Protein 6FDF (pdb70)

Nearest PDB structures (foldseek):
  6fdf-assembly4_D  TM=1.003E+00  e=3.371E-70  Schizosaccharomyces pombe
  6fdf-assembly3_C  TM=9.832E-01  e=2.381E-63  Schizosaccharomyces pombe
  6fdf-assembly1_A  TM=9.757E-01  e=3.206E-63  Schizosaccharomyces pombe
  6fdf-assembly2_B  TM=9.761E-01  e=5.814E-63  Schizosaccharomyces pombe
  3qv2-assembly1_A  TM=8.758E-01  e=1.274E-29  Entamoeba histolytica

CATH classification: 3.40.50.150

Foldseek 3Di:
DFEEEAEQQFLNLVVLLCVVLVPPYDDQAYEHQDVVSQQLNCVQPNNRYDHDQLLPDALVNVQVSVGQEYEDAAQCPPLDDDDDCPPPDDCHNSSLVSCLVHQVVHPDRRQKYKYKYAPPPCVGPSVVSVVVSLVVQAKDKAKDWDFCLVLLQAEGGIMIMIIIGHNDDDDDYPVCLNVVRPDDDPPVPRDFLLVLADPDDDQVVFFQDPVCCVPPVVQADEDERRHRHKYQAALCPPPDHHRHIHWYFPDPDPDQVVVCVVPVVNSRIGHGFLSSLCVSLPHDPSSDPPPDPQDSNNSSNSSNSDHRSNSVSSVVSVNCVVVPD/DEFEEEAEQQFLNLVVQLCVVLVGRYDDQAHEHQDVVSQQLNCVQPNNHYDHDLLLPDALVNVLVSVGQEYEYEAQAPPLDDCSRRSSLVSCLVRQVVHPDHRQKYKYKYAPVPCPGPSNVSVVVSLVVQQKDKEKDWDACLVQLQAEGGTMIMIIIGHNDDDDDYPVCLNVVRDQDPPGPDRDFLLVLADPDDDQVVFFQDPVCCVVPVVQAAEDERRHRHKYQAALCPPHDHHRHIHKYFPDPDPCQVVCSVVPVVNSRIGHGFLSSLCVSLPHDPSSDDPPDPQDSNNSSNSSNSHHSSNSVSSVVSVNCVVVPD/DFEEEAEQQFLNLVVLLCVVLVHPYDDQAYEHQDPLRQQLNCVQPNNHYDYDQLLPDALVNVQVSVGQEYEYEQQCDPVRRRSVVSVLVRQVPHPDHRQKYKYKYAAVVCPDPVVVSVVVSLVVQQKDKEKDWDACLVQLQAEGGIIIMIIIGHNDDDDDYPVCLVVLGCSNPPDDDRQFLLVLADPDDDQVVFFDDPVCCVPPVVQADEDERRHNHKYQAALCPVPDHHPHIHKYFPADDPDLVVVSVVPNVNSRIGHGFLSSLCVSLPHDPSSDDPVDPQDSNNSSNSSNSDHRSNSVSSVVCVSCVVVPD/DFEEEAEQCFLNLVVQLCVVLVPPYDDLAHEAQDVLRQQLNCVQPNNRYDHDQLLPDALVNVQVSVGQEYEYELEPHDQCVSSCNSVVSCLVHQVVHPDRRQKYKYKYAPVPCVDPSVVSVVVSCVVQAKDKEKDWDFCLVLLQAEGGIIIMIIIGHNDDDDDYPVCLVVLRVPPDDRDFLLVQADPDDDQVVFFDDPVCLVVPVVQADEDERRHRHKYQAALQPVHDGHRHIHWYFPDPDPDQVVCSVVPVVNSRIGHGFLSSLCVSLPHDPSRDDPVDPQDSNNSSNSSNSDHSSNSVSSVVCVNCVVVVD

Radius of gyration: 38.89 Å; Cα contacts (8 Å, |Δi|>4): 2534; chains: 4; bounding box: 89×113×99 Å

Organism: Schizosaccharomyces pombe (strain 972 / ATCC 24843) (NCBI:txid284812)

Structure (mmCIF, N/CA/C/O backbone):
data_6FDF
#
_entry.id   6FDF
#
_cell.length_a   153.817
_cell.length_b   114.781
_cell.length_c   113.759
_cell.angle_alpha   90.000
_cell.angle_beta   131.050
_cell.angle_gamma   90.000
#
_symmetry.space_group_name_H-M   'C 1 2 1'
#
loop_
_entity.id
_entity.type
_entity.pdbx_description
1 polymer 'tRNA (cytosine(38)-C(5))-methyltransferase'
2 non-polymer S-ADENOSYL-L-HOMOCYSTEINE
3 non-polymer GLYCEROL
4 water water
#
loop_
_atom_site.group_PDB
_atom_site.id
_atom_site.type_symbol
_atom_site.label_atom_id
_atom_site.label_alt_id
_atom_site.label_comp_id
_atom_site.label_asym_id
_atom_site.label_entity_id
_atom_site.label_seq_id
_atom_site.pdbx_PDB_ins_code
_atom_site.Cartn_x
_atom_site.Cartn_y
_atom_site.Cartn_z
_atom_site.occupancy
_atom_site.B_iso_or_equiv
_atom_site.auth_seq_id
_atom_site.auth_comp_id
_atom_site.auth_asym_id
_atom_site.auth_atom_id
_atom_site.pdbx_PDB_model_num
ATOM 1 N N . ARG A 1 10 ? -28.682 4.277 118.007 1.00 53.95 6 ARG A N 1
ATOM 2 C CA . ARG A 1 10 ? -29.640 4.671 116.983 1.00 49.19 6 ARG A CA 1
ATOM 3 C C . ARG A 1 10 ? -29.210 5.984 116.340 1.00 44.46 6 ARG A C 1
ATOM 4 O O . ARG A 1 10 ? -28.457 6.759 116.930 1.00 48.87 6 ARG A O 1
ATOM 12 N N . LEU A 1 11 ? -29.705 6.233 115.132 1.00 46.43 7 LEU A N 1
ATOM 13 C CA . LEU A 1 11 ? -29.280 7.378 114.337 1.00 39.79 7 LEU A CA 1
ATOM 14 C C . LEU A 1 11 ? -30.142 8.590 114.671 1.00 38.47 7 LEU A C 1
ATOM 15 O O . LEU A 1 11 ? -31.368 8.550 114.507 1.00 39.02 7 LEU A O 1
ATOM 20 N N . ARG A 1 12 ? -29.503 9.671 115.119 1.00 38.12 8 ARG A N 1
ATOM 21 C CA . ARG A 1 12 ? -30.211 10.922 115.370 1.00 33.29 8 ARG A CA 1
ATOM 22 C C . ARG A 1 12 ? -30.312 11.699 114.062 1.00 31.06 8 ARG A C 1
ATOM 23 O O . ARG A 1 12 ? -29.292 11.976 113.421 1.00 31.48 8 ARG A O 1
ATOM 31 N N . VAL A 1 13 ? -31.537 12.057 113.675 1.00 31.22 9 VAL A N 1
ATOM 32 C CA . VAL A 1 13 ? -31.820 12.693 112.391 1.00 31.43 9 VAL A CA 1
ATOM 33 C C . VAL A 1 13 ? -32.438 14.064 112.620 1.00 28.69 9 VAL A C 1
ATOM 34 O O . VAL A 1 13 ? -33.339 14.219 113.452 1.00 31.55 9 VAL A O 1
ATOM 38 N N . LEU A 1 14 ? -31.965 15.055 111.866 1.00 28.11 10 LEU A N 1
ATOM 39 C CA . LEU A 1 14 ? -32.567 16.385 111.837 1.00 30.07 10 LEU A CA 1
ATOM 40 C C . LEU A 1 14 ? -33.274 16.550 110.497 1.00 28.63 10 LEU A C 1
ATOM 41 O O . LEU A 1 14 ? -32.644 16.425 109.444 1.00 29.16 10 LEU A O 1
ATOM 46 N N . GLU A 1 15 ? -34.569 16.839 110.537 1.00 28.52 11 GLU A N 1
ATOM 47 C CA . GLU A 1 15 ? -35.412 16.847 109.339 1.00 26.72 11 GLU A CA 1
ATOM 48 C C . GLU A 1 15 ? -35.808 18.297 109.049 1.00 28.66 11 GLU A C 1
ATOM 49 O O . GLU A 1 15 ? -36.797 18.802 109.578 1.00 30.57 11 GLU A O 1
ATOM 55 N N . LEU A 1 16 ? -35.014 18.965 108.213 1.00 29.05 12 LEU A N 1
ATOM 56 C CA . LEU A 1 16 ? -35.218 20.377 107.903 1.00 28.56 12 LEU A CA 1
ATOM 57 C C . LEU A 1 16 ? -36.171 20.536 106.725 1.00 27.18 12 LEU A C 1
ATOM 58 O O . LEU A 1 16 ? -36.115 19.759 105.765 1.00 27.60 12 LEU A O 1
ATOM 63 N N . TYR A 1 17 ? -37.011 21.576 106.780 1.00 27.18 13 TYR A N 1
ATOM 64 C CA . TYR A 1 17 ? -38.076 21.781 105.791 1.00 25.94 13 TYR A CA 1
ATOM 65 C C . TYR A 1 17 ? -38.975 20.542 105.741 1.00 28.59 13 TYR A C 1
ATOM 66 O O . TYR A 1 17 ? -39.185 19.931 104.690 1.00 28.44 13 TYR A O 1
ATOM 75 N N . SER A 1 18 ? -39.498 20.176 106.915 1.00 27.79 14 SER A N 1
ATOM 76 C CA . SER A 1 18 ? -40.059 18.841 107.106 1.00 27.92 14 SER A CA 1
ATOM 77 C C . SER A 1 18 ? -41.407 18.643 106.419 1.00 30.20 14 SER A C 1
ATOM 78 O O . SER A 1 18 ? -41.755 17.505 106.084 1.00 31.50 14 SER A O 1
ATOM 81 N N . GLY A 1 19 ? -42.178 19.707 106.213 1.00 29.99 15 GLY A N 1
ATOM 82 C CA . GLY A 1 19 ? -43.468 19.539 105.551 1.00 30.05 15 GLY A CA 1
ATOM 83 C C . GLY A 1 19 ? -44.348 18.567 106.319 1.00 27.55 15 GLY A C 1
ATOM 84 O O . GLY A 1 19 ? -44.453 18.632 107.548 1.00 30.67 15 GLY A O 1
ATOM 85 N N . ILE A 1 20 ? -44.970 17.627 105.604 1.00 30.98 16 ILE A N 1
ATOM 86 C CA . ILE A 1 20 ? -45.809 16.642 106.280 1.00 29.97 16 ILE A CA 1
ATOM 87 C C . ILE A 1 20 ? -45.006 15.383 106.591 1.00 35.07 16 ILE A C 1
ATOM 88 O O . ILE A 1 20 ? -45.573 14.352 106.967 1.00 37.83 16 ILE A O 1
ATOM 93 N N . GLY A 1 21 ? -43.683 15.464 106.487 1.00 31.38 17 GLY A N 1
ATOM 94 C CA . GLY A 1 21 ? -42.846 14.372 106.946 1.00 28.34 17 GLY A CA 1
ATOM 95 C C . GLY A 1 21 ? -42.537 13.295 105.932 1.00 30.16 17 GLY A C 1
ATOM 96 O O . GLY A 1 21 ? -42.333 12.136 106.323 1.00 31.66 17 GLY A O 1
ATOM 97 N N . GLY A 1 22 ? -42.496 13.637 104.642 1.00 30.33 18 GLY A N 1
ATOM 98 C CA . GLY A 1 22 ? -42.084 12.662 103.644 1.00 28.22 18 GLY A CA 1
ATOM 99 C C . GLY A 1 22 ? -40.776 11.978 103.993 1.00 29.49 18 GLY A C 1
ATOM 100 O O . GLY A 1 22 ? -40.645 10.763 103.833 1.00 29.45 18 GLY A O 1
ATOM 101 N N . MET A 1 23 ? -39.788 12.747 104.479 1.00 32.02 19 MET A N 1
ATOM 102 C CA . MET A 1 23 ? -38.492 12.158 104.825 1.00 29.23 19 MET A CA 1
ATOM 103 C C . MET A 1 23 ? -38.626 11.141 105.950 1.00 32.52 19 MET A C 1
ATOM 104 O O . MET A 1 23 ? -37.981 10.085 105.925 1.00 29.92 19 MET A O 1
ATOM 109 N N . HIS A 1 24 ? -39.457 11.443 106.951 1.00 28.95 20 HIS A N 1
ATOM 110 C CA . HIS A 1 24 ? -39.687 10.498 108.035 1.00 31.85 20 HIS A CA 1
ATOM 111 C C . HIS A 1 24 ? -40.340 9.224 107.508 1.00 32.41 20 HIS A C 1
ATOM 112 O O . HIS A 1 24 ? -39.957 8.113 107.893 1.00 31.43 20 HIS A O 1
ATOM 119 N N . TYR A 1 25 ? -41.311 9.363 106.602 1.00 32.53 21 TYR A N 1
ATOM 120 C CA . TYR A 1 25 ? -41.940 8.180 106.027 1.00 31.21 21 TYR A CA 1
ATOM 121 C C . TYR A 1 25 ? -40.934 7.358 105.234 1.00 30.00 21 TYR A C 1
ATOM 122 O O . TYR A 1 25 ? -40.973 6.122 105.261 1.00 30.77 21 TYR A O 1
ATOM 131 N N . ALA A 1 26 ? -40.020 8.030 104.526 1.00 31.79 22 ALA A N 1
ATOM 132 C CA . ALA A 1 26 ? -39.008 7.316 103.753 1.00 34.18 22 ALA A CA 1
ATOM 133 C C . ALA A 1 26 ? -38.015 6.610 104.665 1.00 32.67 22 ALA A C 1
ATOM 134 O O . ALA A 1 26 ? -37.570 5.496 104.362 1.00 31.15 22 ALA A O 1
ATOM 136 N N . LEU A 1 27 ? -37.667 7.238 105.795 1.00 31.87 23 LEU A N 1
ATOM 137 C CA . LEU A 1 27 ? -36.819 6.576 106.781 1.00 30.12 23 LEU A CA 1
ATOM 138 C C . LEU A 1 27 ? -37.496 5.329 107.333 1.00 31.52 23 LEU A C 1
ATOM 139 O O . LEU A 1 27 ? -36.841 4.305 107.563 1.00 34.31 23 LEU A O 1
ATOM 144 N N . ASN A 1 28 ? -38.813 5.397 107.552 1.00 33.50 24 ASN A N 1
ATOM 145 C CA . ASN A 1 28 ? -39.553 4.232 108.029 1.00 32.24 24 ASN A CA 1
ATOM 146 C C . ASN A 1 28 ? -39.471 3.093 107.021 1.00 33.16 24 ASN A C 1
ATOM 147 O O . ASN A 1 28 ? -39.250 1.936 107.391 1.00 37.15 24 ASN A O 1
ATOM 152 N N . LEU A 1 29 ? -39.674 3.410 105.737 1.00 33.60 25 LEU A N 1
ATOM 153 C CA . LEU A 1 29 ? -39.615 2.398 104.686 1.00 39.52 25 LEU A CA 1
ATOM 154 C C . LEU A 1 29 ? -38.233 1.772 104.589 1.00 43.04 25 LEU A C 1
ATOM 155 O O . LEU A 1 29 ? -38.104 0.570 104.324 1.00 44.78 25 LEU A O 1
ATOM 160 N N . ALA A 1 30 ? -37.186 2.570 104.783 1.00 40.42 26 ALA A N 1
ATOM 161 C CA . ALA A 1 30 ? -35.827 2.060 104.678 1.00 40.87 26 ALA A CA 1
ATOM 162 C C . ALA A 1 30 ? -35.414 1.252 105.895 1.00 42.20 26 ALA A C 1
ATOM 163 O O . ALA A 1 30 ? -34.285 0.747 105.932 1.00 43.76 26 ALA A O 1
ATOM 165 N N . ASN A 1 31 ? -36.303 1.112 106.880 1.00 42.38 27 ASN A N 1
ATOM 166 C CA . ASN A 1 31 ? -36.018 0.380 108.112 1.00 39.99 27 ASN A CA 1
ATOM 167 C C . ASN A 1 31 ? -34.780 0.928 108.808 1.00 50.21 27 ASN A C 1
ATOM 168 O O . ASN A 1 31 ? -33.965 0.180 109.351 1.00 50.54 27 ASN A O 1
ATOM 173 N N . ILE A 1 32 ? -34.650 2.252 108.796 1.00 44.61 28 ILE A N 1
ATOM 174 C CA . ILE A 1 32 ? -33.570 2.934 109.500 1.00 46.06 28 ILE A CA 1
ATOM 175 C C . ILE A 1 32 ? -33.986 3.066 110.959 1.00 50.29 28 ILE A C 1
ATOM 176 O O . ILE A 1 32 ? -35.050 3.635 111.247 1.00 51.44 28 ILE A O 1
ATOM 181 N N . PRO A 1 33 ? -33.203 2.552 111.903 1.00 50.19 29 PRO A N 1
ATOM 182 C CA . PRO A 1 33 ? -33.479 2.838 113.316 1.00 55.33 29 PRO A CA 1
ATOM 183 C C . PRO A 1 33 ? -33.174 4.291 113.628 1.00 48.30 29 PRO A C 1
ATOM 184 O O . PRO A 1 33 ? -32.097 4.614 114.136 1.00 56.43 29 PRO A O 1
ATOM 188 N N . ALA A 1 34 ? -34.120 5.175 113.328 1.00 45.38 30 ALA A N 1
ATOM 189 C CA . ALA A 1 34 ? -33.870 6.607 113.298 1.00 51.42 30 ALA A CA 1
ATOM 190 C C . ALA A 1 34 ? -34.732 7.294 114.342 1.00 51.33 30 ALA A C 1
ATOM 191 O O . ALA A 1 34 ? -35.926 7.004 114.463 1.00 55.11 30 ALA A O 1
ATOM 193 N N . ASP A 1 35 ? -34.122 8.195 115.093 1.00 43.81 31 ASP A N 1
ATOM 194 C CA . ASP A 1 35 ? -34.834 9.078 116.004 1.00 44.95 31 ASP A CA 1
ATOM 195 C C . ASP A 1 35 ? -34.797 10.472 115.392 1.00 40.80 31 ASP A C 1
ATOM 196 O O . ASP A 1 35 ? -33.747 11.121 115.388 1.00 45.74 31 ASP A O 1
ATOM 201 N N . ILE A 1 36 ? -35.930 10.916 114.845 1.00 43.62 32 ILE A N 1
ATOM 202 C CA . ILE A 1 36 ? -36.046 12.299 114.394 1.00 38.25 32 ILE A CA 1
ATOM 203 C C . ILE A 1 36 ? -35.986 13.177 115.634 1.00 37.94 32 ILE A C 1
ATOM 204 O O . ILE A 1 36 ? -36.956 13.265 116.398 1.00 44.13 32 ILE A O 1
ATOM 209 N N . VAL A 1 37 ? -34.831 13.799 115.862 1.00 34.10 33 VAL A N 1
ATOM 210 C CA . VAL A 1 37 ? -34.668 14.654 117.032 1.00 38.12 33 VAL A CA 1
ATOM 211 C C . VAL A 1 37 ? -35.568 15.876 116.921 1.00 37.95 33 VAL A C 1
ATOM 212 O O . VAL A 1 37 ? -36.185 16.311 117.906 1.00 37.74 33 VAL A O 1
ATOM 216 N N . CYS A 1 38 ? -35.659 16.446 115.724 1.00 35.31 34 CYS A N 1
ATOM 217 C CA . CYS A 1 38 ? -36.480 17.621 115.489 1.00 36.70 34 CYS A CA 1
ATOM 218 C C . CYS A 1 38 ? -36.833 17.657 114.013 1.00 32.25 34 CYS A C 1
ATOM 219 O O . CYS A 1 38 ? -36.020 17.281 113.164 1.00 32.54 34 CYS A O 1
ATOM 222 N N . ALA A 1 39 ? -38.046 18.107 113.725 1.00 31.87 35 ALA A N 1
ATOM 223 C CA . ALA A 1 39 ? -38.490 18.419 112.374 1.00 30.25 35 ALA A CA 1
ATOM 224 C C . ALA A 1 39 ? -38.821 19.902 112.358 1.00 32.83 35 ALA A C 1
ATOM 225 O O . ALA A 1 39 ? -39.538 20.381 113.239 1.00 36.63 35 ALA A O 1
ATOM 227 N N . ILE A 1 40 ? -38.265 20.641 111.404 1.00 29.20 36 ILE A N 1
ATOM 228 C CA . ILE A 1 40 ? -38.389 22.097 111.405 1.00 28.67 36 ILE A CA 1
ATOM 229 C C . ILE A 1 40 ? -39.124 22.543 110.153 1.00 31.83 36 ILE A C 1
ATOM 230 O O . ILE A 1 40 ? -38.704 22.228 109.032 1.00 29.08 36 ILE A O 1
ATOM 235 N N . ASP A 1 41 ? -40.207 23.294 110.345 1.00 31.71 37 ASP A N 1
ATOM 236 C CA . ASP A 1 41 ? -40.940 23.890 109.238 1.00 30.09 37 ASP A CA 1
ATOM 237 C C . ASP A 1 41 ? -41.631 25.141 109.755 1.00 33.21 37 ASP A C 1
ATOM 238 O O . ASP A 1 41 ? -42.078 25.193 110.904 1.00 32.95 37 ASP A O 1
ATOM 243 N N . ILE A 1 42 ? -41.722 26.148 108.886 1.00 33.24 38 ILE A N 1
ATOM 244 C CA . ILE A 1 42 ? -42.351 27.415 109.246 1.00 36.03 38 ILE A CA 1
ATOM 245 C C . ILE A 1 42 ? -43.861 27.384 109.052 1.00 40.35 38 ILE A C 1
ATOM 246 O O . ILE A 1 42 ? -44.564 28.267 109.568 1.00 45.03 38 ILE A O 1
ATOM 251 N N . ASN A 1 43 ? -44.383 26.382 108.347 1.00 38.46 39 ASN A N 1
ATOM 252 C CA . ASN A 1 43 ? -45.798 26.310 108.007 1.00 38.56 39 ASN A CA 1
ATOM 253 C C . ASN A 1 43 ? -46.528 25.569 109.121 1.00 41.36 39 ASN A C 1
ATOM 254 O O . ASN A 1 43 ? -46.353 24.349 109.256 1.00 40.35 39 ASN A O 1
ATOM 259 N N . PRO A 1 44 ? -47.342 26.243 109.939 1.00 49.93 40 PRO A N 1
ATOM 260 C CA . PRO A 1 44 ? -48.035 25.522 111.023 1.00 45.06 40 PRO A CA 1
ATOM 261 C C . PRO A 1 44 ? -49.019 24.468 110.532 1.00 38.88 40 PRO A C 1
ATOM 262 O O . PRO A 1 44 ? -49.285 23.506 111.263 1.00 44.10 40 PRO A O 1
ATOM 266 N N . GLN A 1 45 ? -49.567 24.604 109.322 1.00 41.61 41 GLN A N 1
ATOM 267 C CA . GLN A 1 45 ? -50.440 23.552 108.807 1.00 42.18 41 GLN A CA 1
ATOM 268 C C . GLN A 1 45 ? -49.655 22.272 108.541 1.00 40.32 41 GLN A C 1
ATOM 269 O O . GLN A 1 45 ? -50.134 21.171 108.834 1.00 39.18 41 GLN A O 1
ATOM 275 N N . ALA A 1 46 ? -48.450 22.398 107.977 1.00 35.73 42 ALA A N 1
ATOM 276 C CA . ALA A 1 46 ? -47.592 21.230 107.792 1.00 35.89 42 ALA A CA 1
ATOM 277 C C . ALA A 1 46 ? -47.258 20.596 109.134 1.00 35.14 42 ALA A C 1
ATOM 278 O O . ALA A 1 46 ? -47.313 19.369 109.292 1.00 34.39 42 ALA A O 1
ATOM 280 N N . ASN A 1 47 ? -46.888 21.427 110.111 1.00 30.67 43 ASN A N 1
ATOM 281 C CA . ASN A 1 47 ? -46.507 20.920 111.426 1.00 31.84 43 ASN A CA 1
ATOM 282 C C . ASN A 1 47 ? -47.667 20.204 112.103 1.00 37.83 43 ASN A C 1
ATOM 283 O O . ASN A 1 47 ? -47.466 19.215 112.819 1.00 37.41 43 ASN A O 1
ATOM 288 N N . GLU A 1 48 ? -48.887 20.713 111.915 1.00 36.41 44 GLU A N 1
ATOM 289 C CA . GLU A 1 48 ? -50.065 20.054 112.470 1.00 41.94 44 GLU A CA 1
ATOM 290 C C . GLU A 1 48 ? -50.219 18.642 111.912 1.00 40.05 44 GLU A C 1
ATOM 291 O O . GLU A 1 48 ? -50.436 17.687 112.670 1.00 41.25 44 GLU A O 1
ATOM 297 N N . ILE A 1 49 ? -50.110 18.491 110.586 1.00 35.94 45 ILE A N 1
ATOM 298 C CA . ILE A 1 49 ? -50.154 17.161 109.980 1.00 35.69 45 ILE A CA 1
ATOM 299 C C . ILE A 1 49 ? -48.960 16.327 110.425 1.00 35.70 45 ILE A C 1
ATOM 300 O O . ILE A 1 49 ? -49.104 15.141 110.748 1.00 38.34 45 ILE A O 1
ATOM 305 N N . TYR A 1 50 ? -47.771 16.932 110.484 1.00 34.79 46 TYR A N 1
ATOM 306 C CA . TYR A 1 50 ? -46.587 16.172 110.883 1.00 35.22 46 TYR A CA 1
ATOM 307 C C . TYR A 1 50 ? -46.788 15.561 112.265 1.00 37.54 46 TYR A C 1
ATOM 308 O O . TYR A 1 50 ? -46.585 14.358 112.472 1.00 36.82 46 TYR A O 1
ATOM 317 N N . ASN A 1 51 ? -47.190 16.388 113.230 1.00 35.78 47 ASN A N 1
ATOM 318 C CA . ASN A 1 51 ? -47.259 15.935 114.614 1.00 37.00 47 ASN A CA 1
ATOM 319 C C . ASN A 1 51 ? -48.397 14.947 114.827 1.00 36.37 47 ASN A C 1
ATOM 320 O O . ASN A 1 51 ? -48.287 14.052 115.674 1.00 40.52 47 ASN A O 1
ATOM 325 N N . LEU A 1 52 ? -49.497 15.104 114.086 1.00 37.82 48 LEU A N 1
ATOM 326 C CA . LEU A 1 52 ? -50.611 14.173 114.202 1.00 44.71 48 LEU A CA 1
ATOM 327 C C . LEU A 1 52 ? -50.219 12.770 113.759 1.00 43.02 48 LEU A C 1
ATOM 328 O O . LEU A 1 52 ? -50.706 11.781 114.323 1.00 45.99 48 LEU A O 1
ATOM 333 N N . ASN A 1 53 ? -49.321 12.661 112.783 1.00 41.57 49 ASN A N 1
ATOM 334 C CA . ASN A 1 53 ? -48.971 11.375 112.195 1.00 40.96 49 ASN A CA 1
ATOM 335 C C . ASN A 1 53 ? -47.691 10.775 112.765 1.00 41.65 49 ASN A C 1
ATOM 336 O O . ASN A 1 53 ? -47.603 9.554 112.912 1.00 45.66 49 ASN A O 1
ATOM 341 N N . HIS A 1 54 ? -46.695 11.599 113.093 1.00 38.90 50 HIS A N 1
ATOM 342 C CA . HIS A 1 54 ? -45.396 11.107 113.537 1.00 38.43 50 HIS A CA 1
ATOM 343 C C . HIS A 1 54 ? -45.153 11.275 115.027 1.00 41.51 50 HIS A C 1
ATOM 344 O O . HIS A 1 54 ? -44.173 10.726 115.542 1.00 42.64 50 HIS A O 1
ATOM 351 N N . GLY A 1 55 ? -46.001 12.013 115.729 1.00 42.42 51 GLY A N 1
ATOM 352 C CA . GLY A 1 55 ? -45.689 12.424 117.079 1.00 43.66 51 GLY A CA 1
ATOM 353 C C . GLY A 1 55 ? -45.170 13.851 117.119 1.00 42.53 51 GLY A C 1
ATOM 354 O O . GLY A 1 55 ? -44.774 14.433 116.106 1.00 41.21 51 GLY A O 1
ATOM 355 N N . LYS A 1 56 ? -45.176 14.430 118.322 1.00 43.21 52 LYS A N 1
ATOM 356 C CA . LYS A 1 56 ? -44.885 15.856 118.483 1.00 43.27 52 LYS A CA 1
ATOM 357 C C . LYS A 1 56 ? -43.381 16.075 118.350 1.00 39.97 52 LYS A C 1
ATOM 358 O O . LYS A 1 56 ? -42.637 16.174 119.330 1.00 45.53 52 LYS A O 1
ATOM 364 N N . LEU A 1 57 ? -42.936 16.148 117.096 1.00 38.05 53 LEU A N 1
ATOM 365 C CA . LEU A 1 57 ? -41.541 16.383 116.755 1.00 33.39 53 LEU A CA 1
ATOM 366 C C . LEU A 1 57 ? -41.308 17.648 115.941 1.00 37.22 53 LEU A C 1
ATOM 367 O O . LEU A 1 57 ? -40.165 18.119 115.884 1.00 37.26 53 LEU A O 1
ATOM 372 N N . ALA A 1 58 ? -42.344 18.207 115.316 1.00 36.10 54 ALA A N 1
ATOM 373 C CA . ALA A 1 58 ? -42.187 19.335 114.405 1.00 32.01 54 ALA A CA 1
ATOM 374 C C . ALA A 1 58 ? -42.271 20.636 115.189 1.00 37.61 54 ALA A C 1
ATOM 375 O O . ALA A 1 58 ? -43.188 20.822 115.998 1.00 41.13 54 ALA A O 1
ATOM 377 N N . LYS A 1 59 ? -41.315 21.530 114.947 1.00 37.53 55 LYS A N 1
ATOM 378 C CA . LYS A 1 59 ? -41.264 22.827 115.605 1.00 43.04 55 LYS A CA 1
ATOM 379 C C . LYS A 1 59 ? -41.294 23.965 114.595 1.00 39.11 55 LYS A C 1
ATOM 380 O O . LYS A 1 59 ? -40.699 23.874 113.514 1.00 34.79 55 LYS A O 1
ATOM 386 N N . HIS A 1 60 ? -42.015 25.024 114.953 1.00 41.75 56 HIS A N 1
ATOM 387 C CA . HIS A 1 60 ? -42.123 26.221 114.129 1.00 43.78 56 HIS A CA 1
ATOM 388 C C . HIS A 1 60 ? -40.855 27.048 114.302 1.00 42.09 56 HIS A C 1
ATOM 389 O O . HIS A 1 60 ? -40.618 27.614 115.375 1.00 41.31 56 HIS A O 1
ATOM 396 N N . MET A 1 61 ? -40.051 27.145 113.249 1.00 38.13 57 MET A N 1
ATOM 397 C CA . MET A 1 61 ? -38.813 27.904 113.334 1.00 40.51 57 MET A CA 1
ATOM 398 C C . MET A 1 61 ? -38.357 28.278 111.931 1.00 43.85 57 MET A C 1
ATOM 399 O O . MET A 1 61 ? -38.457 27.470 111.007 1.00 40.46 57 MET A O 1
ATOM 404 N N . ASP A 1 62 ? -37.868 29.509 111.788 1.00 42.63 58 ASP A N 1
ATOM 405 C CA . ASP A 1 62 ? -37.304 29.989 110.530 1.00 40.82 58 ASP A CA 1
ATOM 406 C C . ASP A 1 62 ? -35.883 29.450 110.412 1.00 33.13 58 ASP A C 1
ATOM 407 O O . ASP A 1 62 ? -35.000 29.835 111.186 1.00 33.94 58 ASP A O 1
ATOM 412 N N . ILE A 1 63 ? -35.654 28.570 109.433 1.00 31.74 59 ILE A N 1
ATOM 413 C CA . ILE A 1 63 ? -34.348 27.938 109.270 1.00 33.04 59 ILE A CA 1
ATOM 414 C C . ILE A 1 63 ? -33.247 28.961 109.026 1.00 33.37 59 ILE A C 1
ATOM 415 O O . ILE A 1 63 ? -32.080 28.707 109.344 1.00 35.02 59 ILE A O 1
ATOM 420 N N . SER A 1 64 ? -33.594 30.144 108.522 1.00 34.39 60 SER A N 1
ATOM 421 C CA . SER A 1 64 ? -32.587 31.179 108.337 1.00 34.80 60 SER A CA 1
ATOM 422 C C . SER A 1 64 ? -32.070 31.753 109.651 1.00 37.85 60 SER A C 1
ATOM 423 O O . SER A 1 64 ? -31.052 32.455 109.638 1.00 39.96 60 SER A O 1
ATOM 426 N N . THR A 1 65 ? -32.723 31.467 110.780 1.00 36.34 61 THR A N 1
ATOM 427 C CA . THR A 1 65 ? -32.273 31.952 112.077 1.00 36.92 61 THR A CA 1
ATOM 428 C C . THR A 1 65 ? -31.517 30.902 112.874 1.00 37.50 61 THR A C 1
ATOM 429 O O . THR A 1 65 ? -31.051 31.204 113.978 1.00 39.20 61 THR A O 1
ATOM 433 N N . LEU A 1 66 ? -31.379 29.685 112.346 1.00 36.91 62 LEU A N 1
ATOM 434 C CA . LEU A 1 66 ? -30.641 28.652 113.055 1.00 34.22 62 LEU A CA 1
ATOM 435 C C . LEU A 1 66 ? -29.175 29.043 113.191 1.00 35.71 62 LEU A C 1
ATOM 436 O O . LEU A 1 66 ? -28.568 29.584 112.265 1.00 39.66 62 LEU A O 1
ATOM 441 N N . THR A 1 67 ? -28.608 28.763 114.358 1.00 32.67 63 THR A N 1
ATOM 442 C CA . THR A 1 67 ? -27.208 29.024 114.655 1.00 31.92 63 THR A CA 1
ATOM 443 C C . THR A 1 67 ? -26.457 27.717 114.847 1.00 29.84 63 THR A C 1
ATOM 444 O O . THR A 1 67 ? -27.045 26.639 114.957 1.00 35.52 63 THR A O 1
ATOM 448 N N . ALA A 1 68 ? -25.130 27.829 114.925 1.00 33.96 64 ALA A N 1
ATOM 449 C CA . ALA A 1 68 ? -24.318 26.641 115.156 1.00 32.57 64 ALA A CA 1
ATOM 450 C C . ALA A 1 68 ? -24.641 26.014 116.504 1.00 36.18 64 ALA A C 1
ATOM 451 O O . ALA A 1 68 ? -24.628 24.785 116.638 1.00 34.82 64 ALA A O 1
ATOM 453 N N . LYS A 1 69 ? -24.958 26.842 117.504 1.00 34.54 65 LYS A N 1
ATOM 454 C CA . LYS A 1 69 ? -25.361 26.322 118.808 1.00 37.96 65 LYS A CA 1
ATOM 455 C C . LYS A 1 69 ? -26.660 25.527 118.716 1.00 38.75 65 LYS A C 1
ATOM 456 O O . LYS A 1 69 ? -26.843 24.543 119.445 1.00 39.78 65 LYS A O 1
ATOM 462 N N . ASP A 1 70 ? -27.585 25.950 117.847 1.00 34.92 66 ASP A N 1
ATOM 463 C CA . ASP A 1 70 ? -28.798 25.166 117.616 1.00 37.26 66 ASP A CA 1
ATOM 464 C C . ASP A 1 70 ? -28.462 23.793 117.048 1.00 34.27 66 ASP A C 1
ATOM 465 O O . ASP A 1 70 ? -28.943 22.765 117.543 1.00 35.53 66 ASP A O 1
ATOM 470 N N . PHE A 1 71 ? -27.649 23.757 115.989 1.00 31.71 67 PHE A N 1
ATOM 471 C CA . PHE A 1 71 ? -27.257 22.477 115.408 1.00 29.46 67 PHE A CA 1
ATOM 472 C C . PHE A 1 71 ? -26.487 21.621 116.407 1.00 34.30 67 PHE A C 1
ATOM 473 O O . PHE A 1 71 ? -26.628 20.391 116.419 1.00 34.01 67 PHE A O 1
ATOM 481 N N . ASP A 1 72 ? -25.673 22.257 117.262 1.00 33.13 68 ASP A N 1
ATOM 482 C CA . ASP A 1 72 ? -24.941 21.519 118.287 1.00 36.10 68 ASP A CA 1
ATOM 483 C C . ASP A 1 72 ? -25.894 20.845 119.264 1.00 38.91 68 ASP A C 1
ATOM 484 O O . ASP A 1 72 ? -25.691 19.686 119.647 1.00 39.05 68 ASP A O 1
ATOM 489 N N . ALA A 1 73 ? -26.936 21.564 119.686 1.00 36.96 69 ALA A N 1
ATOM 490 C CA . ALA A 1 73 ? -27.923 20.983 120.589 1.00 36.02 69 ALA A CA 1
ATOM 491 C C . ALA A 1 73 ? -28.688 19.839 119.930 1.00 35.59 69 ALA A C 1
ATOM 492 O O . ALA A 1 73 ? -28.984 18.831 120.583 1.00 35.32 69 ALA A O 1
ATOM 494 N N . PHE A 1 74 ? -29.035 19.981 118.646 1.00 33.34 70 PHE A N 1
ATOM 495 C CA . PHE A 1 74 ? -29.685 18.882 117.934 1.00 33.34 70 PHE A CA 1
ATOM 496 C C . PHE A 1 74 ? -28.804 17.638 117.917 1.00 36.01 70 PHE A C 1
ATOM 497 O O . PHE A 1 74 ? -29.302 16.515 118.066 1.00 37.01 70 PHE A O 1
ATOM 505 N N . ASP A 1 75 ? -27.505 17.817 117.676 1.00 31.77 71 ASP A N 1
ATOM 506 C CA . ASP A 1 75 ? -26.517 16.738 117.719 1.00 33.31 71 ASP A CA 1
ATOM 507 C C . ASP A 1 75 ? -26.936 15.558 116.836 1.00 34.66 71 ASP A C 1
ATOM 508 O O . ASP A 1 75 ? -27.060 14.417 117.286 1.00 35.81 71 ASP A O 1
ATOM 513 N N . CYS A 1 76 ? -27.158 15.849 115.558 1.00 31.49 72 CYS A N 1
ATOM 514 C CA . CYS A 1 76 ? -27.683 14.868 114.618 1.00 33.20 72 CYS A CA 1
ATOM 515 C C . CYS A 1 76 ? -26.618 14.443 113.616 1.00 35.06 72 CYS A C 1
ATOM 516 O O . CYS A 1 76 ? -25.832 15.266 113.133 1.00 33.64 72 CYS A O 1
ATOM 519 N N . LYS A 1 77 ? -26.602 13.150 113.310 1.00 31.51 73 LYS A N 1
ATOM 520 C CA . LYS A 1 77 ? -25.613 12.582 112.411 1.00 31.94 73 LYS A CA 1
ATOM 521 C C . LYS A 1 77 ? -26.095 12.529 110.968 1.00 31.42 73 LYS A C 1
ATOM 522 O O . LYS A 1 77 ? -25.269 12.446 110.050 1.00 31.34 73 LYS A O 1
ATOM 528 N N . LEU A 1 78 ? -27.406 12.570 110.748 1.00 29.57 74 LEU A N 1
ATOM 529 C CA . LEU A 1 78 ? -27.986 12.723 109.419 1.00 27.54 74 LEU A CA 1
ATOM 530 C C . LEU A 1 78 ? -28.829 13.989 109.409 1.00 28.67 74 LEU A C 1
ATOM 531 O O . LEU A 1 78 ? -29.664 14.183 110.298 1.00 28.51 74 LEU A O 1
ATOM 536 N N . TRP A 1 79 ? -28.588 14.862 108.437 1.00 27.40 75 TRP A N 1
ATOM 537 C CA . TRP A 1 79 ? -29.477 15.986 108.165 1.00 26.46 75 TRP A CA 1
ATOM 538 C C . TRP A 1 79 ? -30.157 15.743 106.827 1.00 27.22 75 TRP A C 1
ATOM 539 O O . TRP A 1 79 ? -29.479 15.439 105.841 1.00 28.10 75 TRP A O 1
ATOM 550 N N . THR A 1 80 ? -31.482 15.862 106.792 1.00 28.53 76 THR A N 1
ATOM 551 C CA . THR A 1 80 ? -32.218 15.844 105.532 1.00 27.21 76 THR A CA 1
ATOM 552 C C . THR A 1 80 ? -32.778 17.238 105.275 1.00 26.13 76 THR A C 1
ATOM 553 O O . THR A 1 80 ? -33.097 17.978 106.213 1.00 27.01 76 THR A O 1
ATOM 557 N N . MET A 1 81 ? -32.912 17.602 104.002 1.00 27.81 77 MET A N 1
ATOM 558 C CA . MET A 1 81 ? -33.463 18.917 103.707 1.00 27.12 77 MET A CA 1
ATOM 559 C C . MET A 1 81 ? -34.052 18.934 102.307 1.00 32.67 77 MET A C 1
ATOM 560 O O . MET A 1 81 ? -33.505 18.321 101.386 1.00 29.07 77 MET A O 1
ATOM 565 N N . SER A 1 82 ? -35.171 19.646 102.169 1.00 31.51 78 SER A N 1
ATOM 566 C CA . SER A 1 82 ? -35.790 19.931 100.875 1.00 32.51 78 SER A CA 1
ATOM 567 C C . SER A 1 82 ? -35.936 21.446 100.816 1.00 29.16 78 SER A C 1
ATOM 568 O O . SER A 1 82 ? -37.027 21.995 101.032 1.00 30.83 78 SER A O 1
ATOM 571 N N . PRO A 1 83 ? -34.844 22.161 100.554 1.00 29.71 79 PRO A N 1
ATOM 572 C CA . PRO A 1 83 ? -34.852 23.613 100.752 1.00 26.54 79 PRO A CA 1
ATOM 573 C C . PRO A 1 83 ? -35.647 24.341 99.680 1.00 30.40 79 PRO A C 1
ATOM 574 O O . PRO A 1 83 ? -35.980 23.799 98.624 1.00 35.50 79 PRO A O 1
ATOM 578 N N . SER A 1 84 ? -35.960 25.593 99.982 1.00 30.54 80 SER A N 1
ATOM 579 C CA . SER A 1 84 ? -36.679 26.482 99.076 1.00 46.10 80 SER A CA 1
ATOM 580 C C . SER A 1 84 ? -35.624 27.367 98.428 1.00 52.89 80 SER A C 1
ATOM 581 O O . SER A 1 84 ? -35.104 28.293 99.056 1.00 54.29 80 SER A O 1
ATOM 584 N N . CYS A 1 85 ? -35.295 27.075 97.170 1.00 45.38 81 CYS A N 1
ATOM 585 C CA . CYS A 1 85 ? -34.218 27.781 96.502 1.00 39.05 81 CYS A CA 1
ATOM 586 C C . CYS A 1 85 ? -34.660 28.610 95.302 1.00 44.17 81 CYS A C 1
ATOM 587 O O . CYS A 1 85 ? -33.835 29.349 94.754 1.00 45.56 81 CYS A O 1
ATOM 590 N N . GLN A 1 86 ? -35.928 28.520 94.883 1.00 45.76 82 GLN A N 1
ATOM 591 C CA . GLN A 1 86 ? -36.382 29.351 93.774 1.00 44.20 82 GLN A CA 1
ATOM 592 C C . GLN A 1 86 ? -36.746 30.749 94.278 1.00 44.56 82 GLN A C 1
ATOM 593 O O . GLN A 1 86 ? -37.271 30.891 95.386 1.00 40.96 82 GLN A O 1
ATOM 599 N N . PRO A 1 87 ? -36.478 31.804 93.491 1.00 45.26 83 PRO A N 1
ATOM 600 C CA . PRO A 1 87 ? -35.886 31.747 92.151 1.00 44.47 83 PRO A CA 1
ATOM 601 C C . PRO A 1 87 ? -34.383 31.515 92.207 1.00 46.49 83 PRO A C 1
ATOM 602 O O . PRO A 1 87 ? -33.707 32.043 93.094 1.00 43.86 83 PRO A O 1
ATOM 606 N N . PHE A 1 88 ? -33.872 30.720 91.268 1.00 45.76 84 PHE A N 1
ATOM 607 C CA . PHE A 1 88 ? -32.442 30.431 91.244 1.00 46.86 84 PHE A CA 1
ATOM 608 C C . PHE A 1 88 ? -31.623 31.691 90.991 1.00 49.24 84 PHE A C 1
ATOM 609 O O . PHE A 1 88 ? -30.526 31.845 91.542 1.00 54.84 84 PHE A O 1
ATOM 617 N N . THR A 1 89 ? -32.135 32.604 90.167 1.00 52.56 85 THR A N 1
ATOM 618 C CA . THR A 1 89 ? -31.522 33.913 89.954 1.00 59.18 85 THR A CA 1
ATOM 619 C C . THR A 1 89 ? -32.498 34.986 90.421 1.00 57.41 85 THR A C 1
ATOM 620 O O . THR A 1 89 ? -33.501 35.252 89.750 1.00 58.73 85 THR A O 1
ATOM 624 N N . ARG A 1 90 ? -32.215 35.591 91.570 1.00 55.08 86 ARG A N 1
ATOM 625 C CA . ARG A 1 90 ? -33.073 36.635 92.107 1.00 62.28 86 ARG A CA 1
ATOM 626 C C . ARG A 1 90 ? -32.791 37.975 91.432 1.00 60.87 86 ARG A C 1
ATOM 627 O O . ARG A 1 90 ? -31.661 38.266 91.026 1.00 63.39 86 ARG A O 1
ATOM 635 N N . ILE A 1 91 ? -33.837 38.794 91.316 1.00 51.58 87 ILE A N 1
ATOM 636 C CA . ILE A 1 91 ? -33.732 40.132 90.749 1.00 56.37 87 ILE A CA 1
ATOM 637 C C . ILE A 1 91 ? -34.054 41.142 91.846 1.00 66.14 87 ILE A C 1
ATOM 638 O O . ILE A 1 91 ? -34.731 40.834 92.831 1.00 68.02 87 ILE A O 1
ATOM 643 N N . GLY A 1 92 ? -33.560 42.364 91.664 1.00 73.87 88 GLY A N 1
ATOM 644 C CA . GLY A 1 92 ? -33.898 43.453 92.561 1.00 80.74 88 GLY A CA 1
ATOM 645 C C . GLY A 1 92 ? -32.727 43.996 93.353 1.00 81.89 88 GLY A C 1
ATOM 646 O O . GLY A 1 92 ? -31.865 43.238 93.808 1.00 80.22 88 GLY A O 1
ATOM 647 N N . ASN A 1 93 ? -32.692 45.318 93.528 1.00 85.85 89 ASN A N 1
ATOM 648 C CA . ASN A 1 93 ? -31.608 45.974 94.247 1.00 94.42 89 ASN A CA 1
ATOM 649 C C . ASN A 1 93 ? -31.883 46.141 95.734 1.00 97.62 89 ASN A C 1
ATOM 650 O O . ASN A 1 93 ? -30.944 46.397 96.498 1.00 97.10 89 ASN A O 1
ATOM 655 N N . ARG A 1 94 ? -33.138 46.004 96.163 1.00 97.84 90 ARG A N 1
ATOM 656 C CA . ARG A 1 94 ? -33.503 46.195 97.568 1.00 97.25 90 ARG A CA 1
ATOM 657 C C . ARG A 1 94 ? -33.208 44.951 98.407 1.00 96.92 90 ARG A C 1
ATOM 658 O O . ARG A 1 94 ? -34.097 44.235 98.873 1.00 97.40 90 ARG A O 1
ATOM 666 N N . LYS A 1 95 ? -31.912 44.704 98.596 1.00 97.53 91 LYS A N 1
ATOM 667 C CA . LYS A 1 95 ? -31.474 43.647 99.499 1.00 95.99 91 LYS A CA 1
ATOM 668 C C . LYS A 1 95 ? -31.654 44.044 100.956 1.00 98.30 91 LYS A C 1
ATOM 669 O O . LYS A 1 95 ? -31.264 43.290 101.855 1.00 97.71 91 LYS A O 1
ATOM 675 N N . ASP A 1 96 ? -32.207 45.233 101.193 1.00 99.57 92 ASP A N 1
ATOM 676 C CA . ASP A 1 96 ? -32.469 45.707 102.545 1.00 97.93 92 ASP A CA 1
ATOM 677 C C . ASP A 1 96 ? -33.657 44.967 103.159 1.00 96.42 92 ASP A C 1
ATOM 678 O O . ASP A 1 96 ? -33.530 44.295 104.188 1.00 95.24 92 ASP A O 1
ATOM 683 N N . ILE A 1 97 ? -34.826 45.082 102.518 1.00 96.03 93 ILE A N 1
ATOM 684 C CA . ILE A 1 97 ? -36.112 44.586 103.015 1.00 94.10 93 ILE A CA 1
ATOM 685 C C . ILE A 1 97 ? -36.319 43.087 102.808 1.00 93.63 93 ILE A C 1
ATOM 686 O O . ILE A 1 97 ? -37.362 42.552 103.211 1.00 93.62 93 ILE A O 1
ATOM 691 N N . LEU A 1 98 ? -35.338 42.366 102.273 1.00 93.37 94 LEU A N 1
ATOM 692 C CA . LEU A 1 98 ? -35.552 40.953 101.969 1.00 92.98 94 LEU A CA 1
ATOM 693 C C . LEU A 1 98 ? -35.901 40.075 103.169 1.00 91.66 94 LEU A C 1
ATOM 694 O O . LEU A 1 98 ? -35.257 40.129 104.220 1.00 93.87 94 LEU A O 1
ATOM 699 N N . ASP A 1 99 ? -36.995 39.326 103.014 1.00 87.21 95 ASP A N 1
ATOM 700 C CA . ASP A 1 99 ? -37.361 38.283 103.954 1.00 89.02 95 ASP A CA 1
ATOM 701 C C . ASP A 1 99 ? -36.389 37.125 103.727 1.00 89.23 95 ASP A C 1
ATOM 702 O O . ASP A 1 99 ? -35.936 36.916 102.600 1.00 89.63 95 ASP A O 1
ATOM 707 N N . PRO A 1 100 ? -36.030 36.368 104.754 1.00 86.64 96 PRO A N 1
ATOM 708 C CA . PRO A 1 100 ? -35.128 35.242 104.475 1.00 81.90 96 PRO A CA 1
ATOM 709 C C . PRO A 1 100 ? -35.901 34.096 103.839 1.00 84.21 96 PRO A C 1
ATOM 710 O O . PRO A 1 100 ? -36.641 33.370 104.510 1.00 85.24 96 PRO A O 1
ATOM 714 N N . ARG A 1 101 ? -35.705 33.919 102.532 1.00 82.73 97 ARG A N 1
ATOM 715 C CA . ARG A 1 101 ? -36.378 32.898 101.737 1.00 86.79 97 ARG A CA 1
ATOM 716 C C . ARG A 1 101 ? -35.448 31.728 101.478 1.00 87.08 97 ARG A C 1
ATOM 717 O O . ARG A 1 101 ? -35.475 30.702 102.166 1.00 86.37 97 ARG A O 1
ATOM 725 N N . SER A 1 102 ? -34.608 31.922 100.458 1.00 85.53 98 SER A N 1
ATOM 726 C CA . SER A 1 102 ? -33.536 31.027 100.055 1.00 80.64 98 SER A CA 1
ATOM 727 C C . SER A 1 102 ? -32.279 31.409 100.804 1.00 76.73 98 SER A C 1
ATOM 728 O O . SER A 1 102 ? -31.219 30.802 100.615 1.00 74.05 98 SER A O 1
ATOM 731 N N . GLN A 1 103 ? -32.422 32.428 101.650 1.00 65.73 99 GLN A N 1
ATOM 732 C CA . GLN A 1 103 ? -31.428 32.823 102.629 1.00 54.71 99 GLN A CA 1
ATOM 733 C C . GLN A 1 103 ? -31.277 31.713 103.649 1.00 46.67 99 GLN A C 1
ATOM 734 O O . GLN A 1 103 ? -30.189 31.507 104.197 1.00 43.22 99 GLN A O 1
ATOM 740 N N . ALA A 1 104 ? -32.385 31.024 103.943 1.00 42.11 100 ALA A N 1
ATOM 741 C CA . ALA A 1 104 ? -32.348 29.890 104.857 1.00 40.06 100 ALA A CA 1
ATOM 742 C C . ALA A 1 104 ? -31.388 28.808 104.374 1.00 32.29 100 ALA A C 1
ATOM 743 O O . ALA A 1 104 ? -30.628 28.255 105.176 1.00 31.03 100 ALA A O 1
ATOM 745 N N . PHE A 1 105 ? -31.397 28.480 103.076 1.00 32.15 101 PHE A N 1
ATOM 746 C CA . PHE A 1 105 ? -30.456 27.456 102.623 1.00 32.03 101 PHE A CA 1
ATOM 747 C C . PHE A 1 105 ? -29.024 27.963 102.715 1.00 30.28 101 PHE A C 1
ATOM 748 O O . PHE A 1 105 ? -28.126 27.228 103.141 1.00 31.96 101 PHE A O 1
ATOM 756 N N . LEU A 1 106 ? -28.801 29.235 102.375 1.00 30.93 102 LEU A N 1
ATOM 757 C CA . LEU A 1 106 ? -27.457 29.786 102.475 1.00 32.72 102 LEU A CA 1
ATOM 758 C C . LEU A 1 106 ? -27.033 29.903 103.932 1.00 35.67 102 LEU A C 1
ATOM 759 O O . LEU A 1 106 ? -25.842 29.776 104.245 1.00 35.08 102 LEU A O 1
ATOM 764 N N . ASN A 1 107 ? -27.995 30.112 104.835 1.00 35.11 103 ASN A N 1
ATOM 765 C CA . ASN A 1 107 ? -27.669 30.115 106.256 1.00 33.24 103 ASN A CA 1
ATOM 766 C C . ASN A 1 107 ? -27.168 28.748 106.699 1.00 27.77 103 ASN A C 1
ATOM 767 O O . ASN A 1 107 ? -26.192 28.657 107.454 1.00 32.55 103 ASN A O 1
ATOM 772 N N . ILE A 1 108 ? -27.810 27.671 106.232 1.00 29.45 104 ILE A N 1
ATOM 773 C CA . ILE A 1 108 ? -27.320 26.333 106.558 1.00 32.38 104 ILE A CA 1
ATOM 774 C C . ILE A 1 108 ? -25.875 26.189 106.100 1.00 32.32 104 ILE A C 1
ATOM 775 O O . ILE A 1 108 ? -25.015 25.702 106.842 1.00 30.11 104 ILE A O 1
ATOM 780 N N . LEU A 1 109 ? -25.591 26.604 104.861 1.00 31.91 105 LEU A N 1
ATOM 781 C CA . LEU A 1 109 ? -24.245 26.450 104.316 1.00 31.52 105 LEU A CA 1
ATOM 782 C C . LEU A 1 109 ? -23.231 27.311 105.058 1.00 31.21 105 LEU A C 1
ATOM 783 O O . LEU A 1 109 ? -22.063 26.922 105.185 1.00 32.95 105 LEU A O 1
ATOM 788 N N . ASN A 1 110 ? -23.652 28.490 105.529 1.00 31.19 106 ASN A N 1
ATOM 789 C CA . ASN A 1 110 ? -22.765 29.375 106.276 1.00 37.12 106 ASN A CA 1
ATOM 790 C C . ASN A 1 110 ? -22.519 28.883 107.697 1.00 34.00 106 ASN A C 1
ATOM 791 O O . ASN A 1 110 ? -21.461 29.163 108.273 1.00 35.16 106 ASN A O 1
ATOM 796 N N . VAL A 1 111 ? -23.478 28.174 108.282 1.00 30.29 107 VAL A N 1
ATOM 797 C CA . VAL A 1 111 ? -23.335 27.738 109.666 1.00 31.08 107 VAL A CA 1
ATOM 798 C C . VAL A 1 111 ? -22.682 26.360 109.775 1.00 33.71 107 VAL A C 1
ATOM 799 O O . VAL A 1 111 ? -21.970 26.091 110.750 1.00 33.79 107 VAL A O 1
ATOM 803 N N . LEU A 1 112 ? -22.876 25.500 108.772 1.00 30.32 108 LEU A N 1
ATOM 804 C CA . LEU A 1 112 ? -22.337 24.140 108.795 1.00 27.86 108 LEU A CA 1
ATOM 805 C C . LEU A 1 112 ? -20.865 24.056 109.190 1.00 28.76 108 LEU A C 1
ATOM 806 O O . LEU A 1 112 ? -20.529 23.204 110.028 1.00 31.94 108 LEU A O 1
ATOM 811 N N . PRO A 1 113 ? -19.951 24.881 108.657 1.00 29.41 109 PRO A N 1
ATOM 812 C CA . PRO A 1 113 ? -18.528 24.734 109.020 1.00 29.81 109 PRO A CA 1
ATOM 813 C C . PRO A 1 113 ? -18.219 25.103 110.461 1.00 31.92 109 PRO A C 1
ATOM 814 O O . PRO A 1 113 ? -17.080 24.890 110.907 1.00 34.31 109 PRO A O 1
ATOM 818 N N . HIS A 1 114 ? -19.180 25.650 111.193 1.00 30.65 110 HIS A N 1
ATOM 819 C CA . HIS A 1 114 ? -18.961 26.111 112.556 1.00 31.29 110 HIS A CA 1
ATOM 820 C C . HIS A 1 114 ? -19.456 25.128 113.609 1.00 32.71 110 HIS A C 1
ATOM 821 O O . HIS A 1 114 ? -19.318 25.411 114.803 1.00 34.66 110 HIS A O 1
ATOM 828 N N . VAL A 1 115 ? -20.054 24.001 113.211 1.00 32.02 111 VAL A N 1
ATOM 829 C CA . VAL A 1 115 ? -20.668 23.109 114.192 1.00 34.44 111 VAL A CA 1
ATOM 830 C C . VAL A 1 115 ? -19.596 22.268 114.879 1.00 34.45 111 VAL A C 1
ATOM 831 O O . VAL A 1 115 ? -18.500 22.051 114.357 1.00 35.22 111 VAL A O 1
ATOM 835 N N . ASN A 1 116 ? -19.923 21.798 116.087 1.00 34.51 112 ASN A N 1
ATOM 836 C CA . ASN A 1 116 ? -18.981 20.981 116.848 1.00 36.32 112 ASN A CA 1
ATOM 837 C C . ASN A 1 116 ? -18.703 19.657 116.149 1.00 35.24 112 ASN A C 1
ATOM 838 O O . ASN A 1 116 ? -17.553 19.201 116.096 1.00 36.80 112 ASN A O 1
ATOM 843 N N . ASN A 1 117 ? -19.743 19.019 115.615 1.00 31.16 113 ASN A N 1
ATOM 844 C CA . ASN A 1 117 ? -19.638 17.689 115.019 1.00 33.34 113 ASN A CA 1
ATOM 845 C C . ASN A 1 117 ? -20.384 17.695 113.689 1.00 30.95 113 ASN A C 1
ATOM 846 O O . ASN A 1 117 ? -21.618 17.631 113.668 1.00 32.36 113 ASN A O 1
ATOM 851 N N . LEU A 1 118 ? -19.639 17.811 112.598 1.00 30.71 114 LEU A N 1
ATOM 852 C CA . LEU A 1 118 ? -20.246 17.791 111.275 1.00 29.52 114 LEU A CA 1
ATOM 853 C C . LEU A 1 118 ? -21.116 16.544 111.127 1.00 33.49 114 LEU A C 1
ATOM 854 O O . LEU A 1 118 ? -20.707 15.453 111.550 1.00 32.69 114 LEU A O 1
ATOM 859 N N . PRO A 1 119 ? -22.315 16.660 110.557 1.00 29.02 115 PRO A N 1
ATOM 860 C CA . PRO A 1 119 ? -23.113 15.455 110.313 1.00 27.22 115 PRO A CA 1
ATOM 861 C C . PRO A 1 119 ? -22.375 14.539 109.352 1.00 29.60 115 PRO A C 1
ATOM 862 O O . PRO A 1 119 ? -21.714 14.989 108.415 1.00 31.89 115 PRO A O 1
ATOM 866 N N . GLU A 1 120 ? -22.468 13.239 109.604 1.00 28.72 116 GLU A N 1
ATOM 867 C CA . GLU A 1 120 ? -21.776 12.296 108.743 1.00 29.85 116 GLU A CA 1
ATOM 868 C C . GLU A 1 120 ? -22.515 12.065 107.435 1.00 29.72 116 GLU A C 1
ATOM 869 O O . GLU A 1 120 ? -21.906 11.595 106.469 1.00 33.32 116 GLU A O 1
ATOM 875 N N . TYR A 1 121 ? -23.812 12.369 107.387 1.00 28.74 117 TYR A N 1
ATOM 876 C CA . TYR A 1 121 ? -24.612 12.149 106.190 1.00 28.50 117 TYR A CA 1
ATOM 877 C C . TYR A 1 121 ? -25.554 13.323 105.982 1.00 28.55 117 TYR A C 1
ATOM 878 O O . TYR A 1 121 ? -26.160 13.817 106.935 1.00 27.67 117 TYR A O 1
ATOM 887 N N . ILE A 1 122 ? -25.696 13.745 104.728 1.00 28.92 118 ILE A N 1
ATOM 888 C CA . ILE A 1 122 ? -26.618 14.814 104.354 1.00 26.72 118 ILE A CA 1
ATOM 889 C C . ILE A 1 122 ? -27.363 14.379 103.101 1.00 27.48 118 ILE A C 1
ATOM 890 O O . ILE A 1 122 ? -26.752 13.866 102.160 1.00 29.13 118 ILE A O 1
ATOM 895 N N . LEU A 1 123 ? -28.682 14.575 103.095 1.00 27.15 119 LEU A N 1
ATOM 896 C CA . LEU A 1 123 ? -29.529 14.303 101.939 1.00 28.53 119 LEU A CA 1
ATOM 897 C C . LEU A 1 123 ? -30.240 15.594 101.567 1.00 29.70 119 LEU A C 1
ATOM 898 O O . LEU A 1 123 ? -30.920 16.189 102.406 1.00 27.80 119 LEU A O 1
ATOM 903 N N . ILE A 1 124 ? -30.077 16.026 100.317 1.00 28.18 120 ILE A N 1
ATOM 904 C CA . ILE A 1 124 ? -30.684 17.248 99.804 1.00 26.72 120 ILE A CA 1
ATOM 905 C C . ILE A 1 124 ? -31.586 16.875 98.637 1.00 27.32 120 ILE A C 1
ATOM 906 O O . ILE A 1 124 ? -31.174 16.115 97.756 1.00 30.60 120 ILE A O 1
ATOM 911 N N . GLU A 1 125 ? -32.803 17.411 98.625 1.00 28.26 121 GLU A N 1
ATOM 912 C CA . GLU A 1 125 ? -33.736 17.207 97.522 1.00 27.94 121 GLU A CA 1
ATOM 913 C C . GLU A 1 125 ? -34.178 18.564 96.988 1.00 30.85 121 GLU A C 1
ATOM 914 O O . GLU A 1 125 ? -34.377 19.506 97.758 1.00 30.61 121 GLU A O 1
ATOM 920 N N . ASN A 1 126 ? -34.319 18.680 95.672 1.00 28.94 122 ASN A N 1
ATOM 921 C CA . ASN A 1 126 ? -34.762 19.947 95.104 1.00 29.43 122 ASN A CA 1
ATOM 922 C C . ASN A 1 126 ? -35.364 19.696 93.726 1.00 32.21 122 ASN A C 1
ATOM 923 O O . ASN A 1 126 ? -35.366 18.571 93.224 1.00 32.78 122 ASN A O 1
ATOM 928 N N . VAL A 1 127 ? -35.882 20.762 93.120 1.00 30.91 123 VAL A N 1
ATOM 929 C CA . VAL A 1 127 ? -36.472 20.661 91.787 1.00 36.09 123 VAL A CA 1
ATOM 930 C C . VAL A 1 127 ? -35.378 20.548 90.736 1.00 37.87 123 VAL A C 1
ATOM 931 O O . VAL A 1 127 ? -34.237 20.990 90.928 1.00 35.25 123 VAL A O 1
ATOM 935 N N . GLN A 1 128 ? -35.728 19.927 89.611 1.00 33.43 124 GLN A N 1
ATOM 936 C CA . GLN A 1 128 ? -34.827 19.883 88.471 1.00 38.60 124 GLN A CA 1
ATOM 937 C C . GLN A 1 128 ? -34.435 21.298 88.063 1.00 39.56 124 GLN A C 1
ATOM 938 O O . GLN A 1 128 ? -35.271 22.205 88.010 1.00 44.07 124 GLN A O 1
ATOM 944 N N . GLY A 1 129 ? -33.161 21.482 87.758 1.00 42.71 125 GLY A N 1
ATOM 945 C CA . GLY A 1 129 ? -32.624 22.791 87.482 1.00 45.75 125 GLY A CA 1
ATOM 946 C C . GLY A 1 129 ? -31.897 23.412 88.653 1.00 38.23 125 GLY A C 1
ATOM 947 O O . GLY A 1 129 ? -31.147 24.373 88.461 1.00 39.57 125 GLY A O 1
ATOM 948 N N . PHE A 1 130 ? -32.099 22.883 89.862 1.00 40.17 126 PHE A N 1
ATOM 949 C CA . PHE A 1 130 ? -31.244 23.272 90.977 1.00 38.09 126 PHE A CA 1
ATOM 950 C C . PHE A 1 130 ? -29.781 23.046 90.630 1.00 36.72 126 PHE A C 1
ATOM 951 O O . PHE A 1 130 ? -28.913 23.830 91.029 1.00 37.87 126 PHE A O 1
ATOM 959 N N . GLU A 1 131 ? -29.490 21.986 89.867 1.00 34.65 127 GLU A N 1
ATOM 960 C CA . GLU A 1 131 ? -28.102 21.607 89.623 1.00 36.22 127 GLU A CA 1
ATOM 961 C C . GLU A 1 131 ? -27.323 22.685 88.886 1.00 37.81 127 GLU A C 1
ATOM 962 O O . GLU A 1 131 ? -26.091 22.708 88.973 1.00 40.95 127 GLU A O 1
ATOM 968 N N . GLU A 1 132 ? -28.006 23.578 88.170 1.00 40.21 128 GLU A N 1
ATOM 969 C CA . GLU A 1 132 ? -27.349 24.650 87.437 1.00 40.67 128 GLU A CA 1
ATOM 970 C C . GLU A 1 132 ? -27.324 25.966 88.200 1.00 40.51 128 GLU A C 1
ATOM 971 O O . GLU A 1 132 ? -26.856 26.969 87.652 1.00 42.59 128 GLU A O 1
ATOM 977 N N . SER A 1 133 ? -27.802 25.990 89.441 1.00 39.02 129 SER A N 1
ATOM 978 C CA . SER A 1 133 ? -27.996 27.249 90.144 1.00 40.76 129 SER A CA 1
ATOM 979 C C . SER A 1 133 ? -26.735 27.679 90.887 1.00 42.88 129 SER A C 1
ATOM 980 O O . SER A 1 133 ? -25.856 26.871 91.194 1.00 37.14 129 SER A O 1
ATOM 983 N N . LYS A 1 134 ? -26.694 28.970 91.231 1.00 35.72 130 LYS A N 1
ATOM 984 C CA . LYS A 1 134 ? -25.627 29.485 92.084 1.00 38.98 130 LYS A CA 1
ATOM 985 C C . LYS A 1 134 ? -25.674 28.860 93.472 1.00 36.27 130 LYS A C 1
ATOM 986 O O . LYS A 1 134 ? -24.625 28.619 94.082 1.00 36.31 130 LYS A O 1
ATOM 992 N N . ALA A 1 135 ? -26.874 28.568 93.976 1.00 34.91 131 ALA A N 1
ATOM 993 C CA . ALA A 1 135 ? -26.992 27.910 95.274 1.00 36.03 131 ALA A CA 1
ATOM 994 C C . ALA A 1 135 ? -26.355 26.524 95.253 1.00 35.35 131 ALA A C 1
ATOM 995 O O . ALA A 1 135 ? -25.704 26.121 96.225 1.00 33.64 131 ALA A O 1
ATOM 997 N N . ALA A 1 136 ? -26.536 25.772 94.159 1.00 34.03 132 ALA A N 1
ATOM 998 C CA . ALA A 1 136 ? -25.885 24.468 94.066 1.00 34.50 132 ALA A CA 1
ATOM 999 C C . ALA A 1 136 ? -24.371 24.619 93.990 1.00 32.65 132 ALA A C 1
ATOM 1000 O O . ALA A 1 136 ? -23.630 23.807 94.557 1.00 33.30 132 ALA A O 1
ATOM 1002 N N . GLU A 1 137 ? -23.893 25.652 93.297 1.00 34.09 133 GLU A N 1
ATOM 1003 C CA . GLU A 1 137 ? -22.455 25.874 93.221 1.00 35.96 133 GLU A CA 1
ATOM 1004 C C . GLU A 1 137 ? -21.888 26.158 94.606 1.00 40.23 133 GLU A C 1
ATOM 1005 O O . GLU A 1 137 ? -20.839 25.620 94.982 1.00 35.46 133 GLU A O 1
ATOM 1011 N N . GLU A 1 138 ? -22.596 26.971 95.392 1.00 34.12 134 GLU A N 1
ATOM 1012 C CA . GLU A 1 138 ? -22.159 27.264 96.755 1.00 36.20 134 GLU A CA 1
ATOM 1013 C C . GLU A 1 138 ? -22.228 26.023 97.633 1.00 34.10 134 GLU A C 1
ATOM 1014 O O . GLU A 1 138 ? -21.356 25.804 98.482 1.00 34.10 134 GLU A O 1
ATOM 1020 N N . CYS A 1 139 ? -23.252 25.195 97.432 1.00 32.19 135 CYS A N 1
ATOM 1021 C CA . CYS A 1 139 ? -23.394 23.967 98.209 1.00 31.32 135 CYS A CA 1
ATOM 1022 C C . CYS A 1 139 ? -22.249 22.994 97.929 1.00 33.10 135 CYS A C 1
ATOM 1023 O O . CYS A 1 139 ? -21.638 22.460 98.861 1.00 32.73 135 CYS A O 1
ATOM 1026 N N . ARG A 1 140 ? -21.954 22.730 96.650 1.00 32.33 136 ARG A N 1
ATOM 1027 C CA . ARG A 1 140 ? -20.842 21.832 96.333 1.00 31.65 136 ARG A CA 1
ATOM 1028 C C . ARG A 1 140 ? -19.536 22.340 96.930 1.00 37.37 136 ARG A C 1
ATOM 1029 O O . ARG A 1 140 ? -18.719 21.553 97.426 1.00 34.13 136 ARG A O 1
ATOM 1037 N N . LYS A 1 141 ? -19.333 23.657 96.905 1.00 33.27 137 LYS A N 1
ATOM 1038 C CA . LYS A 1 141 ? -18.085 24.242 97.379 1.00 35.04 137 LYS A CA 1
ATOM 1039 C C . LYS A 1 141 ? -17.898 24.034 98.881 1.00 33.94 137 LYS A C 1
ATOM 1040 O O . LYS A 1 141 ? -16.833 23.589 99.328 1.00 34.18 137 LYS A O 1
ATOM 1046 N N A VAL A 1 142 ? -18.921 24.342 99.681 0.54 32.77 138 VAL A N 1
ATOM 1047 N N B VAL A 1 142 ? -18.911 24.387 99.676 0.46 32.80 138 VAL A N 1
ATOM 1048 C CA A VAL A 1 142 ? -18.754 24.222 101.128 0.54 32.25 138 VAL A CA 1
ATOM 1049 C CA B VAL A 1 142 ? -18.811 24.221 101.125 0.46 32.24 138 VAL A CA 1
ATOM 1050 C C A VAL A 1 142 ? -18.695 22.755 101.543 0.54 32.29 138 VAL A C 1
ATOM 1051 C C B VAL A 1 142 ? -18.638 22.751 101.477 0.46 32.24 138 VAL A C 1
ATOM 1052 O O A VAL A 1 142 ? -17.966 22.392 102.474 0.54 31.80 138 VAL A O 1
ATOM 1053 O O B VAL A 1 142 ? -17.783 22.384 102.292 0.46 32.00 138 VAL A O 1
ATOM 1060 N N . LEU A 1 143 ? -19.452 21.886 100.865 1.00 31.00 139 LEU A N 1
ATOM 1061 C CA . LEU A 1 143 ? -19.403 20.463 101.190 1.00 30.59 139 LEU A CA 1
ATOM 1062 C C . LEU A 1 143 ? -18.034 19.876 100.866 1.00 31.91 139 LEU A C 1
ATOM 1063 O O . LEU A 1 143 ? -17.458 19.138 101.674 1.00 33.77 139 LEU A O 1
ATOM 1068 N N . ARG A 1 144 ? -17.505 20.177 99.675 1.00 32.56 140 ARG A N 1
ATOM 1069 C CA . ARG A 1 144 ? -16.153 19.743 99.328 1.00 34.95 140 ARG A CA 1
ATOM 1070 C C . ARG A 1 144 ? -15.126 20.259 100.333 1.00 38.87 140 ARG A C 1
ATOM 1071 O O . ARG A 1 144 ? -14.251 19.509 100.784 1.00 35.66 140 ARG A O 1
ATOM 1079 N N . ASN A 1 145 ? -15.234 21.530 100.719 1.00 33.76 141 ASN A N 1
ATOM 1080 C CA . ASN A 1 145 ? -14.277 22.095 101.665 1.00 34.75 141 ASN A CA 1
ATOM 1081 C C . ASN A 1 145 ?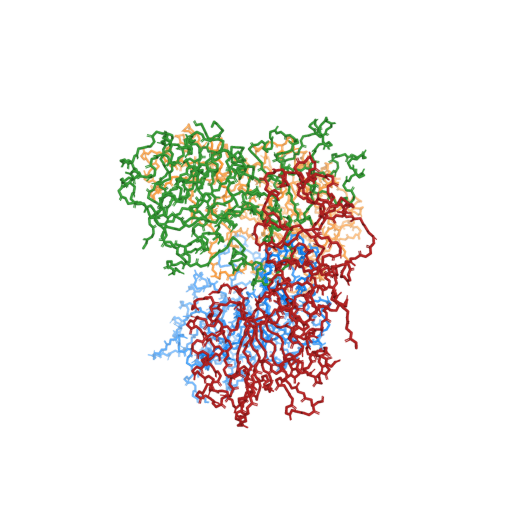 -14.413 21.494 103.059 1.00 33.93 141 ASN A C 1
ATOM 1082 O O . ASN A 1 145 ? -13.425 21.442 103.802 1.00 34.15 141 ASN A O 1
ATOM 1087 N N . CYS A 1 146 ? -15.607 21.045 103.439 1.00 31.35 142 CYS A N 1
ATOM 1088 C CA . CYS A 1 146 ? -15.804 20.394 104.726 1.00 31.06 142 CYS A CA 1
ATOM 1089 C C . CYS A 1 146 ? -15.619 18.881 104.658 1.00 32.08 142 CYS A C 1
ATOM 1090 O O . CYS A 1 146 ? -16.018 18.178 105.592 1.00 33.89 142 CYS A O 1
ATOM 1093 N N . GLY A 1 147 ? -15.018 18.370 103.588 1.00 33.85 143 GLY A N 1
ATOM 1094 C CA . GLY A 1 147 ? -14.617 16.978 103.548 1.00 38.18 143 GLY A CA 1
ATOM 1095 C C . GLY A 1 147 ? -15.686 15.997 103.122 1.00 37.78 143 GLY A C 1
ATOM 1096 O O . GLY A 1 147 ? -15.496 14.788 103.302 1.00 35.73 143 GLY A O 1
ATOM 1097 N N . TYR A 1 148 ? -16.797 16.469 102.560 1.00 32.60 144 TYR A N 1
ATOM 1098 C CA . TYR A 1 148 ? -17.852 15.569 102.113 1.00 32.53 144 TYR A CA 1
ATOM 1099 C C . TYR A 1 148 ? -17.580 15.030 100.716 1.00 36.47 144 TYR A C 1
ATOM 1100 O O . TYR A 1 148 ? -17.034 15.719 99.849 1.00 33.60 144 TYR A O 1
ATOM 1109 N N . ASN A 1 149 ? -17.991 13.778 100.510 1.00 33.83 145 ASN A N 1
ATOM 1110 C CA . ASN A 1 149 ? -18.072 13.146 99.198 1.00 34.77 145 ASN A CA 1
ATOM 1111 C C . ASN A 1 149 ? -19.521 13.276 98.738 1.00 35.13 145 ASN A C 1
ATOM 1112 O O . ASN A 1 149 ? -20.418 12.677 99.339 1.00 32.52 145 ASN A O 1
ATOM 1117 N N . LEU A 1 150 ? -19.754 14.097 97.716 1.00 33.58 146 LEU A N 1
ATOM 1118 C CA . LEU A 1 150 ? -21.097 14.398 97.229 1.00 33.27 146 LEU A CA 1
ATOM 1119 C C . LEU A 1 150 ? -21.344 13.718 95.888 1.00 35.04 146 LEU A C 1
ATOM 1120 O O . LEU A 1 150 ? -20.543 13.861 94.957 1.00 38.31 146 LEU A O 1
ATOM 1125 N N . ILE A 1 151 ? -22.452 12.982 95.790 1.00 32.74 147 ILE A N 1
ATOM 1126 C CA . ILE A 1 151 ? -22.953 12.513 94.501 1.00 32.49 147 ILE A CA 1
ATOM 1127 C C . ILE A 1 151 ? -24.332 13.120 94.281 1.00 33.77 147 ILE A C 1
ATOM 1128 O O . ILE A 1 151 ? -25.040 13.452 95.236 1.00 31.36 147 ILE A O 1
ATOM 1133 N N . GLU A 1 152 ? -24.695 13.305 93.013 1.00 34.83 148 GLU A N 1
ATOM 1134 C CA . GLU A 1 152 ? -25.965 13.945 92.699 1.00 34.49 148 GLU A CA 1
ATOM 1135 C C . GLU A 1 152 ? -26.531 13.372 91.409 1.00 31.21 148 GLU A C 1
ATOM 1136 O O . GLU A 1 152 ? -25.809 12.796 90.590 1.00 34.17 148 GLU A O 1
ATOM 1142 N N . GLY A 1 153 ? -27.838 13.545 91.234 1.00 33.60 149 GLY A N 1
ATOM 1143 C CA . GLY A 1 153 ? -28.490 13.095 90.015 1.00 36.22 149 GLY A CA 1
ATOM 1144 C C . GLY A 1 153 ? -29.941 13.520 89.992 1.00 33.93 149 GLY A C 1
ATOM 1145 O O . GLY A 1 153 ? -30.489 14.005 90.986 1.00 30.34 149 GLY A O 1
ATOM 1146 N N . ILE A 1 154 ? -30.555 13.338 88.822 1.00 37.27 150 ILE A N 1
ATOM 1147 C CA . ILE A 1 154 ? -31.975 13.600 88.614 1.00 36.24 150 ILE A CA 1
ATOM 1148 C C . ILE A 1 154 ? -32.693 12.264 88.498 1.00 33.66 150 ILE A C 1
ATOM 1149 O O . ILE A 1 154 ? -32.288 11.400 87.708 1.00 35.99 150 ILE A O 1
ATOM 1154 N N . LEU A 1 155 ? -33.764 12.102 89.271 1.00 35.90 151 LEU A N 1
ATOM 1155 C CA . LEU A 1 155 ? -34.526 10.864 89.302 1.00 37.58 151 LEU A CA 1
ATOM 1156 C C . LEU A 1 155 ? -36.011 11.195 89.303 1.00 34.62 151 LEU A C 1
ATOM 1157 O O . LEU A 1 155 ? -36.438 12.198 89.879 1.00 34.79 151 LEU A O 1
ATOM 1162 N N . SER A 1 156 ? -36.794 10.337 88.657 1.00 36.11 152 SER A N 1
ATOM 1163 C CA . SER A 1 156 ? -38.238 10.491 88.652 1.00 34.91 152 SER A CA 1
ATOM 1164 C C . SER A 1 156 ? -38.878 9.172 89.055 1.00 33.13 152 SER A C 1
ATOM 1165 O O . SER A 1 156 ? -38.307 8.105 88.809 1.00 36.99 152 SER A O 1
ATOM 1168 N N . PRO A 1 157 ? -40.065 9.210 89.671 1.00 33.36 153 PRO A N 1
ATOM 1169 C CA . PRO A 1 157 ? -40.702 7.949 90.088 1.00 39.90 153 PRO A CA 1
ATOM 1170 C C . PRO A 1 157 ? -40.976 7.003 88.930 1.00 37.39 153 PRO A C 1
ATOM 1171 O O . PRO A 1 157 ? -40.990 5.780 89.125 1.00 37.80 153 PRO A O 1
ATOM 1175 N N . ASN A 1 158 ? -41.194 7.522 87.722 1.00 34.55 154 ASN A N 1
ATOM 1176 C CA . ASN A 1 158 ? -41.482 6.605 86.625 1.00 36.56 154 ASN A CA 1
ATOM 1177 C C . ASN A 1 158 ? -40.246 5.849 86.148 1.00 36.52 154 ASN A C 1
ATOM 1178 O O . ASN A 1 158 ? -40.349 5.071 85.193 1.00 41.48 154 ASN A O 1
ATOM 1183 N N . GLN A 1 159 ? -39.096 6.038 86.797 1.00 39.61 155 GLN A N 1
ATOM 1184 C CA . GLN A 1 159 ? -37.947 5.159 86.620 1.00 40.93 155 GLN A CA 1
ATOM 1185 C C . GLN A 1 159 ? -37.974 3.983 87.582 1.00 46.34 155 GLN A C 1
ATOM 1186 O O . GLN A 1 159 ? -37.100 3.112 87.507 1.00 45.40 155 GLN A O 1
ATOM 1192 N N . PHE A 1 160 ? -38.947 3.956 88.491 1.00 44.91 156 PHE A N 1
ATOM 1193 C CA . PHE A 1 160 ? -39.045 2.948 89.535 1.00 41.37 156 PHE A CA 1
ATOM 1194 C C . PHE A 1 160 ? -40.418 2.286 89.490 1.00 40.28 156 PHE A C 1
ATOM 1195 O O . PHE A 1 160 ? -40.923 1.821 90.514 1.00 46.86 156 PHE A O 1
ATOM 1203 N N . ASN A 1 161 ? -41.027 2.229 88.300 1.00 38.03 157 ASN A N 1
ATOM 1204 C CA . ASN A 1 161 ? -42.323 1.573 88.098 1.00 45.26 157 ASN A CA 1
ATOM 1205 C C . ASN A 1 161 ? -43.409 2.229 88.934 1.00 44.46 157 ASN A C 1
ATOM 1206 O O . ASN A 1 161 ? -44.232 1.557 89.559 1.00 43.22 157 ASN A O 1
ATOM 1211 N N . ILE A 1 162 ? -43.401 3.552 88.961 1.00 37.16 158 ILE A N 1
ATOM 1212 C CA . ILE A 1 162 ? -44.434 4.327 89.626 1.00 35.59 158 ILE A CA 1
ATOM 1213 C C . ILE A 1 162 ? -45.020 5.232 88.549 1.00 39.95 158 ILE A C 1
ATOM 1214 O O . ILE A 1 162 ? -44.279 5.971 87.896 1.00 38.81 158 ILE A O 1
ATOM 1219 N N . PRO A 1 163 ? -46.327 5.193 88.308 1.00 38.30 159 PRO A N 1
ATOM 1220 C CA . PRO A 1 163 ? -46.910 5.905 87.157 1.00 35.84 159 PRO A CA 1
ATOM 1221 C C . PRO A 1 163 ? -47.146 7.386 87.437 1.00 38.96 159 PRO A C 1
ATOM 1222 O O . PRO A 1 163 ? -48.264 7.898 87.347 1.00 41.36 159 PRO A O 1
ATOM 1226 N N . ASN A 1 164 ? -46.076 8.090 87.789 1.00 34.14 160 ASN A N 1
ATOM 1227 C CA . ASN A 1 164 ? -46.172 9.528 87.986 1.00 34.19 160 ASN A CA 1
ATOM 1228 C C . ASN A 1 164 ? -44.834 10.160 87.637 1.00 36.88 160 ASN A C 1
ATOM 1229 O O . ASN A 1 164 ? -43.777 9.634 87.993 1.00 38.31 160 ASN A O 1
ATOM 1234 N N A SER A 1 165 ? -44.889 11.289 86.940 0.44 34.99 161 SER A N 1
ATOM 1235 N N B SER A 1 165 ? -44.896 11.290 86.943 0.56 34.65 161 SER A N 1
ATOM 1236 C CA A SER A 1 165 ? -43.699 12.069 86.633 0.44 36.41 161 SER A CA 1
ATOM 1237 C CA B SER A 1 165 ? -43.717 12.088 86.652 0.56 36.46 161 SER A CA 1
ATOM 1238 C C A SER A 1 165 ? -43.451 13.074 87.752 0.44 35.27 161 SER A C 1
ATOM 1239 C C B SER A 1 165 ? -43.471 13.050 87.803 0.56 34.70 161 SER A C 1
ATOM 1240 O O A SER A 1 165 ? -44.340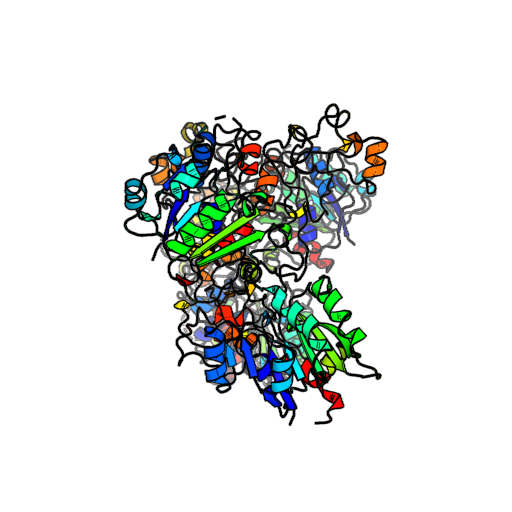 13.857 88.095 0.44 37.47 161 SER A O 1
ATOM 1241 O O B SER A 1 165 ? -44.378 13.779 88.214 0.56 37.24 161 SER A O 1
ATOM 1246 N N . ARG A 1 166 ? -42.249 13.040 88.326 1.00 34.49 162 ARG A N 1
ATOM 1247 C CA . ARG A 1 166 ? -41.860 14.021 89.331 1.00 31.19 162 ARG A CA 1
ATOM 1248 C C . ARG A 1 166 ? -40.340 14.088 89.385 1.00 32.17 162 ARG A C 1
ATOM 1249 O O . ARG A 1 166 ? -39.721 13.627 90.350 1.00 32.93 162 ARG A O 1
ATOM 1257 N N . SER A 1 167 ? -39.731 14.629 88.333 1.00 35.08 163 SER A N 1
ATOM 1258 C CA . SER A 1 167 ? -38.277 14.678 88.255 1.00 31.45 163 SER A CA 1
ATOM 1259 C C . SER A 1 167 ? -37.744 15.628 89.313 1.00 32.73 163 SER A C 1
ATOM 1260 O O . SER A 1 167 ? -38.213 16.765 89.440 1.00 32.92 163 SER A O 1
ATOM 1263 N N . ARG A 1 168 ? -36.775 15.153 90.087 1.00 31.19 164 ARG A N 1
ATOM 1264 C CA . ARG A 1 168 ? -36.185 15.938 91.159 1.00 29.87 164 ARG A CA 1
ATOM 1265 C C . ARG A 1 168 ? -34.684 15.713 91.181 1.00 33.01 164 ARG A C 1
ATOM 1266 O O . ARG A 1 168 ? -34.199 14.641 90.814 1.00 30.87 164 ARG A O 1
ATOM 1274 N N . TRP A 1 169 ? -33.960 16.740 91.620 1.00 31.51 165 TRP A N 1
ATOM 1275 C CA . TRP A 1 169 ? -32.534 16.642 91.889 1.00 31.48 165 TRP A CA 1
ATOM 1276 C C . TRP A 1 169 ? -32.318 16.131 93.304 1.00 29.80 165 TRP A C 1
ATOM 1277 O O . TRP A 1 169 ? -33.059 16.493 94.222 1.00 28.65 165 TRP A O 1
ATOM 1288 N N . TYR A 1 170 ? -31.300 15.286 93.472 1.00 29.63 166 TYR A N 1
ATOM 1289 C CA . TYR A 1 170 ? -30.914 14.772 94.779 1.00 31.84 166 TYR A CA 1
ATOM 1290 C C . TYR A 1 170 ? -29.413 14.897 94.964 1.00 30.25 166 TYR A C 1
ATOM 1291 O O . TYR A 1 170 ? -28.639 14.574 94.055 1.00 29.24 166 TYR A O 1
ATOM 1300 N N . GLY A 1 171 ? -29.010 15.367 96.142 1.00 32.77 167 GLY A N 1
ATOM 1301 C CA . GLY A 1 171 ? -27.620 15.343 96.553 1.00 31.10 167 GLY A CA 1
ATOM 1302 C C . GLY A 1 171 ? -27.444 14.463 97.772 1.00 29.29 167 GLY A C 1
ATOM 1303 O O . GLY A 1 171 ? -28.152 14.635 98.769 1.00 29.72 167 GLY A O 1
ATOM 1304 N N . LEU A 1 172 ? -26.545 13.489 97.683 1.00 29.37 168 LEU A N 1
ATOM 1305 C CA . LEU A 1 172 ? -26.220 12.589 98.786 1.00 28.92 168 LEU A CA 1
ATOM 1306 C C . LEU A 1 172 ? -24.769 12.831 99.162 1.00 26.14 168 LEU A C 1
ATOM 1307 O O . LEU A 1 172 ? -23.885 12.726 98.305 1.00 30.41 168 LEU A O 1
ATOM 1312 N N . ALA A 1 173 ? -24.517 13.142 100.436 1.00 27.14 169 ALA A N 1
ATOM 1313 C CA . ALA A 1 173 ? -23.176 13.501 100.889 1.00 30.33 169 ALA A CA 1
ATOM 1314 C C . ALA A 1 173 ? -22.778 12.639 102.077 1.00 28.92 169 ALA A C 1
ATOM 1315 O O . ALA A 1 173 ? -23.551 12.504 103.029 1.00 29.91 169 ALA A O 1
ATOM 1317 N N . ARG A 1 174 ? -21.581 12.053 102.013 1.00 30.29 170 ARG A N 1
ATOM 1318 C CA . ARG A 1 174 ? -20.981 11.330 103.129 1.00 30.73 170 ARG A CA 1
ATOM 1319 C C . ARG A 1 174 ? -19.706 12.039 103.558 1.00 27.31 170 ARG A C 1
ATOM 1320 O O . ARG A 1 174 ? -18.828 12.295 102.726 1.00 32.69 170 ARG A O 1
ATOM 1328 N N . LEU A 1 175 ? -19.597 12.332 104.853 1.00 29.96 171 LEU A N 1
ATOM 1329 C CA . LEU A 1 175 ? -18.383 12.933 105.395 1.00 31.78 171 LEU A CA 1
ATOM 1330 C C . LEU A 1 175 ? -17.212 11.954 105.333 1.00 34.31 171 LEU A C 1
ATOM 1331 O O . LEU A 1 175 ? -17.348 10.782 105.704 1.00 35.36 171 LEU A O 1
ATOM 1336 N N . ASN A 1 176 ? -16.059 12.447 104.870 1.00 30.65 172 ASN A N 1
ATOM 1337 C CA . ASN A 1 176 ? -14.792 11.703 104.876 1.00 35.69 172 ASN A CA 1
ATOM 1338 C C . ASN A 1 176 ? -14.936 10.283 104.319 1.00 42.42 172 ASN A C 1
ATOM 1339 O O . ASN A 1 176 ? -14.492 9.303 104.921 1.00 43.19 172 ASN A O 1
ATOM 1344 N N . PHE A 1 177 ? -15.550 10.171 103.143 1.00 40.01 173 PHE A N 1
ATOM 1345 C CA . PHE A 1 177 ? -15.717 8.885 102.472 1.00 40.91 173 PHE A CA 1
ATOM 1346 C C . PHE A 1 177 ? -14.871 8.867 101.205 1.00 41.00 173 PHE A C 1
ATOM 1347 O O . PHE A 1 177 ? -15.033 9.731 100.337 1.00 40.56 173 PHE A O 1
ATOM 1355 N N . LYS A 1 178 ? -13.988 7.874 101.092 1.00 40.37 174 LYS A N 1
ATOM 1356 C CA . LYS A 1 178 ? -13.015 7.804 100.009 1.00 47.12 174 LYS A CA 1
ATOM 1357 C C . LYS A 1 178 ? -13.242 6.613 99.086 1.00 50.35 174 LYS A C 1
ATOM 1358 O O . LYS A 1 178 ? -12.388 6.324 98.240 1.00 51.34 174 LYS A O 1
ATOM 1364 N N . GLY A 1 179 ? -14.363 5.916 99.227 1.00 43.45 175 GLY A N 1
ATOM 1365 C CA . GLY A 1 179 ? -14.671 4.768 98.401 1.00 49.40 175 GLY A CA 1
ATOM 1366 C C . GLY A 1 179 ? -15.351 5.153 97.105 1.00 51.46 175 GLY A C 1
ATOM 1367 O O . GLY A 1 179 ? -15.271 6.291 96.636 1.00 46.93 175 GLY A O 1
ATOM 1368 N N . GLU A 1 180 ? -16.045 4.180 96.522 1.00 46.63 176 GLU A N 1
ATOM 1369 C CA . GLU A 1 180 ? -16.695 4.346 95.231 1.00 49.27 176 GLU A CA 1
ATOM 1370 C C . GLU A 1 180 ? -18.195 4.165 95.398 1.00 50.88 176 GLU A C 1
ATOM 1371 O O . GLU A 1 180 ? -18.643 3.194 96.016 1.00 51.99 176 GLU A O 1
ATOM 1377 N N . TRP A 1 181 ? -18.965 5.109 94.866 1.00 45.77 177 TRP A N 1
ATOM 1378 C CA . TRP A 1 181 ? -20.415 4.987 94.844 1.00 46.06 177 TRP A CA 1
ATOM 1379 C C . TRP A 1 181 ? -20.953 5.855 93.720 1.00 44.98 177 TRP A C 1
ATOM 1380 O O . TRP A 1 181 ? -20.252 6.713 93.178 1.00 48.25 177 TRP A O 1
ATOM 1391 N N . SER A 1 182 ? -22.209 5.603 93.369 1.00 44.58 178 SER A N 1
ATOM 1392 C CA . SER A 1 182 ? -22.855 6.293 92.267 1.00 44.71 178 SER A CA 1
ATOM 1393 C C . SER A 1 182 ? -24.343 6.362 92.558 1.00 43.08 178 SER A C 1
ATOM 1394 O O . SER A 1 182 ? -24.913 5.429 93.130 1.00 48.37 178 SER A O 1
ATOM 1397 N N . ILE A 1 183 ? -24.965 7.466 92.146 1.00 43.23 179 ILE A N 1
ATOM 1398 C CA . ILE A 1 183 ? -26.407 7.617 92.310 1.00 49.00 179 ILE A CA 1
ATOM 1399 C C . ILE A 1 183 ? -27.151 6.482 91.616 1.00 47.42 179 ILE A C 1
ATOM 1400 O O . ILE A 1 183 ? -28.237 6.082 92.052 1.00 45.28 179 ILE A O 1
ATOM 1405 N N . ASP A 1 184 ? -26.570 5.921 90.554 1.00 45.46 180 ASP A N 1
ATOM 1406 C CA . ASP A 1 184 ? -27.247 4.877 89.798 1.00 50.00 180 ASP A CA 1
ATOM 1407 C C . ASP A 1 184 ? -27.336 3.562 90.560 1.00 47.72 180 ASP A C 1
ATOM 1408 O O . ASP A 1 184 ? -28.085 2.674 90.136 1.00 45.09 180 ASP A O 1
ATOM 1413 N N . ASP A 1 185 ? -26.590 3.410 91.660 1.00 45.25 181 ASP A N 1
ATOM 1414 C CA . ASP A 1 185 ? -26.703 2.202 92.468 1.00 47.80 181 ASP A CA 1
ATOM 1415 C C . ASP A 1 185 ? -28.096 2.057 93.060 1.00 41.02 181 ASP A C 1
ATOM 1416 O O . ASP A 1 185 ? -28.492 0.949 93.438 1.00 44.93 181 ASP A O 1
ATOM 1421 N N . VAL A 1 186 ? -28.852 3.155 93.116 1.00 43.61 182 VAL A N 1
ATOM 1422 C CA . VAL A 1 186 ? -30.180 3.153 93.704 1.00 47.65 182 VAL A CA 1
ATOM 1423 C C . VAL A 1 186 ? -31.123 2.219 92.961 1.00 48.56 182 VAL A C 1
ATOM 1424 O O . VAL A 1 186 ? -32.119 1.767 93.532 1.00 49.38 182 VAL A O 1
ATOM 1428 N N . PHE A 1 187 ? -30.836 1.913 91.692 1.00 47.81 183 PHE A N 1
ATOM 1429 C CA . PHE A 1 187 ? -31.727 1.044 90.934 1.00 46.01 183 PHE A CA 1
ATOM 1430 C C . PHE A 1 187 ? -31.601 -0.415 91.345 1.00 49.93 183 PHE A C 1
ATOM 1431 O O . PHE A 1 187 ? -32.518 -1.198 91.082 1.00 55.28 183 PHE A O 1
ATOM 1439 N N . GLN A 1 188 ? -30.503 -0.793 92.004 1.00 49.23 184 GLN A N 1
ATOM 1440 C CA . GLN A 1 188 ? -30.377 -2.131 92.565 1.00 53.69 184 GLN A CA 1
ATOM 1441 C C . GLN A 1 188 ? -31.365 -2.370 93.698 1.00 65.96 184 GLN A C 1
ATOM 1442 O O . GLN A 1 188 ? -31.542 -3.521 94.114 1.00 70.68 184 GLN A O 1
ATOM 1448 N N . PHE A 1 189 ? -32.030 -1.317 94.177 1.00 67.13 185 PHE A N 1
ATOM 1449 C CA . PHE A 1 189 ? -33.044 -1.419 95.216 1.00 71.34 185 PHE A CA 1
ATOM 1450 C C . PHE A 1 189 ? -34.451 -1.500 94.666 1.00 81.28 185 PHE A C 1
ATOM 1451 O O . PHE A 1 189 ? -35.344 -1.981 95.370 1.00 86.02 185 PHE A O 1
ATOM 1459 N N . SER A 1 190 ? -34.680 -1.056 93.440 1.00 79.55 186 SER A N 1
ATOM 1460 C CA . SER A 1 190 ? -36.036 -1.074 92.926 1.00 76.13 186 SER A CA 1
ATOM 1461 C C . SER A 1 190 ? -36.300 -2.490 92.442 1.00 78.48 186 SER A C 1
ATOM 1462 O O . SER A 1 190 ? -35.769 -2.917 91.411 1.00 81.46 186 SER A O 1
ATOM 1465 N N . GLU A 1 191 ? -37.133 -3.210 93.199 1.00 84.38 187 GLU A N 1
ATOM 1466 C CA . GLU A 1 191 ? -37.409 -4.618 92.944 1.00 91.03 187 GLU A CA 1
ATOM 1467 C C . GLU A 1 191 ? -38.012 -4.794 91.568 1.00 89.79 187 GLU A C 1
ATOM 1468 O O . GLU A 1 191 ? -37.957 -5.883 90.984 1.00 90.24 187 GLU A O 1
ATOM 1474 N N . VAL A 1 192 ? -38.487 -3.684 91.019 1.00 89.24 188 VAL A N 1
ATOM 1475 C CA . VAL A 1 192 ? -39.212 -3.650 89.767 1.00 88.26 188 VAL A CA 1
ATOM 1476 C C . VAL A 1 192 ? -38.453 -4.230 88.586 1.00 92.22 188 VAL A C 1
ATOM 1477 O O . VAL A 1 192 ? -37.235 -4.065 88.434 1.00 97.55 188 VAL A O 1
ATOM 1481 N N . ALA A 1 193 ? -39.207 -4.940 87.754 1.00 91.60 189 ALA A N 1
ATOM 1482 C CA . ALA A 1 193 ? -38.765 -5.606 86.550 1.00 90.10 189 ALA A CA 1
ATOM 1483 C C . ALA A 1 193 ? -39.931 -5.454 85.583 1.00 94.07 189 ALA A C 1
ATOM 1484 O O . ALA A 1 1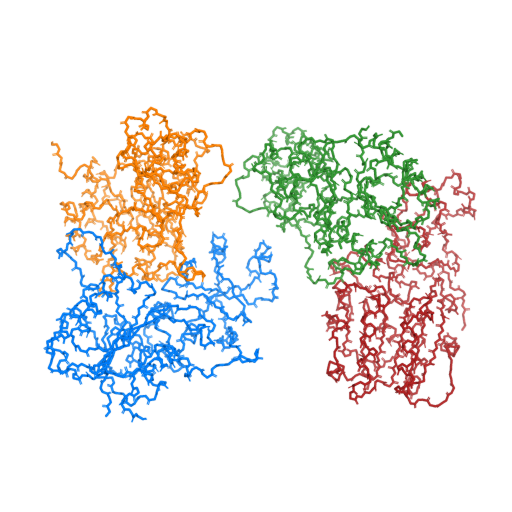93 ? -40.931 -4.797 85.899 1.00 95.45 189 ALA A O 1
ATOM 1486 N N . GLN A 1 194 ? -39.832 -6.044 84.399 1.00 93.08 190 GLN A N 1
ATOM 1487 C CA . GLN A 1 194 ? -40.922 -5.938 83.438 1.00 93.48 190 GLN A CA 1
ATOM 1488 C C . GLN A 1 194 ? -41.438 -7.293 82.979 1.00 97.05 190 GLN A C 1
ATOM 1489 O O . GLN A 1 194 ? -40.686 -8.099 82.420 1.00 101.19 190 GLN A O 1
ATOM 1495 N N . LYS A 1 195 ? -42.726 -7.531 83.232 1.00 97.09 191 LYS A N 1
ATOM 1496 C CA . LYS A 1 195 ? -43.447 -8.724 82.813 1.00 98.92 191 LYS A CA 1
ATOM 1497 C C . LYS A 1 195 ? -44.735 -8.327 82.105 1.00 100.10 191 LYS A C 1
ATOM 1498 O O . LYS A 1 195 ? -45.343 -9.165 81.426 1.00 103.65 191 LYS A O 1
ATOM 1504 N N . GLU A 1 196 ? -45.092 -7.042 82.151 1.00 99.58 192 GLU A N 1
ATOM 1505 C CA . GLU A 1 196 ? -46.275 -6.372 81.613 1.00 101.39 192 GLU A CA 1
ATOM 1506 C C . GLU A 1 196 ? -47.505 -6.618 82.477 1.00 102.04 192 GLU A C 1
ATOM 1507 O O . GLU A 1 196 ? -48.567 -6.052 82.187 1.00 104.70 192 GLU A O 1
ATOM 1513 N N . GLY A 1 197 ? -47.403 -7.427 83.527 1.00 95.39 193 GLY A N 1
ATOM 1514 C CA . GLY A 1 197 ? -48.524 -7.649 84.414 1.00 86.75 193 GLY A CA 1
ATOM 1515 C C . GLY A 1 197 ? -48.157 -7.075 85.765 1.00 84.73 193 GLY A C 1
ATOM 1516 O O . GLY A 1 197 ? -48.991 -6.966 86.668 1.00 89.34 193 GLY A O 1
ATOM 1517 N N . GLU A 1 198 ? -46.888 -6.693 85.897 1.00 75.39 194 GLU A N 1
ATOM 1518 C CA . GLU A 1 198 ? -46.364 -6.113 87.122 1.00 69.58 194 GLU A CA 1
ATOM 1519 C C . GLU A 1 198 ? -46.071 -4.635 86.937 1.00 64.92 194 GLU A C 1
ATOM 1520 O O . GLU A 1 198 ? -45.553 -3.995 87.857 1.00 60.89 194 GLU A O 1
ATOM 1526 N N . VAL A 1 199 ? -46.382 -4.085 85.766 1.00 65.59 195 VAL A N 1
ATOM 1527 C CA . VAL A 1 199 ? -46.159 -2.671 85.499 1.00 64.68 195 VAL A CA 1
ATOM 1528 C C . VAL A 1 199 ? -47.301 -1.922 86.162 1.00 67.21 195 VAL A C 1
ATOM 1529 O O . VAL A 1 199 ? -48.471 -2.123 85.816 1.00 66.96 195 VAL A O 1
ATOM 1533 N N . LYS A 1 200 ? -46.971 -1.058 87.112 1.00 60.28 196 LYS A N 1
ATOM 1534 C CA . LYS A 1 200 ? -48.014 -0.348 87.829 1.00 61.04 196 LYS A CA 1
ATOM 1535 C C . LYS A 1 200 ? -48.668 0.694 86.936 1.00 58.75 196 LYS A C 1
ATOM 1536 O O . LYS A 1 200 ? -48.007 1.379 86.150 1.00 49.55 196 LYS A O 1
ATOM 1542 N N . ARG A 1 201 ? -49.982 0.813 87.075 1.00 49.11 197 ARG A N 1
ATOM 1543 C CA . ARG A 1 201 ? -50.772 1.747 86.300 1.00 44.20 197 ARG A CA 1
ATOM 1544 C C . ARG A 1 201 ? -51.636 2.543 87.265 1.00 41.73 197 ARG A C 1
ATOM 1545 O O . ARG A 1 201 ? -51.678 2.265 88.467 1.00 43.38 197 ARG A O 1
ATOM 1553 N N . ILE A 1 202 ? -52.307 3.562 86.724 1.00 39.66 198 ILE A N 1
ATOM 1554 C CA . ILE A 1 202 ? -53.106 4.466 87.550 1.00 35.26 198 ILE A CA 1
ATOM 1555 C C . ILE A 1 202 ? -54.114 3.699 88.397 1.00 37.88 198 ILE A C 1
ATOM 1556 O O . ILE A 1 202 ? -54.314 4.008 89.580 1.00 37.44 198 ILE A O 1
ATOM 1561 N N . ARG A 1 203 ? -54.750 2.676 87.812 1.00 40.69 199 ARG A N 1
ATOM 1562 C CA . ARG A 1 203 ? -55.773 1.914 88.528 1.00 46.05 199 ARG A CA 1
ATOM 1563 C C . ARG A 1 203 ? -55.253 1.339 89.841 1.00 45.66 199 ARG A C 1
ATOM 1564 O O . ARG A 1 203 ? -56.033 1.124 90.775 1.00 44.10 199 ARG A O 1
ATOM 1572 N N . ASP A 1 204 ? -53.947 1.092 89.938 1.00 42.18 200 ASP A N 1
ATOM 1573 C CA . ASP A 1 204 ? -53.388 0.498 91.147 1.00 43.02 200 ASP A CA 1
ATOM 1574 C C . ASP A 1 204 ? -53.356 1.467 92.320 1.00 42.48 200 ASP A C 1
ATOM 1575 O O . ASP A 1 204 ? -53.104 1.040 93.449 1.00 44.17 200 ASP A O 1
ATOM 1580 N N . TYR A 1 205 ? -53.600 2.752 92.078 1.00 39.83 201 TYR A N 1
ATOM 1581 C CA . TYR A 1 205 ? -53.575 3.770 93.112 1.00 37.27 201 TYR A CA 1
ATOM 1582 C C . TYR A 1 205 ? -54.943 4.374 93.391 1.00 37.51 201 TYR A C 1
ATOM 1583 O O . TYR A 1 205 ? -55.086 5.117 94.369 1.00 36.47 201 TYR A O 1
ATOM 1592 N N . LEU A 1 206 ? -55.943 4.088 92.559 1.00 36.85 202 LEU A N 1
ATOM 1593 C CA . LEU A 1 206 ? -57.227 4.761 92.682 1.00 39.47 202 LEU A CA 1
ATOM 1594 C C . LEU A 1 206 ? -58.005 4.266 93.894 1.00 42.11 202 LEU A C 1
ATOM 1595 O O . LEU A 1 206 ? -57.938 3.091 94.275 1.00 41.37 202 LEU A O 1
ATOM 1600 N N . GLU A 1 207 ? -58.772 5.179 94.482 1.00 39.33 203 GLU A N 1
ATOM 1601 C CA . GLU A 1 207 ? -59.830 4.779 95.390 1.00 41.44 203 GLU A CA 1
ATOM 1602 C C . GLU A 1 207 ? -60.979 4.210 94.571 1.00 45.00 203 GLU A C 1
ATOM 1603 O O . GLU A 1 207 ? -61.130 4.504 93.382 1.00 48.37 203 GLU A O 1
ATOM 1609 N N . ILE A 1 208 ? -61.828 3.428 95.214 1.00 47.43 204 ILE A N 1
ATOM 1610 C CA . ILE A 1 208 ? -62.933 2.860 94.462 1.00 55.27 204 ILE A CA 1
ATOM 1611 C C . ILE A 1 208 ? -64.272 3.139 95.101 1.00 61.98 204 ILE A C 1
ATOM 1612 O O . ILE A 1 208 ? -64.407 3.289 96.321 1.00 66.04 204 ILE A O 1
ATOM 1617 N N . GLU A 1 209 ? -65.264 3.243 94.223 1.00 59.74 205 GLU A N 1
ATOM 1618 C CA . GLU A 1 209 ? -66.660 3.418 94.579 1.00 64.12 205 GLU A CA 1
ATOM 1619 C C . GLU A 1 209 ? -66.833 4.456 95.676 1.00 67.21 205 GLU A C 1
ATOM 1620 O O . GLU A 1 209 ? -67.481 4.219 96.693 1.00 72.65 205 GLU A O 1
ATOM 1626 N N . ARG A 1 210 ? -66.215 5.613 95.464 1.00 64.65 206 ARG A N 1
ATOM 1627 C CA . ARG A 1 210 ? -66.503 6.800 96.251 1.00 56.95 206 ARG A CA 1
ATOM 1628 C C . ARG A 1 210 ? -67.547 7.647 95.533 1.00 57.99 206 ARG A C 1
ATOM 1629 O O . ARG A 1 210 ? -67.841 7.447 94.352 1.00 58.65 206 ARG A O 1
ATOM 1637 N N . ASP A 1 211 ? -68.118 8.601 96.262 1.00 57.57 207 ASP A N 1
ATOM 1638 C CA . ASP A 1 211 ? -68.957 9.623 95.647 1.00 62.14 207 ASP A CA 1
ATOM 1639 C C . ASP A 1 211 ? -68.041 10.681 95.045 1.00 54.31 207 ASP A C 1
ATOM 1640 O O . ASP A 1 211 ? -67.374 11.421 95.775 1.00 47.07 207 ASP A O 1
ATOM 1645 N N . TRP A 1 212 ? -68.001 10.752 93.716 1.00 54.67 208 TRP A N 1
ATOM 1646 C CA . TRP A 1 212 ? -67.037 11.589 93.013 1.00 50.83 208 TRP A CA 1
ATOM 1647 C C . TRP A 1 212 ? -67.515 13.019 92.794 1.00 50.39 208 TRP A C 1
ATOM 1648 O O . TRP A 1 212 ? -66.798 13.797 92.155 1.00 43.95 208 TRP A O 1
ATOM 1659 N N . SER A 1 213 ? -68.695 13.380 93.309 1.00 48.19 209 SER A N 1
ATOM 1660 C CA . SER A 1 213 ? -69.316 14.662 92.976 1.00 51.32 209 SER A CA 1
ATOM 1661 C C . SER A 1 213 ? -68.362 15.831 93.199 1.00 46.13 209 SER A C 1
ATOM 1662 O O . SER A 1 213 ? -68.206 16.694 92.328 1.00 43.29 209 SER A O 1
ATOM 1665 N N . SER A 1 214 ? -67.714 15.877 94.364 1.00 43.56 210 SER A N 1
ATOM 1666 C CA . SER A 1 214 ? -66.864 17.018 94.684 1.00 43.51 210 SER A CA 1
ATOM 1667 C C . SER A 1 214 ? -65.584 17.055 93.861 1.00 41.22 210 SER A C 1
ATOM 1668 O O . SER A 1 214 ? -64.907 18.089 93.856 1.00 40.82 210 SER A O 1
ATOM 1671 N N . TYR A 1 215 ? -65.233 15.965 93.178 1.00 38.75 211 TYR A N 1
ATOM 1672 C CA . TYR A 1 215 ? -63.996 15.897 92.413 1.00 37.18 211 TYR A CA 1
ATOM 1673 C C . TYR A 1 215 ? -64.190 16.115 90.919 1.00 34.11 211 TYR A C 1
ATOM 1674 O O . TYR A 1 215 ? -63.195 16.189 90.194 1.00 35.33 211 TYR A O 1
ATOM 1683 N N . MET A 1 216 ? -65.433 16.216 90.447 1.00 34.52 212 MET A N 1
ATOM 1684 C CA . MET A 1 216 ? -65.694 16.358 89.019 1.00 34.21 212 MET A CA 1
ATOM 1685 C C . MET A 1 216 ? -65.200 17.712 88.530 1.00 38.46 212 MET A C 1
ATOM 1686 O O . MET A 1 216 ? -65.430 18.737 89.179 1.00 36.94 212 MET A O 1
ATOM 1691 N N . VAL A 1 217 ? -64.492 17.714 87.398 1.00 36.25 213 VAL A N 1
ATOM 1692 C CA . VAL A 1 217 ? -64.001 18.967 86.841 1.00 35.80 213 VAL A CA 1
ATOM 1693 C C . VAL A 1 217 ? -65.185 19.793 86.358 1.00 33.79 213 VAL A C 1
ATOM 1694 O O . VAL A 1 217 ? -66.121 19.269 85.739 1.00 37.30 213 VAL A O 1
ATOM 1698 N N . LEU A 1 218 ? -65.156 21.093 86.650 1.00 35.84 214 LEU A N 1
ATOM 1699 C CA . LEU A 1 218 ? -66.276 21.964 86.318 1.00 37.03 214 LEU A CA 1
ATOM 1700 C C . LEU A 1 218 ? -66.384 22.165 84.811 1.00 39.08 214 LEU A C 1
ATOM 1701 O O . LEU A 1 218 ? -65.375 22.300 84.114 1.00 42.09 214 LEU A O 1
ATOM 1706 N N . GLU A 1 219 ? -67.624 22.200 84.318 1.00 38.90 215 GLU A N 1
ATOM 1707 C CA . GLU A 1 219 ? -67.858 22.472 82.902 1.00 38.34 215 GLU A CA 1
ATOM 1708 C C . GLU A 1 219 ? -67.303 23.835 82.507 1.00 39.62 215 GLU A C 1
ATOM 1709 O O . GLU A 1 219 ? -66.776 24.004 81.401 1.00 43.34 215 GLU A O 1
ATOM 1715 N N . SER A 1 220 ? -67.417 24.823 83.398 1.00 41.10 216 SER A N 1
ATOM 1716 C CA . SER A 1 220 ? -66.903 26.157 83.102 1.00 40.75 216 SER A CA 1
ATOM 1717 C C . SER A 1 220 ? -65.404 26.129 82.818 1.00 40.61 216 SER A C 1
ATOM 1718 O O . SER A 1 220 ? -64.931 26.773 81.873 1.00 46.64 216 SER A O 1
ATOM 1721 N N . VAL A 1 221 ? -64.644 25.379 83.619 1.00 36.00 217 VAL A N 1
ATOM 1722 C CA . VAL A 1 221 ? -63.206 25.256 83.394 1.00 35.26 217 VAL A CA 1
ATOM 1723 C C . VAL A 1 221 ? -62.924 24.430 82.143 1.00 36.79 217 VAL A C 1
ATOM 1724 O O . VAL A 1 221 ? -62.017 24.751 81.366 1.00 37.80 217 VAL A O 1
ATOM 1728 N N . LEU A 1 222 ? -63.682 23.349 81.935 1.00 35.48 218 LEU A N 1
ATOM 1729 C CA . LEU A 1 222 ? -63.472 22.521 80.747 1.00 35.78 218 LEU A CA 1
ATOM 1730 C C . LEU A 1 222 ? -63.795 23.281 79.465 1.00 42.13 218 LEU A C 1
ATOM 1731 O O . LEU A 1 222 ? -63.153 23.057 78.428 1.00 39.65 218 LEU A O 1
ATOM 1736 N N . ASN A 1 223 ? -64.781 24.179 79.507 1.00 38.76 219 ASN A N 1
ATOM 1737 C CA . ASN A 1 223 ? -65.129 24.942 78.314 1.00 40.26 219 ASN A CA 1
ATOM 1738 C C . ASN A 1 223 ? -64.102 26.028 78.016 1.00 45.49 219 ASN A C 1
ATOM 1739 O O . ASN A 1 223 ? -63.868 26.355 76.847 1.00 43.86 219 ASN A O 1
ATOM 1744 N N . LYS A 1 224 ? -63.493 26.608 79.051 1.00 44.67 220 LYS A N 1
ATOM 1745 C CA . LYS A 1 224 ? -62.565 27.714 78.851 1.00 43.90 220 LYS A CA 1
ATOM 1746 C C . LYS A 1 224 ? -61.145 27.246 78.547 1.00 37.39 220 LYS A C 1
ATOM 1747 O O . LYS A 1 224 ? -60.482 27.815 77.672 1.00 44.73 220 LYS A O 1
ATOM 1753 N N . TRP A 1 225 ? -60.658 26.231 79.260 1.00 37.10 221 TRP A N 1
ATOM 1754 C CA . TRP A 1 225 ? -59.260 25.825 79.182 1.00 36.49 221 TRP A CA 1
ATOM 1755 C C . TRP A 1 225 ? -59.100 24.324 78.966 1.00 35.69 221 TRP A C 1
ATOM 1756 O O . TRP A 1 225 ? -57.982 23.813 79.106 1.00 37.68 221 TRP A O 1
ATOM 1767 N N . GLY A 1 226 ? -60.188 23.606 78.672 1.00 37.36 222 GLY A N 1
ATOM 1768 C CA . GLY A 1 226 ? -60.164 22.152 78.751 1.00 42.70 222 GLY A CA 1
ATOM 1769 C C . GLY A 1 226 ? -59.152 21.483 77.841 1.00 39.53 222 GLY A C 1
ATOM 1770 O O . GLY A 1 226 ? -58.636 20.411 78.169 1.00 38.47 222 GLY A O 1
ATOM 1771 N N . HIS A 1 227 ? -58.835 22.103 76.701 1.00 41.16 223 HIS A N 1
ATOM 1772 C CA . HIS A 1 227 ? -57.845 21.509 75.804 1.00 43.63 223 HIS A CA 1
ATOM 1773 C C . HIS A 1 227 ? -56.451 21.460 76.422 1.00 43.99 223 HIS A C 1
ATOM 1774 O O . HIS A 1 227 ? -55.590 20.733 75.918 1.00 45.75 223 HIS A O 1
ATOM 1781 N N . GLN A 1 228 ? -56.206 22.210 77.500 1.00 37.10 224 GLN A N 1
ATOM 1782 C CA . GLN A 1 228 ? -54.900 22.201 78.147 1.00 38.80 224 GLN A CA 1
ATOM 1783 C C . GLN A 1 228 ? -54.723 21.063 79.150 1.00 38.21 224 GLN A C 1
ATOM 1784 O O . GLN A 1 228 ? -53.595 20.831 79.604 1.00 39.87 224 GLN A O 1
ATOM 1790 N N . PHE A 1 229 ? -55.795 20.375 79.538 1.00 34.56 225 PHE A N 1
ATOM 1791 C CA . PHE A 1 229 ? -55.660 19.256 80.463 1.00 36.73 225 PHE A CA 1
ATOM 1792 C C . PHE A 1 229 ? -54.923 18.095 79.807 1.00 38.94 225 PHE A C 1
ATOM 1793 O O . PHE A 1 229 ? -55.109 17.812 78.621 1.00 42.19 225 PHE A O 1
ATOM 1801 N N . ASP A 1 230 ? -54.107 17.406 80.600 1.00 37.58 226 ASP A N 1
ATOM 1802 C CA . ASP A 1 230 ? -53.629 16.072 80.255 1.00 35.66 226 ASP A CA 1
ATOM 1803 C C . ASP A 1 230 ? -54.581 15.059 80.878 1.00 34.23 226 ASP A C 1
ATOM 1804 O O . ASP A 1 230 ? -54.724 15.012 82.105 1.00 35.38 226 ASP A O 1
ATOM 1809 N N . ILE A 1 231 ? -55.240 14.262 80.036 1.00 35.53 227 ILE A N 1
ATOM 1810 C CA . ILE A 1 231 ? -56.247 13.310 80.488 1.00 37.69 227 ILE A CA 1
ATOM 1811 C C . ILE A 1 231 ? -55.633 11.918 80.492 1.00 35.99 227 ILE A C 1
ATOM 1812 O O . ILE A 1 231 ? -55.073 11.477 79.480 1.00 38.16 227 ILE A O 1
ATOM 1817 N N . VAL A 1 232 ? -55.773 11.211 81.614 1.00 32.38 228 VAL A N 1
ATOM 1818 C CA . VAL A 1 232 ? -55.307 9.835 81.722 1.00 36.21 228 VAL A CA 1
ATOM 1819 C C . VAL A 1 232 ? -56.491 8.947 82.087 1.00 40.02 228 VAL A C 1
ATOM 1820 O O . VAL A 1 232 ? -57.538 9.413 82.543 1.00 36.43 228 VAL A O 1
ATOM 1824 N N . LYS A 1 233 ? -56.319 7.651 81.854 1.00 38.03 229 LYS A N 1
ATOM 1825 C CA . LYS A 1 233 ? -57.316 6.640 82.157 1.00 39.21 229 LYS A CA 1
ATOM 1826 C C . LYS A 1 233 ? -56.751 5.661 83.179 1.00 36.70 229 LYS A C 1
ATOM 1827 O O . LYS A 1 233 ? -55.543 5.666 83.448 1.00 40.01 229 LYS A O 1
ATOM 1833 N N . PRO A 1 234 ? -57.603 4.857 83.827 1.00 41.17 230 PRO A N 1
ATOM 1834 C CA . PRO A 1 234 ? -57.085 3.888 84.809 1.00 39.37 230 PRO A CA 1
ATOM 1835 C C . PRO A 1 234 ? -55.978 2.995 84.275 1.00 37.85 230 PRO A C 1
ATOM 1836 O O . PRO A 1 234 ? -55.096 2.598 85.045 1.00 42.84 230 PRO A O 1
ATOM 1840 N N . ASP A 1 235 ? -55.985 2.669 82.985 1.00 42.17 231 ASP A N 1
ATOM 1841 C CA . ASP A 1 235 ? -54.942 1.812 82.436 1.00 47.40 231 ASP A CA 1
ATOM 1842 C C . ASP A 1 235 ? -53.684 2.573 82.036 1.00 48.00 231 ASP A C 1
ATOM 1843 O O . ASP A 1 235 ? -52.750 1.948 81.523 1.00 46.27 231 ASP A O 1
ATOM 1848 N N . SER A 1 236 ? -53.627 3.889 82.257 1.00 42.10 232 SER A N 1
ATOM 1849 C CA . SER A 1 236 ? -52.434 4.649 81.907 1.00 42.60 232 SER A CA 1
ATOM 1850 C C . SER A 1 236 ? -51.255 4.248 82.786 1.00 39.67 232 SER A C 1
ATOM 1851 O O . SER A 1 236 ? -51.408 3.926 83.967 1.00 44.59 232 SER A O 1
ATOM 1854 N N . SER A 1 237 ? -50.059 4.310 82.205 1.00 43.64 233 SER A N 1
ATOM 1855 C CA . SER A 1 237 ? -48.833 3.986 82.919 1.00 41.93 233 SER A CA 1
ATOM 1856 C C . SER A 1 237 ? -48.091 5.220 83.418 1.00 38.95 233 SER A C 1
ATOM 1857 O O . SER A 1 237 ? -46.985 5.088 83.951 1.00 40.92 233 SER A O 1
ATOM 1860 N N . SER A 1 238 ? -48.662 6.411 83.263 1.00 37.08 234 SER A N 1
ATOM 1861 C CA . SER A 1 238 ? -48.064 7.592 83.875 1.00 38.36 234 SER A CA 1
ATOM 1862 C C . SER A 1 238 ? -49.115 8.685 83.997 1.00 37.09 234 SER A C 1
ATOM 1863 O O . SER A 1 238 ? -50.218 8.589 83.450 1.00 40.11 234 SER A O 1
ATOM 1866 N N . CYS A 1 239 ? -48.741 9.737 84.718 1.00 36.72 235 CYS A N 1
ATOM 1867 C CA . CYS A 1 239 ? -49.518 10.964 84.791 1.00 33.24 235 CYS A CA 1
ATOM 1868 C C . CYS A 1 239 ? -48.550 12.092 85.115 1.00 34.66 235 CYS A C 1
ATOM 1869 O O . CYS A 1 239 ? -47.394 11.861 85.480 1.00 34.50 235 CYS A O 1
ATOM 1872 N N . CYS A 1 240 ? -49.035 13.320 84.975 1.00 33.65 236 CYS A N 1
ATOM 1873 C CA . CYS A 1 240 ? -48.145 14.468 85.018 1.00 34.32 236 CYS A CA 1
ATOM 1874 C C . CYS A 1 240 ? -47.835 14.883 86.453 1.00 36.28 236 CYS A C 1
ATOM 1875 O O . CYS A 1 240 ? -48.434 14.417 87.427 1.00 33.08 236 CYS A O 1
ATOM 1878 N N . CYS A 1 241 ? -46.864 15.779 86.571 1.00 35.74 237 CYS A N 1
ATOM 1879 C CA . CYS A 1 241 ? -46.402 16.215 87.878 1.00 32.60 237 CYS A CA 1
ATOM 1880 C C . CYS A 1 241 ? -47.482 17.025 88.589 1.00 32.21 237 CYS A C 1
ATOM 1881 O O . CYS A 1 241 ? -48.075 17.935 88.002 1.00 35.71 237 CYS A O 1
ATOM 1884 N N . PHE A 1 242 ? -47.735 16.688 89.854 1.00 34.03 238 PHE A N 1
ATOM 1885 C CA . PHE A 1 242 ? -48.670 17.444 90.681 1.00 34.79 238 PHE A CA 1
ATOM 1886 C C . PHE A 1 242 ? -47.979 18.653 91.297 1.00 37.23 238 PHE A C 1
ATOM 1887 O O . PHE A 1 242 ? -46.849 18.552 91.788 1.00 36.27 238 PHE A O 1
ATOM 1895 N N . THR A 1 243 ? -48.674 19.791 91.303 1.00 32.98 239 THR A N 1
ATOM 1896 C CA . THR A 1 243 ? -48.152 21.010 91.921 1.00 33.50 239 THR A CA 1
ATOM 1897 C C . THR A 1 243 ? -49.191 21.618 92.853 1.00 32.34 239 THR A C 1
ATOM 1898 O O . THR A 1 243 ? -50.339 21.170 92.933 1.00 31.71 239 THR A O 1
ATOM 1902 N N . ARG A 1 244 ? -48.768 22.696 93.523 1.00 31.67 240 ARG A N 1
ATOM 1903 C CA . ARG A 1 244 ? -49.646 23.489 94.375 1.00 34.66 240 ARG A CA 1
ATOM 1904 C C . ARG A 1 244 ? -50.843 24.063 93.627 1.00 32.53 240 ARG A C 1
ATOM 1905 O O . ARG A 1 244 ? -51.857 24.388 94.256 1.00 35.30 240 ARG A O 1
ATOM 1913 N N . GLY A 1 245 ? -50.761 24.186 92.308 1.00 32.10 241 GLY A N 1
ATOM 1914 C CA . GLY A 1 245 ? -51.858 24.701 91.517 1.00 32.07 241 GLY A CA 1
ATOM 1915 C C . GLY A 1 245 ? -52.955 23.709 91.198 1.00 29.32 241 GLY A C 1
ATOM 1916 O O . GLY A 1 245 ? -53.965 24.088 90.600 1.00 31.75 241 GLY A O 1
ATOM 1917 N N . TYR A 1 246 ? -52.786 22.447 91.586 1.00 31.68 242 TYR A N 1
ATOM 1918 C CA . TYR A 1 246 ? -53.709 21.397 91.175 1.00 34.10 242 TYR A CA 1
ATOM 1919 C C . TYR A 1 246 ? -55.103 21.660 91.735 1.00 31.82 242 TYR A C 1
ATOM 1920 O O . TYR A 1 246 ? -55.260 21.981 92.917 1.00 32.03 242 TYR A O 1
ATOM 1929 N N . THR A 1 247 ? -56.110 21.517 90.869 1.00 29.62 243 THR A N 1
ATOM 1930 C CA . THR A 1 247 ? -57.547 21.814 91.020 1.00 30.54 243 THR A CA 1
ATOM 1931 C C . THR A 1 247 ? -57.832 23.309 90.886 1.00 35.08 243 THR A C 1
ATOM 1932 O O . THR A 1 247 ? -59.007 23.704 90.960 1.00 34.87 243 THR A O 1
ATOM 1936 N N . HIS A 1 248 ? -56.823 24.144 90.631 1.00 32.18 244 HIS A N 1
ATOM 1937 C CA . HIS A 1 248 ? -57.025 25.583 90.481 1.00 33.18 244 HIS A CA 1
ATOM 1938 C C . HIS A 1 248 ? -56.505 26.081 89.141 1.00 33.28 244 HIS A C 1
ATOM 1939 O O . HIS A 1 248 ? -57.272 26.648 88.357 1.00 36.54 244 HIS A O 1
ATOM 1946 N N . LEU A 1 249 ? -55.223 25.878 88.860 1.00 32.65 245 LEU A N 1
ATOM 1947 C CA . LEU A 1 249 ? -54.650 26.154 87.554 1.00 35.54 245 LEU A CA 1
ATOM 1948 C C . LEU A 1 249 ? -54.700 24.877 86.730 1.00 38.50 245 LEU A C 1
ATOM 1949 O O . LEU A 1 249 ? -54.526 23.779 87.266 1.00 43.06 245 LEU A O 1
ATOM 1954 N N . VAL A 1 250 ? -54.945 25.024 85.430 1.00 32.91 246 VAL A N 1
ATOM 1955 C CA . VAL A 1 250 ? -55.114 23.866 84.554 1.00 34.19 246 VAL A CA 1
ATOM 1956 C C . VAL A 1 250 ? -53.758 23.369 84.066 1.00 41.28 246 VAL A C 1
ATOM 1957 O O . VAL A 1 250 ? -53.350 22.244 84.371 1.00 40.01 246 VAL A O 1
ATOM 1961 N N . GLN A 1 251 ? -53.038 24.206 83.326 1.00 39.69 247 GLN A N 1
ATOM 1962 C CA . GLN A 1 251 ? -51.867 23.729 82.603 1.00 39.62 247 GLN A CA 1
ATOM 1963 C C . GLN A 1 251 ? -50.693 23.531 83.551 1.00 39.29 247 GLN A C 1
ATOM 1964 O O . GLN A 1 251 ? -50.388 24.396 84.379 1.00 40.93 247 GLN A O 1
ATOM 1970 N N . GLY A 1 252 ? -50.044 22.375 83.442 1.00 38.98 248 GLY A N 1
ATOM 1971 C CA . GLY A 1 252 ? -48.837 22.127 84.205 1.00 36.37 248 GLY A CA 1
ATOM 1972 C C . GLY A 1 252 ? -49.033 21.894 85.685 1.00 38.47 248 GLY A C 1
ATOM 1973 O O . GLY A 1 252 ? -48.078 22.025 86.455 1.00 40.51 248 GLY A O 1
ATOM 1974 N N . ALA A 1 253 ? -50.245 21.548 86.119 1.00 35.31 249 ALA A N 1
ATOM 1975 C CA . ALA A 1 253 ? -50.514 21.364 87.538 1.00 37.87 249 ALA A CA 1
ATOM 1976 C C . ALA A 1 253 ? -50.862 19.929 87.906 1.00 31.38 249 ALA A C 1
ATOM 1977 O O . ALA A 1 253 ? -50.937 19.616 89.101 1.00 30.82 249 ALA A O 1
ATOM 1979 N N . GLY A 1 254 ? -51.070 19.059 86.926 1.00 31.93 250 GLY A N 1
ATOM 1980 C CA . GLY A 1 254 ? -51.389 17.666 87.186 1.00 31.99 250 GLY A CA 1
ATOM 1981 C C . GLY A 1 254 ? -52.400 17.187 86.165 1.00 31.79 250 GLY A C 1
ATOM 1982 O O . GLY A 1 254 ? -53.158 17.968 85.584 1.00 30.93 250 GLY A O 1
ATOM 1983 N N . SER A 1 255 ? -52.398 15.875 85.918 1.00 30.87 251 SER A N 1
ATOM 1984 C CA . SER A 1 255 ? -53.366 15.275 85.012 1.00 31.12 251 SER A CA 1
ATOM 1985 C C . SER A 1 255 ? -54.716 15.107 85.702 1.00 30.51 251 SER A C 1
ATOM 1986 O O . SER A 1 255 ? -54.828 15.177 86.927 1.00 31.12 251 SER A O 1
ATOM 1989 N N . ILE A 1 256 ? -55.748 14.879 84.893 1.00 33.47 252 ILE A N 1
ATOM 1990 C CA . ILE A 1 256 ? -57.072 14.544 85.396 1.00 30.45 252 ILE A CA 1
ATOM 1991 C C . ILE A 1 256 ? -57.461 13.183 84.832 1.00 30.74 252 ILE A C 1
ATOM 1992 O O . ILE A 1 256 ? -56.861 12.686 83.876 1.00 37.86 252 ILE A O 1
ATOM 1997 N N . LEU A 1 257 ? -58.491 12.592 85.430 1.00 32.00 253 LEU A N 1
ATOM 1998 C CA . LEU A 1 257 ? -58.863 11.196 85.207 1.00 29.91 253 LEU A CA 1
ATOM 1999 C C . LEU A 1 257 ? -60.174 11.106 84.438 1.00 33.26 253 LEU A C 1
ATOM 2000 O O . LEU A 1 257 ? -61.199 11.631 84.890 1.00 33.40 253 LEU A O 1
ATOM 2005 N N . GLN A 1 258 ? -60.144 10.418 83.297 1.00 35.66 254 GLN A N 1
ATOM 2006 C CA . GLN A 1 258 ? -61.356 10.065 82.566 1.00 36.35 254 GLN A CA 1
ATOM 2007 C C . GLN A 1 258 ? -61.953 8.800 83.170 1.00 38.32 254 GLN A C 1
ATOM 2008 O O . GLN A 1 258 ? -61.309 7.745 83.167 1.00 40.48 254 GLN A O 1
ATOM 2014 N N . MET A 1 259 ? -63.179 8.901 83.684 1.00 35.58 255 MET A N 1
ATOM 2015 C CA . MET A 1 259 ? -63.873 7.736 84.222 1.00 41.77 255 MET A CA 1
ATOM 2016 C C . MET A 1 259 ? -64.761 7.033 83.203 1.00 43.71 255 MET A C 1
ATOM 2017 O O . MET A 1 259 ? -65.157 5.884 83.439 1.00 42.16 255 MET A O 1
ATOM 2022 N N . SER A 1 260 ? -65.097 7.684 82.092 1.00 42.14 256 SER A N 1
ATOM 2023 C CA . SER A 1 260 ? -65.892 7.021 81.070 1.00 41.68 256 SER A CA 1
ATOM 2024 C C . SER A 1 260 ? -65.031 6.031 80.281 1.00 40.85 256 SER A C 1
ATOM 2025 O O . SER A 1 260 ? -63.803 6.012 80.380 1.00 44.27 256 SER A O 1
ATOM 2028 N N A ASP A 1 261 ? -65.698 5.205 79.477 0.59 46.78 257 ASP A N 1
ATOM 2029 N N B ASP A 1 261 ? -65.692 5.190 79.485 0.41 46.38 257 ASP A N 1
ATOM 2030 C CA A ASP A 1 261 ? -65.035 4.135 78.745 0.59 47.84 257 ASP A CA 1
ATOM 2031 C CA B ASP A 1 261 ? -65.005 4.140 78.745 0.41 48.16 257 ASP A CA 1
ATOM 2032 C C A ASP A 1 261 ? -64.648 4.523 77.323 0.59 49.88 257 ASP A C 1
ATOM 2033 C C B ASP A 1 261 ? -64.780 4.497 77.278 0.41 49.95 257 ASP A C 1
ATOM 2034 O O A ASP A 1 261 ? -64.167 3.661 76.579 0.59 50.15 257 ASP A O 1
ATOM 2035 O O B ASP A 1 261 ? -64.540 3.601 76.461 0.41 51.73 257 ASP A O 1
ATOM 2044 N N . HIS A 1 262 ? -64.858 5.778 76.924 1.00 46.85 258 HIS A N 1
ATOM 2045 C CA . HIS A 1 262 ? -64.548 6.196 75.559 1.00 50.66 258 HIS A CA 1
ATOM 2046 C C . HIS A 1 262 ? -63.094 5.888 75.220 1.00 50.28 258 HIS A C 1
ATOM 2047 O O . HIS A 1 262 ? -62.179 6.276 75.949 1.00 49.14 258 HIS A O 1
ATOM 2054 N N A GLU A 1 263 ? -62.885 5.174 74.111 0.59 48.96 259 GLU A N 1
ATOM 2055 N N B GLU A 1 263 ? -62.883 5.199 74.096 0.41 50.02 259 GLU A N 1
ATOM 2056 C CA A GLU A 1 263 ? -61.524 4.869 73.685 0.59 56.28 259 GLU A CA 1
ATOM 2057 C CA B GLU A 1 263 ? -61.531 4.852 73.674 0.41 56.48 259 GLU A CA 1
ATOM 2058 C C A GLU A 1 263 ? -60.845 6.080 73.055 0.59 57.87 259 GLU A C 1
ATOM 2059 C C B GLU A 1 263 ? -60.839 5.970 72.905 0.41 58.33 259 GLU A C 1
ATOM 2060 O O A GLU A 1 263 ? -59.647 6.302 73.268 0.59 59.45 259 GLU A O 1
ATOM 2061 O O B GLU A 1 263 ? -59.604 5.999 72.863 0.41 62.03 259 GLU A O 1
ATOM 2072 N N . ASN A 1 264 ? -61.593 6.883 72.298 1.00 52.61 260 ASN A N 1
ATOM 2073 C CA . ASN A 1 264 ? -61.033 8.015 71.558 1.00 53.38 260 ASN A CA 1
ATOM 2074 C C . ASN A 1 264 ? -61.364 9.278 72.353 1.00 51.86 260 ASN A C 1
ATOM 2075 O O . ASN A 1 264 ? -62.412 9.898 72.162 1.00 49.25 260 ASN A O 1
ATOM 2080 N N . THR A 1 265 ? -60.445 9.653 73.245 1.00 49.28 261 THR A N 1
ATOM 2081 C CA . THR A 1 265 ? -60.711 10.737 74.189 1.00 48.58 261 THR A CA 1
ATOM 2082 C C . THR A 1 265 ? -60.832 12.076 73.472 1.00 48.34 261 THR A C 1
ATOM 2083 O O . THR A 1 265 ? -61.762 12.847 73.743 1.00 43.56 261 THR A O 1
ATOM 2087 N N . HIS A 1 266 ? -59.917 12.361 72.539 1.00 49.17 262 HIS A N 1
ATOM 2088 C CA . HIS A 1 266 ? -59.955 13.641 71.837 1.00 51.86 262 HIS A CA 1
ATOM 2089 C C . HIS A 1 266 ? -61.229 13.786 71.017 1.00 51.76 262 HIS A C 1
ATOM 2090 O O . HIS A 1 266 ? -61.844 14.858 70.997 1.00 48.86 262 HIS A O 1
ATOM 2097 N N . GLU A 1 267 ? -61.629 12.721 70.313 1.00 48.09 263 GLU A N 1
ATOM 2098 C CA . GLU A 1 267 ? -62.853 12.777 69.528 1.00 49.10 263 GLU A CA 1
ATOM 2099 C C . GLU A 1 267 ? -64.062 13.036 70.415 1.00 47.73 263 GLU A C 1
ATOM 2100 O O . GLU A 1 267 ? -64.916 13.869 70.086 1.00 44.98 263 GLU A O 1
ATOM 2106 N N . GLN A 1 268 ? -64.154 12.337 71.548 1.00 42.43 264 GLN A N 1
ATOM 2107 C CA . GLN A 1 268 ? -65.288 12.552 72.437 1.00 46.67 264 GLN A CA 1
ATOM 2108 C C . GLN A 1 268 ? -65.236 13.935 73.077 1.00 42.19 264 GLN A C 1
ATOM 2109 O O . GLN A 1 268 ? -66.285 14.524 73.361 1.00 45.52 264 GLN A O 1
ATOM 2115 N N . PHE A 1 269 ? -64.033 14.470 73.291 1.00 39.96 265 PHE A N 1
ATOM 2116 C CA . PHE A 1 269 ? -63.915 15.780 73.925 1.00 38.50 265 PHE A CA 1
ATOM 2117 C C . PHE A 1 269 ? -64.643 16.848 73.116 1.00 40.88 265 PHE A C 1
ATOM 2118 O O . PHE A 1 269 ? -65.339 17.699 73.682 1.00 42.21 265 PHE A O 1
ATOM 2126 N N . GLU A 1 270 ? -64.503 16.813 71.785 1.00 42.16 266 GLU A N 1
ATOM 2127 C CA . GLU A 1 270 ? -65.213 17.776 70.949 1.00 42.05 266 GLU A CA 1
ATOM 2128 C C . GLU A 1 270 ? -66.705 17.481 70.901 1.00 49.26 266 GLU A C 1
ATOM 2129 O O . GLU A 1 270 ? -67.516 18.406 70.769 1.00 50.73 266 GLU A O 1
ATOM 2135 N N . ARG A 1 271 ? -67.083 16.205 71.005 1.00 45.85 267 ARG A N 1
ATOM 2136 C CA . ARG A 1 271 ? -68.493 15.834 70.940 1.00 47.05 267 ARG A CA 1
ATOM 2137 C C . ARG A 1 271 ? -69.243 16.320 72.173 1.00 47.39 267 ARG A C 1
ATOM 2138 O O . ARG A 1 271 ? -70.258 17.018 72.060 1.00 48.52 267 ARG A O 1
ATOM 2146 N N . ASN A 1 272 ? -68.759 15.943 73.361 1.00 45.84 268 ASN A N 1
ATOM 2147 C CA . ASN A 1 272 ? -69.357 16.366 74.627 1.00 48.37 268 ASN A CA 1
ATOM 2148 C C . ASN A 1 272 ? -68.319 16.067 75.709 1.00 42.07 268 ASN A C 1
ATOM 2149 O O . ASN A 1 272 ? -68.239 14.932 76.188 1.00 44.78 268 ASN A O 1
ATOM 2154 N N . ARG A 1 273 ? -67.534 17.084 76.077 1.00 41.27 269 ARG A N 1
ATOM 2155 C CA . ARG A 1 273 ? -66.448 16.878 77.027 1.00 37.59 269 ARG A CA 1
ATOM 2156 C C . ARG A 1 273 ? -66.950 16.505 78.415 1.00 36.15 269 ARG A C 1
ATOM 2157 O O . ARG A 1 273 ? -66.191 15.927 79.200 1.00 39.82 269 ARG A O 1
ATOM 2165 N N . MET A 1 274 ? -68.208 16.807 78.741 1.00 41.70 270 MET A N 1
ATOM 2166 C CA . MET A 1 274 ? -68.725 16.406 80.045 1.00 44.45 270 MET A CA 1
ATOM 2167 C C . MET A 1 274 ? -69.023 14.914 80.113 1.00 42.55 270 MET A C 1
ATOM 2168 O O . MET A 1 274 ? -69.077 14.355 81.213 1.00 42.74 270 MET A O 1
ATOM 2173 N N . ALA A 1 275 ? -69.212 14.256 78.969 1.00 38.77 271 ALA A N 1
ATOM 2174 C CA . ALA A 1 275 ? -69.492 12.826 78.957 1.00 43.21 271 ALA A CA 1
ATOM 2175 C C . ALA A 1 275 ? -68.255 11.983 79.233 1.00 41.07 271 ALA A C 1
ATOM 2176 O O . ALA A 1 275 ? -68.378 10.767 79.420 1.00 43.57 271 ALA A O 1
ATOM 2178 N N . LEU A 1 276 ? -67.073 12.597 79.262 1.00 37.73 272 LEU A N 1
ATOM 2179 C CA . LEU A 1 276 ? -65.856 11.897 79.643 1.00 37.42 272 LEU A CA 1
ATOM 2180 C C . LEU A 1 276 ? -65.777 11.629 81.137 1.00 39.36 272 LEU A C 1
ATOM 2181 O O . LEU A 1 276 ? -64.903 10.862 81.558 1.00 38.78 272 LEU A O 1
ATOM 2186 N N . GLN A 1 277 ? -66.654 12.241 81.937 1.00 36.04 273 GLN A N 1
ATOM 2187 C CA . GLN A 1 277 ? -66.679 12.033 83.385 1.00 37.56 273 GLN A CA 1
ATOM 2188 C C . GLN A 1 277 ? -65.298 12.282 83.983 1.00 36.21 273 GLN A C 1
ATOM 2189 O O . GLN A 1 277 ? -64.724 11.436 84.673 1.00 36.28 273 GLN A O 1
ATOM 2195 N N . LEU A 1 278 ? -64.762 13.469 83.704 1.00 33.63 274 LEU A N 1
ATOM 2196 C CA . LEU A 1 278 ? -63.426 13.832 84.152 1.00 32.61 274 LEU A CA 1
ATOM 2197 C C . LEU A 1 278 ? -63.473 14.300 85.598 1.00 34.27 274 LEU A C 1
ATOM 2198 O O . LEU A 1 278 ? -64.313 15.131 85.961 1.00 32.67 274 LEU A O 1
ATOM 2203 N N . ARG A 1 279 ? -62.558 13.786 86.416 1.00 31.53 275 ARG A N 1
ATOM 2204 C CA . ARG A 1 279 ? -62.435 14.211 87.801 1.00 30.67 275 ARG A CA 1
ATOM 2205 C C . ARG A 1 279 ? -60.970 14.437 88.144 1.00 30.31 275 ARG A C 1
ATOM 2206 O O . ARG A 1 279 ? -60.072 13.882 87.507 1.00 32.67 275 ARG A O 1
ATOM 2214 N N . TYR A 1 280 ? -60.736 15.264 89.165 1.00 30.03 276 TYR A N 1
ATOM 2215 C CA . TYR A 1 280 ? -59.410 15.356 89.756 1.00 28.30 276 TYR A CA 1
ATOM 2216 C C . TYR A 1 280 ? -59.100 14.077 90.525 1.00 29.76 276 TYR A C 1
ATOM 2217 O O . TYR A 1 280 ? -60.001 13.390 91.011 1.00 34.22 276 TYR A O 1
ATOM 2226 N N . PHE A 1 281 ? -57.814 13.749 90.624 1.00 30.05 277 PHE A N 1
ATOM 2227 C CA . PHE A 1 281 ? -57.400 12.770 91.619 1.00 31.86 277 PHE A CA 1
ATOM 2228 C C . PHE A 1 281 ? -57.731 13.299 93.005 1.00 31.12 277 PHE A C 1
ATOM 2229 O O . PHE A 1 281 ? -57.615 14.498 93.268 1.00 33.18 277 PHE A O 1
ATOM 2237 N N . THR A 1 282 ? -58.163 12.404 93.890 1.00 30.48 278 THR A N 1
ATOM 2238 C CA . THR A 1 282 ? -58.363 12.797 95.276 1.00 30.67 278 THR A CA 1
ATOM 2239 C C . THR A 1 282 ? -57.012 13.016 95.948 1.00 30.06 278 THR A C 1
ATOM 2240 O O . THR A 1 282 ? -55.974 12.550 95.471 1.00 33.82 278 THR A O 1
ATOM 2244 N N . ALA A 1 283 ? -57.024 13.730 97.078 1.00 33.73 279 ALA A N 1
ATOM 2245 C CA . ALA A 1 283 ? -55.768 13.936 97.796 1.00 32.48 279 ALA A CA 1
ATOM 2246 C C . ALA A 1 283 ? -55.182 12.613 98.273 1.00 31.32 279 ALA A C 1
ATOM 2247 O O . ALA A 1 283 ? -53.955 12.455 98.295 1.00 31.36 279 ALA A O 1
ATOM 2249 N N . ARG A 1 284 ? -56.037 11.649 98.629 1.00 32.29 280 ARG A N 1
ATOM 2250 C CA . ARG A 1 284 ? -55.544 10.323 98.992 1.00 35.44 280 ARG A CA 1
ATOM 2251 C C . ARG A 1 284 ? -54.834 9.658 97.819 1.00 34.86 280 ARG A C 1
ATOM 2252 O O . ARG A 1 284 ? -53.791 9.017 97.994 1.00 31.98 280 ARG A O 1
ATOM 2260 N N . GLU A 1 285 ? -55.380 9.810 96.612 1.00 31.71 281 GLU A N 1
ATOM 2261 C CA . GLU A 1 285 ? -54.750 9.215 95.439 1.00 32.52 281 GLU A CA 1
ATOM 2262 C C . GLU A 1 285 ? -53.432 9.907 95.120 1.00 30.90 281 GLU A C 1
ATOM 2263 O O . GLU A 1 285 ? -52.456 9.247 94.745 1.00 31.89 281 GLU A O 1
ATOM 2269 N N . VAL A 1 286 ? -53.380 11.234 95.276 1.00 30.33 282 VAL A N 1
ATOM 2270 C CA . VAL A 1 286 ? -52.120 11.948 95.086 1.00 30.34 282 VAL A CA 1
ATOM 2271 C C . VAL A 1 286 ? -51.086 11.461 96.096 1.00 31.36 282 VAL A C 1
ATOM 2272 O O . VAL A 1 286 ? -49.933 11.178 95.746 1.00 30.36 282 VAL A O 1
ATOM 2276 N N . ALA A 1 287 ? -51.490 11.346 97.366 1.00 29.90 283 ALA A N 1
ATOM 2277 C CA . ALA A 1 287 ? -50.584 10.832 98.390 1.00 29.12 283 ALA A CA 1
ATOM 2278 C C . ALA A 1 287 ? -50.064 9.445 98.022 1.00 33.43 283 ALA A C 1
ATOM 2279 O O . ALA A 1 287 ? -48.868 9.161 98.163 1.00 32.31 283 ALA A O 1
ATOM 2281 N N . ARG A 1 288 ? -50.955 8.564 97.561 1.00 34.57 284 ARG A N 1
ATOM 2282 C CA . ARG A 1 288 ? -50.540 7.223 97.159 1.00 30.98 284 ARG A CA 1
ATOM 2283 C C . ARG A 1 288 ? -49.557 7.270 95.996 1.00 32.60 284 ARG A C 1
ATOM 2284 O O . ARG A 1 288 ? -48.542 6.565 96.002 1.00 32.14 284 ARG A O 1
ATOM 2292 N N . LEU A 1 289 ? -49.828 8.110 94.997 1.00 35.38 285 LEU A N 1
ATOM 2293 C CA . LEU A 1 289 ? -48.907 8.211 93.870 1.00 33.80 285 LEU A CA 1
ATOM 2294 C C . LEU A 1 289 ? -47.550 8.753 94.300 1.00 34.14 285 LEU A C 1
ATOM 2295 O O . LEU A 1 289 ? -46.542 8.487 93.639 1.00 34.75 285 LEU A O 1
ATOM 2300 N N . MET A 1 290 ? -47.501 9.512 95.392 1.00 29.73 286 MET A N 1
ATOM 2301 C CA . MET A 1 290 ? -46.240 10.023 95.909 1.00 32.41 286 MET A CA 1
ATOM 2302 C C . MET A 1 290 ? -45.608 9.098 96.945 1.00 31.26 286 MET A C 1
ATOM 2303 O O . MET A 1 290 ? -44.576 9.450 97.527 1.00 32.43 286 MET A O 1
ATOM 2308 N N . GLY A 1 291 ? -46.190 7.922 97.167 1.00 32.34 287 GLY A N 1
ATOM 2309 C CA . GLY A 1 291 ? -45.607 6.906 98.020 1.00 33.18 287 GLY A CA 1
ATOM 2310 C C . GLY A 1 291 ? -45.935 7.006 99.494 1.00 36.55 287 GLY A C 1
ATOM 2311 O O . GLY A 1 291 ? -45.343 6.268 100.290 1.00 33.15 287 GLY A O 1
ATOM 2312 N N . PHE A 1 292 ? -46.861 7.873 99.883 1.00 31.30 288 PHE A N 1
ATOM 2313 C CA . PHE A 1 292 ? -47.229 7.971 101.286 1.00 36.87 288 PHE A CA 1
ATOM 2314 C C . PHE A 1 292 ? -48.070 6.765 101.691 1.00 35.51 288 PHE A C 1
ATOM 2315 O O . PHE A 1 292 ? -48.887 6.284 100.898 1.00 35.44 288 PHE A O 1
ATOM 2323 N N . PRO A 1 293 ? -47.898 6.254 102.905 1.00 34.14 289 PRO A N 1
ATOM 2324 C CA . PRO A 1 293 ? -48.674 5.087 103.333 1.00 35.55 289 PRO A CA 1
ATOM 2325 C C . PRO A 1 293 ? -50.106 5.476 103.679 1.00 37.01 289 PRO A C 1
ATOM 2326 O O . PRO A 1 293 ? -50.447 6.648 103.838 1.00 37.09 289 PRO A O 1
ATOM 2330 N N . GLU A 1 294 ? -50.948 4.450 103.803 1.00 39.83 290 GLU A N 1
ATOM 2331 C CA . GLU A 1 294 ? -52.351 4.667 104.133 1.00 35.96 290 GLU A CA 1
ATOM 2332 C C . GLU A 1 294 ? -52.536 5.279 105.515 1.00 42.27 290 GLU A C 1
ATOM 2333 O O . GLU A 1 294 ? -53.573 5.905 105.770 1.00 42.30 290 GLU A O 1
ATOM 2339 N N . SER A 1 295 ? -51.559 5.111 106.410 1.00 40.31 291 SER A N 1
ATOM 2340 C CA . SER A 1 295 ? -51.649 5.696 107.743 1.00 39.17 291 SER A CA 1
ATOM 2341 C C . SER A 1 295 ? -51.632 7.224 107.734 1.00 39.72 291 SER A C 1
ATOM 2342 O O . SER A 1 295 ? -52.041 7.830 108.731 1.00 40.60 291 SER A O 1
ATOM 2345 N N . LEU A 1 296 ? -51.151 7.857 106.659 1.00 35.88 292 LEU A N 1
ATOM 2346 C CA . LEU A 1 296 ? -51.214 9.314 106.558 1.00 36.59 292 LEU A CA 1
ATOM 2347 C C . LEU A 1 296 ? -52.658 9.770 106.702 1.00 36.80 292 LEU A C 1
ATOM 2348 O O . LEU A 1 296 ? -53.528 9.358 105.930 1.00 39.64 292 LEU A O 1
ATOM 2353 N N A GLU A 1 297 ? -52.914 10.618 107.692 0.52 38.52 293 GLU A N 1
ATOM 2354 N N B GLU A 1 297 ? -52.913 10.634 107.681 0.48 38.27 293 GLU A N 1
ATOM 2355 C CA A GLU A 1 297 ? -54.267 11.053 107.991 0.52 40.99 293 GLU A CA 1
ATOM 2356 C CA B GLU A 1 297 ? -54.274 11.034 108.008 0.48 40.95 293 GLU A CA 1
ATOM 2357 C C A GLU A 1 297 ? -54.300 12.560 108.184 0.52 39.96 293 GLU A C 1
ATOM 2358 C C B GLU A 1 297 ? -54.330 12.536 108.246 0.48 40.07 293 GLU A C 1
ATOM 2359 O O A GLU A 1 297 ? -53.323 13.172 108.625 0.52 40.82 293 GLU A O 1
ATOM 2360 O O B GLU A 1 297 ? -53.395 13.120 108.802 0.48 40.18 293 GLU A O 1
ATOM 2371 N N . TRP A 1 298 ? -55.438 13.152 107.829 1.00 41.34 294 TRP A N 1
ATOM 2372 C CA . TRP A 1 298 ? -55.695 14.559 108.105 1.00 42.75 294 TRP A CA 1
ATOM 2373 C C . TRP A 1 298 ? -57.128 14.828 108.539 1.00 50.39 294 TRP A C 1
ATOM 2374 O O . TRP A 1 298 ? -57.427 15.963 108.923 1.00 46.80 294 TRP A O 1
ATOM 2385 N N . SER A 1 299 ? -58.020 13.832 108.489 1.00 54.00 295 SER A N 1
ATOM 2386 C CA . SER A 1 299 ? -59.426 14.051 108.823 1.00 58.99 295 SER A CA 1
ATOM 2387 C C . SER A 1 299 ? -59.600 14.584 110.242 1.00 59.73 295 SER A C 1
ATOM 2388 O O . SER A 1 299 ? -60.462 15.434 110.487 1.00 69.14 295 SER A O 1
ATOM 2391 N N . LYS A 1 300 ? -58.797 14.098 111.191 1.00 61.50 296 LYS A N 1
ATOM 2392 C CA . LYS A 1 300 ? -58.889 14.539 112.580 1.00 65.93 296 LYS A CA 1
ATOM 2393 C C . LYS A 1 300 ? -58.197 15.876 112.832 1.00 69.12 296 LYS A C 1
ATOM 2394 O O . LYS A 1 300 ? -57.898 16.194 113.989 1.00 73.27 296 LYS A O 1
ATOM 2400 N N . SER A 1 301 ? -57.933 16.661 111.796 1.00 58.21 297 SER A N 1
ATOM 2401 C CA . SER A 1 301 ? -57.222 17.924 111.924 1.00 52.40 297 SER A CA 1
ATOM 2402 C C . SER A 1 301 ? -58.093 19.057 111.393 1.00 50.99 297 SER A C 1
ATOM 2403 O O . SER A 1 301 ? -59.182 18.838 110.858 1.00 49.54 297 SER A O 1
ATOM 2406 N N . ASN A 1 302 ? -57.592 20.281 111.540 1.00 51.17 298 ASN A N 1
ATOM 2407 C CA . ASN A 1 302 ? -58.188 21.454 110.918 1.00 57.01 298 ASN A CA 1
ATOM 2408 C C . ASN A 1 302 ? -57.709 21.665 109.485 1.00 50.00 298 ASN A C 1
ATOM 2409 O O . ASN A 1 302 ? -58.032 22.693 108.879 1.00 47.31 298 ASN A O 1
ATOM 2414 N N . VAL A 1 303 ? -56.957 20.720 108.930 1.00 41.31 299 VAL A N 1
ATOM 2415 C CA . VAL A 1 303 ? -56.412 20.849 107.583 1.00 44.63 299 VAL A CA 1
ATOM 2416 C C . VAL A 1 303 ? -57.365 20.180 106.600 1.00 45.08 299 VAL A C 1
ATOM 2417 O O . VAL A 1 303 ? -57.603 18.970 106.678 1.00 47.06 299 VAL A O 1
ATOM 2421 N N . THR A 1 304 ? -57.910 20.967 105.674 1.00 37.71 300 THR A N 1
ATOM 2422 C CA . THR A 1 304 ? -58.872 20.473 104.701 1.00 39.62 300 THR A CA 1
ATOM 2423 C C . THR A 1 304 ? -58.167 19.754 103.552 1.00 37.78 300 THR A C 1
ATOM 2424 O O . THR A 1 304 ? -56.966 19.917 103.326 1.00 39.04 300 THR A O 1
ATOM 2428 N N . GLU A 1 305 ? -58.945 18.961 102.810 1.00 38.63 301 GLU A N 1
ATOM 2429 C CA . GLU A 1 305 ? -58.401 18.282 101.637 1.00 42.58 301 GLU A CA 1
ATOM 2430 C C . GLU A 1 305 ? -57.832 19.282 100.640 1.00 41.03 301 GLU A C 1
ATOM 2431 O O . GLU A 1 305 ? -56.824 19.008 99.978 1.00 37.58 301 GLU A O 1
ATOM 2437 N N . LYS A 1 306 ? -58.473 20.444 100.514 1.00 39.49 302 LYS A N 1
ATOM 2438 C CA . LYS A 1 306 ? -57.955 21.491 99.641 1.00 38.45 302 LYS A CA 1
ATOM 2439 C C . LYS A 1 306 ? -56.550 21.910 100.058 1.00 37.93 302 LYS A C 1
ATOM 2440 O O . LYS A 1 306 ? -55.674 22.111 99.207 1.00 37.21 302 LYS A O 1
ATOM 2446 N N A CYS A 1 307 ? -56.311 22.038 101.365 0.58 32.94 303 CYS A N 1
ATOM 2447 N N B CYS A 1 307 ? -56.319 22.056 101.368 0.42 33.10 303 CYS A N 1
ATOM 2448 C CA A CYS A 1 307 ? -54.973 22.376 101.832 0.58 35.18 303 CYS A CA 1
ATOM 2449 C CA B CYS A 1 307 ? -54.978 22.369 101.854 0.42 35.22 303 CYS A CA 1
ATOM 2450 C C A CYS A 1 307 ? -54.013 21.201 101.681 0.58 33.00 303 CYS A C 1
ATOM 2451 C C B CYS A 1 307 ? -54.025 21.202 101.627 0.42 33.16 303 CYS A C 1
ATOM 2452 O O A CYS A 1 307 ? -52.812 21.408 101.468 0.58 31.72 303 CYS A O 1
ATOM 2453 O O B CYS A 1 307 ? -52.846 21.409 101.316 0.42 29.69 303 CYS A O 1
ATOM 2458 N N . MET A 1 308 ? -54.520 19.969 101.770 1.00 33.92 304 MET A N 1
ATOM 2459 C CA . MET A 1 308 ? -53.658 18.802 101.586 1.00 31.97 304 MET A CA 1
ATOM 2460 C C . MET A 1 308 ? -53.078 18.752 100.176 1.00 28.75 304 MET A C 1
ATOM 2461 O O . MET A 1 308 ? -51.921 18.360 99.996 1.00 32.55 304 MET A O 1
ATOM 2466 N N . TYR A 1 309 ? -53.873 19.110 99.158 1.00 29.68 305 TYR A N 1
ATOM 2467 C CA . TYR A 1 309 ? -53.323 19.176 97.805 1.00 29.31 305 TYR A CA 1
ATOM 2468 C C . TYR A 1 309 ? -52.114 20.100 97.755 1.00 30.66 305 TYR A C 1
ATOM 2469 O O . TYR A 1 309 ? -51.130 19.814 97.065 1.00 30.04 305 TYR A O 1
ATOM 2478 N N . ARG A 1 310 ? -52.172 21.220 98.481 1.00 29.79 306 ARG A N 1
ATOM 2479 C CA . ARG A 1 310 ? -51.058 22.160 98.444 1.00 28.98 306 ARG A CA 1
ATOM 2480 C C . ARG A 1 310 ? -49.836 21.586 99.140 1.00 29.45 306 ARG A C 1
ATOM 2481 O O . ARG A 1 310 ? -48.706 21.760 98.666 1.00 35.26 306 ARG A O 1
ATOM 2489 N N . LEU A 1 311 ? -50.043 20.910 100.274 1.00 26.97 307 LEU A N 1
ATOM 2490 C CA . LEU A 1 311 ? -48.929 20.312 100.998 1.00 29.93 307 LEU A CA 1
ATOM 2491 C C . LEU A 1 311 ? -48.328 19.160 100.204 1.00 32.12 307 LEU A C 1
ATOM 2492 O O . LEU A 1 311 ? -47.104 18.999 100.156 1.00 34.27 307 LEU A O 1
ATOM 2497 N N . LEU A 1 312 ? -49.180 18.339 99.587 1.00 29.73 308 LEU A N 1
ATOM 2498 C CA . LEU A 1 312 ? -48.691 17.226 98.779 1.00 30.01 308 LEU A CA 1
ATOM 2499 C C . LEU A 1 312 ? -47.951 17.723 97.544 1.00 32.51 308 LEU A C 1
ATOM 2500 O O . LEU A 1 312 ? -46.948 17.129 97.129 1.00 31.81 308 LEU A O 1
ATOM 2505 N N . GLY A 1 313 ? -48.422 18.824 96.958 1.00 30.27 309 GLY A N 1
ATOM 2506 C CA . GLY A 1 313 ? -47.791 19.383 95.774 1.00 32.48 309 GLY A CA 1
ATOM 2507 C C . GLY A 1 313 ? -46.340 19.759 95.982 1.00 33.51 309 GLY A C 1
ATOM 2508 O O . GLY A 1 313 ? -45.580 19.820 95.009 1.00 36.59 309 GLY A O 1
ATOM 2509 N N . ASN A 1 314 ? -45.944 20.023 97.229 1.00 30.51 310 ASN A N 1
ATOM 2510 C CA . ASN A 1 314 ? -44.574 20.369 97.586 1.00 36.17 310 ASN A CA 1
ATOM 2511 C C . ASN A 1 314 ? -43.823 19.237 98.274 1.00 36.82 310 ASN A C 1
ATOM 2512 O O . ASN A 1 314 ? -42.747 19.473 98.830 1.00 41.11 310 ASN A O 1
ATOM 2517 N N A SER A 1 315 ? -44.358 18.019 98.252 0.62 30.89 311 SER A N 1
ATOM 2518 N N B SER A 1 315 ? -44.358 18.024 98.270 0.38 32.28 311 SER A N 1
ATOM 2519 C CA A SER A 1 315 ? -43.780 16.897 98.978 0.62 32.33 311 SER A CA 1
ATOM 2520 C CA B SER A 1 315 ? -43.707 16.963 99.011 0.38 32.41 311 SER A CA 1
ATOM 2521 C C A SER A 1 315 ? -42.881 16.058 98.074 0.62 32.38 311 SER A C 1
ATOM 2522 C C B SER A 1 315 ? -42.741 16.198 98.109 0.38 32.77 311 SER A C 1
ATOM 2523 O O A SER A 1 315 ? -42.947 16.130 96.845 0.62 35.23 311 SER A O 1
ATOM 2524 O O B SER A 1 315 ? -42.622 16.454 96.910 0.38 35.17 311 SER A O 1
ATOM 2529 N N . ILE A 1 316 ? -42.034 15.247 98.708 1.00 34.21 312 ILE A N 1
ATOM 2530 C CA . ILE A 1 316 ? -41.152 14.341 97.980 1.00 34.89 312 ILE A CA 1
ATOM 2531 C C . ILE A 1 316 ? -41.935 13.119 97.535 1.00 37.63 312 ILE A C 1
ATOM 2532 O O . ILE A 1 316 ? -43.072 12.904 97.970 1.00 36.25 312 ILE A O 1
ATOM 2537 N N . ASN A 1 317 ? -41.320 12.291 96.695 1.00 33.49 313 ASN A N 1
ATOM 2538 C CA . ASN A 1 317 ? -41.778 10.922 96.524 1.00 30.60 313 ASN A CA 1
ATOM 2539 C C . ASN A 1 317 ? -41.098 10.058 97.580 1.00 35.87 313 ASN A C 1
ATOM 2540 O O . ASN A 1 317 ? -39.868 9.918 97.584 1.00 31.59 313 ASN A O 1
ATOM 2545 N N . VAL A 1 318 ? -41.916 9.475 98.461 1.00 31.35 314 VAL A N 1
ATOM 2546 C CA . VAL A 1 318 ? -41.431 8.728 99.619 1.00 31.12 314 VAL A CA 1
ATOM 2547 C C . VAL A 1 318 ? -40.697 7.463 99.190 1.00 34.89 314 VAL A C 1
ATOM 2548 O O . VAL A 1 318 ? -39.701 7.064 99.811 1.00 33.68 314 VAL A O 1
ATOM 2552 N N A LYS A 1 319 ? -41.186 6.804 98.134 0.65 31.49 315 LYS A N 1
ATOM 2553 N N B LYS A 1 319 ? -41.163 6.821 98.117 0.35 31.98 315 LYS A N 1
ATOM 2554 C CA A LYS A 1 319 ? -40.550 5.582 97.644 0.65 33.65 315 LYS A CA 1
ATOM 2555 C CA B LYS A 1 319 ? -40.542 5.581 97.659 0.35 34.15 315 LYS A CA 1
ATOM 2556 C C A LYS A 1 319 ? -39.141 5.856 97.131 0.65 35.55 315 LYS A C 1
ATOM 2557 C C B LYS A 1 319 ? -39.143 5.831 97.105 0.35 34.76 315 LYS A C 1
ATOM 2558 O O A LYS A 1 319 ? -38.181 5.196 97.547 0.65 34.75 315 LYS A O 1
ATOM 2559 O O B LYS A 1 319 ? -38.190 5.131 97.468 0.35 34.74 315 LYS A O 1
ATOM 2570 N N . VAL A 1 320 ? -39.002 6.813 96.209 1.00 31.48 316 VAL A N 1
ATOM 2571 C CA . VAL A 1 320 ? -37.682 7.142 95.660 1.00 33.46 316 VAL A CA 1
ATOM 2572 C C . VAL A 1 320 ? -36.704 7.509 96.772 1.00 34.22 316 VAL A C 1
ATOM 2573 O O . VAL A 1 320 ? -35.565 7.027 96.805 1.00 32.67 316 VAL A O 1
ATOM 2577 N N . VAL A 1 321 ? -37.136 8.351 97.713 1.00 30.54 317 VAL A N 1
ATOM 2578 C CA . VAL A 1 321 ? -36.220 8.762 98.773 1.00 28.71 317 VAL A CA 1
ATOM 2579 C C . VAL A 1 321 ? -35.879 7.601 99.703 1.00 31.08 317 VAL A C 1
ATOM 2580 O O . VAL A 1 321 ? -34.764 7.544 100.243 1.00 30.24 317 VAL A O 1
ATOM 2584 N N . SER A 1 322 ? -36.807 6.656 99.911 1.00 30.67 318 SER A N 1
ATOM 2585 C CA . SER A 1 322 ? -36.477 5.489 100.730 1.00 29.39 318 SER A CA 1
ATOM 2586 C C . SER A 1 322 ? -35.300 4.718 100.136 1.00 32.87 318 SER A C 1
ATOM 2587 O O . SER A 1 322 ? -34.426 4.235 100.867 1.00 33.54 318 SER A O 1
ATOM 2590 N N . TYR A 1 323 ? -35.254 4.608 98.807 1.00 36.93 319 TYR A N 1
ATOM 2591 C CA . TYR A 1 323 ? -34.122 3.954 98.157 1.00 31.26 319 TYR A CA 1
ATOM 2592 C C . TYR A 1 323 ? -32.835 4.754 98.336 1.00 32.85 319 TYR A C 1
ATOM 2593 O O . TYR A 1 323 ? -31.773 4.177 98.600 1.00 33.20 319 TYR A O 1
ATOM 2602 N N . LEU A 1 324 ? -32.900 6.078 98.157 1.00 30.19 320 LEU A N 1
ATOM 2603 C CA . LEU A 1 324 ? -31.701 6.900 98.303 1.00 28.33 320 LEU A CA 1
ATOM 2604 C C . LEU A 1 324 ? -31.196 6.896 99.739 1.00 32.86 320 LEU A C 1
ATOM 2605 O O . LEU A 1 324 ? -29.982 6.903 99.974 1.00 30.82 320 LEU A O 1
ATOM 2610 N N . ILE A 1 325 ? -32.110 6.894 100.712 1.00 28.93 321 ILE A N 1
ATOM 2611 C CA . ILE A 1 325 ? -31.694 6.814 102.111 1.00 32.14 321 ILE A CA 1
ATOM 2612 C C . ILE A 1 325 ? -30.950 5.510 102.367 1.00 31.20 321 ILE A C 1
ATOM 2613 O O . ILE A 1 325 ? -29.912 5.493 103.038 1.00 34.99 321 ILE A O 1
ATOM 2618 N N . SER A 1 326 ? -31.480 4.397 101.851 1.00 33.19 322 SER A N 1
ATOM 2619 C CA . SER A 1 326 ? -30.816 3.104 101.994 1.00 33.51 322 SER A CA 1
ATOM 2620 C C . SER A 1 326 ? -29.401 3.145 101.430 1.00 39.29 322 SER A C 1
ATOM 2621 O O . SER A 1 326 ? -28.451 2.658 102.058 1.00 42.68 322 SER A O 1
ATOM 2624 N N . LEU A 1 327 ? -29.248 3.713 100.234 1.00 34.60 323 LEU A N 1
ATOM 2625 C CA . LEU A 1 327 ? -27.924 3.871 99.639 1.00 38.67 323 LEU A CA 1
ATOM 2626 C C . LEU A 1 327 ? -27.033 4.754 100.502 1.00 31.18 323 LEU A C 1
ATOM 2627 O O . LEU A 1 327 ? -25.889 4.400 100.804 1.00 36.16 323 LEU A O 1
ATOM 2632 N N . LEU A 1 328 ? -27.547 5.916 100.905 1.00 31.37 324 LEU A N 1
ATOM 2633 C CA . LEU A 1 328 ? -26.735 6.885 101.635 1.00 31.69 324 LEU A CA 1
ATOM 2634 C C . LEU A 1 328 ? -26.137 6.286 102.903 1.00 34.69 324 LEU A C 1
ATOM 2635 O O . LEU A 1 328 ? -24.953 6.495 103.199 1.00 31.31 324 LEU A O 1
ATOM 2640 N N . LEU A 1 329 ? -26.939 5.549 103.666 1.00 31.15 325 LEU A N 1
ATOM 2641 C CA . LEU A 1 329 ? -26.547 5.110 104.998 1.00 34.44 325 LEU A CA 1
ATOM 2642 C C . LEU A 1 329 ? -25.893 3.730 105.023 1.00 34.17 325 LEU A C 1
ATOM 2643 O O . LEU A 1 329 ? -25.723 3.171 106.111 1.00 39.86 325 LEU A O 1
ATOM 2648 N N . GLU A 1 330 ? -25.532 3.165 103.869 1.00 34.90 326 GLU A N 1
ATOM 2649 C CA . GLU A 1 330 ? -24.885 1.851 103.858 1.00 36.17 326 GLU A CA 1
ATOM 2650 C C . GLU A 1 330 ? -23.659 1.746 104.763 1.00 40.96 326 GLU A C 1
ATOM 2651 O O . GLU A 1 330 ? -23.517 0.705 105.428 1.00 42.76 326 GLU A O 1
ATOM 2657 N N . PRO A 1 331 ? -22.747 2.728 104.835 1.00 42.33 327 PRO A N 1
ATOM 2658 C CA . PRO A 1 331 ? -21.566 2.557 105.701 1.00 48.18 327 PRO A CA 1
ATOM 2659 C C . PRO A 1 331 ? -21.899 2.407 107.177 1.00 53.35 327 PRO A C 1
ATOM 2660 O O . PRO A 1 331 ? -20.994 2.089 107.961 1.00 54.58 327 PRO A O 1
ATOM 2664 N N . LEU A 1 332 ? -23.152 2.624 107.582 1.00 44.74 328 LEU A N 1
ATOM 2665 C CA . LEU A 1 332 ? -23.529 2.456 108.978 1.00 49.30 328 LEU A CA 1
ATOM 2666 C C . LEU A 1 332 ? -23.787 0.999 109.335 1.00 57.01 328 LEU A C 1
ATOM 2667 O O . LEU A 1 332 ? -23.876 0.678 110.525 1.00 58.25 328 LEU A O 1
ATOM 2672 N N . ASN A 1 333 ? -23.900 0.126 108.335 1.00 59.06 329 ASN A N 1
ATOM 2673 C CA . ASN A 1 333 ? -23.989 -1.323 108.519 1.00 69.80 329 ASN A CA 1
ATOM 2674 C C . ASN A 1 333 ? -25.128 -1.698 109.467 1.00 75.06 329 ASN A C 1
ATOM 2675 O O . ASN A 1 333 ? -24.931 -2.314 110.515 1.00 83.26 329 ASN A O 1
ATOM 2680 N N . PHE A 1 334 ? -26.338 -1.318 109.070 1.00 72.70 330 PHE A N 1
ATOM 2681 C CA . PHE A 1 334 ? -27.531 -1.665 109.830 1.00 70.82 330 PHE A CA 1
ATOM 2682 C C . PHE A 1 334 ? -28.041 -3.045 109.427 1.00 75.57 330 PHE A C 1
ATOM 2683 O O . PHE A 1 334 ? -29.248 -3.276 109.356 1.00 78.85 330 PHE A O 1
ATOM 2691 N N . LYS B 1 9 ? -68.477 31.970 97.111 1.00 68.75 5 LYS B N 1
ATOM 2692 C CA . LYS B 1 9 ? -69.423 32.495 96.133 1.00 69.09 5 LYS B CA 1
ATOM 2693 C C . LYS B 1 9 ? -68.678 33.107 94.943 1.00 66.44 5 LYS B C 1
ATOM 2694 O O . LYS B 1 9 ? -68.055 32.391 94.158 1.00 69.63 5 LYS B O 1
ATOM 2700 N N . ARG B 1 10 ? -68.744 34.431 94.811 1.00 55.24 6 ARG B N 1
ATOM 2701 C CA . ARG B 1 10 ? -68.092 35.132 93.715 1.00 55.77 6 ARG B CA 1
ATOM 2702 C C . ARG B 1 10 ? -67.403 36.378 94.249 1.00 50.06 6 ARG B C 1
ATOM 2703 O O . ARG B 1 10 ? -67.842 36.981 95.230 1.00 62.53 6 ARG B O 1
ATOM 2711 N N . LEU B 1 11 ? -66.319 36.756 93.588 1.00 38.68 7 LEU B N 1
ATOM 2712 C CA . LEU B 1 11 ? -65.400 37.761 94.101 1.00 38.32 7 LEU B CA 1
ATOM 2713 C C . LEU B 1 11 ? -65.626 39.074 93.361 1.00 37.29 7 LEU B C 1
ATOM 2714 O O . LEU B 1 11 ? -65.510 39.127 92.130 1.00 35.56 7 LEU B O 1
ATOM 2719 N N . ARG B 1 12 ? -65.923 40.134 94.106 1.00 35.22 8 ARG B N 1
ATOM 2720 C CA . ARG B 1 12 ? -66.091 41.456 93.516 1.00 30.67 8 ARG B CA 1
ATOM 2721 C C . ARG B 1 12 ? -64.720 42.118 93.403 1.00 28.67 8 ARG B C 1
ATOM 2722 O O . ARG B 1 12 ? -64.010 42.273 94.403 1.00 28.83 8 ARG B O 1
ATOM 2730 N N . VAL B 1 13 ? -64.352 42.505 92.181 1.00 28.48 9 VAL B N 1
ATOM 2731 C CA . VAL B 1 13 ? -63.014 42.987 91.860 1.00 26.81 9 VAL B CA 1
ATOM 2732 C C . VAL B 1 13 ? -63.108 44.404 91.310 1.00 27.22 9 VAL B C 1
ATOM 2733 O O . VAL B 1 13 ? -63.928 44.680 90.427 1.00 30.62 9 VAL B O 1
ATOM 2737 N N . LEU B 1 14 ? -62.273 45.295 91.842 1.00 28.15 10 LEU B N 1
ATOM 2738 C CA . LEU B 1 14 ? -62.061 46.631 91.293 1.00 26.56 10 LEU B CA 1
ATOM 2739 C C . LEU B 1 14 ? -60.712 46.652 90.576 1.00 30.15 10 LEU B C 1
ATOM 2740 O O . LEU B 1 14 ? -59.674 46.394 91.193 1.00 28.14 10 LEU B O 1
ATOM 2745 N N . GLU B 1 15 ? -60.727 46.979 89.284 1.00 26.76 11 GLU B N 1
ATOM 2746 C CA . GLU B 1 15 ? -59.552 46.857 88.414 1.00 26.29 11 GLU B CA 1
ATOM 2747 C C . GLU B 1 15 ? -59.083 48.266 88.060 1.00 27.41 11 GLU B C 1
ATOM 2748 O O . GLU B 1 15 ? -59.568 48.878 87.109 1.00 28.47 11 GLU B O 1
ATOM 2754 N N . LEU B 1 16 ? -58.147 48.785 88.856 1.00 27.08 12 LEU B N 1
ATOM 2755 C CA . LEU B 1 16 ? -57.647 50.148 88.702 1.00 28.16 12 LEU B CA 1
ATOM 2756 C C . LEU B 1 16 ? -56.486 50.189 87.719 1.00 24.45 12 LEU B C 1
ATOM 2757 O O . LEU B 1 16 ? -55.615 49.316 87.736 1.00 27.28 12 LEU B O 1
ATOM 2762 N N . TYR B 1 17 ? -56.450 51.243 86.896 1.00 27.78 13 TYR B N 1
ATOM 2763 C CA . TYR B 1 17 ? -55.470 51.349 85.816 1.00 29.26 13 TYR B CA 1
ATOM 2764 C C . TYR B 1 17 ? -55.597 50.142 84.887 1.00 25.88 13 TYR B C 1
ATOM 2765 O O . TYR B 1 17 ? -54.631 49.425 84.611 1.00 27.76 13 TYR B O 1
ATOM 2774 N N . SER B 1 18 ? -56.815 49.926 84.394 1.00 27.94 14 SER B N 1
ATOM 2775 C CA . SER B 1 18 ? -57.157 48.638 83.798 1.00 25.37 14 SER B CA 1
ATOM 2776 C C . SER B 1 18 ? -56.511 48.396 82.431 1.00 28.25 14 SER B C 1
ATOM 2777 O O . SER B 1 18 ? -56.265 47.240 82.076 1.00 28.59 14 SER B O 1
ATOM 2780 N N . GLY B 1 19 ? -56.231 49.441 81.653 1.00 28.19 15 GLY B N 1
ATOM 2781 C CA . GLY B 1 19 ? -55.589 49.218 80.357 1.00 26.54 15 GLY B CA 1
ATOM 2782 C C . GLY B 1 19 ? -56.450 48.342 79.462 1.00 25.79 15 GLY B C 1
ATOM 2783 O O . GLY B 1 19 ? -57.662 48.542 79.349 1.00 28.61 15 GLY B O 1
ATOM 2784 N N . ILE B 1 20 ? -55.829 47.338 78.831 1.00 25.72 16 ILE B N 1
ATOM 2785 C CA . ILE B 1 20 ? -56.564 46.421 77.962 1.00 22.68 16 ILE B CA 1
ATOM 2786 C C . ILE B 1 20 ? -57.031 45.205 78.750 1.00 25.76 16 ILE B C 1
ATOM 2787 O O . ILE B 1 20 ? -57.518 44.227 78.169 1.00 30.29 16 ILE B O 1
ATOM 2792 N N . GLY B 1 21 ? -56.903 45.262 80.071 1.00 25.37 17 GLY B N 1
ATOM 2793 C CA . GLY B 1 21 ? -57.485 44.247 80.922 1.00 28.64 17 GLY B CA 1
ATOM 2794 C C . GLY B 1 21 ? -56.598 43.063 81.210 1.00 24.86 17 GLY B C 1
ATOM 2795 O O . GLY B 1 21 ? -57.115 41.949 81.369 1.00 25.92 17 GLY B O 1
ATOM 2796 N N . GLY B 1 22 ? -55.278 43.267 81.253 1.00 25.42 18 GLY B N 1
ATOM 2797 C CA . GLY B 1 22 ? -54.374 42.193 81.629 1.00 25.24 18 GLY B CA 1
ATOM 2798 C C . GLY B 1 22 ? -54.767 41.518 82.931 1.00 24.60 18 GLY B C 1
ATOM 2799 O O . GLY B 1 22 ? -54.723 40.292 83.037 1.00 24.82 18 GLY B O 1
ATOM 2800 N N . MET B 1 23 ? -55.144 42.309 83.944 1.00 26.17 19 MET B N 1
ATOM 2801 C CA . MET B 1 23 ? -55.545 41.712 85.221 1.00 23.48 19 MET B CA 1
ATOM 2802 C C . MET B 1 23 ? -56.769 40.821 85.050 1.00 22.98 19 MET B C 1
ATOM 2803 O O . MET B 1 23 ? -56.850 39.741 85.647 1.00 27.55 19 MET B O 1
ATOM 2808 N N . HIS B 1 24 ? -57.751 41.277 84.270 1.00 25.52 20 HIS B N 1
ATOM 2809 C CA . HIS B 1 24 ? -58.939 40.467 84.030 1.00 28.06 20 HIS B CA 1
ATOM 2810 C C . HIS B 1 24 ? -58.557 39.156 83.348 1.00 28.10 20 HIS B C 1
ATOM 2811 O O . HIS B 1 24 ? -59.047 38.086 83.722 1.00 28.08 20 HIS B O 1
ATOM 2818 N N . TYR B 1 25 ? -57.647 39.216 82.372 1.00 25.41 21 TYR B N 1
ATOM 2819 C CA . TYR B 1 25 ? -57.201 37.996 81.703 1.00 24.54 21 TYR B CA 1
ATOM 2820 C C . TYR B 1 25 ? -56.470 37.074 82.677 1.00 26.01 21 TYR B C 1
ATOM 2821 O O . TYR B 1 25 ? -56.589 35.845 82.592 1.00 26.87 21 TYR B O 1
ATOM 2830 N N . ALA B 1 26 ? -55.707 37.651 83.611 1.00 27.37 22 ALA B N 1
ATOM 2831 C CA . ALA B 1 26 ? -54.997 36.826 84.585 1.00 24.31 22 ALA B CA 1
ATOM 2832 C C . ALA B 1 26 ? -55.970 36.167 85.555 1.00 29.15 22 ALA B C 1
ATOM 2833 O O . ALA B 1 26 ? -55.775 35.009 85.948 1.00 25.80 22 ALA B O 1
ATOM 2835 N N . LEU B 1 27 ? -57.034 36.887 85.933 1.00 26.91 23 LEU B N 1
ATOM 2836 C CA . LEU B 1 27 ? -58.090 36.298 86.754 1.00 29.02 23 LEU B CA 1
ATOM 2837 C C . LEU B 1 27 ? -58.775 35.147 86.025 1.00 30.21 23 LEU B C 1
ATOM 2838 O O . LEU B 1 27 ? -59.120 34.132 86.638 1.00 28.15 23 LEU B O 1
ATOM 2843 N N . ASN B 1 28 ? -58.982 35.288 84.710 1.00 27.32 24 ASN B N 1
ATOM 2844 C CA . ASN B 1 28 ? -59.577 34.209 83.924 1.00 27.74 24 ASN B CA 1
ATOM 2845 C C . ASN B 1 28 ? -58.671 32.986 83.909 1.00 27.30 24 ASN B C 1
ATOM 2846 O O . ASN B 1 28 ? -59.132 31.852 84.087 1.00 29.91 24 ASN B O 1
ATOM 2851 N N . LEU B 1 29 ? -57.371 33.205 83.687 1.00 28.21 25 LEU B N 1
ATOM 2852 C CA . LEU B 1 29 ? -56.397 32.117 83.674 1.00 27.74 25 LEU B CA 1
ATOM 2853 C C . LEU B 1 29 ? -56.318 31.403 85.015 1.00 27.64 25 LEU B C 1
ATOM 2854 O O . LEU B 1 29 ? -56.126 30.179 85.055 1.00 32.21 25 LEU B O 1
ATOM 2859 N N . ALA B 1 30 ? -56.483 32.140 86.116 1.00 28.34 26 ALA B N 1
ATOM 2860 C CA . ALA B 1 30 ? -56.457 31.559 87.450 1.00 30.93 26 ALA B CA 1
ATOM 2861 C C . ALA B 1 30 ? -57.781 30.909 87.832 1.00 35.41 26 ALA B C 1
ATOM 2862 O O . ALA B 1 30 ? -57.883 30.345 88.928 1.00 34.43 26 ALA B O 1
ATOM 2864 N N . ASN B 1 31 ? -58.786 30.971 86.952 1.00 31.47 27 ASN B N 1
ATOM 2865 C CA . ASN B 1 31 ? -60.098 30.367 87.184 1.00 29.15 27 ASN B CA 1
ATOM 2866 C C . ASN B 1 31 ? -60.760 30.915 88.442 1.00 30.52 27 ASN B C 1
ATOM 2867 O O . ASN B 1 31 ? -61.437 30.191 89.176 1.00 35.38 27 ASN B O 1
ATOM 2872 N N . ILE B 1 32 ? -60.590 32.209 88.672 1.00 32.10 28 ILE B N 1
ATOM 2873 C CA . ILE B 1 32 ? -61.232 32.861 89.814 1.00 31.63 28 ILE B CA 1
ATOM 2874 C C . ILE B 1 32 ? -62.668 33.211 89.430 1.00 33.94 28 ILE B C 1
ATOM 2875 O O . ILE B 1 32 ? -62.888 33.787 88.349 1.00 39.57 28 ILE B O 1
ATOM 2880 N N . PRO B 1 33 ? -63.659 32.909 90.280 1.00 37.31 29 PRO B N 1
ATOM 2881 C CA . PRO B 1 33 ? -65.040 33.319 89.984 1.00 45.56 29 PRO B CA 1
ATOM 2882 C C . PRO B 1 33 ? -65.219 34.814 90.173 1.00 43.79 29 PRO B C 1
ATOM 2883 O O . PRO B 1 33 ? -65.909 35.253 91.100 1.00 43.92 29 PRO B O 1
ATOM 2887 N N . ALA B 1 34 ? -64.594 35.601 89.306 1.00 38.39 30 ALA B N 1
ATOM 2888 C CA . ALA B 1 34 ? -64.466 37.034 89.510 1.00 41.97 30 ALA B CA 1
ATOM 2889 C C . ALA B 1 34 ? -65.556 37.793 88.769 1.00 44.67 30 ALA B C 1
ATOM 2890 O O . ALA B 1 34 ? -65.843 37.519 87.600 1.00 44.14 30 ALA B O 1
ATOM 2892 N N . ASP B 1 35 ? -66.139 38.767 89.454 1.00 38.60 31 ASP B N 1
ATOM 2893 C CA . ASP B 1 35 ? -67.022 39.754 88.847 1.00 38.81 31 ASP B CA 1
ATOM 2894 C C . ASP B 1 35 ? -66.285 41.085 88.920 1.00 37.16 31 ASP B C 1
ATOM 2895 O O . ASP B 1 35 ? -66.149 41.663 90.003 1.00 34.12 31 ASP B O 1
ATOM 2900 N N . ILE B 1 36 ? -65.791 41.565 87.784 1.00 35.82 32 ILE B N 1
ATOM 2901 C CA . ILE B 1 36 ? -65.148 42.875 87.766 1.00 33.76 32 ILE B CA 1
ATOM 2902 C C . ILE B 1 36 ? -66.265 43.913 87.846 1.00 32.40 32 ILE B C 1
ATOM 2903 O O . ILE B 1 36 ? -67.087 44.039 86.935 1.00 36.79 32 ILE B O 1
ATOM 2908 N N . VAL B 1 37 ? -66.326 44.621 88.973 1.00 30.85 33 VAL B N 1
ATOM 2909 C CA . VAL B 1 37 ? -67.392 45.591 89.193 1.00 31.86 33 VAL B CA 1
ATOM 2910 C C . VAL B 1 37 ? -67.157 46.836 88.351 1.00 34.63 33 VAL B C 1
ATOM 2911 O O . VAL B 1 37 ? -68.096 47.423 87.799 1.00 36.92 33 VAL B O 1
ATOM 2915 N N . CYS B 1 38 ? -65.900 47.246 88.228 1.00 31.70 34 CYS B N 1
ATOM 2916 C CA . CYS B 1 38 ? -65.530 48.400 87.425 1.00 33.56 34 CYS B CA 1
ATOM 2917 C C . CYS B 1 38 ? -64.057 48.290 87.071 1.00 33.30 34 CYS B C 1
ATOM 2918 O O . CYS B 1 38 ? -63.239 47.887 87.901 1.00 31.01 34 CYS B O 1
ATOM 2921 N N . ALA B 1 39 ? -63.737 48.636 85.831 1.00 32.94 35 ALA B N 1
ATOM 2922 C CA . ALA B 1 39 ? -62.371 48.792 85.367 1.00 30.26 35 ALA B CA 1
ATOM 2923 C C . ALA B 1 39 ? -62.172 50.265 85.048 1.00 32.76 35 ALA B C 1
ATOM 2924 O O . ALA B 1 39 ? -62.993 50.857 84.341 1.00 36.23 35 ALA B O 1
ATOM 2926 N N . ILE B 1 40 ? -61.127 50.873 85.607 1.00 28.14 36 ILE B N 1
ATOM 2927 C CA . ILE B 1 40 ? -60.968 52.324 85.547 1.00 27.44 36 ILE B CA 1
ATOM 2928 C C . ILE B 1 40 ? -59.674 52.666 84.821 1.00 29.09 36 ILE B C 1
ATOM 2929 O O . ILE B 1 40 ? -58.584 52.267 85.247 1.00 28.61 36 ILE B O 1
ATOM 2934 N N . ASP B 1 41 ? -59.799 53.408 83.722 1.00 32.13 37 ASP B N 1
ATOM 2935 C CA . ASP B 1 41 ? -58.645 53.874 82.968 1.00 33.09 37 ASP B CA 1
ATOM 2936 C C . ASP B 1 41 ? -59.020 55.195 82.316 1.00 33.43 37 ASP B C 1
ATOM 2937 O O . ASP B 1 41 ? -60.150 55.372 81.855 1.00 34.19 37 ASP B O 1
ATOM 2942 N N . ILE B 1 42 ? -58.066 56.123 82.290 1.00 32.69 38 ILE B N 1
ATOM 2943 C CA . ILE B 1 42 ? -58.319 57.422 81.672 1.00 35.75 38 ILE B CA 1
ATOM 2944 C C . ILE B 1 42 ? -58.148 57.398 80.161 1.00 35.35 38 ILE B C 1
ATOM 2945 O O . ILE B 1 42 ? -58.544 58.357 79.487 1.00 40.48 38 ILE B O 1
ATOM 2950 N N . ASN B 1 43 ? -57.584 56.330 79.599 1.00 32.83 39 ASN B N 1
ATOM 2951 C CA . ASN B 1 43 ? -57.262 56.318 78.175 1.00 33.56 39 ASN B CA 1
ATOM 2952 C C . ASN B 1 43 ? -58.417 55.726 77.377 1.00 35.61 39 ASN B C 1
ATOM 2953 O O . ASN B 1 43 ? -58.762 54.553 77.583 1.00 35.19 39 ASN B O 1
ATOM 2958 N N . PRO B 1 44 ? -59.000 56.470 76.432 1.00 41.67 40 PRO B N 1
ATOM 2959 C CA . PRO B 1 44 ? -60.171 55.953 75.706 1.00 41.97 40 PRO B CA 1
ATOM 2960 C C . PRO B 1 44 ? -59.855 54.785 74.789 1.00 39.21 40 PRO B C 1
ATOM 2961 O O . PRO B 1 44 ? -60.729 53.935 74.572 1.00 38.86 40 PRO B O 1
ATOM 2965 N N . GLN B 1 45 ? -58.637 54.705 74.247 1.00 34.40 41 GLN B N 1
ATOM 2966 C CA . GLN B 1 45 ? -58.301 53.570 73.390 1.00 37.47 41 GLN B CA 1
ATOM 2967 C C . GLN B 1 45 ? -58.143 52.295 74.208 1.00 37.14 41 GLN B C 1
ATOM 2968 O O . GLN B 1 45 ? -58.569 51.217 73.776 1.00 34.67 41 GLN B O 1
ATOM 2974 N N . ALA B 1 46 ? -57.555 52.395 75.401 1.00 31.60 42 ALA B N 1
ATOM 2975 C CA . ALA B 1 46 ? -57.509 51.233 76.285 1.00 32.49 42 ALA B CA 1
ATOM 2976 C C . ALA B 1 46 ? -58.919 50.760 76.629 1.00 31.20 42 ALA B C 1
ATOM 2977 O O . ALA B 1 46 ? -59.217 49.561 76.566 1.00 31.85 42 ALA B O 1
ATOM 2979 N N . ASN B 1 47 ? -59.808 51.698 76.976 1.00 30.26 43 ASN B N 1
ATOM 2980 C CA . ASN B 1 47 ? -61.176 51.332 77.344 1.00 29.10 43 ASN B CA 1
ATOM 2981 C C . ASN B 1 47 ? -61.927 50.704 76.176 1.00 35.49 43 ASN B C 1
ATOM 2982 O O . ASN B 1 47 ? -62.726 49.779 76.370 1.00 33.76 43 ASN B O 1
ATOM 2987 N N . GLU B 1 48 ? -61.692 51.200 74.958 1.00 35.25 44 GLU B N 1
ATOM 2988 C CA . GLU B 1 48 ? -62.309 50.595 73.780 1.00 34.78 44 GLU B CA 1
ATOM 2989 C C . GLU B 1 48 ? -61.910 49.130 73.644 1.00 34.21 44 GLU B C 1
ATOM 2990 O O . GLU B 1 48 ? -62.768 48.257 73.457 1.00 37.45 44 GLU B O 1
ATOM 2996 N N . ILE B 1 49 ? -60.612 48.837 73.759 1.00 31.44 45 ILE B N 1
ATOM 2997 C CA . ILE B 1 49 ? -60.159 47.452 73.665 1.00 30.81 45 ILE B CA 1
ATOM 2998 C C . ILE B 1 49 ? -60.692 46.639 74.840 1.00 30.85 45 ILE B C 1
ATOM 2999 O O . ILE B 1 49 ? -61.159 45.506 74.665 1.00 31.03 45 ILE B O 1
ATOM 3004 N N . TYR B 1 50 ? -60.638 47.206 76.052 1.00 28.68 46 TYR B N 1
ATOM 3005 C CA . TYR B 1 50 ? -61.176 46.508 77.219 1.00 28.20 46 TYR B CA 1
ATOM 3006 C C . TYR B 1 50 ? -62.623 46.099 76.990 1.00 28.73 46 TYR B C 1
ATOM 3007 O O . TYR B 1 50 ? -62.992 44.934 77.175 1.00 31.95 46 TYR B O 1
ATOM 3016 N N . ASN B 1 51 ? -63.464 47.056 76.600 1.00 30.81 47 ASN B N 1
ATOM 3017 C CA . ASN B 1 51 ? -64.892 46.784 76.511 1.00 35.70 47 ASN B CA 1
ATOM 3018 C C . ASN B 1 51 ? -65.212 45.832 75.365 1.00 35.72 47 ASN B C 1
ATOM 3019 O O . ASN B 1 51 ? -66.123 45.002 75.488 1.00 35.34 47 ASN B O 1
ATOM 3024 N N . LEU B 1 52 ? -64.468 45.923 74.260 1.00 32.51 48 LEU B N 1
ATOM 3025 C CA . LEU B 1 52 ? -64.660 44.990 73.155 1.00 37.55 48 LEU B CA 1
ATOM 3026 C C . LEU B 1 52 ? -64.414 43.552 73.594 1.00 37.47 48 LEU B C 1
ATOM 3027 O O . LEU B 1 52 ? -65.126 42.631 73.168 1.00 41.36 48 LEU B O 1
ATOM 3032 N N . ASN B 1 53 ? -63.418 43.339 74.448 1.00 33.08 49 ASN B N 1
ATOM 3033 C CA . ASN B 1 53 ? -62.959 41.994 74.763 1.00 32.29 49 ASN B CA 1
ATOM 3034 C C . ASN B 1 53 ? -63.591 41.419 76.020 1.00 34.89 49 ASN B C 1
ATOM 3035 O O . ASN B 1 53 ? -63.852 40.212 76.068 1.00 38.85 49 ASN B O 1
ATOM 3040 N N . HIS B 1 54 ? -63.869 42.252 77.022 1.00 31.86 50 HIS B N 1
ATOM 3041 C CA . HIS B 1 54 ? -64.370 41.780 78.307 1.00 33.51 50 HIS B CA 1
ATOM 3042 C C . HIS B 1 54 ? -65.836 42.107 78.562 1.00 36.25 50 HIS B C 1
ATOM 3043 O O . HIS B 1 54 ? -66.390 41.641 79.563 1.00 38.35 50 HIS B O 1
ATOM 3050 N N . GLY B 1 55 ? -66.474 42.891 77.705 1.00 38.40 51 GLY B N 1
ATOM 3051 C CA . GLY B 1 55 ? -67.773 43.458 78.000 1.00 40.82 51 GLY B CA 1
ATOM 3052 C C . GLY B 1 55 ? -67.649 44.868 78.553 1.00 38.50 51 GLY B C 1
ATOM 3053 O O . GLY B 1 55 ? -66.577 45.322 78.959 1.00 37.60 51 GLY B O 1
ATOM 3054 N N A LYS B 1 56 ? -68.774 45.585 78.508 0.40 42.40 52 LYS B N 1
ATOM 3055 N N B LYS B 1 56 ? -68.781 45.569 78.618 0.60 40.94 52 LYS B N 1
ATOM 3056 C CA A LYS B 1 56 ? -68.789 46.974 78.940 0.40 44.07 52 LYS B CA 1
ATOM 3057 C CA B LYS B 1 56 ? -68.773 47.011 78.897 0.60 44.07 52 LYS B CA 1
ATOM 3058 C C A LYS B 1 56 ? -68.602 47.043 80.444 0.40 41.55 52 LYS B C 1
ATOM 3059 C C B LYS B 1 56 ? -68.607 47.281 80.394 0.60 40.94 52 LYS B C 1
ATOM 3060 O O A LYS B 1 56 ? -69.566 46.955 81.212 0.40 42.00 52 LYS B O 1
ATOM 3061 O O B LYS B 1 56 ? -69.560 47.579 81.117 0.60 41.33 52 LYS B O 1
ATOM 3072 N N . LEU B 1 57 ? -67.356 47.189 80.864 1.00 35.74 53 LEU B N 1
ATOM 3073 C CA . LEU B 1 57 ? -67.031 47.363 82.270 1.00 38.12 53 LEU B CA 1
ATOM 3074 C C . LEU B 1 57 ? -66.039 48.483 82.525 1.00 35.66 53 LEU B C 1
ATOM 3075 O O . LEU B 1 57 ? -65.944 48.947 83.670 1.00 34.81 53 LEU B O 1
ATOM 3080 N N . ALA B 1 58 ? -65.314 48.935 81.505 1.00 35.25 54 ALA B N 1
ATOM 3081 C CA . ALA B 1 58 ? -64.305 49.970 81.674 1.00 35.77 54 ALA B CA 1
ATOM 3082 C C . ALA B 1 58 ? -64.933 51.347 81.544 1.00 39.55 54 ALA B C 1
ATOM 3083 O O . ALA B 1 58 ? -65.706 51.601 80.613 1.00 42.43 54 ALA B O 1
ATOM 3085 N N . LYS B 1 59 ? -64.586 52.242 82.460 1.00 37.59 55 LYS B N 1
ATOM 3086 C CA . LYS B 1 59 ? -65.111 53.595 82.405 1.00 44.06 55 LYS B CA 1
ATOM 3087 C C . LYS B 1 59 ? -63.989 54.606 82.593 1.00 38.72 55 LYS B C 1
ATOM 3088 O O . LYS B 1 59 ? -62.982 54.344 83.256 1.00 36.38 55 LYS B O 1
ATOM 3094 N N . HIS B 1 60 ? -64.177 55.760 81.967 1.00 40.31 56 HIS B N 1
ATOM 3095 C CA . HIS B 1 60 ? -63.193 56.830 81.965 1.00 42.61 56 HIS B CA 1
ATOM 3096 C C . HIS B 1 60 ? -63.299 57.635 83.252 1.00 46.04 56 HIS B C 1
ATOM 3097 O O . HIS B 1 60 ? -64.327 58.271 83.507 1.00 44.30 56 HIS B O 1
ATOM 3104 N N . MET B 1 61 ? -62.231 57.634 84.046 1.00 48.16 57 MET B N 1
ATOM 3105 C CA . MET B 1 61 ? -62.236 58.356 85.309 1.00 54.80 57 MET B CA 1
ATOM 3106 C C . MET B 1 61 ? -60.803 58.581 85.763 1.00 55.59 57 MET B C 1
ATOM 3107 O O . MET B 1 61 ? -59.954 57.700 85.614 1.00 46.55 57 MET B O 1
ATOM 3112 N N . ASP B 1 62 ? -60.543 59.768 86.307 1.00 54.04 58 ASP B N 1
ATOM 3113 C CA . ASP B 1 62 ? -59.235 60.101 86.857 1.00 48.38 58 ASP B CA 1
ATOM 3114 C C . ASP B 1 62 ? -59.141 59.507 88.258 1.00 41.30 58 ASP B C 1
ATOM 3115 O O . ASP B 1 62 ? -59.856 59.936 89.171 1.00 43.75 58 ASP B O 1
ATOM 3120 N N . ILE B 1 63 ? -58.258 58.519 88.428 1.00 38.48 59 ILE B N 1
ATOM 3121 C CA . ILE B 1 63 ? -58.139 57.815 89.703 1.00 35.98 59 ILE B CA 1
ATOM 3122 C C . ILE B 1 63 ? -57.750 58.769 90.829 1.00 41.80 59 ILE B C 1
ATOM 3123 O O . ILE B 1 63 ? -58.096 58.539 91.995 1.00 38.52 59 ILE B O 1
ATOM 3128 N N . SER B 1 64 ? -57.068 59.873 90.508 1.00 40.81 60 SER B N 1
ATOM 3129 C CA . SER B 1 64 ? -56.722 60.820 91.564 1.00 45.53 60 SER B CA 1
ATOM 3130 C C . SER B 1 64 ? -57.941 61.530 92.139 1.00 49.19 60 SER B C 1
ATOM 3131 O O . SER B 1 64 ? -57.827 62.158 93.199 1.00 50.31 60 SER B O 1
ATOM 3134 N N . THR B 1 65 ? -59.097 61.455 91.479 1.00 49.25 61 THR B N 1
ATOM 3135 C CA . THR B 1 65 ? -60.315 62.078 91.985 1.00 53.68 61 THR B CA 1
ATOM 3136 C C . THR B 1 65 ? -61.196 61.121 92.777 1.00 49.22 61 THR B C 1
ATOM 3137 O O . THR B 1 65 ? -62.241 61.545 93.282 1.00 47.60 61 THR B O 1
ATOM 3141 N N . LEU B 1 66 ? -60.803 59.854 92.905 1.00 45.00 62 LEU B N 1
ATOM 3142 C CA . LEU B 1 66 ? -61.609 58.885 93.638 1.00 45.41 62 LEU B CA 1
ATOM 3143 C C . LEU B 1 66 ? -61.632 59.215 95.127 1.00 43.19 62 LEU B C 1
ATOM 3144 O O . LEU B 1 66 ? -60.604 59.552 95.720 1.00 46.05 62 LEU B O 1
ATOM 3149 N N . THR B 1 67 ? -62.815 59.115 95.726 1.00 41.83 63 THR B N 1
ATOM 3150 C CA . THR B 1 67 ? -63.023 59.357 97.148 1.00 42.36 63 THR B CA 1
ATOM 3151 C C . THR B 1 67 ? -63.322 58.046 97.864 1.00 40.04 63 THR B C 1
ATOM 3152 O O . THR B 1 67 ? -63.585 57.014 97.240 1.00 39.35 63 THR B O 1
ATOM 3156 N N . ALA B 1 68 ? -63.279 58.098 99.198 1.00 39.57 64 ALA B N 1
ATOM 3157 C CA . ALA B 1 68 ? -63.670 56.934 99.990 1.00 42.89 64 ALA B CA 1
ATOM 3158 C C . ALA B 1 68 ? -65.099 56.511 99.679 1.00 43.11 64 ALA B C 1
ATOM 3159 O O . ALA B 1 68 ? -65.409 55.313 99.655 1.00 42.18 64 ALA B O 1
ATOM 3161 N N . LYS B 1 69 ? -65.976 57.482 99.408 1.00 39.14 65 LYS B N 1
ATOM 3162 C CA . LYS B 1 69 ? -67.354 57.158 99.060 1.00 42.40 65 LYS B CA 1
ATOM 3163 C C . LYS B 1 69 ? -67.425 56.361 97.764 1.00 41.40 65 LYS B C 1
ATOM 3164 O O . LYS B 1 69 ? -68.245 55.443 97.639 1.00 42.03 65 LYS B O 1
ATOM 3170 N N . ASP B 1 70 ? -66.584 56.708 96.783 1.00 39.46 66 ASP B N 1
ATOM 3171 C CA . ASP B 1 70 ? -66.540 55.954 95.532 1.00 37.04 66 ASP B CA 1
ATOM 3172 C C . ASP B 1 70 ? -66.138 54.507 95.779 1.00 38.38 66 ASP B C 1
ATOM 3173 O O . ASP B 1 70 ? -66.779 53.578 95.276 1.00 38.12 66 ASP B O 1
ATOM 3178 N N . PHE B 1 71 ? -65.065 54.301 96.549 1.00 36.76 67 PHE B N 1
ATOM 3179 C CA . PHE B 1 71 ? -64.619 52.947 96.860 1.00 34.18 67 PHE B CA 1
ATOM 3180 C C . PHE B 1 71 ? -65.679 52.175 97.631 1.00 38.13 67 PHE B C 1
ATOM 3181 O O . PHE B 1 71 ? -65.896 50.985 97.373 1.00 38.25 67 PHE B O 1
ATOM 3189 N N . ASP B 1 72 ? -66.332 52.830 98.600 1.00 36.05 68 ASP B N 1
ATOM 3190 C CA . ASP B 1 72 ? -67.417 52.190 99.339 1.00 41.09 68 ASP B CA 1
ATOM 3191 C C . ASP B 1 72 ? -68.494 51.677 98.389 1.00 40.72 68 ASP B C 1
ATOM 3192 O O . ASP B 1 72 ? -69.026 50.576 98.573 1.00 44.66 68 ASP B O 1
ATOM 3197 N N . ALA B 1 73 ? -68.822 52.465 97.363 1.00 40.54 69 ALA B N 1
ATOM 3198 C CA . ALA B 1 73 ? -69.891 52.088 96.445 1.00 40.62 69 ALA B CA 1
ATOM 3199 C C . ALA B 1 73 ? -69.473 50.920 95.563 1.00 38.81 69 ALA B C 1
ATOM 3200 O O . ALA B 1 73 ? -70.295 50.058 95.234 1.00 38.28 69 ALA B O 1
ATOM 3202 N N . PHE B 1 74 ? -68.201 50.884 95.158 1.00 38.31 70 PHE B N 1
ATOM 3203 C CA . PHE B 1 74 ? -67.699 49.733 94.414 1.00 36.30 70 PHE B CA 1
ATOM 3204 C C . PHE B 1 74 ? -67.813 48.459 95.235 1.00 38.77 70 PHE B C 1
ATOM 3205 O O . PHE B 1 74 ? -68.134 47.391 94.698 1.00 36.58 70 PHE B O 1
ATOM 3213 N N . ASP B 1 75 ? -67.517 48.547 96.532 1.00 36.79 71 ASP B N 1
ATOM 3214 C CA . ASP B 1 75 ? -67.701 47.453 97.482 1.00 36.29 71 ASP B CA 1
ATOM 3215 C C . ASP B 1 75 ? -67.000 46.187 96.989 1.00 36.96 71 ASP B C 1
ATOM 3216 O O . ASP B 1 75 ? -67.607 45.129 96.817 1.00 36.39 71 ASP B O 1
ATOM 3221 N N . CYS B 1 76 ? -65.697 46.318 96.763 1.00 32.02 72 CYS B N 1
ATOM 3222 C CA . CYS B 1 76 ? -64.899 45.264 96.158 1.00 33.64 72 CYS B CA 1
ATOM 3223 C C . CYS B 1 76 ? -63.945 44.663 97.183 1.00 33.66 72 CYS B C 1
ATOM 3224 O O . CYS B 1 76 ? -63.342 45.383 97.986 1.00 33.27 72 CYS B O 1
ATOM 3227 N N . LYS B 1 77 ? -63.808 43.337 97.141 1.00 27.97 73 LYS B N 1
ATOM 3228 C CA . LYS B 1 77 ? -62.971 42.611 98.091 1.00 30.07 73 LYS B CA 1
ATOM 3229 C C . LYS B 1 77 ? -61.545 42.434 97.593 1.00 31.16 73 LYS B C 1
ATOM 3230 O O . LYS B 1 77 ? -60.632 42.248 98.406 1.00 27.97 73 LYS B O 1
ATOM 3236 N N . LEU B 1 78 ? -61.331 42.500 96.282 1.00 29.15 74 LEU B N 1
ATOM 3237 C CA . LEU B 1 78 ? -60.002 42.536 95.691 1.00 26.24 74 LEU B CA 1
ATOM 3238 C C . LEU B 1 78 ? -59.877 43.821 94.891 1.00 24.31 74 LEU B C 1
ATOM 3239 O O . LEU B 1 78 ? -60.762 44.142 94.092 1.00 28.37 74 LEU B O 1
ATOM 3244 N N . TRP B 1 79 ? -58.814 44.576 95.142 1.00 26.32 75 TRP B N 1
ATOM 3245 C CA . TRP B 1 79 ? -58.414 45.671 94.267 1.00 27.13 75 TRP B CA 1
ATOM 3246 C C . TRP B 1 79 ? -57.129 45.265 93.569 1.00 27.75 75 TRP B C 1
ATOM 3247 O O . TRP B 1 79 ? -56.183 44.827 94.233 1.00 27.82 75 TRP B O 1
ATOM 3258 N N . THR B 1 80 ? -57.085 45.432 92.244 1.00 28.36 76 THR B N 1
ATOM 3259 C CA . THR B 1 80 ? -55.854 45.284 91.479 1.00 28.36 76 THR B CA 1
ATOM 3260 C C . THR B 1 80 ? -55.452 46.660 90.963 1.00 27.26 76 THR B C 1
ATOM 3261 O O . THR B 1 80 ? -56.309 47.506 90.690 1.00 29.15 76 THR B O 1
ATOM 3265 N N . MET B 1 81 ? -54.147 46.897 90.846 1.00 24.50 77 MET B N 1
ATOM 3266 C CA . MET B 1 81 ? -53.711 48.177 90.310 1.00 25.83 77 MET B CA 1
ATOM 3267 C C . MET B 1 81 ? -52.335 48.061 89.674 1.00 31.58 77 MET B C 1
ATOM 3268 O O . MET B 1 81 ? -51.459 47.353 90.181 1.00 27.44 77 MET B O 1
ATOM 3273 N N A SER B 1 82 ? -52.151 48.795 88.577 0.39 28.80 78 SER B N 1
ATOM 3274 N N B SER B 1 82 ? -52.158 48.777 88.559 0.61 28.16 78 SER B N 1
ATOM 3275 C CA A SER B 1 82 ? -50.861 48.942 87.903 0.39 28.51 78 SER B CA 1
ATOM 3276 C CA B SER B 1 82 ? -50.874 48.950 87.882 0.61 27.86 78 SER B CA 1
ATOM 3277 C C A SER B 1 82 ? -50.636 50.445 87.785 0.39 30.69 78 SER B C 1
ATOM 3278 C C B SER B 1 82 ? -50.661 50.457 87.787 0.61 30.88 78 SER B C 1
ATOM 3279 O O A SER B 1 82 ? -50.788 51.033 86.705 0.39 32.30 78 SER B O 1
ATOM 3280 O O B SER B 1 82 ? -50.845 51.060 86.717 0.61 31.43 78 SER B O 1
ATOM 3285 N N . PRO B 1 83 ? -50.281 51.096 88.893 1.00 29.63 79 PRO B N 1
ATOM 3286 C CA . PRO B 1 83 ? -50.105 52.560 88.899 1.00 29.94 79 PRO B CA 1
ATOM 3287 C C . PRO B 1 83 ? -49.042 53.119 87.963 1.00 33.98 79 PRO B C 1
ATOM 3288 O O . PRO B 1 83 ? -48.074 52.450 87.593 1.00 37.72 79 PRO B O 1
ATOM 3292 N N . SER B 1 84 ? -49.259 54.375 87.572 0.72 33.29 80 SER B N 1
ATOM 3293 C CA . SER B 1 84 ? -48.348 55.137 86.723 0.72 48.00 80 SER B CA 1
ATOM 3294 C C . SER B 1 84 ? -47.715 56.188 87.630 0.72 52.62 80 SER B C 1
ATOM 3295 O O . SER B 1 84 ? -48.319 57.230 87.911 0.72 58.83 80 SER B O 1
ATOM 3298 N N . CYS B 1 85 ? -46.528 55.870 88.147 0.69 45.05 81 CYS B N 1
ATOM 3299 C CA . CYS B 1 85 ? -45.819 56.724 89.092 0.69 49.68 81 CYS B CA 1
ATOM 3300 C C . CYS B 1 85 ? -44.635 57.488 88.508 0.69 44.76 81 CYS B C 1
ATOM 3301 O O . CYS B 1 85 ? -44.018 58.272 89.232 0.69 48.60 81 CYS B O 1
ATOM 3304 N N . GLN B 1 86 ? -44.265 57.253 87.255 0.69 43.77 82 GLN B N 1
ATOM 3305 C CA . GLN B 1 86 ? -43.153 57.971 86.640 0.69 48.02 82 GLN B CA 1
ATOM 3306 C C . GLN B 1 86 ? -43.565 59.397 86.267 0.69 50.14 82 GLN B C 1
ATOM 3307 O O . GLN B 1 86 ? -44.718 59.642 85.901 0.69 53.33 82 GLN B O 1
ATOM 3313 N N . PRO B 1 87 ? -42.634 60.365 86.336 0.83 51.74 83 PRO B N 1
ATOM 3314 C CA . PRO B 1 87 ? -41.307 60.282 86.959 0.83 55.76 83 PRO B CA 1
ATOM 3315 C C . PRO B 1 87 ? -41.385 60.235 88.478 0.83 61.37 83 PRO B C 1
ATOM 3316 O O . PRO B 1 87 ? -42.269 60.858 89.062 0.83 61.12 83 PRO B O 1
ATOM 3320 N N . PHE B 1 88 ? -40.461 59.503 89.098 0.88 63.90 84 PHE B N 1
ATOM 3321 C CA . PHE B 1 88 ? -40.424 59.389 90.557 0.88 69.57 84 PHE B CA 1
ATOM 3322 C C . PHE B 1 88 ? -40.128 60.714 91.256 0.88 72.42 84 PHE B C 1
ATOM 3323 O O . PHE B 1 88 ? -40.707 60.994 92.314 0.88 72.03 84 PHE B O 1
ATOM 3331 N N . THR B 1 89 ? -39.230 61.533 90.713 0.82 75.22 85 THR B N 1
ATOM 3332 C CA . THR B 1 89 ? -38.963 62.843 91.286 0.82 73.97 85 THR B CA 1
ATOM 3333 C C . THR B 1 89 ? -39.358 63.793 90.173 0.82 77.08 85 THR B C 1
ATOM 3334 O O . THR B 1 89 ? -38.813 63.711 89.067 0.82 76.47 85 THR B O 1
ATOM 3338 N N . ARG B 1 90 ? -40.304 64.689 90.462 0.75 80.92 86 ARG B N 1
ATOM 3339 C CA . ARG B 1 90 ? -40.781 65.651 89.479 0.75 76.18 86 ARG B CA 1
ATOM 3340 C C . ARG B 1 90 ? -39.975 66.936 89.291 0.75 76.26 86 ARG B C 1
ATOM 3341 O O . ARG B 1 90 ? -39.212 67.385 90.150 0.75 81.56 86 ARG B O 1
ATOM 3349 N N . ILE B 1 91 ? -40.200 67.514 88.103 1.00 77.57 87 ILE B N 1
ATOM 3350 C CA . ILE B 1 91 ? -39.652 68.762 87.544 1.00 75.84 87 ILE B CA 1
ATOM 3351 C C . ILE B 1 91 ? -38.185 68.985 87.874 1.00 75.52 87 ILE B C 1
ATOM 3352 O O . ILE B 1 91 ? -37.372 69.184 86.974 1.00 80.65 87 ILE B O 1
ATOM 3357 N N . PRO B 1 100 ? -52.758 64.188 88.266 1.00 88.03 96 PRO B N 1
ATOM 3358 C CA . PRO B 1 100 ? -53.046 62.747 88.237 1.00 86.05 96 PRO B CA 1
ATOM 3359 C C . PRO B 1 100 ? -51.764 61.990 87.894 1.00 86.58 96 PRO B C 1
ATOM 3360 O O . PRO B 1 100 ? -51.755 60.807 87.556 1.00 85.39 96 PRO B O 1
ATOM 3364 N N . ARG B 1 101 ? -50.680 62.754 88.014 1.00 86.59 97 ARG B N 1
ATOM 3365 C CA . ARG B 1 101 ? -49.332 62.334 87.638 1.00 85.09 97 ARG B CA 1
ATOM 3366 C C . ARG B 1 101 ? -48.785 61.125 88.409 1.00 86.34 97 ARG B C 1
ATOM 3367 O O . ARG B 1 101 ? -48.249 60.185 87.809 1.00 87.79 97 ARG B O 1
ATOM 3375 N N . SER B 1 102 ? -48.916 61.125 89.731 1.00 84.67 98 SER B N 1
ATOM 3376 C CA . SER B 1 102 ? -48.548 60.015 90.605 1.00 84.32 98 SER B CA 1
ATOM 3377 C C . SER B 1 102 ? -49.414 60.179 91.830 1.00 78.54 98 SER B C 1
ATOM 3378 O O . SER B 1 102 ? -49.547 59.281 92.670 1.00 71.64 98 SER B O 1
ATOM 3381 N N . GLN B 1 103 ? -49.981 61.380 91.924 1.00 72.88 99 GLN B N 1
ATOM 3382 C CA . GLN B 1 103 ? -50.922 61.686 92.980 1.00 62.99 99 GLN B CA 1
ATOM 3383 C C . GLN B 1 103 ? -52.083 60.718 92.910 1.00 44.68 99 GLN B C 1
ATOM 3384 O O . GLN B 1 103 ? -52.747 60.481 93.921 1.00 50.75 99 GLN B O 1
ATOM 3390 N N . ALA B 1 104 ? -52.348 60.155 91.723 1.00 51.55 100 ALA B N 1
ATOM 3391 C CA . ALA B 1 104 ? -53.403 59.158 91.623 1.00 48.35 100 ALA B CA 1
ATOM 3392 C C . ALA B 1 104 ? -53.088 57.999 92.558 1.00 37.91 100 ALA B C 1
ATOM 3393 O O . ALA B 1 104 ? -53.953 57.558 93.322 1.00 37.72 100 ALA B O 1
ATOM 3395 N N . PHE B 1 105 ? -51.850 57.494 92.516 1.00 37.17 101 PHE B N 1
ATOM 3396 C CA . PHE B 1 105 ? -51.490 56.392 93.401 1.00 33.68 101 PHE B CA 1
ATOM 3397 C C . PHE B 1 105 ? -51.504 56.874 94.844 1.00 36.45 101 PHE B C 1
ATOM 3398 O O . PHE B 1 105 ? -52.036 56.201 95.735 1.00 37.04 101 PHE B O 1
ATOM 3406 N N . LEU B 1 106 ? -50.907 58.045 95.087 1.00 35.64 102 LEU B N 1
ATOM 3407 C CA . LEU B 1 106 ? -50.915 58.616 96.429 1.00 37.88 102 LEU B CA 1
ATOM 3408 C C . LEU B 1 106 ? -52.334 58.901 96.893 1.00 39.81 102 LEU B C 1
ATOM 3409 O O . LEU B 1 106 ? -52.622 58.809 98.092 1.00 43.05 102 LEU B O 1
ATOM 3414 N N . ASN B 1 107 ? -53.236 59.235 95.963 1.00 39.66 103 ASN B N 1
ATOM 3415 C CA . ASN B 1 107 ? -54.632 59.416 96.345 1.00 38.79 103 ASN B CA 1
ATOM 3416 C C . ASN B 1 107 ? -55.222 58.112 96.858 1.00 39.70 103 ASN B C 1
ATOM 3417 O O . ASN B 1 107 ? -55.937 58.107 97.865 1.00 38.78 103 ASN B O 1
ATOM 3422 N N . ILE B 1 108 ? -54.924 56.995 96.187 1.00 37.09 104 ILE B N 1
ATOM 3423 C CA . ILE B 1 108 ? -55.400 55.699 96.663 1.00 35.25 104 ILE B CA 1
ATOM 3424 C C . ILE B 1 108 ? -54.922 55.461 98.088 1.00 39.04 104 ILE B C 1
ATOM 3425 O O . ILE B 1 108 ? -55.704 55.089 98.969 1.00 34.26 104 ILE B O 1
ATOM 3430 N N . LEU B 1 109 ? -53.623 55.666 98.330 1.00 38.22 105 LEU B N 1
ATOM 3431 C CA . LEU B 1 109 ? -53.067 55.397 99.651 1.00 36.88 105 LEU B CA 1
ATOM 3432 C C . LEU B 1 109 ? -53.646 56.329 100.706 1.00 38.73 105 LEU B C 1
ATOM 3433 O O . LEU B 1 109 ? -53.820 55.921 101.860 1.00 37.25 105 LEU B O 1
ATOM 3438 N N A ASN B 1 110 ? -53.957 57.572 100.339 0.59 36.65 106 ASN B N 1
ATOM 3439 N N B ASN B 1 110 ? -53.947 57.575 100.333 0.41 37.42 106 ASN B N 1
ATOM 3440 C CA A ASN B 1 110 ? -54.518 58.507 101.305 0.59 39.31 106 ASN B CA 1
ATOM 3441 C CA B ASN B 1 110 ? -54.482 58.529 101.298 0.41 39.42 106 ASN B CA 1
ATOM 3442 C C A ASN B 1 110 ? -56.004 58.281 101.540 0.59 36.95 106 ASN B C 1
ATOM 3443 C C B ASN B 1 110 ? -55.922 58.202 101.675 0.41 37.17 106 ASN B C 1
ATOM 3444 O O A ASN B 1 110 ? -56.516 58.679 102.589 0.59 37.98 106 ASN B O 1
ATOM 3445 O O B ASN B 1 110 ? -56.322 58.417 102.823 0.41 37.74 106 ASN B O 1
ATOM 3454 N N A VAL B 1 111 ? -56.701 57.648 100.600 0.59 36.00 107 VAL B N 1
ATOM 3455 N N B VAL B 1 111 ? -56.712 57.680 100.733 0.41 37.12 107 VAL B N 1
ATOM 3456 C CA A VAL B 1 111 ? -58.122 57.379 100.783 0.59 37.25 107 VAL B CA 1
ATOM 3457 C CA B VAL B 1 111 ? -58.125 57.426 101.002 0.41 37.17 107 VAL B CA 1
ATOM 3458 C C A VAL B 1 111 ? -58.370 56.040 101.478 0.59 34.77 107 VAL B C 1
ATOM 3459 C C B VAL B 1 111 ? -58.406 56.007 101.487 0.41 34.69 107 VAL B C 1
ATOM 3460 O O A VAL B 1 111 ? -59.344 55.904 102.227 0.59 34.98 107 VAL B O 1
ATOM 3461 O O B VAL B 1 111 ? -59.481 55.766 102.056 0.41 35.24 107 VAL B O 1
ATOM 3468 N N . LEU B 1 112 ? -57.491 55.061 101.264 1.00 33.58 108 LEU B N 1
ATOM 3469 C CA . LEU B 1 112 ? -57.687 53.704 101.779 1.00 32.45 108 LEU B CA 1
ATOM 3470 C C . LEU B 1 112 ? -58.047 53.640 103.258 1.00 33.66 108 LEU B C 1
ATOM 3471 O O . LEU B 1 112 ? -59.009 52.936 103.601 1.00 32.48 108 LEU B O 1
ATOM 3476 N N . PRO B 1 113 ? -57.359 54.331 104.174 1.00 34.27 109 PRO B N 1
ATOM 3477 C CA . PRO B 1 113 ? -57.716 54.205 105.597 1.00 32.79 109 PRO B CA 1
ATOM 3478 C C . PRO B 1 113 ? -59.108 54.725 105.927 1.00 34.90 109 PRO B C 1
ATOM 3479 O O . PRO B 1 113 ? -59.580 54.509 107.050 1.00 38.30 109 PRO B O 1
ATOM 3483 N N . HIS B 1 114 ? -59.767 55.408 104.992 1.00 33.92 110 HIS B N 1
ATOM 3484 C CA . HIS B 1 114 ? -61.056 56.034 105.234 1.00 37.09 110 HIS B CA 1
ATOM 3485 C C . HIS B 1 114 ? -62.233 55.234 104.697 1.00 38.04 110 HIS B C 1
ATOM 3486 O O . HIS B 1 114 ? -63.380 55.671 104.863 1.00 40.74 110 HIS B O 1
ATOM 3493 N N . VAL B 1 115 ? -61.992 54.080 104.070 1.00 36.21 111 VAL B N 1
ATOM 3494 C CA . VAL B 1 115 ? -63.094 53.319 103.494 1.00 37.09 111 VAL B CA 1
ATOM 3495 C C . VAL B 1 115 ? -63.792 52.547 104.604 1.00 37.14 111 VAL B C 1
ATOM 3496 O O . VAL B 1 115 ? -63.189 52.190 105.620 1.00 39.55 111 VAL B O 1
ATOM 3500 N N A ASN B 1 116 ? -65.095 52.326 104.412 0.57 37.96 112 ASN B N 1
ATOM 3501 N N B ASN B 1 116 ? -65.082 52.273 104.412 0.43 37.56 112 ASN B N 1
ATOM 3502 C CA A ASN B 1 116 ? -65.891 51.582 105.384 0.57 37.00 112 ASN B CA 1
ATOM 3503 C CA B ASN B 1 116 ? -65.825 51.587 105.464 0.43 37.15 112 ASN B CA 1
ATOM 3504 C C A ASN B 1 116 ? -65.367 50.161 105.548 0.57 36.81 112 ASN B C 1
ATOM 3505 C C B ASN B 1 116 ? -65.456 50.112 105.553 0.43 36.80 112 ASN B C 1
ATOM 3506 O O A ASN B 1 116 ? -65.206 49.668 106.671 0.57 39.91 112 ASN B O 1
ATOM 3507 O O B ASN B 1 116 ? -65.493 49.533 106.646 0.43 38.43 112 ASN B O 1
ATOM 3516 N N . ASN B 1 117 ? -65.101 49.486 104.431 1.00 35.58 113 ASN B N 1
ATOM 3517 C CA . ASN B 1 117 ? -64.720 48.074 104.412 1.00 40.71 113 ASN B CA 1
ATOM 3518 C C . ASN B 1 117 ? -63.445 47.909 103.592 1.00 34.53 113 ASN B C 1
ATOM 3519 O O . ASN B 1 117 ? -63.495 47.903 102.356 1.00 35.26 113 ASN B O 1
ATOM 3524 N N . LEU B 1 118 ? -62.311 47.764 104.273 1.00 31.82 114 LEU B N 1
ATOM 3525 C CA . LEU B 1 118 ? -61.053 47.606 103.560 1.00 31.48 114 LEU B CA 1
ATOM 3526 C C . LEU B 1 118 ? -61.128 46.370 102.668 1.00 31.40 114 LEU B C 1
ATOM 3527 O O . LEU B 1 118 ? -61.681 45.344 103.080 1.00 31.16 114 LEU B O 1
ATOM 3532 N N . PRO B 1 119 ? -60.591 46.426 101.450 1.00 30.04 115 PRO B N 1
ATOM 3533 C CA . PRO B 1 119 ? -60.514 45.208 100.635 1.00 27.24 115 PRO B CA 1
ATOM 3534 C C . PRO B 1 119 ? -59.671 44.153 101.336 1.00 26.61 115 PRO B C 1
ATOM 3535 O O . PRO B 1 119 ? -58.662 44.462 101.966 1.00 28.20 115 PRO B O 1
ATOM 3539 N N . GLU B 1 120 ? -60.105 42.896 101.237 1.00 28.45 116 GLU B N 1
ATOM 3540 C CA . GLU B 1 120 ? -59.367 41.816 101.877 1.00 29.39 116 GLU B CA 1
ATOM 3541 C C . GLU B 1 120 ? -58.091 41.456 101.125 1.00 28.78 116 GLU B C 1
ATOM 3542 O O . GLU B 1 120 ? -57.176 40.877 101.724 1.00 27.64 116 GLU B O 1
ATOM 3548 N N . TYR B 1 121 ? -58.007 41.791 99.836 1.00 28.18 117 TYR B N 1
ATOM 3549 C CA . TYR B 1 121 ? -56.858 41.458 99.007 1.00 27.49 117 TYR B CA 1
ATOM 3550 C C . TYR B 1 121 ? -56.514 42.654 98.128 1.00 25.68 117 TYR B C 1
ATOM 3551 O O . TYR B 1 121 ? -57.405 43.303 97.575 1.00 27.39 117 TYR B O 1
ATOM 3560 N N . ILE B 1 122 ? -55.219 42.911 97.970 1.00 25.87 118 ILE B N 1
ATOM 3561 C CA . ILE B 1 122 ? -54.710 43.942 97.069 1.00 25.60 118 ILE B CA 1
ATOM 3562 C C . ILE B 1 122 ? -53.550 43.357 96.277 1.00 25.56 118 ILE B C 1
ATOM 3563 O O . ILE B 1 122 ? -52.676 42.696 96.846 1.00 27.60 118 ILE B O 1
ATOM 3568 N N A LEU B 1 123 ? -53.536 43.624 94.967 0.52 25.09 119 LEU B N 1
ATOM 3569 N N B LEU B 1 123 ? -53.551 43.571 94.961 0.48 24.99 119 LEU B N 1
ATOM 3570 C CA A LEU B 1 123 ? -52.449 43.231 94.076 0.52 23.48 119 LEU B CA 1
ATOM 3571 C CA B LEU B 1 123 ? -52.404 43.231 94.131 0.48 23.73 119 LEU B CA 1
ATOM 3572 C C A LEU B 1 123 ? -51.949 44.471 93.347 0.52 24.28 119 LEU B C 1
ATOM 3573 C C B LEU B 1 123 ? -51.950 44.482 93.395 0.48 24.55 119 LEU B C 1
ATOM 3574 O O A LEU B 1 123 ? -52.740 45.175 92.710 0.52 26.13 119 LEU B O 1
ATOM 3575 O O B LEU B 1 123 ? -52.767 45.191 92.799 0.48 25.18 119 LEU B O 1
ATOM 3584 N N . ILE B 1 124 ? -50.649 44.748 93.451 1.00 26.26 120 ILE B N 1
ATOM 3585 C CA . ILE B 1 124 ? -50.034 45.924 92.838 1.00 27.68 120 ILE B CA 1
ATOM 3586 C C . ILE B 1 124 ? -48.917 45.444 91.926 1.00 29.37 120 ILE B C 1
ATOM 3587 O O . ILE B 1 124 ? -48.103 44.611 92.334 1.00 28.21 120 ILE B O 1
ATOM 3592 N N . GLU B 1 125 ? -48.853 45.992 90.706 1.00 27.33 121 GLU B N 1
ATOM 3593 C CA . GLU B 1 125 ? -47.735 45.731 89.810 1.00 29.72 121 GLU B CA 1
ATOM 3594 C C . GLU B 1 125 ? -47.147 47.058 89.351 1.00 29.65 121 GLU B C 1
ATOM 3595 O O . GLU B 1 125 ? -47.889 48.005 89.074 1.00 28.88 121 GLU B O 1
ATOM 3601 N N . ASN B 1 126 ? -45.816 47.130 89.270 1.00 27.51 122 ASN B N 1
ATOM 3602 C CA . ASN B 1 126 ? -45.163 48.353 88.808 1.00 32.45 122 ASN B CA 1
ATOM 3603 C C . ASN B 1 126 ? -43.826 48.021 88.155 1.00 35.78 122 ASN B C 1
ATOM 3604 O O . ASN B 1 126 ? -43.381 46.872 88.151 1.00 32.47 122 ASN B O 1
ATOM 3609 N N . VAL B 1 127 ? -43.188 49.054 87.582 1.00 36.25 123 VAL B N 1
ATOM 3610 C CA . VAL B 1 127 ? -41.866 48.871 86.981 1.00 38.58 123 VAL B CA 1
ATOM 3611 C C . VAL B 1 127 ? -40.833 48.567 88.063 1.00 35.26 123 VAL B C 1
ATOM 3612 O O . VAL B 1 127 ? -41.019 48.859 89.248 1.00 40.22 123 VAL B O 1
ATOM 3616 N N . GLN B 1 128 ? -39.722 47.958 87.635 1.00 39.27 124 GLN B N 1
ATOM 3617 C CA . GLN B 1 128 ? -38.712 47.466 88.573 1.00 47.27 124 GLN B CA 1
ATOM 3618 C C . GLN B 1 128 ? -38.208 48.560 89.516 1.00 60.57 124 GLN B C 1
ATOM 3619 O O . GLN B 1 128 ? -37.958 48.298 90.698 1.00 65.12 124 GLN B O 1
ATOM 3625 N N . GLY B 1 129 ? -38.057 49.790 89.021 1.00 48.97 125 GLY B N 1
ATOM 3626 C CA . GLY B 1 129 ? -37.561 50.874 89.869 1.00 42.99 125 GLY B CA 1
ATOM 3627 C C . GLY B 1 129 ? -38.469 51.266 91.024 1.00 41.02 125 GLY B C 1
ATOM 3628 O O . GLY B 1 129 ? -38.036 52.027 91.898 1.00 46.36 125 GLY B O 1
ATOM 3629 N N . PHE B 1 130 ? -39.707 50.774 91.048 1.00 41.68 126 PHE B N 1
ATOM 3630 C CA . PHE B 1 130 ? -40.658 51.195 92.074 1.00 38.29 126 PHE B CA 1
ATOM 3631 C C . PHE B 1 130 ? -40.194 50.832 93.480 1.00 38.53 126 PHE B C 1
ATOM 3632 O O . PHE B 1 130 ? -40.459 51.580 94.430 1.00 39.00 126 PHE B O 1
ATOM 3640 N N . GLU B 1 131 ? -39.470 49.719 93.632 1.00 39.86 127 GLU B N 1
ATOM 3641 C CA . GLU B 1 131 ? -39.147 49.202 94.961 1.00 44.00 127 GLU B CA 1
ATOM 3642 C C . GLU B 1 131 ? -38.309 50.174 95.786 1.00 47.68 127 GLU B C 1
ATOM 3643 O O . GLU B 1 131 ? -38.348 50.129 97.020 1.00 49.60 127 GLU B O 1
ATOM 3649 N N . GLU B 1 132 ? -37.552 51.056 95.137 1.00 44.94 128 GLU B N 1
ATOM 3650 C CA . GLU B 1 132 ? -36.704 52.003 95.843 1.00 50.74 128 GLU B CA 1
ATOM 3651 C C . GLU B 1 132 ? -37.320 53.396 95.946 1.00 51.30 128 GLU B C 1
ATOM 3652 O O . GLU B 1 132 ? -36.661 54.316 96.440 1.00 51.37 128 GLU B O 1
ATOM 3658 N N . SER B 1 133 ? -38.564 53.571 95.510 1.00 44.97 129 SER B N 1
ATOM 3659 C CA . SER B 1 133 ? -39.167 54.893 95.434 1.00 45.87 129 SER B CA 1
ATOM 3660 C C . SER B 1 133 ? -39.783 55.298 96.769 1.00 46.11 129 SER B C 1
ATOM 3661 O O . SER B 1 133 ? -40.052 54.466 97.641 1.00 45.12 129 SER B O 1
ATOM 3664 N N . LYS B 1 134 ? -40.026 56.604 96.907 1.00 45.05 130 LYS B N 1
ATOM 3665 C CA . LYS B 1 134 ? -40.762 57.102 98.066 1.00 46.82 130 LYS B CA 1
ATOM 3666 C C . LYS B 1 134 ? -42.196 56.591 98.063 1.00 45.85 130 LYS B C 1
ATOM 3667 O O . LYS B 1 134 ? -42.765 56.321 99.127 1.00 49.76 130 LYS B O 1
ATOM 3673 N N . ALA B 1 135 ? -42.801 56.476 96.878 1.00 45.27 131 ALA B N 1
ATOM 3674 C CA . ALA B 1 135 ? -44.164 55.966 96.781 1.00 47.10 131 ALA B CA 1
ATOM 3675 C C . ALA B 1 135 ? -44.264 54.556 97.350 1.00 50.05 131 ALA B C 1
ATOM 3676 O O . ALA B 1 135 ? -45.259 54.208 97.998 1.00 43.65 131 ALA B O 1
ATOM 3678 N N . ALA B 1 136 ? -43.245 53.724 97.107 1.00 45.26 132 ALA B N 1
ATOM 3679 C CA . ALA B 1 136 ? -43.251 52.371 97.655 1.00 46.30 132 ALA B CA 1
ATOM 3680 C C . ALA B 1 136 ? -43.157 52.387 99.176 1.00 41.59 132 ALA B C 1
ATOM 3681 O O . ALA B 1 136 ? -43.839 51.606 99.850 1.00 43.59 132 ALA B O 1
ATOM 3683 N N . GLU B 1 137 ? -42.310 53.257 99.738 1.00 39.26 133 GLU B N 1
ATOM 3684 C CA . GLU B 1 137 ? -42.198 53.317 101.190 1.00 43.99 133 GLU B CA 1
ATOM 3685 C C . GLU B 1 137 ? -43.514 53.753 101.819 1.00 43.52 133 GLU B C 1
ATOM 3686 O O . GLU B 1 137 ? -43.926 53.214 102.853 1.00 41.53 133 GLU B O 1
ATOM 3692 N N . GLU B 1 138 ? -44.193 54.723 101.202 1.00 45.91 134 GLU B N 1
ATOM 3693 C CA . GLU B 1 138 ? -45.501 55.138 101.696 1.00 51.43 134 GLU B CA 1
ATOM 3694 C C . GLU B 1 138 ? -46.507 54.005 101.581 1.00 44.64 134 GLU B C 1
ATOM 3695 O O . GLU B 1 138 ? -47.362 53.830 102.457 1.00 43.46 134 GLU B O 1
ATOM 3701 N N . CYS B 1 139 ? -46.416 53.222 100.505 1.00 33.79 135 CYS B N 1
ATOM 3702 C CA . CYS B 1 139 ? -47.320 52.092 100.330 1.00 33.42 135 CYS B CA 1
ATOM 3703 C C . CYS B 1 139 ? -47.128 51.059 101.437 1.00 36.08 135 CYS B C 1
ATOM 3704 O O . CYS B 1 139 ? -48.107 50.552 101.996 1.00 35.86 135 CYS B O 1
ATOM 3707 N N . ARG B 1 140 ? -45.873 50.739 101.768 1.00 34.95 136 ARG B N 1
ATOM 3708 C CA . ARG B 1 140 ? -45.603 49.753 102.810 1.00 33.44 136 ARG B CA 1
ATOM 3709 C C . ARG B 1 140 ? -46.146 50.208 104.158 1.00 38.25 136 ARG B C 1
ATOM 3710 O O . ARG B 1 140 ? -46.705 49.409 104.916 1.00 39.39 136 ARG B O 1
ATOM 3718 N N . LYS B 1 141 ? -45.981 51.492 104.474 1.00 34.67 137 LYS B N 1
ATOM 3719 C CA . LYS B 1 141 ? -46.393 51.987 105.782 1.00 37.85 137 LYS B CA 1
ATOM 3720 C C . LYS B 1 141 ? -47.908 51.960 105.931 1.00 35.96 137 LYS B C 1
ATOM 3721 O O . LYS B 1 141 ? -48.430 51.495 106.952 1.00 38.93 137 LYS B O 1
ATOM 3727 N N . VAL B 1 142 ? -48.635 52.449 104.922 1.00 36.25 138 VAL B N 1
ATOM 3728 C CA . VAL B 1 142 ? -50.088 52.520 105.047 1.00 38.03 138 VAL B CA 1
ATOM 3729 C C . VAL B 1 142 ? -50.702 51.127 105.047 1.00 33.52 138 VAL B C 1
ATOM 3730 O O . VAL B 1 142 ? -51.620 50.844 105.823 1.00 34.64 138 VAL B O 1
ATOM 3734 N N . LEU B 1 143 ? -50.223 50.235 104.175 1.00 31.94 139 LEU B N 1
ATOM 3735 C CA . LEU B 1 143 ? -50.757 48.875 104.178 1.00 30.66 139 LEU B CA 1
ATOM 3736 C C . LEU B 1 143 ? -50.499 48.185 105.512 1.00 31.65 139 LEU B C 1
ATOM 3737 O O . LEU B 1 143 ? -51.401 47.559 106.082 1.00 35.69 139 LEU B O 1
ATOM 3742 N N . ARG B 1 144 ? -49.273 48.295 106.038 1.00 31.09 140 ARG B N 1
ATOM 3743 C CA . ARG B 1 144 ? -48.985 47.684 107.331 1.00 30.48 140 ARG B CA 1
ATOM 3744 C C . ARG B 1 144 ? -49.852 48.287 108.430 1.00 34.92 140 ARG B C 1
ATOM 3745 O O . ARG B 1 144 ? -50.399 47.559 109.263 1.00 37.20 140 ARG B O 1
ATOM 3753 N N . ASN B 1 145 ? -50.020 49.613 108.421 1.00 35.31 141 ASN B N 1
ATOM 3754 C CA . ASN B 1 145 ? -50.822 50.260 109.454 1.00 34.44 141 ASN B CA 1
ATOM 3755 C C . ASN B 1 145 ? -52.302 49.908 109.346 1.00 33.77 141 ASN B C 1
ATOM 3756 O O . ASN B 1 145 ? -53.006 49.911 110.364 1.00 38.68 141 ASN B O 1
ATOM 3761 N N . CYS B 1 146 ? -52.797 49.621 108.141 1.00 34.61 142 CYS B N 1
ATOM 3762 C CA . CYS B 1 146 ? -54.180 49.196 107.963 1.00 32.92 142 CYS B CA 1
ATOM 3763 C C . CYS B 1 146 ? -54.349 47.689 108.113 1.00 34.68 142 CYS B C 1
ATOM 3764 O O . CYS B 1 146 ? -55.397 47.152 107.738 1.00 36.00 142 CYS B O 1
ATOM 3767 N N . GLY B 1 147 ? -53.355 47.003 108.670 1.00 33.01 143 GLY B N 1
ATOM 3768 C CA . GLY B 1 147 ? -53.506 45.609 109.022 1.00 32.95 143 GLY B CA 1
ATOM 3769 C C . GLY B 1 147 ? -53.213 44.624 107.912 1.00 33.12 143 GLY B C 1
ATOM 3770 O O . GLY B 1 147 ? -53.553 43.443 108.054 1.00 33.55 143 GLY B O 1
ATOM 3771 N N . TYR B 1 148 ? -52.588 45.058 106.822 1.00 29.83 144 TYR B N 1
ATOM 3772 C CA . TYR B 1 148 ? -52.265 44.152 105.724 1.00 28.00 144 TYR B CA 1
ATOM 3773 C C . TYR B 1 148 ? -50.948 43.438 105.982 1.00 29.87 144 TYR B C 1
ATOM 3774 O O . TYR B 1 148 ? -50.004 44.013 106.533 1.00 32.47 144 TYR B O 1
ATOM 3783 N N . ASN B 1 149 ? -50.900 42.178 105.563 1.00 30.87 145 ASN B N 1
ATOM 3784 C CA . ASN B 1 149 ? -49.668 41.414 105.456 1.00 29.70 145 ASN B CA 1
ATOM 3785 C C . ASN B 1 149 ? -49.216 41.546 104.006 1.00 29.85 145 ASN B C 1
ATOM 3786 O O . ASN B 1 149 ? -49.881 41.038 103.100 1.00 29.03 145 ASN B O 1
ATOM 3791 N N . LEU B 1 150 ? -48.109 42.252 103.785 1.00 32.65 146 LEU B N 1
ATOM 3792 C CA . LEU B 1 150 ? -47.641 42.570 102.440 1.00 30.49 146 LEU B CA 1
ATOM 3793 C C . LEU B 1 150 ? -46.370 41.789 102.146 1.00 29.26 146 LEU B C 1
ATOM 3794 O O . LEU B 1 150 ? -45.437 41.790 102.954 1.00 32.65 146 LEU B O 1
ATOM 3799 N N . ILE B 1 151 ? -46.338 41.125 100.992 1.00 29.81 147 ILE B N 1
ATOM 3800 C CA . ILE B 1 151 ? -45.109 40.542 100.473 1.00 29.61 147 ILE B CA 1
ATOM 3801 C C . ILE B 1 151 ? -44.832 41.179 99.120 1.00 26.92 147 ILE B C 1
ATOM 3802 O O . ILE B 1 151 ? -45.749 41.644 98.440 1.00 28.37 147 ILE B O 1
ATOM 3807 N N . GLU B 1 152 ? -43.554 41.236 98.746 1.00 29.60 148 GLU B N 1
ATOM 3808 C CA . GLU B 1 152 ? -43.181 41.938 97.526 1.00 30.98 148 GLU B CA 1
ATOM 3809 C C . GLU B 1 152 ? -41.916 41.336 96.937 1.00 28.29 148 GLU B C 1
ATOM 3810 O O . GLU B 1 152 ? -41.140 40.669 97.627 1.00 31.76 148 GLU B O 1
ATOM 3816 N N . GLY B 1 153 ? -41.720 41.584 95.648 1.00 29.66 149 GLY B N 1
ATOM 3817 C CA . GLY B 1 153 ? -40.486 41.176 94.998 1.00 29.70 149 GLY B CA 1
ATOM 3818 C C . GLY B 1 153 ? -40.520 41.528 93.528 1.00 27.57 149 GLY B C 1
ATOM 3819 O O . GLY B 1 153 ? -41.550 41.942 92.983 1.00 30.26 149 GLY B O 1
ATOM 3820 N N . ILE B 1 154 ? -39.359 41.374 92.897 1.00 29.79 150 ILE B N 1
ATOM 3821 C CA . ILE B 1 154 ? -39.198 41.580 91.461 1.00 28.96 150 ILE B CA 1
ATOM 3822 C C . ILE B 1 154 ? -39.242 40.221 90.781 1.00 26.89 150 ILE B C 1
ATOM 3823 O O . ILE B 1 154 ? -38.500 39.308 91.168 1.00 31.87 150 ILE B O 1
ATOM 3828 N N . LEU B 1 155 ? -40.078 40.090 89.751 1.00 28.65 151 LEU B N 1
ATOM 3829 C CA . LEU B 1 155 ? -40.194 38.848 88.997 1.00 28.51 151 LEU B CA 1
ATOM 3830 C C . LEU B 1 155 ? -40.183 39.131 87.500 1.00 26.63 151 LEU B C 1
ATOM 3831 O O . LEU B 1 155 ? -40.649 40.179 87.044 1.00 27.62 151 LEU B O 1
ATOM 3836 N N . SER B 1 156 ? -39.700 38.158 86.733 1.00 26.50 152 SER B N 1
ATOM 3837 C CA . SER B 1 156 ? -39.656 38.269 85.280 1.00 24.38 152 SER B CA 1
ATOM 3838 C C . SER B 1 156 ? -40.175 36.987 84.649 1.00 24.64 152 SER B C 1
ATOM 3839 O O . SER B 1 156 ? -39.990 35.902 85.208 1.00 28.07 152 SER B O 1
ATOM 3842 N N . PRO B 1 157 ? -40.802 37.074 83.471 1.00 27.04 153 PRO B N 1
ATOM 3843 C CA . PRO B 1 157 ? -41.306 35.850 82.827 1.00 27.90 153 PRO B CA 1
ATOM 3844 C C . PRO B 1 157 ? -40.220 34.828 82.549 1.00 28.87 153 PRO B C 1
ATOM 3845 O O . PRO B 1 157 ? -40.507 33.624 82.531 1.00 29.57 153 PRO B O 1
ATOM 3849 N N . ASN B 1 158 ? -38.969 35.258 82.363 1.00 28.68 154 ASN B N 1
ATOM 3850 C CA . ASN B 1 158 ? -37.943 34.268 82.069 1.00 30.60 154 ASN B CA 1
ATOM 3851 C C . ASN B 1 158 ? -37.549 33.455 83.294 1.00 33.72 154 ASN B C 1
ATOM 3852 O O . ASN B 1 158 ? -36.738 32.532 83.164 1.00 38.77 154 ASN B O 1
ATOM 3857 N N . GLN B 1 159 ? -38.113 33.767 84.463 1.00 29.04 155 GLN B N 1
ATOM 3858 C CA . GLN B 1 159 ? -38.006 32.897 85.627 1.00 30.33 155 GLN B CA 1
ATOM 3859 C C . GLN B 1 159 ? -39.068 31.807 85.628 1.00 34.01 155 GLN B C 1
ATOM 3860 O O . GLN B 1 159 ? -39.040 30.937 86.511 1.00 35.38 155 GLN B O 1
ATOM 3866 N N . PHE B 1 160 ? -39.995 31.839 84.667 1.00 31.80 156 PHE B N 1
ATOM 3867 C CA . PHE B 1 160 ? -41.111 30.903 84.579 1.00 32.33 156 PHE B CA 1
ATOM 3868 C C . PHE B 1 160 ? -41.123 30.185 83.234 1.00 33.91 156 PHE B C 1
ATOM 3869 O O . PHE B 1 160 ? -42.187 29.809 82.738 1.00 35.75 156 PHE B O 1
ATOM 3877 N N . ASN B 1 161 ? -39.946 29.994 82.631 1.00 33.90 157 ASN B N 1
ATOM 3878 C CA . ASN B 1 161 ? -39.824 29.310 81.340 1.00 35.26 157 ASN B CA 1
ATOM 3879 C C . ASN B 1 161 ? -40.679 29.994 80.273 1.00 34.59 157 ASN B C 1
ATOM 3880 O O . ASN B 1 161 ? -41.374 29.342 79.490 1.00 39.05 157 ASN B O 1
ATOM 3885 N N . ILE B 1 162 ? -40.635 31.322 80.258 1.00 30.05 158 ILE B N 1
ATOM 3886 C CA . ILE B 1 162 ? -41.233 32.140 79.210 1.00 32.83 158 ILE B CA 1
ATOM 3887 C C . ILE B 1 162 ? -40.105 32.933 78.565 1.00 34.56 158 ILE B C 1
ATOM 3888 O O . ILE B 1 162 ? -39.365 33.617 79.275 1.00 32.04 158 ILE B O 1
ATOM 3893 N N . PRO B 1 163 ? -39.936 32.890 77.239 1.00 35.13 159 PRO B N 1
ATOM 3894 C CA . PRO B 1 163 ? -38.737 33.495 76.628 1.00 32.84 159 PRO B CA 1
ATOM 3895 C C . PRO B 1 163 ? -38.873 34.998 76.399 1.00 32.55 159 PRO B C 1
ATOM 3896 O O . PRO B 1 163 ? -38.747 35.501 75.280 1.00 34.91 159 PRO B O 1
ATOM 3900 N N . ASN B 1 164 ? -39.097 35.737 77.482 1.00 30.75 160 ASN B N 1
ATOM 3901 C CA . ASN B 1 164 ? -39.143 37.192 77.409 1.00 30.70 160 ASN B CA 1
ATOM 3902 C C . ASN B 1 164 ? -38.692 37.761 78.743 1.00 32.44 160 ASN B C 1
ATOM 3903 O O . ASN B 1 164 ? -39.117 37.288 79.800 1.00 32.48 160 ASN B O 1
ATOM 3908 N N A SER B 1 165 ? -37.802 38.748 78.684 0.57 29.65 161 SER B N 1
ATOM 3909 N N B SER B 1 165 ? -37.857 38.795 78.690 0.43 29.84 161 SER B N 1
ATOM 3910 C CA A SER B 1 165 ? -37.426 39.504 79.867 0.57 30.10 161 SER B CA 1
ATOM 3911 C CA B SER B 1 165 ? -37.403 39.484 79.891 0.43 30.56 161 SER B CA 1
ATOM 3912 C C A SER B 1 165 ? -38.444 40.616 80.093 0.57 32.48 161 SER B C 1
ATOM 3913 C C B SER B 1 165 ? -38.298 40.690 80.155 0.43 32.42 161 SER B C 1
ATOM 3914 O O A SER B 1 165 ? -38.764 41.377 79.175 0.57 30.69 161 SER B O 1
ATOM 3915 O O B SER B 1 165 ? -38.383 41.600 79.325 0.43 32.40 161 SER B O 1
ATOM 3920 N N . ARG B 1 166 ? -38.965 40.699 81.313 1.00 27.33 162 ARG B N 1
ATOM 3921 C CA . ARG B 1 166 ? -39.856 41.788 81.680 1.00 26.89 162 ARG B CA 1
ATOM 3922 C C . ARG B 1 166 ? -39.895 41.874 83.202 1.00 27.33 162 ARG B C 1
ATOM 3923 O O . ARG B 1 166 ? -40.896 41.521 83.825 1.00 29.41 162 ARG B O 1
ATOM 3931 N N . SER B 1 167 ? -38.806 42.348 83.802 1.00 29.59 163 SER B N 1
ATOM 3932 C CA . SER B 1 167 ? -38.754 42.453 85.256 1.00 30.01 163 SER B CA 1
ATOM 3933 C C . SER B 1 167 ? -39.753 43.495 85.742 1.00 30.27 163 SER B C 1
ATOM 3934 O O . SER B 1 167 ? -39.775 44.630 85.253 1.00 30.24 163 SER B O 1
ATOM 3937 N N . ARG B 1 168 ? -40.580 43.108 86.712 1.00 27.82 164 ARG B N 1
ATOM 3938 C CA . ARG B 1 168 ? -41.561 44.013 87.293 1.00 26.66 164 ARG B CA 1
ATOM 3939 C C . ARG B 1 168 ? -41.624 43.792 88.795 1.00 29.45 164 ARG B C 1
ATOM 3940 O O . ARG B 1 168 ? -41.313 42.707 89.293 1.00 27.59 164 ARG B O 1
ATOM 3948 N N . TRP B 1 169 ? -42.036 44.837 89.508 1.00 28.49 165 TRP B N 1
ATOM 3949 C CA . TRP B 1 169 ? -42.266 44.758 90.942 1.00 27.46 165 TRP B CA 1
ATOM 3950 C C . TRP B 1 169 ? -43.706 44.341 91.203 1.00 27.59 165 TRP B C 1
ATOM 3951 O O . TRP B 1 169 ? -44.633 44.828 90.548 1.00 28.68 165 TRP B O 1
ATOM 3962 N N . TYR B 1 170 ? -43.892 43.470 92.196 1.00 27.46 166 TYR B N 1
ATOM 3963 C CA . TYR B 1 170 ? -45.218 43.038 92.618 1.00 26.61 166 TYR B CA 1
ATOM 3964 C C . TYR B 1 170 ? -45.359 43.179 94.123 1.00 26.30 166 TYR B C 1
ATOM 3965 O O . TYR B 1 170 ? -44.429 42.878 94.873 1.00 27.76 166 TYR B O 1
ATOM 3974 N N . GLY B 1 171 ? -46.517 43.673 94.551 1.00 28.41 167 GLY B N 1
ATOM 3975 C CA . GLY B 1 171 ? -46.874 43.639 95.952 1.00 25.37 167 GLY B CA 1
ATOM 3976 C C . GLY B 1 171 ? -48.178 42.892 96.118 1.00 25.55 167 GLY B C 1
ATOM 3977 O O . GLY B 1 171 ? -49.162 43.187 95.430 1.00 26.24 167 GLY B O 1
ATOM 3978 N N . LEU B 1 172 ? -48.193 41.904 97.009 1.00 25.03 168 LEU B N 1
ATOM 3979 C CA . LEU B 1 172 ? -49.382 41.119 97.302 1.00 25.20 168 LEU B CA 1
ATOM 3980 C C . LEU B 1 172 ? -49.734 41.361 98.759 1.00 24.75 168 LEU B C 1
ATOM 3981 O O . LEU B 1 172 ? -48.875 41.209 99.632 1.00 27.06 168 LEU B O 1
ATOM 3986 N N . ALA B 1 173 ? -50.991 41.712 99.028 1.00 25.38 169 ALA B N 1
ATOM 3987 C CA . ALA B 1 173 ? -51.391 42.082 100.382 1.00 24.37 169 ALA B CA 1
ATOM 3988 C C . ALA B 1 173 ? -52.683 41.386 100.770 1.00 26.05 169 ALA B C 1
ATOM 3989 O O . ALA B 1 173 ? -53.670 41.435 100.025 1.00 26.21 169 ALA B O 1
ATOM 3991 N N . ARG B 1 174 ? -52.672 40.762 101.949 1.00 27.60 170 ARG B N 1
ATOM 3992 C CA . ARG B 1 174 ? -53.840 40.136 102.554 1.00 26.49 170 ARG B CA 1
ATOM 3993 C C . ARG B 1 174 ? -54.190 40.859 103.847 1.00 26.83 170 ARG B C 1
ATOM 3994 O O . ARG B 1 174 ? -53.332 41.022 104.722 1.00 28.97 170 ARG B O 1
ATOM 4002 N N . LEU B 1 175 ? -55.447 41.276 103.972 1.00 26.45 171 LEU B N 1
ATOM 4003 C CA . LEU B 1 175 ? -55.906 41.917 105.199 1.00 28.41 171 LEU B CA 1
ATOM 4004 C C . LEU B 1 175 ? -55.949 40.918 106.353 1.00 30.80 171 LEU B C 1
ATOM 4005 O O . LEU B 1 175 ? -56.507 39.825 106.217 1.00 32.21 171 LEU B O 1
ATOM 4010 N N A ASN B 1 176 ? -55.343 41.293 107.479 0.84 33.49 172 ASN B N 1
ATOM 4011 N N B ASN B 1 176 ? -55.388 41.324 107.495 0.16 33.14 172 ASN B N 1
ATOM 4012 C CA A ASN B 1 176 ? -55.456 40.543 108.730 0.84 36.61 172 ASN B CA 1
ATOM 4013 C CA B ASN B 1 176 ? -55.396 40.566 108.755 0.16 37.30 172 ASN B CA 1
ATOM 4014 C C A ASN B 1 176 ? -55.093 39.070 108.538 0.84 40.40 172 ASN B C 1
ATOM 4015 C C B ASN B 1 176 ? -55.079 39.084 108.547 0.16 38.98 172 ASN B C 1
ATOM 4016 O O A ASN B 1 176 ? -55.805 38.165 108.979 0.84 41.95 172 ASN B O 1
ATOM 4017 O O B ASN B 1 176 ? -55.795 38.188 108.999 0.16 42.13 172 ASN B O 1
ATOM 4026 N N . PHE B 1 177 ? -53.962 38.831 107.876 1.00 32.98 173 PHE B N 1
ATOM 4027 C CA . PHE B 1 177 ? -53.438 37.486 107.676 1.00 35.89 173 PHE B CA 1
ATOM 4028 C C . PHE B 1 177 ? -52.185 37.335 108.524 1.00 36.62 173 PHE B C 1
ATOM 4029 O O . PHE B 1 177 ? -51.218 38.081 108.340 1.00 37.26 173 PHE B O 1
ATOM 4037 N N . LYS B 1 178 ? -52.215 36.395 109.466 1.00 37.19 174 LYS B N 1
ATOM 4038 C CA . LYS B 1 178 ? -51.121 36.211 110.410 1.00 41.46 174 LYS B CA 1
ATOM 4039 C C . LYS B 1 178 ? -50.359 34.913 110.181 1.00 44.48 174 LYS B C 1
ATOM 4040 O O . LYS B 1 178 ? -49.543 34.527 111.028 1.00 50.11 174 LYS B O 1
ATOM 4046 N N . GLY B 1 179 ? -50.634 34.212 109.084 1.00 41.28 175 GLY B N 1
ATOM 4047 C CA . GLY B 1 179 ? -49.918 33.003 108.735 1.00 43.27 175 GLY B CA 1
ATOM 4048 C C . GLY B 1 179 ? -48.582 33.294 108.082 1.00 45.23 175 GLY B C 1
ATOM 4049 O O . GLY B 1 179 ? -48.049 34.405 108.142 1.00 44.50 175 GLY B O 1
ATOM 4050 N N . GLU B 1 180 ? -48.061 32.283 107.394 1.00 42.49 176 GLU B N 1
ATOM 4051 C CA . GLU B 1 180 ? -46.754 32.359 106.761 1.00 41.80 176 GLU B CA 1
ATOM 4052 C C . GLU B 1 180 ? -46.932 32.308 105.251 1.00 41.59 176 GLU B C 1
ATOM 4053 O O . GLU B 1 180 ? -47.688 31.472 104.744 1.00 44.54 176 GLU B O 1
ATOM 4059 N N . TRP B 1 181 ? -46.235 33.193 104.540 1.00 38.78 177 TRP B N 1
ATOM 4060 C CA . TRP B 1 181 ? -46.187 33.133 103.083 1.00 36.61 177 TRP B CA 1
ATOM 4061 C C . TRP B 1 181 ? -45.022 33.979 102.587 1.00 36.25 177 TRP B C 1
ATOM 4062 O O . TRP B 1 181 ? -44.409 34.736 103.342 1.00 38.31 177 TRP B O 1
ATOM 4073 N N . SER B 1 182 ? -44.728 33.839 101.293 1.00 34.35 178 SER B N 1
ATOM 4074 C CA . SER B 1 182 ? -43.550 34.438 100.685 1.00 35.83 178 SER B CA 1
ATOM 4075 C C . SER B 1 182 ? -43.801 34.640 99.199 1.00 33.53 178 SER B C 1
ATOM 4076 O O . SER B 1 182 ? -44.510 33.851 98.572 1.00 33.03 178 SER B O 1
ATOM 4079 N N . ILE B 1 183 ? -43.211 35.701 98.633 1.00 29.90 179 ILE B N 1
ATOM 4080 C CA . ILE B 1 183 ? -43.378 35.926 97.199 1.00 29.90 179 ILE B CA 1
ATOM 4081 C C . ILE B 1 183 ? -42.781 34.768 96.410 1.00 34.45 179 ILE B C 1
ATOM 4082 O O . ILE B 1 183 ? -43.244 34.453 95.310 1.00 34.24 179 ILE B O 1
ATOM 4087 N N . ASP B 1 184 ? -41.753 34.118 96.955 1.00 34.66 180 ASP B N 1
ATOM 4088 C CA . ASP B 1 184 ? -41.129 32.985 96.279 1.00 34.98 180 ASP B CA 1
ATOM 4089 C C . ASP B 1 184 ? -42.038 31.764 96.205 1.00 34.91 180 ASP B C 1
ATOM 4090 O O . ASP B 1 184 ? -41.757 30.852 95.415 1.00 34.75 180 ASP B O 1
ATOM 4095 N N . ASP B 1 185 ? -43.121 31.729 96.990 1.00 33.22 181 ASP B N 1
ATOM 4096 C CA . ASP B 1 185 ? -44.095 30.650 96.855 1.00 34.53 181 ASP B CA 1
ATOM 4097 C C . ASP B 1 185 ? -44.685 30.599 95.453 1.00 32.27 181 ASP B C 1
ATOM 4098 O O . ASP B 1 185 ? -45.227 29.559 95.064 1.00 34.94 181 ASP B O 1
ATOM 4103 N N . VAL B 1 186 ? -44.621 31.705 94.703 1.00 29.14 182 VAL B N 1
ATOM 4104 C CA . VAL B 1 186 ? -45.211 31.738 93.363 1.00 29.24 182 VAL B CA 1
ATOM 4105 C C . VAL B 1 186 ? -44.603 30.664 92.469 1.00 32.04 182 VAL B C 1
ATOM 4106 O O . VAL B 1 186 ? -45.258 30.174 91.542 1.00 32.54 182 VAL B O 1
ATOM 4110 N N . PHE B 1 187 ? -43.355 30.266 92.727 1.00 31.35 183 PHE B N 1
ATOM 4111 C CA . PHE B 1 187 ? -42.720 29.297 91.843 1.00 30.20 183 PHE B CA 1
ATOM 4112 C C . PHE B 1 187 ? -43.267 27.888 92.022 1.00 35.43 183 PHE B C 1
ATOM 4113 O O . PHE B 1 187 ? -43.000 27.029 91.172 1.00 39.58 183 PHE B O 1
ATOM 4121 N N . GLN B 1 188 ? -44.040 27.638 93.079 1.00 31.77 184 GLN B N 1
ATOM 4122 C CA . GLN B 1 188 ? -44.694 26.345 93.252 1.00 36.73 184 GLN B CA 1
ATOM 4123 C C . GLN B 1 188 ? -45.924 26.189 92.368 1.00 38.53 184 GLN B C 1
ATOM 4124 O O . GLN B 1 188 ? -46.457 25.075 92.267 1.00 45.93 184 GLN B O 1
ATOM 4130 N N . PHE B 1 189 ? -46.365 27.269 91.723 1.00 38.23 185 PHE B N 1
ATOM 4131 C CA . PHE B 1 189 ? -47.492 27.265 90.800 1.00 42.49 185 PHE B CA 1
ATOM 4132 C C . PHE B 1 189 ? -47.050 27.190 89.348 1.00 51.74 185 PHE B C 1
ATOM 4133 O O . PHE B 1 189 ? -47.900 26.995 88.469 1.00 48.80 185 PHE B O 1
ATOM 4141 N N . SER B 1 190 ? -45.759 27.391 89.077 1.00 46.60 186 SER B N 1
ATOM 4142 C CA . SER B 1 190 ? -45.263 27.419 87.708 1.00 52.07 186 SER B CA 1
ATOM 4143 C C . SER B 1 190 ? -45.637 26.140 86.969 1.00 51.25 186 SER B C 1
ATOM 4144 O O . SER B 1 190 ? -45.590 25.042 87.529 1.00 44.29 186 SER B O 1
ATOM 4147 N N . GLU B 1 191 ? -46.007 26.293 85.700 1.00 52.75 187 GLU B N 1
ATOM 4148 C CA . GLU B 1 191 ? -46.345 25.142 84.874 1.00 52.73 187 GLU B CA 1
ATOM 4149 C C . GLU B 1 191 ? -45.133 24.236 84.695 1.00 47.36 187 GLU B C 1
ATOM 4150 O O . GLU B 1 191 ? -44.045 24.697 84.337 1.00 53.48 187 GLU B O 1
ATOM 4156 N N . VAL B 1 192 ? -45.321 22.947 84.963 1.00 47.68 188 VAL B N 1
ATOM 4157 C CA . VAL B 1 192 ? -44.380 21.904 84.570 1.00 53.35 188 VAL B CA 1
ATOM 4158 C C . VAL B 1 192 ? -45.105 21.034 83.550 1.00 65.79 188 VAL B C 1
ATOM 4159 O O . VAL B 1 192 ? -46.062 20.323 83.883 1.00 73.15 188 VAL B O 1
ATOM 4163 N N . ALA B 1 193 ? -44.691 21.141 82.291 1.00 68.50 189 ALA B N 1
ATOM 4164 C CA . ALA B 1 193 ? -45.409 20.521 81.190 1.00 77.97 189 ALA B CA 1
ATOM 4165 C C . ALA B 1 193 ? -45.156 19.014 81.168 1.00 84.77 189 ALA B C 1
ATOM 4166 O O . ALA B 1 193 ? -44.445 18.459 82.011 1.00 86.91 189 ALA B O 1
ATOM 4168 N N . GLN B 1 194 ? -45.774 18.342 80.193 1.00 84.23 190 GLN B N 1
ATOM 4169 C CA . GLN B 1 194 ? -45.625 16.896 80.067 1.00 84.75 190 GLN B CA 1
ATOM 4170 C C . GLN B 1 194 ? -44.158 16.512 79.910 1.00 84.47 190 GLN B C 1
ATOM 4171 O O . GLN B 1 194 ? -43.657 15.622 80.607 1.00 84.92 190 GLN B O 1
ATOM 4177 N N . LYS B 1 195 ? -43.455 17.173 78.994 1.00 82.11 191 LYS B N 1
ATOM 4178 C CA . LYS B 1 195 ? -42.024 16.958 78.797 1.00 83.57 191 LYS B CA 1
ATOM 4179 C C . LYS B 1 195 ? -41.278 17.739 79.872 1.00 84.65 191 LYS B C 1
ATOM 4180 O O . LYS B 1 195 ? -41.123 18.959 79.773 1.00 81.05 191 LYS B O 1
ATOM 4186 N N . GLU B 1 196 ? -40.817 17.039 80.908 1.00 88.33 192 GLU B N 1
ATOM 4187 C CA . GLU B 1 196 ? -40.090 17.694 81.990 1.00 88.39 192 GLU B CA 1
ATOM 4188 C C . GLU B 1 196 ? -38.796 18.303 81.463 1.00 87.08 192 GLU B C 1
ATOM 4189 O O . GLU B 1 196 ? -38.030 17.650 80.748 1.00 89.34 192 GLU B O 1
ATOM 4195 N N . GLY B 1 197 ? -38.560 19.552 81.820 1.00 81.51 193 GLY B N 1
ATOM 4196 C CA . GLY B 1 197 ? -37.551 20.370 81.153 1.00 82.94 193 GLY B CA 1
ATOM 4197 C C . GLY B 1 197 ? -38.177 21.171 80.017 1.00 83.41 193 GLY B C 1
ATOM 4198 O O . GLY B 1 197 ? -39.119 21.929 80.249 1.00 85.15 193 GLY B O 1
ATOM 4199 N N . GLU B 1 198 ? -37.651 21.001 78.802 1.00 82.42 194 GLU B N 1
ATOM 4200 C CA . GLU B 1 198 ? -38.301 21.467 77.574 1.00 78.96 194 GLU B CA 1
ATOM 4201 C C . GLU B 1 198 ? -38.475 22.991 77.580 1.00 76.51 194 GLU B C 1
ATOM 4202 O O . GLU B 1 198 ? -39.578 23.529 77.716 1.00 78.66 194 GLU B O 1
ATOM 4208 N N . VAL B 1 199 ? -37.332 23.671 77.450 1.00 68.01 195 VAL B N 1
ATOM 4209 C CA . VAL B 1 199 ? -37.303 25.131 77.476 1.00 64.14 195 VAL B CA 1
ATOM 4210 C C . VAL B 1 199 ? -38.205 25.692 76.385 1.00 56.76 195 VAL B C 1
ATOM 4211 O O . VAL B 1 199 ? -38.134 25.276 75.222 1.00 56.75 195 VAL B O 1
ATOM 4215 N N . LYS B 1 200 ? -39.061 26.643 76.755 1.00 50.44 196 LYS B N 1
ATOM 4216 C CA . LYS B 1 200 ? -39.845 27.361 75.758 1.00 53.55 196 LYS B CA 1
ATOM 4217 C C . LYS B 1 200 ? -38.950 28.322 74.984 1.00 48.18 196 LYS B C 1
ATOM 4218 O O . LYS B 1 200 ? -38.116 29.023 75.563 1.00 43.07 196 LYS B O 1
ATOM 4224 N N . ARG B 1 201 ? -39.133 28.358 73.668 1.00 46.08 197 ARG B N 1
ATOM 4225 C CA . ARG B 1 201 ? -38.353 29.211 72.785 1.00 44.07 197 ARG B CA 1
ATOM 4226 C C . ARG B 1 201 ? -39.267 30.116 71.968 1.00 39.20 197 ARG B C 1
ATOM 4227 O O . ARG B 1 201 ? -40.484 29.926 71.908 1.00 39.44 197 ARG B O 1
ATOM 4235 N N . ILE B 1 202 ? -38.647 31.127 71.351 1.00 36.47 198 ILE B N 1
ATOM 4236 C CA . ILE B 1 202 ? -39.380 32.138 70.591 1.00 33.83 198 ILE B CA 1
ATOM 4237 C C . ILE B 1 202 ? -40.308 31.493 69.569 1.00 34.53 198 ILE B C 1
ATOM 4238 O O . ILE B 1 202 ? -41.450 31.935 69.380 1.00 38.47 198 ILE B O 1
ATOM 4243 N N . ARG B 1 203 ? -39.831 30.440 68.887 1.00 37.58 199 ARG B N 1
ATOM 4244 C CA . ARG B 1 203 ? -40.616 29.820 67.822 1.00 38.99 199 ARG B CA 1
ATOM 4245 C C . ARG B 1 203 ? -41.990 29.367 68.302 1.00 43.07 199 ARG B C 1
ATOM 4246 O O . ARG B 1 203 ? -42.929 29.290 67.499 1.00 46.27 199 ARG B O 1
ATOM 4254 N N . ASP B 1 204 ? -42.133 29.070 69.596 1.00 40.57 200 ASP B N 1
ATOM 4255 C CA . ASP B 1 204 ? -43.412 28.621 70.133 1.00 42.11 200 ASP B CA 1
ATOM 4256 C C . ASP B 1 204 ? -44.463 29.723 70.155 1.00 45.09 200 ASP B C 1
ATOM 4257 O O . ASP B 1 204 ? -45.646 29.424 70.352 1.00 46.67 200 ASP B O 1
ATOM 4262 N N . TYR B 1 205 ? -44.066 30.978 69.944 1.00 34.18 201 TYR B N 1
ATOM 4263 C CA . TYR B 1 205 ? -44.979 32.108 69.993 1.00 31.18 201 TYR B CA 1
ATOM 4264 C C . TYR B 1 205 ? -45.193 32.767 68.636 1.00 32.82 201 TYR B C 1
ATOM 4265 O O . TYR B 1 205 ? -46.069 33.631 68.518 1.00 34.55 201 TYR B O 1
ATOM 4274 N N . LEU B 1 206 ? -44.419 32.394 67.621 1.00 35.08 202 LEU B N 1
ATOM 4275 C CA . LEU B 1 206 ? -44.434 33.113 66.357 1.00 36.82 202 LEU B CA 1
ATOM 4276 C C . LEU B 1 206 ? -45.693 32.794 65.560 1.00 40.65 202 LEU B C 1
ATOM 4277 O O . LEU B 1 206 ? -46.232 31.686 65.624 1.00 43.03 202 LEU B O 1
ATOM 4282 N N . GLU B 1 207 ? -46.183 33.792 64.828 1.00 40.67 203 GLU B N 1
ATOM 4283 C CA . GLU B 1 207 ? -47.185 33.515 63.814 1.00 42.35 203 GLU B CA 1
ATOM 4284 C C . GLU B 1 207 ? -46.534 32.816 62.625 1.00 45.73 203 GLU B C 1
ATOM 4285 O O . GLU B 1 207 ? -45.319 32.883 62.416 1.00 42.92 203 GLU B O 1
ATOM 4291 N N . ILE B 1 208 ? -47.362 32.131 61.845 1.00 46.59 204 ILE B N 1
ATOM 4292 C CA . ILE B 1 208 ? -46.911 31.339 60.706 1.00 55.09 204 ILE B CA 1
ATOM 4293 C C . ILE B 1 208 ? -47.498 31.918 59.421 1.00 61.82 204 ILE B C 1
ATOM 4294 O O . ILE B 1 208 ? -48.588 32.496 59.431 1.00 65.78 204 ILE B O 1
ATOM 4299 N N . GLU B 1 209 ? -46.796 31.701 58.300 1.00 65.88 205 GLU B N 1
ATOM 4300 C CA . GLU B 1 209 ? -47.362 31.921 56.954 1.00 75.77 205 GLU B CA 1
ATOM 4301 C C . GLU B 1 209 ? -47.987 33.297 56.702 1.00 75.45 205 GLU B C 1
ATOM 4302 O O . GLU B 1 209 ? -48.986 33.400 55.984 1.00 82.38 205 GLU B O 1
ATOM 4308 N N . ARG B 1 210 ? -47.438 34.364 57.274 1.00 66.43 206 ARG B N 1
ATOM 4309 C CA . ARG B 1 210 ? -48.013 35.675 56.995 1.00 60.49 206 ARG B CA 1
ATOM 4310 C C . ARG B 1 210 ? -47.130 36.412 55.994 1.00 61.15 206 ARG B C 1
ATOM 4311 O O . ARG B 1 210 ? -45.999 36.009 55.712 1.00 58.31 206 ARG B O 1
ATOM 4319 N N . ASP B 1 211 ? -47.664 37.499 55.443 1.00 65.76 207 ASP B N 1
ATOM 4320 C CA . ASP B 1 211 ? -46.867 38.384 54.602 1.00 68.76 207 ASP B CA 1
ATOM 4321 C C . ASP B 1 211 ? -46.122 39.347 55.511 1.00 67.20 207 ASP B C 1
ATOM 4322 O O . ASP B 1 211 ? -46.731 40.223 56.136 1.00 62.85 207 ASP B O 1
ATOM 4327 N N . TRP B 1 212 ? -44.806 39.178 55.594 1.00 65.73 208 TRP B N 1
ATOM 4328 C CA . TRP B 1 212 ? -43.992 39.907 56.55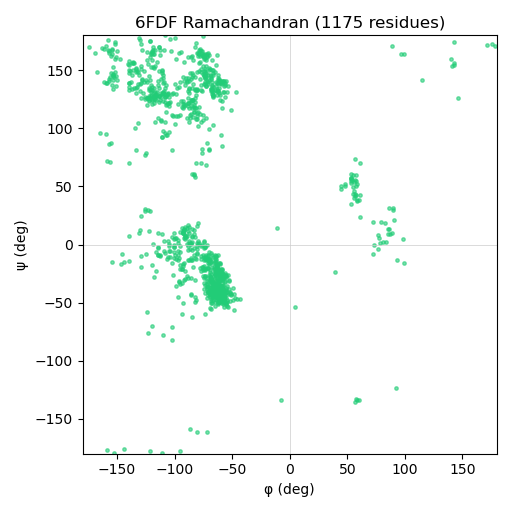6 1.00 60.70 208 TRP B CA 1
ATOM 4329 C C . TRP B 1 212 ? -43.618 41.308 56.092 1.00 61.36 208 TRP B C 1
ATOM 4330 O O . TRP B 1 212 ? -42.838 41.973 56.780 1.00 55.06 208 TRP B O 1
ATOM 4341 N N . SER B 1 213 ? -44.163 41.774 54.964 1.00 59.51 209 SER B N 1
ATOM 4342 C CA . SER B 1 213 ? -43.648 42.989 54.338 1.00 59.52 209 SER B CA 1
ATOM 4343 C C . SER B 1 213 ? -43.781 44.200 55.254 1.00 55.25 209 SER B C 1
ATOM 4344 O O . SER B 1 213 ? -42.846 45.003 55.371 1.00 52.45 209 SER B O 1
ATOM 4347 N N . SER B 1 214 ? -44.920 44.339 55.935 1.00 51.62 210 SER B N 1
ATOM 4348 C CA . SER B 1 214 ? -45.109 45.516 56.774 1.00 57.16 210 SER B CA 1
ATOM 4349 C C . SER B 1 214 ? -44.273 45.468 58.045 1.00 49.20 210 SER B C 1
ATOM 4350 O O . SER B 1 214 ? -44.186 46.484 58.744 1.00 48.09 210 SER B O 1
ATOM 4353 N N . TYR B 1 215 ? -43.664 44.325 58.357 1.00 45.22 211 TYR B N 1
ATOM 4354 C CA . TYR B 1 215 ? -42.912 44.155 59.593 1.00 38.73 211 TYR B CA 1
ATOM 4355 C C . TYR B 1 215 ? -41.400 44.191 59.394 1.00 38.71 211 TYR B C 1
ATOM 4356 O O . TYR B 1 215 ? -40.666 44.237 60.386 1.00 38.94 211 TYR B O 1
ATOM 4365 N N . MET B 1 216 ? -40.912 44.155 58.154 1.00 38.20 212 MET B N 1
ATOM 4366 C CA . MET B 1 216 ? -39.470 44.194 57.934 1.00 37.57 212 MET B CA 1
ATOM 4367 C C . MET B 1 216 ? -38.888 45.498 58.470 1.00 41.87 212 MET B C 1
ATOM 4368 O O . MET B 1 216 ? -39.456 46.577 58.275 1.00 42.58 212 MET B O 1
ATOM 4373 N N . VAL B 1 217 ? -37.769 45.389 59.188 1.00 38.58 213 VAL B N 1
ATOM 4374 C CA . VAL B 1 217 ? -37.054 46.575 59.633 1.00 39.44 213 VAL B CA 1
ATOM 4375 C C . VAL B 1 217 ? -36.483 47.296 58.416 1.00 37.72 213 VAL B C 1
ATOM 4376 O O . VAL B 1 217 ? -35.929 46.670 57.500 1.00 40.21 213 VAL B O 1
ATOM 4380 N N . LEU B 1 218 ? -36.626 48.620 58.392 1.00 39.80 214 LEU B N 1
ATOM 4381 C CA . LEU B 1 218 ? -36.199 49.394 57.233 1.00 44.27 214 LEU B CA 1
ATOM 4382 C C . LEU B 1 218 ? -34.680 49.493 57.160 1.00 49.35 214 LEU B C 1
ATOM 4383 O O . LEU B 1 218 ? -33.981 49.487 58.176 1.00 45.91 214 LEU B O 1
ATOM 4388 N N . GLU B 1 219 ? -34.166 49.575 55.932 1.00 49.04 215 GLU B N 1
ATOM 4389 C CA . GLU B 1 219 ? -32.724 49.709 55.760 1.00 47.81 215 GLU B CA 1
ATOM 4390 C C . GLU B 1 219 ? -32.215 51.025 56.335 1.00 49.39 215 GLU B C 1
ATOM 4391 O O . GLU B 1 219 ? -31.100 51.078 56.866 1.00 52.30 215 GLU B O 1
ATOM 4397 N N . SER B 1 220 ? -33.018 52.092 56.253 1.00 48.98 216 SER B N 1
ATOM 4398 C CA . SER B 1 220 ? -32.593 53.374 56.805 1.00 54.35 216 SER B CA 1
ATOM 4399 C C . SER B 1 220 ? -32.330 53.274 58.303 1.00 48.66 216 SER B C 1
ATOM 4400 O O . SER B 1 220 ? -31.345 53.827 58.805 1.00 50.86 216 SER B O 1
ATOM 4403 N N A VAL B 1 221 ? -33.209 52.572 59.022 0.64 47.35 217 VAL B N 1
ATOM 4404 N N B VAL B 1 221 ? -33.188 52.568 59.040 0.36 47.21 217 VAL B N 1
ATOM 4405 C CA A VAL B 1 221 ? -33.070 52.407 60.465 0.64 44.87 217 VAL B CA 1
ATOM 4406 C CA B VAL B 1 221 ? -32.975 52.483 60.482 0.36 45.83 217 VAL B CA 1
ATOM 4407 C C A VAL B 1 221 ? -31.900 51.485 60.779 0.64 46.26 217 VAL B C 1
ATOM 4408 C C B VAL B 1 221 ? -31.879 51.472 60.807 0.36 46.09 217 VAL B C 1
ATOM 4409 O O A VAL B 1 221 ? -31.096 51.758 61.681 0.64 43.58 217 VAL B O 1
ATOM 4410 O O B VAL B 1 221 ? -31.098 51.671 61.745 0.36 44.69 217 VAL B O 1
ATOM 4417 N N . LEU B 1 222 ? -31.791 50.380 60.039 1.00 47.06 218 LEU B N 1
ATOM 4418 C CA . LEU B 1 222 ? -30.706 49.423 60.245 1.00 49.93 218 LEU B CA 1
ATOM 4419 C C . LEU B 1 222 ? -29.342 50.049 59.974 1.00 51.57 218 LEU B C 1
ATOM 4420 O O . LEU B 1 222 ? -28.359 49.729 60.653 1.00 49.84 218 LEU B O 1
ATOM 4425 N N . ASN B 1 223 ? -29.253 50.925 58.971 1.00 44.52 219 ASN B N 1
ATOM 4426 C CA . ASN B 1 223 ? -27.980 51.581 58.689 1.00 53.01 219 ASN B CA 1
ATOM 4427 C C . ASN B 1 223 ? -27.638 52.617 59.752 1.00 55.40 219 ASN B C 1
ATOM 4428 O O . ASN B 1 223 ? -26.463 52.802 60.092 1.00 58.13 219 ASN B O 1
ATOM 4433 N N . LYS B 1 224 ? -28.645 53.315 60.276 1.00 50.29 220 LYS B N 1
ATOM 4434 C CA . LYS B 1 224 ? -28.386 54.428 61.181 1.00 58.01 220 LYS B CA 1
ATOM 4435 C C . LYS B 1 224 ? -28.146 53.955 62.612 1.00 57.23 220 LYS B C 1
ATOM 4436 O O . LYS B 1 224 ? -27.204 54.412 63.271 1.00 55.98 220 LYS B O 1
ATOM 4442 N N . TRP B 1 225 ? -28.980 53.035 63.108 1.00 48.49 221 TRP B N 1
ATOM 4443 C CA . TRP B 1 225 ? -28.901 52.586 64.496 1.00 48.73 221 TRP B CA 1
ATOM 4444 C C . TRP B 1 225 ? -28.875 51.066 64.628 1.00 46.27 221 TRP B C 1
ATOM 4445 O O . TRP B 1 225 ? -29.037 50.558 65.741 1.00 48.77 221 TRP B O 1
ATOM 4456 N N . GLY B 1 226 ? -28.668 50.330 63.531 1.00 52.59 222 GLY B N 1
ATOM 4457 C CA . GLY B 1 226 ? -28.878 48.888 63.558 1.00 53.77 222 GLY B CA 1
ATOM 4458 C C . GLY B 1 226 ? -27.987 48.144 64.535 1.00 49.49 222 GLY B C 1
ATOM 4459 O O . GLY B 1 226 ? -28.357 47.074 65.027 1.00 41.81 222 GLY B O 1
ATOM 4460 N N . HIS B 1 227 ? -26.824 48.707 64.856 1.00 50.72 223 HIS B N 1
ATOM 4461 C CA . HIS B 1 227 ? -25.920 48.073 65.805 1.00 53.66 223 HIS B CA 1
ATOM 4462 C C . HIS B 1 227 ? -26.512 48.001 67.208 1.00 45.75 223 HIS B C 1
ATOM 4463 O O . HIS B 1 227 ? -26.055 47.190 68.022 1.00 48.30 223 HIS B O 1
ATOM 4470 N N . GLN B 1 228 ? -27.497 48.848 67.517 1.00 42.89 224 GLN B N 1
ATOM 4471 C CA . GLN B 1 228 ? -28.130 48.846 68.829 1.00 43.62 224 GLN B CA 1
ATOM 4472 C C . GLN B 1 228 ? -29.236 47.806 68.970 1.00 36.37 224 GLN B C 1
ATOM 4473 O O . GLN B 1 228 ? -29.735 47.610 70.082 1.00 41.72 224 GLN B O 1
ATOM 4479 N N . PHE B 1 229 ? -29.640 47.141 67.888 1.00 35.95 225 PHE B N 1
ATOM 4480 C CA . PHE B 1 229 ? -30.694 46.140 68.001 1.00 38.78 225 PHE B CA 1
ATOM 4481 C C . PHE B 1 229 ? -30.167 44.888 68.685 1.00 35.28 225 PHE B C 1
ATOM 4482 O O . PHE B 1 229 ? -29.059 44.425 68.398 1.00 40.31 225 PHE B O 1
ATOM 4490 N N . ASP B 1 230 ? -30.977 44.340 69.583 1.00 35.85 226 ASP B N 1
ATOM 4491 C CA . ASP B 1 230 ? -30.832 42.965 70.044 1.00 38.67 226 ASP B CA 1
ATOM 4492 C C . ASP B 1 230 ? -31.557 42.051 69.063 1.00 34.79 226 ASP B C 1
ATOM 4493 O O . ASP B 1 230 ? -32.771 42.178 68.880 1.00 33.72 226 ASP B O 1
ATOM 4498 N N . ILE B 1 231 ? -30.813 41.154 68.418 1.00 36.91 227 ILE B N 1
ATOM 4499 C CA . ILE B 1 231 ? -31.352 40.258 67.399 1.00 38.75 227 ILE B CA 1
ATOM 4500 C C . ILE B 1 231 ? -31.496 38.865 67.992 1.00 37.19 227 ILE B C 1
ATOM 4501 O O . ILE B 1 231 ? -30.536 38.316 68.549 1.00 41.33 227 ILE B O 1
ATOM 4506 N N . VAL B 1 232 ? -32.690 38.292 67.876 1.00 33.87 228 VAL B N 1
ATOM 4507 C CA . VAL B 1 232 ? -32.932 36.923 68.308 1.00 38.73 228 VAL B CA 1
ATOM 4508 C C . VAL B 1 232 ? -33.409 36.102 67.118 1.00 38.88 228 VAL B C 1
ATOM 4509 O O . VAL B 1 232 ? -33.808 36.636 66.081 1.00 38.01 228 VAL B O 1
ATOM 4513 N N . LYS B 1 233 ? -33.352 34.784 67.282 1.00 37.89 229 LYS B N 1
ATOM 4514 C CA . LYS B 1 233 ? -33.734 33.790 66.293 1.00 40.76 229 LYS B CA 1
ATOM 4515 C C . LYS B 1 233 ? -34.890 32.961 66.838 1.00 39.68 229 LYS B C 1
ATOM 4516 O O . LYS B 1 233 ? -35.166 32.991 68.043 1.00 39.70 229 LYS B O 1
ATOM 4522 N N . PRO B 1 234 ? -35.597 32.216 65.981 1.00 40.51 230 PRO B N 1
ATOM 4523 C CA . PRO B 1 234 ? -36.705 31.389 66.489 1.00 39.04 230 PRO B CA 1
ATOM 4524 C C . PRO B 1 234 ? -36.307 30.416 67.587 1.00 37.03 230 PRO B C 1
ATOM 4525 O O . PRO B 1 234 ? -37.131 30.139 68.467 1.00 39.14 230 PRO B O 1
ATOM 4529 N N . ASP B 1 235 ? -35.077 29.906 67.599 1.00 40.84 231 ASP B N 1
ATOM 4530 C CA . ASP B 1 235 ? -34.695 28.980 68.657 1.00 44.39 231 ASP B CA 1
ATOM 4531 C C . ASP B 1 235 ? -34.107 29.680 69.882 1.00 42.21 231 ASP B C 1
ATOM 4532 O O . ASP B 1 235 ? -33.620 29.001 70.792 1.00 44.94 231 ASP B O 1
ATOM 4537 N N . SER B 1 236 ? -34.147 31.011 69.934 1.00 39.28 232 SER B N 1
ATOM 4538 C CA . SER B 1 236 ? -33.708 31.715 71.133 1.00 39.99 232 SER B CA 1
ATOM 4539 C C . SER B 1 236 ? -34.646 31.418 72.298 1.00 38.94 232 SER B C 1
ATOM 4540 O O . SER B 1 236 ? -35.846 31.196 72.117 1.00 41.36 232 SER B O 1
ATOM 4543 N N . SER B 1 237 ? -34.093 31.448 73.512 1.00 39.98 233 SER B N 1
ATOM 4544 C CA . SER B 1 237 ? -34.879 31.235 74.721 1.00 39.84 233 SER B CA 1
ATOM 4545 C C . SER B 1 237 ? -35.134 32.520 75.506 1.00 37.16 233 SER B C 1
ATOM 4546 O O . SER B 1 237 ? -35.565 32.453 76.660 1.00 36.32 233 SER B O 1
ATOM 4549 N N A SER B 1 238 ? -34.879 33.689 74.921 0.54 37.25 234 SER B N 1
ATOM 4550 N N B SER B 1 238 ? -34.929 33.677 74.880 0.46 37.08 234 SER B N 1
ATOM 4551 C CA A SER B 1 238 ? -35.330 34.935 75.533 0.54 33.72 234 SER B CA 1
ATOM 4552 C CA B SER B 1 238 ? -35.212 34.956 75.514 0.46 33.69 234 SER B CA 1
ATOM 4553 C C A SER B 1 238 ? -35.231 36.060 74.512 0.54 32.62 234 SER B C 1
ATOM 4554 C C B SER B 1 238 ? -35.364 36.016 74.431 0.46 32.81 234 SER B C 1
ATOM 4555 O O A SER B 1 238 ? -34.592 35.930 73.463 0.54 37.30 234 SER B O 1
ATOM 4556 O O B SER B 1 238 ? -35.029 35.798 73.263 0.46 35.57 234 SER B O 1
ATOM 4561 N N . CYS B 1 239 ? -35.893 37.167 74.841 1.00 32.27 235 CYS B N 1
ATOM 4562 C CA . CYS B 1 239 ? -35.857 38.386 74.047 1.00 33.47 235 CYS B CA 1
ATOM 4563 C C . CYS B 1 239 ? -36.108 39.537 75.010 1.00 32.38 235 CYS B C 1
ATOM 4564 O O . CYS B 1 239 ? -36.563 39.330 76.140 1.00 35.83 235 CYS B O 1
ATOM 4567 N N . CYS B 1 240 ? -35.761 40.746 74.576 1.00 30.99 236 CYS B N 1
ATOM 4568 C CA . CYS B 1 240 ? -35.751 41.874 75.498 1.00 30.96 236 CYS B CA 1
ATOM 4569 C C . CYS B 1 240 ? -37.163 42.403 75.758 1.00 31.25 236 CYS B C 1
ATOM 4570 O O . CYS B 1 240 ? -38.143 42.028 75.110 1.00 30.37 236 CYS B O 1
ATOM 4573 N N . CYS B 1 241 ? -37.256 43.269 76.765 1.00 28.94 237 CYS B N 1
ATOM 4574 C CA . CYS B 1 241 ? -38.525 43.867 77.141 1.00 31.15 237 CYS B CA 1
ATOM 4575 C C . CYS B 1 241 ? -39.099 44.710 76.006 1.00 28.74 237 CYS B C 1
ATOM 4576 O O . CYS B 1 241 ? -38.398 45.550 75.436 1.00 30.41 237 CYS B O 1
ATOM 4579 N N . PHE B 1 242 ? -40.386 44.511 75.708 1.00 30.05 238 PHE B N 1
ATOM 4580 C CA . PHE B 1 242 ? -41.096 45.376 74.769 1.00 30.50 238 PHE B CA 1
ATOM 4581 C C . PHE B 1 242 ? -41.621 46.611 75.490 1.00 31.57 238 PHE B C 1
ATOM 4582 O O . PHE B 1 242 ? -42.211 46.504 76.570 1.00 35.05 238 PHE B O 1
ATOM 4590 N N . THR B 1 243 ? -41.433 47.781 74.885 1.00 27.73 239 THR B N 1
ATOM 4591 C CA . THR B 1 243 ? -41.873 49.033 75.489 1.00 28.49 239 THR B CA 1
ATOM 4592 C C . THR B 1 243 ? -42.657 49.864 74.478 1.00 38.73 239 THR B C 1
ATOM 4593 O O . THR B 1 243 ? -42.776 49.515 73.298 1.00 34.86 239 THR B O 1
ATOM 4597 N N . ARG B 1 244 ? -43.151 51.009 74.963 1.00 38.04 240 ARG B N 1
ATOM 4598 C CA . ARG B 1 244 ? -43.934 51.937 74.148 1.00 38.74 240 ARG B CA 1
ATOM 4599 C C . ARG B 1 244 ? -43.234 52.339 72.853 1.00 40.33 240 ARG B C 1
ATOM 4600 O O . ARG B 1 244 ? -43.899 52.656 71.860 1.00 41.32 240 ARG B O 1
ATOM 4608 N N . GLY B 1 245 ? -41.906 52.388 72.851 1.00 35.42 241 GLY B N 1
ATOM 4609 C CA . GLY B 1 245 ? -41.214 52.792 71.650 1.00 38.13 241 GLY B CA 1
ATOM 4610 C C . GLY B 1 245 ? -41.045 51.745 70.571 1.00 36.40 241 GLY B C 1
ATOM 4611 O O . GLY B 1 245 ? -40.483 52.079 69.526 1.00 38.13 241 GLY B O 1
ATOM 4612 N N . TYR B 1 246 ? -41.534 50.518 70.763 1.00 33.72 242 TYR B N 1
ATOM 4613 C CA . TYR B 1 246 ? -41.200 49.427 69.849 1.00 36.54 242 TYR B CA 1
ATOM 4614 C C . TYR B 1 246 ? -41.731 49.709 68.448 1.00 39.83 242 TYR B C 1
ATOM 4615 O O . TYR B 1 246 ? -42.891 50.098 68.279 1.00 37.48 242 TYR B O 1
ATOM 4624 N N . THR B 1 247 ? -40.860 49.518 67.454 1.00 37.24 243 THR B N 1
ATOM 4625 C CA . THR B 1 247 ? -40.979 49.808 66.014 1.00 35.91 243 THR B CA 1
ATOM 4626 C C . THR B 1 247 ? -40.703 51.276 65.716 1.00 40.43 243 THR B C 1
ATOM 4627 O O . THR B 1 247 ? -40.784 51.677 64.543 1.00 43.61 243 THR B O 1
ATOM 4631 N N . HIS B 1 248 ? -40.356 52.088 66.711 1.00 38.40 244 HIS B N 1
ATOM 4632 C CA . HIS B 1 248 ? -40.005 53.478 66.457 1.00 54.44 244 HIS B CA 1
ATOM 4633 C C . HIS B 1 248 ? -38.607 53.770 66.984 1.00 54.10 244 HIS B C 1
ATOM 4634 O O . HIS B 1 248 ? -37.653 53.847 66.205 1.00 58.10 244 HIS B O 1
ATOM 4641 N N . LEU B 1 249 ? -38.464 53.919 68.297 1.00 44.91 245 LEU B N 1
ATOM 4642 C CA . LEU B 1 249 ? -37.140 54.016 68.889 1.00 45.03 245 LEU B CA 1
ATOM 4643 C C . LEU B 1 249 ? -36.529 52.625 69.007 1.00 40.02 245 LEU B C 1
ATOM 4644 O O . LEU B 1 249 ? -37.236 51.627 69.161 1.00 43.23 245 LEU B O 1
ATOM 4649 N N . VAL B 1 250 ? -35.204 52.561 68.915 1.00 43.44 246 VAL B N 1
ATOM 4650 C CA . VAL B 1 250 ? -34.532 51.268 68.832 1.00 41.00 246 VAL B CA 1
ATOM 4651 C C . VAL B 1 250 ? -34.114 50.807 70.223 1.00 38.23 246 VAL B C 1
ATOM 4652 O O . VAL B 1 250 ? -34.579 49.770 70.710 1.00 37.76 246 VAL B O 1
ATOM 4656 N N . GLN B 1 251 ? -33.281 51.602 70.889 1.00 40.19 247 GLN B N 1
ATOM 4657 C CA . GLN B 1 251 ? -32.647 51.164 72.127 1.00 48.95 247 GLN B CA 1
ATOM 4658 C C . GLN B 1 251 ? -33.668 50.988 73.247 1.00 44.52 247 GLN B C 1
ATOM 4659 O O . GLN B 1 251 ? -34.437 51.905 73.554 1.00 41.29 247 GLN B O 1
ATOM 4665 N N . GLY B 1 252 ? -33.659 49.810 73.870 1.00 36.46 248 GLY B N 1
ATOM 4666 C CA . GLY B 1 252 ? -34.495 49.566 75.025 1.00 37.39 248 GLY B CA 1
ATOM 4667 C C . GLY B 1 252 ? -35.955 49.321 74.729 1.00 36.22 248 GLY B C 1
ATOM 4668 O O . GLY B 1 252 ? -36.754 49.258 75.667 1.00 36.79 248 GLY B O 1
ATOM 4669 N N . ALA B 1 253 ? -36.331 49.178 73.456 1.00 34.66 249 ALA B N 1
ATOM 4670 C CA . ALA B 1 253 ? -37.734 49.057 73.078 1.00 32.88 249 ALA B CA 1
ATOM 4671 C C . ALA B 1 253 ? -38.165 47.632 72.760 1.00 31.40 249 ALA B C 1
ATOM 4672 O O . ALA B 1 253 ? -39.373 47.375 72.681 1.00 29.35 249 ALA B O 1
ATOM 4674 N N . GLY B 1 254 ? -37.232 46.721 72.544 1.00 28.77 250 GLY B N 1
ATOM 4675 C CA . GLY B 1 254 ? -37.566 45.348 72.215 1.00 27.28 250 GLY B CA 1
ATOM 4676 C C . GLY B 1 254 ? -36.590 44.772 71.204 1.00 31.81 250 GLY B C 1
ATOM 4677 O O . GLY B 1 254 ? -35.932 45.486 70.453 1.00 32.90 250 GLY B O 1
ATOM 4678 N N . SER B 1 255 ? -36.490 43.447 71.199 1.00 26.51 251 SER B N 1
ATOM 4679 C CA . SER B 1 255 ? -35.638 42.754 70.245 1.00 28.45 251 SER B CA 1
ATOM 4680 C C . SER B 1 255 ? -36.318 42.669 68.878 1.00 31.50 251 SER B C 1
ATOM 4681 O O . SER B 1 255 ? -37.525 42.894 68.735 1.00 30.26 251 SER B O 1
ATOM 4684 N N . ILE B 1 256 ? -35.532 42.286 67.871 1.00 30.35 252 ILE B N 1
ATOM 4685 C CA . ILE B 1 256 ? -36.044 42.053 66.528 1.00 31.89 252 ILE B CA 1
ATOM 4686 C C . ILE B 1 256 ? -35.653 40.629 66.154 1.00 35.50 252 ILE B C 1
ATOM 4687 O O . ILE B 1 256 ? -34.735 40.039 66.730 1.00 35.54 252 ILE B O 1
ATOM 4692 N N . LEU B 1 257 ? -36.383 40.073 65.191 1.00 33.57 253 LEU B N 1
ATOM 4693 C CA . LEU B 1 257 ? -36.244 38.684 64.776 1.00 32.13 253 LEU B CA 1
ATOM 4694 C C . LEU B 1 257 ? -35.535 38.480 63.447 1.00 35.30 253 LEU B C 1
ATOM 4695 O O . LEU B 1 257 ? -35.875 39.115 62.445 1.00 35.21 253 LEU B O 1
ATOM 4700 N N . GLN B 1 258 ? -34.557 37.580 63.456 1.00 34.98 254 GLN B N 1
ATOM 4701 C CA . GLN B 1 258 ? -33.797 37.220 62.272 1.00 38.88 254 GLN B CA 1
ATOM 4702 C C . GLN B 1 258 ? -34.519 36.033 61.648 1.00 41.82 254 GLN B C 1
ATOM 4703 O O . GLN B 1 258 ? -34.674 34.992 62.299 1.00 43.79 254 GLN B O 1
ATOM 4709 N N . MET B 1 259 ? -34.987 36.191 60.409 1.00 41.45 255 MET B N 1
ATOM 4710 C CA . MET B 1 259 ? -35.668 35.105 59.717 1.00 43.11 255 MET B CA 1
ATOM 4711 C C . MET B 1 259 ? -34.741 34.303 58.810 1.00 46.99 255 MET B C 1
ATOM 4712 O O . MET B 1 259 ? -35.091 33.180 58.431 1.00 49.98 255 MET B O 1
ATOM 4717 N N . SER B 1 260 ? -33.575 34.844 58.466 1.00 46.28 256 SER B N 1
ATOM 4718 C CA . SER B 1 260 ? -32.610 34.115 57.654 1.00 46.75 256 SER B CA 1
ATOM 4719 C C . SER B 1 260 ? -31.978 32.989 58.471 1.00 47.74 256 SER B C 1
ATOM 4720 O O . SER B 1 260 ? -32.068 32.952 59.700 1.00 47.82 256 SER B O 1
ATOM 4723 N N . ASP B 1 261 ? -31.332 32.057 57.774 1.00 58.50 257 ASP B N 1
ATOM 4724 C CA . ASP B 1 261 ? -30.749 30.900 58.441 1.00 61.92 257 ASP B CA 1
ATOM 4725 C C . ASP B 1 261 ? -29.272 31.081 58.782 1.00 61.87 257 ASP B C 1
ATOM 4726 O O . ASP B 1 261 ? -28.618 30.106 59.166 1.00 71.50 257 ASP B O 1
ATOM 4731 N N . HIS B 1 262 ? -28.734 32.296 58.658 1.00 52.28 258 HIS B N 1
ATOM 4732 C CA . HIS B 1 262 ? -27.337 32.541 59.007 1.00 58.93 258 HIS B CA 1
ATOM 4733 C C . HIS B 1 262 ? -27.074 32.169 60.462 1.00 58.38 258 HIS B C 1
ATOM 4734 O O . HIS B 1 262 ? -27.816 32.569 61.361 1.00 57.02 258 HIS B O 1
ATOM 4741 N N . GLU B 1 263 ? -26.006 31.406 60.698 1.00 59.07 259 GLU B N 1
ATOM 4742 C CA . GLU B 1 263 ? -25.652 31.042 62.065 1.00 62.29 259 GLU B CA 1
ATOM 4743 C C . GLU B 1 263 ? -24.785 32.086 62.757 1.00 57.07 259 GLU B C 1
ATOM 4744 O O . GLU B 1 263 ? -24.843 32.204 63.985 1.00 64.92 259 GLU B O 1
ATOM 4750 N N . ASN B 1 264 ? -23.982 32.847 62.013 1.00 59.09 260 ASN B N 1
ATOM 4751 C CA . ASN B 1 264 ? -23.127 33.875 62.608 1.00 60.48 260 ASN B CA 1
ATOM 4752 C C . ASN B 1 264 ? -23.773 35.240 62.377 1.00 55.99 260 ASN B C 1
ATOM 4753 O O . ASN B 1 264 ? -23.419 35.986 61.462 1.00 53.75 260 ASN B O 1
ATOM 4758 N N . THR B 1 265 ? -24.748 35.556 63.235 1.00 57.44 261 THR B N 1
ATOM 4759 C CA . THR B 1 265 ? -25.547 36.770 63.068 1.00 55.07 261 THR B CA 1
ATOM 4760 C C . THR B 1 265 ? -24.677 38.021 63.070 1.00 56.72 261 THR B C 1
ATOM 4761 O O . THR B 1 265 ? -24.845 38.904 62.220 1.00 53.75 261 THR B O 1
ATOM 4765 N N . HIS B 1 266 ? -23.727 38.105 64.005 1.00 53.90 262 HIS B N 1
ATOM 4766 C CA . HIS B 1 266 ? -22.926 39.318 64.134 1.00 62.05 262 HIS B CA 1
ATOM 4767 C C . HIS B 1 266 ? -22.067 39.555 62.899 1.00 58.40 262 HIS B C 1
ATOM 4768 O O . HIS B 1 266 ? -21.982 40.684 62.403 1.00 53.31 262 HIS B O 1
ATOM 4775 N N . GLU B 1 267 ? -21.432 38.500 62.381 1.00 56.11 263 GLU B N 1
ATOM 4776 C CA . GLU B 1 267 ? -20.605 38.639 61.187 1.00 56.33 263 GLU B CA 1
ATOM 4777 C C . GLU B 1 267 ? -21.455 38.991 59.972 1.00 56.14 263 GLU B C 1
ATOM 4778 O O . GLU B 1 267 ? -21.103 39.884 59.191 1.00 53.08 263 GLU B O 1
ATOM 4784 N N . GLN B 1 268 ? -22.556 38.262 59.771 1.00 51.88 264 GLN B N 1
ATOM 4785 C CA . GLN B 1 268 ? -23.449 38.567 58.658 1.00 56.25 264 GLN B CA 1
ATOM 4786 C C . GLN B 1 268 ? -23.991 39.986 58.750 1.00 53.91 264 GLN B C 1
ATOM 4787 O O . GLN B 1 268 ? -24.133 40.670 57.729 1.00 56.89 264 GLN B O 1
ATOM 4793 N N . PHE B 1 269 ? -24.296 40.449 59.965 1.00 46.12 265 PHE B N 1
ATOM 4794 C CA . PHE B 1 269 ? -24.740 41.828 60.133 1.00 45.30 265 PHE B CA 1
ATOM 4795 C C . PHE B 1 269 ? -23.694 42.805 59.607 1.00 51.81 265 PHE B C 1
ATOM 4796 O O . PHE B 1 269 ? -24.029 43.804 58.957 1.00 49.38 265 PHE B O 1
ATOM 4804 N N . GLU B 1 270 ? -22.414 42.503 59.836 1.00 48.53 266 GLU B N 1
ATOM 4805 C CA . GLU B 1 270 ? -21.343 43.350 59.325 1.00 50.70 266 GLU B CA 1
ATOM 4806 C C . GLU B 1 270 ? -21.311 43.362 57.800 1.00 54.24 266 GLU B C 1
ATOM 4807 O O . GLU B 1 270 ? -21.102 44.416 57.187 1.00 56.68 266 GLU B O 1
ATOM 4813 N N . ARG B 1 271 ? -21.504 42.202 57.167 1.00 52.54 267 ARG B N 1
ATOM 4814 C CA . ARG B 1 271 ? -21.337 42.122 55.719 1.00 51.83 267 ARG B CA 1
ATOM 4815 C C . ARG B 1 271 ? -22.572 42.622 54.973 1.00 53.08 267 ARG B C 1
ATOM 4816 O O . ARG B 1 271 ? -22.457 43.421 54.037 1.00 53.99 267 ARG B O 1
ATOM 4824 N N . ASN B 1 272 ? -23.762 42.161 55.367 1.00 51.39 268 ASN B N 1
ATOM 4825 C CA . ASN B 1 272 ? -24.996 42.568 54.685 1.00 56.06 268 ASN B CA 1
ATOM 4826 C C . ASN B 1 272 ? -26.168 42.376 55.654 1.00 50.43 268 ASN B C 1
ATOM 4827 O O . ASN B 1 272 ? -26.817 41.330 55.648 1.00 49.86 268 ASN B O 1
ATOM 4832 N N . ARG B 1 273 ? -26.424 43.402 56.473 1.00 48.59 269 ARG B N 1
ATOM 4833 C CA . ARG B 1 273 ? -27.472 43.305 57.484 1.00 45.32 269 ARG B CA 1
ATOM 4834 C C . ARG B 1 273 ? -28.849 43.090 56.863 1.00 41.53 269 ARG B C 1
ATOM 4835 O O . ARG B 1 273 ? -29.727 42.500 57.499 1.00 43.51 269 ARG B O 1
ATOM 4843 N N . MET B 1 274 ? -29.060 43.532 55.619 1.00 49.09 270 MET B N 1
ATOM 4844 C CA . MET B 1 274 ? -30.360 43.309 54.994 1.00 52.11 270 MET B CA 1
ATOM 4845 C C . MET B 1 274 ? -30.603 41.841 54.672 1.00 47.81 270 MET B C 1
ATOM 4846 O O . MET B 1 274 ? -31.762 41.419 54.596 1.00 49.72 270 MET B O 1
ATOM 4851 N N . ALA B 1 275 ? -29.544 41.049 54.517 1.00 45.55 271 ALA B N 1
ATOM 4852 C CA . ALA B 1 275 ? -29.710 39.631 54.234 1.00 53.07 271 ALA B CA 1
ATOM 4853 C C . ALA B 1 275 ? -30.159 38.836 55.452 1.00 50.64 271 ALA B C 1
ATOM 4854 O O . ALA B 1 275 ? -30.526 37.666 55.300 1.00 49.25 271 ALA B O 1
ATOM 4856 N N . LEU B 1 276 ? -30.140 39.437 56.646 1.00 46.66 272 LEU B N 1
ATOM 4857 C CA . LEU B 1 276 ? -30.622 38.767 57.848 1.00 48.75 272 LEU B CA 1
ATOM 4858 C C . LEU B 1 276 ? -32.139 38.625 57.873 1.00 45.79 272 LEU B C 1
ATOM 4859 O O . LEU B 1 276 ? -32.657 37.887 58.721 1.00 46.07 272 LEU B O 1
ATOM 4864 N N . GLN B 1 277 ? -32.851 39.323 56.986 1.00 40.12 273 GLN B N 1
ATOM 4865 C CA . GLN B 1 277 ? -34.311 39.291 56.928 1.00 39.48 273 GLN B CA 1
ATOM 4866 C C . GLN B 1 277 ? -34.907 39.613 58.299 1.00 40.45 273 GLN B C 1
ATOM 4867 O O . GLN B 1 277 ? -35.708 38.860 58.856 1.00 43.27 273 GLN B O 1
ATOM 4873 N N . LEU B 1 278 ? -34.480 40.743 58.854 1.00 41.91 274 LEU B N 1
ATOM 4874 C CA . LEU B 1 278 ? -34.894 41.150 60.191 1.00 39.06 274 LEU B CA 1
ATOM 4875 C C . LEU B 1 278 ? -36.277 41.782 60.141 1.00 39.12 274 LEU B C 1
ATOM 4876 O O . LEU B 1 278 ? -36.553 42.626 59.278 1.00 37.79 274 LEU B O 1
ATOM 4881 N N . ARG B 1 279 ? -37.147 41.370 61.060 1.00 36.40 275 ARG B N 1
ATOM 4882 C CA . ARG B 1 279 ? -38.480 41.942 61.163 1.00 35.08 275 ARG B CA 1
ATOM 4883 C C . ARG B 1 279 ? -38.803 42.192 62.625 1.00 35.72 275 ARG B C 1
ATOM 4884 O O . ARG B 1 279 ? -38.239 41.572 63.530 1.00 35.27 275 ARG B O 1
ATOM 4892 N N . TYR B 1 280 ? -39.722 43.124 62.838 1.00 34.77 276 TYR B N 1
ATOM 4893 C CA . TYR B 1 280 ? -40.331 43.284 64.146 1.00 30.59 276 TYR B CA 1
ATOM 4894 C C . TYR B 1 280 ? -41.239 42.104 64.451 1.00 30.83 276 TYR B C 1
ATOM 4895 O O . TYR B 1 280 ? -41.815 41.483 63.552 1.00 34.01 276 TYR B O 1
ATOM 4904 N N . PHE B 1 281 ? -41.353 41.788 65.739 1.00 29.53 277 PHE B N 1
ATOM 4905 C CA . PHE B 1 281 ? -42.453 40.949 66.182 1.00 29.14 277 PHE B CA 1
ATOM 4906 C C . PHE B 1 281 ? -43.767 41.659 65.891 1.00 27.93 277 PHE B C 1
ATOM 4907 O O . PHE B 1 281 ? -43.868 42.882 66.021 1.00 32.10 277 PHE B O 1
ATOM 4915 N N . THR B 1 282 ? -44.781 40.888 65.509 1.00 31.34 278 THR B N 1
ATOM 4916 C CA . THR B 1 282 ? -46.103 41.461 65.312 1.00 29.45 278 THR B CA 1
ATOM 4917 C C . THR B 1 282 ? -46.744 41.739 66.669 1.00 27.41 278 THR B C 1
ATOM 4918 O O . THR B 1 282 ? -46.301 41.232 67.699 1.00 29.11 278 THR B O 1
ATOM 4922 N N . ALA B 1 283 ? -47.792 42.569 66.671 1.00 29.58 279 ALA B N 1
ATOM 4923 C CA . ALA B 1 283 ? -48.495 42.818 67.928 1.00 28.84 279 ALA B CA 1
ATOM 4924 C C . ALA B 1 283 ? -49.062 41.527 68.502 1.00 26.59 279 ALA B C 1
ATOM 4925 O O . ALA B 1 283 ? -49.076 41.341 69.723 1.00 28.67 279 ALA B O 1
ATOM 4927 N N . ARG B 1 284 ? -49.537 40.623 67.637 1.00 29.31 280 ARG B N 1
ATOM 4928 C CA . ARG B 1 284 ? -50.061 39.351 68.123 1.00 29.94 280 ARG B CA 1
ATOM 4929 C C . ARG B 1 284 ? -48.970 38.550 68.821 1.00 32.23 280 ARG B C 1
ATOM 4930 O O . ARG B 1 284 ? -49.202 37.949 69.877 1.00 30.26 280 ARG B O 1
ATOM 4938 N N . GLU B 1 285 ? -47.760 38.557 68.259 1.00 29.51 281 GLU B N 1
ATOM 4939 C CA . GLU B 1 285 ? -46.648 37.847 68.886 1.00 29.45 281 GLU B CA 1
ATOM 4940 C C . GLU B 1 285 ? -46.247 38.493 70.206 1.00 28.85 281 GLU B C 1
ATOM 4941 O O . GLU B 1 285 ? -45.925 37.789 71.168 1.00 27.82 281 GLU B O 1
ATOM 4947 N N . VAL B 1 286 ? -46.235 39.828 70.269 1.00 30.29 282 VAL B N 1
ATOM 4948 C CA . VAL B 1 286 ? -45.962 40.496 71.541 1.00 28.88 282 VAL B CA 1
ATOM 4949 C C . VAL B 1 286 ? -47.005 40.092 72.579 1.00 28.19 282 VAL B C 1
ATOM 4950 O O . VAL B 1 286 ? -46.675 39.766 73.725 1.00 27.05 282 VAL B O 1
ATOM 4954 N N . ALA B 1 287 ? -48.281 40.089 72.184 1.00 25.80 283 ALA B N 1
ATOM 4955 C CA . ALA B 1 287 ? -49.336 39.715 73.122 1.00 26.25 283 ALA B CA 1
ATOM 4956 C C . ALA B 1 287 ? -49.164 38.274 73.595 1.00 28.27 283 ALA B C 1
ATOM 4957 O O . ALA B 1 287 ? -49.352 37.977 74.784 1.00 27.08 283 ALA B O 1
ATOM 4959 N N . ARG B 1 288 ? -48.798 37.370 72.681 1.00 27.76 284 ARG B N 1
ATOM 4960 C CA . ARG B 1 288 ? -48.587 35.975 73.055 1.00 28.30 284 ARG B CA 1
ATOM 4961 C C . ARG B 1 288 ? -47.443 35.846 74.049 1.00 30.75 284 ARG B C 1
ATOM 4962 O O . ARG B 1 288 ? -47.545 35.099 75.029 1.00 28.43 284 ARG B O 1
ATOM 4970 N N . LEU B 1 289 ? -46.337 36.559 73.801 1.00 27.71 285 LEU B N 1
ATOM 4971 C CA . LEU B 1 289 ? -45.197 36.520 74.713 1.00 27.19 285 LEU B CA 1
ATOM 4972 C C . LEU B 1 289 ? -45.537 37.114 76.076 1.00 29.08 285 LEU B C 1
ATOM 4973 O O . LEU B 1 289 ? -44.927 36.741 77.084 1.00 30.87 285 LEU B O 1
ATOM 4978 N N . MET B 1 290 ? -46.520 38.004 76.139 1.00 26.52 286 MET B N 1
ATOM 4979 C CA . MET B 1 290 ? -46.980 38.548 77.410 1.00 25.48 286 MET B CA 1
ATOM 4980 C C . MET B 1 290 ? -48.127 37.749 78.020 1.00 27.99 286 MET B C 1
ATOM 4981 O O . MET B 1 290 ? -48.667 38.159 79.053 1.00 31.92 286 MET B O 1
ATOM 4986 N N . GLY B 1 291 ? -48.506 36.632 77.408 1.00 28.75 287 GLY B N 1
ATOM 4987 C CA . GLY B 1 291 ? -49.463 35.711 77.990 1.00 31.14 287 GLY B CA 1
ATOM 4988 C C . GLY B 1 291 ? -50.916 35.984 77.677 1.00 31.87 287 GLY B C 1
ATOM 4989 O O . GLY B 1 291 ? -51.788 35.341 78.272 1.00 31.53 287 GLY B O 1
ATOM 4990 N N . PHE B 1 292 ? -51.211 36.901 76.757 1.00 28.36 288 PHE B N 1
ATOM 4991 C CA . PHE B 1 292 ? -52.599 37.158 76.404 1.00 29.24 288 PHE B CA 1
ATOM 4992 C C . PHE B 1 292 ? -53.171 36.015 75.561 1.00 30.25 288 PHE B C 1
ATOM 4993 O O . PHE B 1 292 ? -52.466 35.423 74.738 1.00 31.77 288 PHE B O 1
ATOM 5001 N N . PRO B 1 293 ? -54.454 35.698 75.731 1.00 28.43 289 PRO B N 1
ATOM 5002 C CA . PRO B 1 293 ? -55.057 34.616 74.949 1.00 32.14 289 PRO B CA 1
ATOM 5003 C C . PRO B 1 293 ? -55.294 35.042 73.507 1.00 32.25 289 PRO B C 1
ATOM 5004 O O . PRO B 1 293 ? -55.303 36.229 73.169 1.00 31.38 289 PRO B O 1
ATOM 5008 N N . GLU B 1 294 ? -55.496 34.037 72.651 1.00 31.79 290 GLU B N 1
ATOM 5009 C CA . GLU B 1 294 ? -55.792 34.300 71.247 1.00 32.86 290 GLU B CA 1
ATOM 5010 C C . GLU B 1 294 ? -57.077 35.093 71.066 1.00 33.66 290 GLU B C 1
ATOM 5011 O O . GLU B 1 294 ? -57.251 35.739 70.028 1.00 35.62 290 GLU B O 1
ATOM 5017 N N . SER B 1 295 ? -57.976 35.072 72.053 1.00 32.46 291 SER B N 1
ATOM 5018 C CA . SER B 1 295 ? -59.233 35.801 71.931 1.00 36.09 291 SER B CA 1
ATOM 5019 C C . SER B 1 295 ? -59.059 37.317 71.980 1.00 34.21 291 SER B C 1
ATOM 5020 O O . SER B 1 295 ? -59.993 38.042 71.620 1.00 34.84 291 SER B O 1
ATOM 5023 N N . LEU B 1 296 ? -57.921 37.818 72.451 1.00 31.98 292 LEU B N 1
ATOM 5024 C CA . LEU B 1 296 ? -57.703 39.261 72.449 1.00 30.93 292 LEU B CA 1
ATOM 5025 C C . LEU B 1 296 ? -57.758 39.779 71.017 1.00 30.87 292 LEU B C 1
ATOM 5026 O O . LEU B 1 296 ? -57.031 39.289 70.146 1.00 35.12 292 LEU B O 1
ATOM 5031 N N . GLU B 1 297 ? -58.633 40.750 70.763 1.00 31.58 293 GLU B N 1
ATOM 5032 C CA . GLU B 1 297 ? -58.871 41.227 69.407 1.00 34.03 293 GLU B CA 1
ATOM 5033 C C . GLU B 1 297 ? -58.864 42.749 69.377 1.00 35.89 293 GLU B C 1
ATOM 5034 O O . GLU B 1 297 ? -59.205 43.406 70.365 1.00 35.31 293 GLU B O 1
ATOM 5040 N N . TRP B 1 298 ? -58.483 43.303 68.223 1.00 35.80 294 TRP B N 1
ATOM 5041 C CA . TRP B 1 298 ? -58.535 44.746 68.029 1.00 36.14 294 TRP B CA 1
ATOM 5042 C C . TRP B 1 298 ? -58.865 45.125 66.592 1.00 40.11 294 TRP B C 1
ATOM 5043 O O . TRP B 1 298 ? -59.234 46.273 66.334 1.00 43.04 294 TRP B O 1
ATOM 5054 N N . SER B 1 299 ? -58.733 44.182 65.652 1.00 41.41 295 SER B N 1
ATOM 5055 C CA . SER B 1 299 ? -58.961 44.509 64.244 1.00 46.13 295 SER B CA 1
ATOM 5056 C C . SER B 1 299 ? -60.374 45.025 64.000 1.00 51.86 295 SER B C 1
ATOM 5057 O O . SER B 1 299 ? -60.604 45.780 63.049 1.00 66.76 295 SER B O 1
ATOM 5060 N N . LYS B 1 300 ? -61.322 44.638 64.845 1.00 58.88 296 LYS B N 1
ATOM 5061 C CA . LYS B 1 300 ? -62.711 45.069 64.765 1.00 69.75 296 LYS B CA 1
ATOM 5062 C C . LYS B 1 300 ? -62.946 46.426 65.428 1.00 74.04 296 LYS B C 1
ATOM 5063 O O . LYS B 1 300 ? -64.103 46.810 65.629 1.00 76.31 296 LYS B O 1
ATOM 5069 N N . SER B 1 301 ? -61.886 47.157 65.762 1.00 62.83 297 SER B N 1
ATOM 5070 C CA . SER B 1 301 ? -61.980 48.423 66.477 1.00 52.56 297 SER B CA 1
ATOM 5071 C C . SER B 1 301 ? -61.347 49.550 65.664 1.00 51.74 297 SER B C 1
ATOM 5072 O O . SER B 1 301 ? -60.862 49.355 64.548 1.00 53.01 297 SER B O 1
ATOM 5075 N N . ASN B 1 302 ? -61.345 50.742 66.260 1.00 49.25 298 ASN B N 1
ATOM 5076 C CA . ASN B 1 302 ? -60.657 51.908 65.723 1.00 46.47 298 ASN B CA 1
ATOM 5077 C C . ASN B 1 302 ? -59.230 52.030 66.240 1.00 45.92 298 ASN B C 1
ATOM 5078 O O . ASN B 1 302 ? -58.569 53.040 65.981 1.00 51.36 298 ASN B O 1
ATOM 5083 N N . VAL B 1 303 ? -58.747 51.030 66.964 1.00 39.53 299 VAL B N 1
ATOM 5084 C CA . VAL B 1 303 ? -57.400 51.042 67.515 1.00 38.59 299 VAL B CA 1
ATOM 5085 C C . VAL B 1 303 ? -56.474 50.316 66.547 1.00 41.81 299 VAL B C 1
ATOM 5086 O O . VAL B 1 303 ? -56.713 49.152 66.205 1.00 45.86 299 VAL B O 1
ATOM 5090 N N . THR B 1 304 ? -55.420 51.000 66.104 1.00 35.43 300 THR B N 1
ATOM 5091 C CA . THR B 1 304 ? -54.514 50.456 65.106 1.00 33.45 300 THR B CA 1
ATOM 5092 C C . THR B 1 304 ? -53.510 49.504 65.752 1.00 36.91 300 THR B C 1
ATOM 5093 O O . THR B 1 304 ? -53.322 49.480 66.973 1.00 34.98 300 THR B O 1
ATOM 5097 N N . GLU B 1 305 ? -52.843 48.717 64.902 1.00 34.85 301 GLU B N 1
ATOM 5098 C CA . GLU B 1 305 ? -51.799 47.834 65.404 1.00 33.44 301 GLU B CA 1
ATOM 5099 C C . GLU B 1 305 ? -50.666 48.622 66.053 1.00 31.62 301 GLU B C 1
ATOM 5100 O O . GLU B 1 305 ? -50.129 48.204 67.085 1.00 31.21 301 GLU B O 1
ATOM 5106 N N . LYS B 1 306 ? -50.283 49.763 65.469 1.00 32.83 302 LYS B N 1
ATOM 5107 C CA . LYS B 1 306 ? -49.281 50.604 66.122 1.00 34.22 302 LYS B CA 1
ATOM 5108 C C . LYS B 1 306 ? -49.717 51.002 67.524 1.00 33.63 302 LYS B C 1
ATOM 5109 O O . LYS B 1 306 ? -48.902 51.013 68.455 1.00 34.76 302 LYS B O 1
ATOM 5115 N N A CYS B 1 307 ? -51.001 51.328 67.698 0.67 30.96 303 CYS B N 1
ATOM 5116 N N B CYS B 1 307 ? -51.000 51.321 67.701 0.33 30.17 303 CYS B N 1
ATOM 5117 C CA A CYS B 1 307 ? -51.488 51.650 69.032 0.67 31.86 303 CYS B CA 1
ATOM 5118 C CA B CYS B 1 307 ? -51.484 51.656 69.034 0.33 31.22 303 CYS B CA 1
ATOM 5119 C C A CYS B 1 307 ? -51.413 50.433 69.939 0.67 30.61 303 CYS B C 1
ATOM 5120 C C B CYS B 1 307 ? -51.479 50.441 69.949 0.33 29.61 303 CYS B C 1
ATOM 5121 O O A CYS B 1 307 ? -51.074 50.555 71.120 0.67 29.42 303 CYS B O 1
ATOM 5122 O O B CYS B 1 307 ? -51.273 50.580 71.159 0.33 30.00 303 CYS B O 1
ATOM 5127 N N . MET B 1 308 ? -51.690 49.246 69.392 1.00 29.71 304 MET B N 1
ATOM 5128 C CA . MET B 1 308 ? -51.667 48.037 70.211 1.00 27.09 304 MET B CA 1
ATOM 5129 C C . MET B 1 308 ? -50.275 47.771 70.772 1.00 26.08 304 MET B C 1
ATOM 5130 O O . MET B 1 308 ? -50.144 47.313 71.913 1.00 28.26 304 MET B O 1
ATOM 5135 N N . TYR B 1 309 ? -49.220 48.050 69.992 1.00 27.10 305 TYR B N 1
ATOM 5136 C CA . TYR B 1 309 ? -47.872 47.905 70.535 1.00 27.70 305 TYR B CA 1
ATOM 5137 C C . TYR B 1 309 ? -47.685 48.772 71.768 1.00 26.15 305 TYR B C 1
ATOM 5138 O O . TYR B 1 309 ? -47.055 48.350 72.744 1.00 27.34 305 TYR B O 1
ATOM 5147 N N . ARG B 1 310 ? -48.223 49.992 71.733 1.00 28.24 306 ARG B N 1
ATOM 5148 C CA . ARG B 1 310 ? -48.099 50.892 72.872 1.00 28.93 306 ARG B CA 1
ATOM 5149 C C . ARG B 1 310 ? -48.915 50.398 74.053 1.00 30.69 306 ARG B C 1
ATOM 5150 O O . ARG B 1 310 ? -48.445 50.429 75.196 1.00 32.73 306 ARG B O 1
ATOM 5158 N N . LEU B 1 311 ? -50.140 49.935 73.802 1.00 27.65 307 LEU B N 1
ATOM 5159 C CA . LEU B 1 311 ? -50.945 49.403 74.895 1.00 27.41 307 LEU B CA 1
ATOM 5160 C C . LEU B 1 311 ? -50.316 48.150 75.492 1.00 27.91 307 LEU B C 1
ATOM 5161 O O . LEU B 1 311 ? -50.300 47.979 76.719 1.00 28.89 307 LEU B O 1
ATOM 5166 N N . LEU B 1 312 ? -49.786 47.264 74.646 1.00 25.61 308 LEU B N 1
ATOM 5167 C CA . LEU B 1 312 ? -49.147 46.048 75.145 1.00 24.20 308 LEU B CA 1
ATOM 5168 C C . LEU B 1 312 ? -47.876 46.378 75.917 1.00 30.01 308 LEU B C 1
ATOM 5169 O O . LEU B 1 312 ? -47.586 45.759 76.953 1.00 32.08 308 LEU B O 1
ATOM 5174 N N . GLY B 1 313 ? -47.117 47.364 75.435 1.00 30.47 309 GLY B N 1
ATOM 5175 C CA . GLY B 1 313 ? -45.901 47.801 76.101 1.00 34.47 309 GLY B CA 1
ATOM 5176 C C . GLY B 1 313 ? -46.099 48.236 77.539 1.00 33.84 309 GLY B C 1
ATOM 5177 O O . GLY B 1 313 ? -45.149 48.185 78.327 1.00 40.55 309 GLY B O 1
ATOM 5178 N N . ASN B 1 314 ? -47.306 48.664 77.902 1.00 28.92 310 ASN B N 1
ATOM 5179 C CA . ASN B 1 314 ? -47.611 49.080 79.265 1.00 29.31 310 ASN B CA 1
ATOM 5180 C C . ASN B 1 314 ? -48.380 48.029 80.048 1.00 29.39 310 ASN B C 1
ATOM 5181 O O . ASN B 1 314 ? -48.795 48.296 81.183 1.00 34.79 310 ASN B O 1
ATOM 5186 N N . SER B 1 315 ? -48.568 46.841 79.492 1.00 25.27 311 SER B N 1
ATOM 5187 C CA . SER B 1 315 ? -49.441 45.863 80.113 1.00 28.15 311 SER B CA 1
ATOM 5188 C C . SER B 1 315 ? -48.619 44.905 80.982 1.00 31.30 311 SER B C 1
ATOM 5189 O O . SER B 1 315 ? -47.402 45.043 81.129 1.00 32.31 311 SER B O 1
ATOM 5192 N N . ILE B 1 316 ? -49.295 43.926 81.568 1.00 37.66 312 ILE B N 1
ATOM 5193 C CA . ILE B 1 316 ? -48.660 42.963 82.460 1.00 37.15 312 ILE B CA 1
ATOM 5194 C C . ILE B 1 316 ? -48.313 41.700 81.684 1.00 38.20 312 ILE B C 1
ATOM 5195 O O . ILE B 1 316 ? -48.811 41.461 80.585 1.00 34.02 312 ILE B O 1
ATOM 5200 N N . ASN B 1 317 ? -47.463 40.854 82.271 1.00 30.17 313 ASN B N 1
ATOM 5201 C CA . ASN B 1 317 ? -47.405 39.481 81.792 1.00 31.07 313 ASN B CA 1
ATOM 5202 C C . ASN B 1 317 ? -48.540 38.739 82.479 1.00 32.55 313 ASN B C 1
ATOM 5203 O O . ASN B 1 317 ? -48.544 38.580 83.711 1.00 28.66 313 ASN B O 1
ATOM 5208 N N . VAL B 1 318 ? -49.507 38.306 81.673 1.00 31.11 314 VAL B N 1
ATOM 5209 C CA . VAL B 1 318 ? -50.724 37.685 82.176 1.00 30.90 314 VAL B CA 1
ATOM 5210 C C . VAL B 1 318 ? -50.420 36.361 82.849 1.00 31.62 314 VAL B C 1
ATOM 5211 O O . VAL B 1 318 ? -51.075 35.991 83.836 1.00 30.90 314 VAL B O 1
ATOM 5215 N N . LYS B 1 319 ? -49.426 35.627 82.340 1.00 27.97 315 LYS B N 1
ATOM 5216 C CA . LYS B 1 319 ? -49.113 34.320 82.901 1.00 27.72 315 LYS B CA 1
ATOM 5217 C C . LYS B 1 319 ? -48.524 34.459 84.300 1.00 27.01 315 LYS B C 1
ATOM 5218 O O . LYS B 1 319 ? -48.975 33.791 85.238 1.00 29.38 315 LYS B O 1
ATOM 5224 N N . VAL B 1 320 ? -47.514 35.323 84.458 1.00 29.85 316 VAL B N 1
ATOM 5225 C CA . VAL B 1 320 ? -46.923 35.547 85.780 1.00 30.24 316 VAL B CA 1
ATOM 5226 C C . VAL B 1 320 ? -47.986 35.995 86.777 1.00 27.45 316 VAL B C 1
ATOM 5227 O O . VAL B 1 320 ? -48.052 35.503 87.913 1.00 27.56 316 VAL B O 1
ATOM 5231 N N . VAL B 1 321 ? -48.832 36.940 86.373 1.00 24.94 317 VAL B N 1
ATOM 5232 C CA . VAL B 1 321 ? -49.827 37.452 87.308 1.00 24.72 317 VAL B CA 1
ATOM 5233 C C . VAL B 1 321 ? -50.877 36.389 87.617 1.00 27.12 317 VAL B C 1
ATOM 5234 O O . VAL B 1 321 ? -51.414 36.347 88.735 1.00 26.47 317 VAL B O 1
ATOM 5238 N N . SER B 1 322 ? -51.166 35.486 86.674 1.00 26.46 318 SER B N 1
ATOM 5239 C CA . SER B 1 322 ? -52.114 34.422 86.996 1.00 27.11 318 SER B CA 1
ATOM 5240 C C . SER B 1 322 ? -51.591 33.568 88.145 1.00 27.34 318 SER B C 1
ATOM 5241 O O . SER B 1 322 ? -52.362 33.152 89.016 1.00 26.48 318 SER B O 1
ATOM 5244 N N . TYR B 1 323 ? -50.273 33.325 88.186 1.00 25.20 319 TYR B N 1
ATOM 5245 C CA . TYR B 1 323 ? -49.700 32.593 89.316 1.00 24.56 319 TYR B CA 1
ATOM 5246 C C . TYR B 1 323 ? -49.807 33.396 90.603 1.00 24.67 319 TYR B C 1
ATOM 5247 O O . TYR B 1 323 ? -50.151 32.849 91.658 1.00 27.39 319 TYR B O 1
ATOM 5256 N N . LEU B 1 324 ? -49.495 34.696 90.533 1.00 24.51 320 LEU B N 1
ATOM 5257 C CA . LEU B 1 324 ? -49.538 35.543 91.724 1.00 26.28 320 LEU B CA 1
ATOM 5258 C C . LEU B 1 324 ? -50.951 35.653 92.279 1.00 29.36 320 LEU B C 1
ATOM 5259 O O . LEU B 1 324 ? -51.145 35.661 93.504 1.00 27.10 320 LEU B O 1
ATOM 5264 N N . ILE B 1 325 ? -51.947 35.770 91.395 1.00 25.80 321 ILE B N 1
ATOM 5265 C CA . ILE B 1 325 ? -53.339 35.808 91.839 1.00 26.44 321 ILE B CA 1
ATOM 5266 C C . ILE B 1 325 ? -53.724 34.499 92.514 1.00 27.42 321 ILE B C 1
ATOM 5267 O O . ILE B 1 325 ? -54.396 34.495 93.553 1.00 28.12 321 ILE B O 1
ATOM 5272 N N A SER B 1 326 ? -53.325 33.370 91.923 0.56 24.48 322 SER B N 1
ATOM 5273 N N B SER B 1 326 ? -53.311 33.367 91.932 0.44 24.92 322 SER B N 1
ATOM 5274 C CA A SER B 1 326 ? -53.585 32.069 92.532 0.56 27.49 322 SER B CA 1
ATOM 5275 C CA B SER B 1 326 ? -53.597 32.070 92.540 0.44 27.82 322 SER B CA 1
ATOM 5276 C C A SER B 1 326 ? -53.025 31.997 93.949 0.56 32.66 322 SER B C 1
ATOM 5277 C C B SER B 1 326 ? -53.019 31.979 93.948 0.44 32.18 322 SER B C 1
ATOM 5278 O O A SER B 1 326 ? -53.701 31.531 94.874 0.56 32.02 322 SER B O 1
ATOM 5279 O O B SER B 1 326 ? -53.679 31.480 94.868 0.44 32.24 322 SER B O 1
ATOM 5284 N N . LEU B 1 327 ? -51.784 32.454 94.135 1.00 27.56 323 LEU B N 1
ATOM 5285 C CA . LEU B 1 327 ? -51.200 32.507 95.477 1.00 27.32 323 LEU B CA 1
ATOM 5286 C C . LEU B 1 327 ? -51.982 33.449 96.385 1.00 27.18 323 LEU B C 1
ATOM 5287 O O . LEU B 1 327 ? -52.346 33.088 97.510 1.00 27.28 323 LEU B O 1
ATOM 5292 N N . LEU B 1 328 ? -52.219 34.677 95.915 1.00 26.66 324 LEU B N 1
ATOM 5293 C CA . LEU B 1 328 ? -52.863 35.703 96.737 1.00 27.51 324 LEU B CA 1
ATOM 5294 C C . LEU B 1 328 ? -54.195 35.229 97.304 1.00 28.87 324 LEU B C 1
ATOM 5295 O O . LEU B 1 328 ? -54.478 35.400 98.498 1.00 28.57 324 LEU B O 1
ATOM 5300 N N . LEU B 1 329 ? -55.037 34.645 96.450 1.00 25.97 325 LEU B N 1
ATOM 5301 C CA . LEU B 1 329 ? -56.427 34.352 96.775 1.00 27.42 325 LEU B CA 1
ATOM 5302 C C . LEU B 1 329 ? -56.630 32.969 97.391 1.00 31.08 325 LEU B C 1
ATOM 5303 O O . LEU B 1 329 ? -57.781 32.560 97.587 1.00 32.13 325 LEU B O 1
ATOM 5308 N N . GLU B 1 330 ? -55.555 32.238 97.689 1.00 29.45 326 GLU B N 1
ATOM 5309 C CA . GLU B 1 330 ? -55.694 30.908 98.280 1.00 33.57 326 GLU B CA 1
ATOM 5310 C C . GLU B 1 330 ? -56.651 30.834 99.467 1.00 32.96 326 GLU B C 1
ATOM 5311 O O . GLU B 1 330 ? -57.432 29.868 99.529 1.00 36.63 326 GLU B O 1
ATOM 5317 N N . PRO B 1 331 ? -56.655 31.772 100.421 1.00 34.38 327 PRO B N 1
ATOM 5318 C CA . PRO B 1 331 ? -57.544 31.623 101.585 1.00 33.60 327 PRO B CA 1
ATOM 5319 C C . PRO B 1 331 ? -59.034 31.659 101.255 1.00 37.92 327 PRO B C 1
ATOM 5320 O O . PRO B 1 331 ? -59.842 31.299 102.123 1.00 41.01 327 PRO B O 1
ATOM 5324 N N . LEU B 1 332 ? -59.426 32.067 100.043 1.00 36.61 328 LEU B N 1
ATOM 5325 C CA . LEU B 1 332 ? -60.834 32.039 99.661 1.00 38.95 328 LEU B CA 1
ATOM 5326 C C . LEU B 1 332 ? -61.327 30.644 99.300 1.00 45.31 328 LEU B C 1
ATOM 5327 O O . LEU B 1 332 ? -62.543 30.448 99.180 1.00 46.66 328 LEU B O 1
ATOM 5332 N N . ASN B 1 333 ? -60.418 29.683 99.125 1.00 45.72 329 ASN B N 1
ATOM 5333 C CA . ASN B 1 333 ? -60.766 28.274 98.925 1.00 53.13 329 ASN B CA 1
ATOM 5334 C C . ASN B 1 333 ? -61.662 28.069 97.703 1.00 62.06 329 ASN B C 1
ATOM 5335 O O . ASN B 1 333 ? -62.719 27.438 97.773 1.00 63.26 329 ASN B O 1
ATOM 5340 N N . PHE B 1 334 ? -61.222 28.604 96.570 1.00 55.03 330 PHE B N 1
ATOM 5341 C CA . PHE B 1 334 ? -61.906 28.373 95.304 1.00 59.56 330 PHE B CA 1
ATOM 5342 C C . PHE B 1 334 ? -61.499 27.022 94.722 1.00 65.53 330 PHE B C 1
ATOM 5343 O O . PHE B 1 334 ? -62.327 26.298 94.167 1.00 74.68 330 PHE B O 1
ATOM 5351 N N . ARG C 1 10 ? -42.241 -3.082 44.943 1.00 62.08 6 ARG C N 1
ATOM 5352 C CA . ARG C 1 10 ? -42.796 -1.750 44.741 1.00 61.68 6 ARG C CA 1
ATOM 5353 C C . ARG C 1 10 ? -43.679 -1.712 43.497 1.00 59.98 6 ARG C C 1
ATOM 5354 O O . ARG C 1 10 ? -43.392 -2.369 42.496 1.00 61.56 6 ARG C O 1
ATOM 5362 N N . LEU C 1 11 ? -44.754 -0.935 43.567 1.00 50.73 7 LEU C N 1
ATOM 5363 C CA . LEU C 1 11 ? -45.742 -0.836 42.501 1.00 48.08 7 LEU C CA 1
ATOM 5364 C C . LEU C 1 11 ? -45.571 0.503 41.797 1.00 46.91 7 LEU C C 1
ATOM 5365 O O . LEU C 1 11 ? -45.694 1.558 42.429 1.00 45.66 7 LEU C O 1
ATOM 5370 N N . ARG C 1 12 ? -45.310 0.463 40.492 1.00 45.23 8 ARG C N 1
ATOM 5371 C CA . ARG C 1 12 ? -45.178 1.687 39.710 1.00 42.54 8 ARG C CA 1
ATOM 5372 C C . ARG C 1 12 ? -46.559 2.154 39.262 1.00 38.09 8 ARG C C 1
ATOM 5373 O O . ARG C 1 12 ? -47.297 1.402 38.615 1.00 38.12 8 ARG C O 1
ATOM 5381 N N . VAL C 1 13 ? -46.903 3.395 39.597 1.00 36.47 9 VAL C N 1
ATOM 5382 C CA . VAL C 1 13 ? -48.248 3.927 39.413 1.00 33.56 9 VAL C CA 1
ATOM 5383 C C . VAL C 1 13 ? -48.171 5.149 38.509 1.00 35.68 9 VAL C C 1
ATOM 5384 O O . VAL C 1 13 ? -47.324 6.026 38.716 1.00 37.81 9 VAL C O 1
ATOM 5388 N N . LEU C 1 14 ? -49.064 5.209 37.521 1.00 34.53 10 LEU C N 1
ATOM 5389 C CA . LEU C 1 14 ? -49.270 6.386 36.682 1.00 33.15 10 LEU C CA 1
ATOM 5390 C C . LEU C 1 14 ? -50.568 7.060 37.109 1.00 32.14 10 LEU C C 1
ATOM 5391 O O . LEU C 1 14 ? -51.635 6.441 37.046 1.00 30.62 10 LEU C O 1
ATOM 5396 N N . GLU C 1 15 ? -50.475 8.313 37.554 1.00 31.92 11 GLU C N 1
ATOM 5397 C CA . GLU C 1 15 ? -51.588 9.046 38.160 1.00 33.75 11 GLU C CA 1
ATOM 5398 C C . GLU C 1 15 ? -52.089 10.103 37.169 1.00 34.60 11 GLU C C 1
ATOM 5399 O O . GLU C 1 15 ? -51.551 11.208 37.096 1.00 33.88 11 GLU C O 1
ATOM 5405 N N . LEU C 1 16 ? -53.116 9.744 36.390 1.00 36.54 12 LEU C N 1
ATOM 5406 C CA . LEU C 1 16 ? -53.650 10.605 35.335 1.00 35.31 12 LEU C CA 1
ATOM 5407 C C . LEU C 1 16 ? -54.783 11.486 35.858 1.00 32.54 12 LEU C C 1
ATOM 5408 O O . LEU C 1 16 ? -55.666 11.016 36.576 1.00 31.60 12 LEU C O 1
ATOM 5413 N N . TYR C 1 17 ? -54.768 12.760 35.457 1.00 32.58 13 TYR C N 1
ATOM 5414 C CA . TYR C 1 17 ? -55.652 13.791 36.001 1.00 32.57 13 TYR C CA 1
ATOM 5415 C C . TYR C 1 17 ? -55.465 13.887 37.517 1.00 32.83 13 TYR C C 1
ATOM 5416 O O . TYR C 1 17 ? -56.396 13.699 38.304 1.00 33.17 13 TYR C O 1
ATOM 5425 N N . SER C 1 18 ? -54.232 14.199 37.912 1.00 34.91 14 SER C N 1
ATOM 5426 C CA . SER C 1 18 ? -53.800 13.974 39.285 1.00 32.35 14 SER C CA 1
ATOM 5427 C C . SER C 1 18 ? -54.325 15.000 40.282 1.00 35.98 14 SER C C 1
ATOM 5428 O O . SER C 1 18 ? -54.410 14.680 41.474 1.00 34.45 14 SER C O 1
ATOM 5431 N N . GLY C 1 19 ? -54.694 16.201 39.840 1.00 33.79 15 GLY C N 1
ATOM 5432 C CA . GLY C 1 19 ? -55.224 17.174 40.787 1.00 37.06 15 GLY C CA 1
ATOM 5433 C C . GLY C 1 19 ? -54.246 17.447 41.914 1.00 33.31 15 GLY C C 1
ATOM 5434 O O . GLY C 1 19 ? -53.044 17.622 41.698 1.00 34.73 15 GLY C O 1
ATOM 5435 N N . ILE C 1 20 ? -54.759 17.479 43.143 1.00 36.70 16 ILE C N 1
ATOM 5436 C CA . ILE C 1 20 ? -53.898 17.707 44.298 1.00 36.23 16 ILE C CA 1
ATOM 5437 C C . ILE C 1 20 ? -53.419 16.377 44.866 1.00 39.55 16 ILE C C 1
ATOM 5438 O O . ILE C 1 20 ? -52.851 16.328 45.963 1.00 39.37 16 ILE C O 1
ATOM 5443 N N . GLY C 1 21 ? -53.620 15.298 44.115 1.00 35.02 17 GLY C N 1
ATOM 5444 C CA . GLY C 1 21 ? -53.087 14.007 44.498 1.00 38.86 17 GLY C CA 1
ATOM 5445 C C . GLY C 1 21 ? -53.939 13.190 45.441 1.00 36.02 17 GLY C C 1
ATOM 5446 O O . GLY C 1 21 ? -53.389 12.438 46.257 1.00 34.79 17 GLY C O 1
ATOM 5447 N N . GLY C 1 22 ? -55.267 13.321 45.365 1.00 31.27 18 GLY C N 1
ATOM 5448 C CA . GLY C 1 22 ? -56.134 12.450 46.147 1.00 33.82 18 GLY C CA 1
ATOM 5449 C C . GLY C 1 22 ? -55.809 10.978 45.965 1.00 33.02 18 GLY C C 1
ATOM 5450 O O . GLY C 1 22 ? -55.804 10.209 46.929 1.00 33.25 18 GLY C O 1
ATOM 5451 N N . MET C 1 23 ? -55.522 10.566 44.725 1.00 32.35 19 MET C N 1
ATOM 5452 C CA . MET C 1 23 ? -55.205 9.161 44.475 1.00 30.24 19 MET C CA 1
ATOM 5453 C C . MET C 1 23 ? -53.944 8.749 45.229 1.00 32.30 19 MET C C 1
ATOM 5454 O O . MET C 1 23 ? -53.896 7.675 45.842 1.00 34.45 19 MET C O 1
ATOM 5459 N N . HIS C 1 24 ? -52.914 9.599 45.194 1.00 31.93 20 HIS C N 1
ATOM 5460 C CA . HIS C 1 24 ? -51.678 9.327 45.922 1.00 32.16 20 HIS C CA 1
ATOM 5461 C C . HIS C 1 24 ? -51.939 9.217 47.424 1.00 36.61 20 HIS C C 1
ATOM 5462 O O . HIS C 1 24 ? -51.424 8.307 48.087 1.00 37.80 20 HIS C O 1
ATOM 5469 N N . TYR C 1 25 ? -52.752 10.124 47.978 1.00 37.07 21 TYR C N 1
ATOM 5470 C CA . TYR C 1 25 ? -53.113 10.020 49.390 1.00 32.35 21 TYR C CA 1
ATOM 5471 C C . TYR C 1 25 ? -53.881 8.735 49.680 1.00 33.82 21 TYR C C 1
ATOM 5472 O O . TYR C 1 25 ? -53.714 8.136 50.751 1.00 35.45 21 TYR C O 1
ATOM 5481 N N . ALA C 1 26 ? -54.750 8.314 48.752 1.00 33.64 22 ALA C N 1
ATOM 5482 C CA . ALA C 1 26 ? -55.478 7.063 48.942 1.00 33.24 22 ALA C CA 1
ATOM 5483 C C . ALA C 1 26 ? -54.536 5.864 48.920 1.00 34.76 22 ALA C C 1
ATOM 5484 O O . ALA C 1 26 ? -54.708 4.922 49.704 1.00 34.75 22 ALA C O 1
ATOM 5486 N N . LEU C 1 27 ? -53.526 5.883 48.042 1.00 32.24 23 LEU C N 1
ATOM 5487 C CA . LEU C 1 27 ? -52.538 4.807 48.041 1.00 37.50 23 LEU C CA 1
ATOM 5488 C C . LEU C 1 27 ? -51.775 4.763 49.359 1.00 37.73 23 LEU C C 1
ATOM 5489 O O . LEU C 1 27 ? -51.480 3.679 49.880 1.00 39.27 23 LEU C O 1
ATOM 5494 N N . ASN C 1 28 ? -51.433 5.933 49.905 1.00 35.50 24 ASN C N 1
ATOM 5495 C CA . ASN C 1 28 ? -50.765 5.995 51.203 1.00 41.90 24 ASN C CA 1
ATOM 5496 C C . ASN C 1 28 ? -51.637 5.399 52.300 1.00 42.11 24 ASN C C 1
ATOM 5497 O O . ASN C 1 28 ? -51.169 4.591 53.111 1.00 39.25 24 ASN C O 1
ATOM 5502 N N . LEU C 1 29 ? -52.904 5.822 52.364 1.00 37.41 25 LEU C N 1
ATOM 5503 C CA . LEU C 1 29 ? -53.794 5.353 53.421 1.00 37.96 25 LEU C CA 1
ATOM 5504 C C . LEU C 1 29 ? -53.994 3.844 53.357 1.00 38.76 25 LEU C C 1
ATOM 5505 O O . LEU C 1 29 ? -54.114 3.187 54.399 1.00 41.99 25 LEU C O 1
ATOM 5510 N N . ALA C 1 30 ? -54.007 3.276 52.152 1.00 36.08 26 ALA C N 1
ATOM 5511 C CA . ALA C 1 30 ? -54.120 1.838 51.955 1.00 39.84 26 ALA C CA 1
ATOM 5512 C C . ALA C 1 30 ? -52.803 1.112 52.190 1.00 44.80 26 ALA C C 1
ATOM 5513 O O . ALA C 1 30 ? -52.748 -0.112 52.009 1.00 43.56 26 ALA C O 1
ATOM 5515 N N . ASN C 1 31 ? -51.748 1.841 52.563 1.00 40.69 27 ASN C N 1
ATOM 5516 C CA . ASN C 1 31 ? -50.438 1.259 52.857 1.00 45.14 27 ASN C CA 1
ATOM 5517 C C . ASN C 1 31 ? -49.907 0.470 51.664 1.00 45.46 27 ASN C C 1
ATOM 5518 O O . ASN C 1 31 ? -49.355 -0.622 51.812 1.00 48.39 27 ASN C O 1
ATOM 5523 N N . ILE C 1 32 ? -50.074 1.034 50.471 1.00 44.83 28 ILE C N 1
ATOM 5524 C CA . ILE C 1 32 ? -49.539 0.441 49.248 1.00 43.05 28 ILE C CA 1
ATOM 5525 C C . ILE C 1 32 ? -48.111 0.940 49.065 1.00 43.99 28 ILE C C 1
ATOM 5526 O O . ILE C 1 32 ? -47.865 2.153 49.148 1.00 47.42 28 ILE C O 1
ATOM 5531 N N . PRO C 1 33 ? -47.142 0.056 48.824 1.00 47.60 29 PRO C N 1
ATOM 5532 C CA . PRO C 1 33 ? -45.766 0.505 48.521 1.00 51.27 29 PRO C CA 1
ATOM 5533 C C . PRO C 1 33 ? -45.658 1.000 47.085 1.00 52.97 29 PRO C C 1
ATOM 5534 O O . PRO C 1 33 ? -45.051 0.383 46.203 1.00 56.07 29 PRO C O 1
ATOM 5538 N N . ALA C 1 34 ? -46.278 2.145 46.832 1.00 47.52 30 ALA C N 1
ATOM 5539 C CA . ALA C 1 34 ? -46.413 2.673 45.486 1.00 50.66 30 ALA C CA 1
ATOM 5540 C C . ALA C 1 34 ? -45.307 3.676 45.197 1.00 51.94 30 ALA C C 1
ATOM 5541 O O . ALA C 1 34 ? -44.934 4.478 46.058 1.00 50.95 30 ALA C O 1
ATOM 5543 N N . ASP C 1 35 ? -44.782 3.617 43.981 1.00 49.66 31 ASP C N 1
ATOM 5544 C CA . ASP C 1 35 ? -43.912 4.655 43.443 1.00 51.53 31 ASP C CA 1
ATOM 5545 C C . ASP C 1 35 ? -44.689 5.337 42.328 1.00 52.93 31 ASP C C 1
ATOM 5546 O O . ASP C 1 35 ? -44.862 4.765 41.247 1.00 49.25 31 ASP C O 1
ATOM 5551 N N . ILE C 1 36 ? -45.165 6.551 42.590 1.00 48.95 32 ILE C N 1
ATOM 5552 C CA . ILE C 1 36 ? -45.845 7.312 41.547 1.00 46.41 32 ILE C CA 1
ATOM 5553 C C . ILE C 1 36 ? -44.777 7.786 40.566 1.00 48.37 32 ILE C C 1
ATOM 5554 O O . ILE C 1 36 ? -43.939 8.630 40.897 1.00 49.99 32 ILE C O 1
ATOM 5559 N N . VAL C 1 37 ? -44.774 7.197 39.370 1.00 42.51 33 VAL C N 1
ATOM 5560 C CA . VAL C 1 37 ? -43.748 7.523 38.386 1.00 45.85 33 VAL C CA 1
ATOM 5561 C C . VAL C 1 37 ? -44.001 8.903 37.802 1.00 45.15 33 VAL C C 1
ATOM 5562 O O . VAL C 1 37 ? -43.070 9.695 37.614 1.00 46.99 33 VAL C O 1
ATOM 5566 N N . CYS C 1 38 ? -45.262 9.218 37.520 1.00 45.68 34 CYS C N 1
ATOM 5567 C CA . CYS C 1 38 ? -45.625 10.525 37.000 1.00 47.20 34 CYS C CA 1
ATOM 5568 C C . CYS C 1 38 ? -47.073 10.809 37.368 1.00 41.76 34 CYS C C 1
ATOM 5569 O O . CYS C 1 38 ? -47.930 9.926 37.295 1.00 38.78 34 CYS C O 1
ATOM 5572 N N . ALA C 1 39 ? -47.331 12.039 37.791 1.00 43.17 35 ALA C N 1
ATOM 5573 C CA . ALA C 1 39 ? -48.677 12.572 37.900 1.00 40.22 35 ALA C CA 1
ATOM 5574 C C . ALA C 1 39 ? -48.849 13.597 36.790 1.00 39.57 35 ALA C C 1
ATOM 5575 O O . ALA C 1 39 ? -47.952 14.413 36.554 1.00 43.45 35 ALA C O 1
ATOM 5577 N N . ILE C 1 40 ? -49.979 13.547 36.091 1.00 37.09 36 ILE C N 1
ATOM 5578 C CA . ILE C 1 40 ? -50.211 14.426 34.952 1.00 40.20 36 ILE C CA 1
ATOM 5579 C C . ILE C 1 40 ? -51.490 15.214 35.177 1.00 39.05 36 ILE C C 1
ATOM 5580 O O . ILE C 1 40 ? -52.551 14.631 35.431 1.00 36.24 36 ILE C O 1
ATOM 5585 N N . ASP C 1 41 ? -51.388 16.536 35.074 1.00 39.09 37 ASP C N 1
ATOM 5586 C CA . ASP C 1 41 ? -52.550 17.401 35.173 1.00 43.48 37 ASP C CA 1
ATOM 5587 C C . ASP C 1 41 ? -52.256 18.679 34.402 1.00 44.49 37 ASP C C 1
ATOM 5588 O O . ASP C 1 41 ? -51.113 19.141 34.352 1.00 46.30 37 ASP C O 1
ATOM 5593 N N . ILE C 1 42 ? -53.302 19.247 33.800 1.00 47.77 38 ILE C N 1
ATOM 5594 C CA . ILE C 1 42 ? -53.114 20.437 32.976 1.00 57.72 38 ILE C CA 1
ATOM 5595 C C . ILE C 1 42 ? -53.100 21.716 33.807 1.00 59.14 38 ILE C C 1
ATOM 5596 O O . ILE C 1 42 ? -52.589 22.743 33.341 1.00 62.10 38 ILE C O 1
ATOM 5601 N N . ASN C 1 43 ? -53.627 21.683 35.030 1.00 52.86 39 ASN C N 1
ATOM 5602 C CA . ASN C 1 43 ? -53.810 22.900 35.808 1.00 54.60 39 ASN C CA 1
ATOM 5603 C C . ASN C 1 43 ? -52.549 23.208 36.606 1.00 52.01 39 ASN C C 1
ATOM 5604 O O . ASN C 1 43 ? -52.121 22.374 37.418 1.00 43.82 39 ASN C O 1
ATOM 5609 N N . PRO C 1 44 ? -51.937 24.379 36.426 1.00 56.69 40 PRO C N 1
ATOM 5610 C CA . PRO C 1 44 ? -50.665 24.647 37.112 1.00 59.06 40 PRO C CA 1
ATOM 5611 C C . PRO C 1 44 ? -50.794 24.744 38.622 1.00 54.60 40 PRO C C 1
ATOM 5612 O O . PRO C 1 44 ? -49.855 24.363 39.332 1.00 54.38 40 PRO C O 1
ATOM 5616 N N . GLN C 1 45 ? -51.918 25.251 39.138 1.00 49.96 41 GLN C N 1
ATOM 5617 C CA . GLN C 1 45 ? -52.091 25.325 40.586 1.00 51.96 41 GLN C CA 1
ATOM 5618 C C . GLN C 1 45 ? -52.186 23.935 41.204 1.00 47.82 41 GLN C C 1
ATOM 5619 O O . GLN C 1 45 ? -51.640 23.694 42.286 1.00 49.51 41 GLN C O 1
ATOM 5625 N N . ALA C 1 46 ? -52.881 23.009 40.539 1.00 39.80 42 ALA C N 1
ATOM 5626 C CA . ALA C 1 46 ? -52.971 21.650 41.062 1.00 41.82 42 ALA C CA 1
ATOM 5627 C C . ALA C 1 46 ? -51.586 21.022 41.153 1.00 40.25 42 ALA C C 1
ATOM 5628 O O . ALA C 1 46 ? -51.231 20.411 42.167 1.00 41.60 42 ALA C O 1
ATOM 5630 N N . ASN C 1 47 ? -50.786 21.168 40.093 1.00 42.87 43 ASN C N 1
ATOM 5631 C CA . ASN C 1 47 ? -49.442 20.602 40.084 1.00 43.15 43 ASN C CA 1
ATOM 5632 C C . ASN C 1 47 ? -48.551 21.246 41.137 1.00 45.02 43 ASN C C 1
ATOM 5633 O O . ASN C 1 47 ? -47.693 20.573 41.719 1.00 44.84 43 ASN C O 1
ATOM 5638 N N . GLU C 1 48 ? -48.740 22.541 41.397 1.00 39.78 44 GLU C N 1
ATOM 5639 C CA . GLU C 1 48 ? -47.994 23.199 42.466 1.00 46.68 44 GLU C CA 1
ATOM 5640 C C . GLU C 1 48 ? -48.299 22.561 43.817 1.00 45.06 44 GLU C C 1
ATOM 5641 O O . GLU C 1 48 ? -47.382 22.231 44.580 1.00 47.17 44 GLU C O 1
ATOM 5647 N N . ILE C 1 49 ? -49.585 22.390 44.135 1.00 42.28 45 ILE C N 1
ATOM 5648 C CA . ILE C 1 49 ? -49.963 21.755 45.395 1.00 41.94 45 ILE C CA 1
ATOM 5649 C C . ILE C 1 49 ? -49.483 20.309 45.433 1.00 45.53 45 ILE C C 1
ATOM 5650 O O . ILE C 1 49 ? -48.975 19.838 46.459 1.00 43.45 45 ILE C O 1
ATOM 5655 N N . TYR C 1 50 ? -49.670 19.571 44.333 1.00 41.06 46 TYR C N 1
ATOM 5656 C CA . TYR C 1 50 ? -49.215 18.184 44.285 1.00 39.64 46 TYR C CA 1
ATOM 5657 C C . TYR C 1 50 ? -47.737 18.082 44.649 1.00 41.10 46 TYR C C 1
ATOM 5658 O O . TYR C 1 50 ? -47.353 17.317 45.540 1.00 43.68 46 TYR C O 1
ATOM 5667 N N . ASN C 1 51 ? -46.893 18.852 43.958 1.00 41.20 47 ASN C N 1
ATOM 5668 C CA . ASN C 1 51 ? -45.450 18.724 44.125 1.00 43.85 47 ASN C CA 1
ATOM 5669 C C . ASN C 1 51 ? -44.997 19.178 45.506 1.00 49.42 47 ASN C C 1
ATOM 5670 O O . ASN C 1 51 ? -44.004 18.665 46.032 1.00 48.56 47 ASN C O 1
ATOM 5675 N N . LEU C 1 52 ? -45.697 20.145 46.098 1.00 48.92 48 LEU C N 1
ATOM 5676 C CA . LEU C 1 52 ? -45.350 20.588 47.440 1.00 53.20 48 LEU C CA 1
ATOM 5677 C C . LEU C 1 52 ? -45.598 19.499 48.476 1.00 49.92 48 LEU C C 1
ATOM 5678 O O . LEU C 1 52 ? -44.848 19.392 49.454 1.00 54.46 48 LEU C O 1
ATOM 5683 N N . ASN C 1 53 ? -46.633 18.682 48.284 1.00 44.72 49 ASN C N 1
ATOM 5684 C CA . ASN C 1 53 ? -47.009 17.697 49.288 1.00 47.40 49 ASN C CA 1
ATOM 5685 C C . ASN C 1 53 ? -46.438 16.313 49.029 1.00 52.86 49 ASN C C 1
ATOM 5686 O O . ASN C 1 53 ? -46.152 15.589 49.987 1.00 52.73 49 ASN C O 1
ATOM 5691 N N . HIS C 1 54 ? -46.269 15.922 47.768 1.00 50.98 50 HIS C N 1
ATOM 5692 C CA . HIS C 1 54 ? -45.838 14.571 47.447 1.00 49.28 50 HIS C CA 1
ATOM 5693 C C . HIS C 1 54 ? -44.421 14.490 46.903 1.00 49.47 50 HIS C C 1
ATOM 5694 O O . HIS C 1 54 ? -43.917 13.380 46.705 1.00 54.68 50 HIS C O 1
ATOM 5701 N N . GLY C 1 55 ? -43.770 15.618 46.662 1.00 52.73 51 GLY C N 1
ATOM 5702 C CA . GLY C 1 55 ? -42.534 15.651 45.912 1.00 56.20 51 GLY C CA 1
ATOM 5703 C C . GLY C 1 55 ? -42.769 15.990 44.450 1.00 56.46 51 GLY C C 1
ATOM 5704 O O . GLY C 1 55 ? -43.886 15.915 43.930 1.00 52.22 51 GLY C O 1
ATOM 5705 N N . LYS C 1 56 ? -41.683 16.366 43.771 1.00 57.74 52 LYS C N 1
ATOM 5706 C CA . LYS C 1 56 ? -41.784 16.805 42.386 1.00 59.92 52 LYS C CA 1
ATOM 5707 C C . LYS C 1 56 ? -42.079 15.630 41.462 1.00 58.07 52 LYS C C 1
ATOM 5708 O O . LYS C 1 56 ? -41.159 14.998 40.932 1.00 58.30 52 LYS C O 1
ATOM 5714 N N . LEU C 1 57 ? -43.359 15.319 41.281 1.00 49.87 53 LEU C N 1
ATOM 5715 C CA . LEU C 1 57 ? -43.793 14.229 40.415 1.00 47.64 53 LEU C CA 1
ATOM 5716 C C . LEU C 1 57 ? -44.857 14.644 39.417 1.00 53.37 53 LEU C C 1
ATOM 5717 O O . LEU C 1 57 ? -45.066 13.922 38.431 1.00 52.07 53 LEU C O 1
ATOM 5722 N N . ALA C 1 58 ? -45.560 15.756 39.653 1.00 51.31 54 ALA C N 1
ATOM 5723 C CA . ALA C 1 58 ? -46.607 16.227 38.756 1.00 55.56 54 ALA C CA 1
ATOM 5724 C C . ALA C 1 58 ? -46.002 16.975 37.582 1.00 54.83 54 ALA C C 1
ATOM 5725 O O . ALA C 1 58 ? -45.129 17.834 37.752 1.00 55.55 54 ALA C O 1
ATOM 5727 N N . LYS C 1 59 ? -46.474 16.640 36.383 1.00 55.37 55 LYS C N 1
ATOM 5728 C CA . LYS C 1 59 ? -45.975 17.261 35.173 1.00 61.47 55 LYS C CA 1
ATOM 5729 C C . LYS C 1 59 ? -47.148 17.787 34.348 1.00 57.28 55 LYS C C 1
ATOM 5730 O O . LYS C 1 59 ? -48.226 17.170 34.312 1.00 49.33 55 LYS C O 1
ATOM 5736 N N . HIS C 1 60 ? -46.951 18.939 33.719 1.00 53.52 56 HIS C N 1
ATOM 5737 C CA . HIS C 1 60 ? -47.987 19.505 32.872 1.00 57.39 56 HIS C CA 1
ATOM 5738 C C . HIS C 1 60 ? -47.899 18.791 31.533 1.00 61.54 56 HIS C C 1
ATOM 5739 O O . HIS C 1 60 ? -46.822 18.722 30.929 1.00 54.31 56 HIS C O 1
ATOM 5746 N N . MET C 1 61 ? -49.036 18.278 31.059 1.00 57.63 57 MET C N 1
ATOM 5747 C CA . MET C 1 61 ? -48.986 17.534 29.813 1.00 56.91 57 MET C CA 1
ATOM 5748 C C . MET C 1 61 ? -50.437 17.343 29.350 1.00 52.66 57 MET C C 1
ATOM 5749 O O . MET C 1 61 ? -51.352 17.238 30.176 1.00 53.50 57 MET C O 1
ATOM 5754 N N . ASP C 1 62 ? -50.645 17.305 28.039 1.00 54.51 58 ASP C N 1
ATOM 5755 C CA . ASP C 1 62 ? -51.979 17.140 27.461 1.00 56.85 58 ASP C CA 1
ATOM 5756 C C . ASP C 1 62 ? -52.267 15.645 27.340 1.00 45.46 58 ASP C C 1
ATOM 5757 O O . ASP C 1 62 ? -51.707 14.964 26.474 1.00 51.62 58 ASP C O 1
ATOM 5762 N N . ILE C 1 63 ? -53.126 15.132 28.226 1.00 44.96 59 ILE C N 1
ATOM 5763 C CA . ILE C 1 63 ? -53.441 13.704 28.219 1.00 42.47 59 ILE C CA 1
ATOM 5764 C C . ILE C 1 63 ? -54.079 13.289 26.899 1.00 47.81 59 ILE C C 1
ATOM 5765 O O . ILE C 1 63 ? -53.832 12.180 26.406 1.00 48.72 59 ILE C O 1
ATOM 5770 N N . SER C 1 64 ? -54.884 14.163 26.290 1.00 47.02 60 SER C N 1
ATOM 5771 C CA . SER C 1 64 ? -55.529 13.826 25.023 1.00 60.72 60 SER C CA 1
ATOM 5772 C C . SER C 1 64 ? -54.539 13.631 23.878 1.00 65.57 60 SER C C 1
ATOM 5773 O O . SER C 1 64 ? -54.950 13.190 22.798 1.00 69.68 60 SER C O 1
ATOM 5776 N N . THR C 1 65 ? -53.257 13.948 24.073 1.00 63.08 61 THR C N 1
ATOM 5777 C CA . THR C 1 65 ? -52.242 13.712 23.052 1.00 62.13 61 THR C CA 1
ATOM 5778 C C . THR C 1 65 ? -51.106 12.823 23.541 1.00 53.36 61 THR C C 1
ATOM 5779 O O . THR C 1 65 ? -50.076 12.726 22.862 1.00 54.03 61 THR C O 1
ATOM 5783 N N . LEU C 1 66 ? -51.254 12.179 24.699 1.00 52.61 62 LEU C N 1
ATOM 5784 C CA . LEU C 1 66 ? -50.340 11.104 25.056 1.00 47.58 62 LEU C CA 1
ATOM 5785 C C . LEU C 1 66 ? -50.389 10.011 23.996 1.00 49.44 62 LEU C C 1
ATOM 5786 O O . LEU C 1 66 ? -51.458 9.667 23.485 1.00 46.66 62 LEU C O 1
ATOM 5791 N N . THR C 1 67 ? -49.226 9.450 23.684 1.00 47.96 63 THR C N 1
ATOM 5792 C CA . THR C 1 67 ? -49.098 8.368 22.719 1.00 53.18 63 THR C CA 1
ATOM 5793 C C . THR C 1 67 ? -48.681 7.090 23.435 1.00 52.36 63 THR C C 1
ATOM 5794 O O . THR C 1 67 ? -48.293 7.103 24.606 1.00 46.91 63 THR C O 1
ATOM 5798 N N . ALA C 1 68 ? -48.782 5.968 22.717 1.00 48.90 64 ALA C N 1
ATOM 5799 C CA . ALA C 1 68 ? -48.349 4.700 23.295 1.00 51.35 64 ALA C CA 1
ATOM 5800 C C . ALA C 1 68 ? -46.884 4.750 23.698 1.00 53.29 64 ALA C C 1
ATOM 5801 O O . ALA C 1 68 ? -46.492 4.122 24.690 1.00 49.55 64 ALA C O 1
ATOM 5803 N N . LYS C 1 69 ? -46.070 5.497 22.945 1.00 50.47 65 LYS C N 1
ATOM 5804 C CA . LYS C 1 69 ? -44.672 5.713 23.305 1.00 58.73 65 LYS C CA 1
ATOM 5805 C C . LYS C 1 69 ? -44.548 6.317 24.698 1.00 55.07 65 LYS C C 1
ATOM 5806 O O . LYS C 1 69 ? -43.700 5.897 25.495 1.00 50.65 65 LYS C O 1
ATOM 5812 N N . ASP C 1 70 ? -45.367 7.333 24.993 1.00 50.89 66 ASP C N 1
ATOM 5813 C CA . ASP C 1 70 ? -45.336 7.965 26.309 1.00 43.89 66 ASP C CA 1
ATOM 5814 C C . ASP C 1 70 ? -45.682 6.968 27.407 1.00 45.88 66 ASP C C 1
ATOM 5815 O O . ASP C 1 70 ? -45.002 6.899 28.438 1.00 46.36 66 ASP C O 1
ATOM 5820 N N . PHE C 1 71 ? -46.739 6.179 27.199 1.00 40.43 67 PHE C N 1
ATOM 5821 C CA . PHE C 1 71 ? -47.131 5.204 28.212 1.00 42.55 67 PHE C CA 1
ATOM 5822 C C . PHE C 1 71 ? -46.057 4.140 28.390 1.00 43.86 67 PHE C C 1
ATOM 5823 O O . PHE C 1 71 ? -45.818 3.671 29.510 1.00 44.14 67 PHE C O 1
ATOM 5831 N N . ASP C 1 72 ? -45.408 3.739 27.292 1.00 43.48 68 ASP C N 1
ATOM 5832 C CA . ASP C 1 72 ? -44.305 2.787 27.378 1.00 48.72 68 ASP C CA 1
ATOM 5833 C C . ASP C 1 72 ? -43.195 3.316 28.277 1.00 52.25 68 ASP C C 1
ATOM 5834 O O . ASP C 1 72 ? -42.605 2.563 29.062 1.00 50.36 68 ASP C O 1
ATOM 5839 N N . ALA C 1 73 ? -42.889 4.611 28.164 1.00 50.80 69 ALA C N 1
ATOM 5840 C CA . ALA C 1 73 ? -41.819 5.202 28.963 1.00 55.12 69 ALA C CA 1
ATOM 5841 C C . ALA C 1 73 ? -42.181 5.223 30.443 1.00 51.49 69 ALA C C 1
ATOM 5842 O O . ALA C 1 73 ? -41.320 4.987 31.298 1.00 51.46 69 ALA C O 1
ATOM 5844 N N . PHE C 1 74 ? -43.445 5.513 30.769 1.00 45.73 70 PHE C N 1
ATOM 5845 C CA . PHE C 1 74 ? -43.855 5.497 32.170 1.00 45.53 70 PHE C CA 1
ATOM 5846 C C . PHE C 1 74 ? -43.733 4.097 32.768 1.00 48.74 70 PHE C C 1
ATOM 5847 O O . PHE C 1 74 ? -43.329 3.945 33.927 1.00 44.55 70 PHE C O 1
ATOM 5855 N N . ASP C 1 75 ? -44.082 3.067 31.995 1.00 47.60 71 ASP C N 1
ATOM 5856 C CA . ASP C 1 75 ? -43.909 1.663 32.377 1.00 42.51 71 ASP C CA 1
ATOM 5857 C C . ASP C 1 75 ? -44.537 1.366 33.743 1.00 41.11 71 ASP C C 1
ATOM 5858 O O . ASP C 1 75 ? -43.870 0.948 34.692 1.00 45.29 71 ASP C O 1
ATOM 5863 N N . CYS C 1 76 ? -45.848 1.569 33.824 1.00 39.40 72 CYS C N 1
ATOM 5864 C CA . CYS C 1 76 ? -46.563 1.510 35.091 1.00 40.94 72 CYS C CA 1
ATOM 5865 C C . CYS C 1 76 ? -47.536 0.341 35.106 1.00 38.76 72 CYS C C 1
ATOM 5866 O O . CYS C 1 76 ? -48.191 0.048 34.101 1.00 40.63 72 CYS C O 1
ATOM 5869 N N . LYS C 1 77 ? -47.618 -0.319 36.259 1.00 35.22 73 LYS C N 1
ATOM 5870 C CA . LYS C 1 77 ? -48.449 -1.499 36.449 1.00 37.74 73 LYS C CA 1
ATOM 5871 C C . LYS C 1 77 ? -49.861 -1.147 36.899 1.00 37.70 73 LYS C C 1
ATOM 5872 O O . LYS C 1 77 ? -50.796 -1.915 36.644 1.00 33.74 73 LYS C O 1
ATOM 5878 N N . LEU C 1 78 ? -50.030 -0.016 37.580 1.00 33.55 74 LEU C N 1
ATOM 5879 C CA . LEU C 1 78 ? -51.338 0.544 37.894 1.00 30.60 74 LEU C CA 1
ATOM 5880 C C . LEU C 1 78 ? -51.485 1.899 37.216 1.00 32.39 74 LEU C C 1
ATOM 5881 O O . LEU C 1 78 ? -50.591 2.744 37.319 1.00 36.30 74 LEU C O 1
ATOM 5886 N N . TRP C 1 79 ? -52.602 2.104 36.524 1.00 30.68 75 TRP C N 1
ATOM 5887 C CA . TRP C 1 79 ? -53.000 3.424 36.052 1.00 33.32 75 TRP C CA 1
ATOM 5888 C C . TRP C 1 79 ? -54.241 3.857 36.818 1.00 31.76 75 TRP C C 1
ATOM 5889 O O . TRP C 1 79 ? -55.211 3.097 36.908 1.00 31.61 75 TRP C O 1
ATOM 5900 N N . THR C 1 80 ? -54.217 5.075 37.359 1.00 31.94 76 THR C N 1
ATOM 5901 C CA . THR C 1 80 ? -55.407 5.689 37.930 1.00 28.82 76 THR C CA 1
ATOM 5902 C C . THR C 1 80 ? -55.812 6.892 37.087 1.00 29.19 76 THR C C 1
ATOM 5903 O O . THR C 1 80 ? -54.967 7.543 36.469 1.00 30.94 76 THR C O 1
ATOM 5907 N N . MET C 1 81 ? -57.112 7.182 37.046 1.00 29.72 77 MET C N 1
ATOM 5908 C CA . MET C 1 81 ? -57.554 8.316 36.247 1.00 29.40 77 MET C CA 1
ATOM 5909 C C . MET C 1 81 ? -58.894 8.828 36.757 1.00 34.26 77 MET C C 1
ATOM 5910 O O . MET C 1 81 ? -59.758 8.041 37.158 1.00 30.15 77 MET C O 1
ATOM 5915 N N . SER C 1 82 ? -59.044 10.158 36.758 1.00 30.37 78 SER C N 1
ATOM 5916 C CA . SER C 1 82 ? -60.300 10.840 37.072 1.00 34.40 78 SER C CA 1
ATOM 5917 C C . SER C 1 82 ? -60.618 11.748 35.889 1.00 35.86 78 SER C C 1
ATOM 5918 O O . SER C 1 82 ? -60.392 12.966 35.953 1.00 39.69 78 SER C O 1
ATOM 5921 N N . PRO C 1 83 ? -61.150 11.198 34.799 1.00 35.70 79 PRO C N 1
ATOM 5922 C CA . PRO C 1 83 ? -61.196 11.929 33.521 1.00 36.81 79 PRO C CA 1
ATOM 5923 C C . PRO C 1 83 ? -62.385 12.860 33.326 1.00 46.65 79 PRO C C 1
ATOM 5924 O O . PRO C 1 83 ? -62.608 13.299 32.193 1.00 49.49 79 PRO C O 1
ATOM 5928 N N B SER C 1 84 ? -63.146 13.169 34.369 0.80 43.23 80 SER C N 1
ATOM 5929 C CA B SER C 1 84 ? -64.387 13.914 34.197 0.80 56.30 80 SER C CA 1
ATOM 5930 C C B SER C 1 84 ? -64.155 15.348 33.736 0.80 57.96 80 SER C C 1
ATOM 5931 O O B SER C 1 84 ? -63.251 16.034 34.217 0.80 54.82 80 SER C O 1
ATOM 5934 N N B CYS C 1 85 ? -65.010 15.794 32.816 0.80 58.12 81 CYS C N 1
ATOM 5935 C CA B CYS C 1 85 ? -65.063 17.177 32.328 0.80 62.77 81 CYS C CA 1
ATOM 5936 C C B CYS C 1 85 ? -63.684 17.770 32.020 0.80 68.50 81 CYS C C 1
ATOM 5937 O O B CYS C 1 85 ? -63.367 18.907 32.379 0.80 77.04 81 CYS C O 1
ATOM 5940 N N B GLN C 1 86 ? -62.878 17.007 31.297 0.80 66.08 82 GLN C N 1
ATOM 5941 C CA B GLN C 1 86 ? -61.537 17.456 30.951 0.80 67.95 82 GLN C CA 1
ATOM 5942 C C B GLN C 1 86 ? -61.453 17.819 29.474 0.80 68.11 82 GLN C C 1
ATOM 5943 O O B GLN C 1 86 ? -61.996 17.095 28.632 0.80 71.51 82 GLN C O 1
ATOM 5949 N N B PRO C 1 87 ? -60.790 18.932 29.118 0.80 66.80 83 PRO C N 1
ATOM 5950 C CA B PRO C 1 87 ? -60.695 19.304 27.704 0.80 67.42 83 PRO C CA 1
ATOM 5951 C C B PRO C 1 87 ? -59.997 18.237 26.860 0.80 70.22 83 PRO C C 1
ATOM 5952 O O B PRO C 1 87 ? -60.004 18.348 25.635 0.80 71.52 83 PRO C O 1
ATOM 5956 N N . PRO C 1 100 ? -67.771 12.499 23.093 1.00 83.53 96 PRO C N 1
ATOM 5957 C CA . PRO C 1 100 ? -67.967 13.951 22.999 1.00 81.85 96 PRO C CA 1
ATOM 5958 C C . PRO C 1 100 ? -67.824 14.651 24.350 1.00 74.38 96 PRO C C 1
ATOM 5959 O O . PRO C 1 100 ? -67.105 15.645 24.449 1.00 71.61 96 PRO C O 1
ATOM 5963 N N . ARG C 1 101 ? -68.505 14.137 25.375 1.00 73.38 97 ARG C N 1
ATOM 5964 C CA . ARG C 1 101 ? -68.332 14.643 26.731 1.00 73.68 97 ARG C CA 1
ATOM 5965 C C . ARG C 1 101 ? -67.090 14.091 27.421 1.00 71.96 97 ARG C C 1
ATOM 5966 O O . ARG C 1 101 ? -66.748 14.566 28.510 1.00 69.97 97 ARG C O 1
ATOM 5974 N N . SER C 1 102 ? -66.404 13.106 26.816 1.00 65.47 98 SER C N 1
ATOM 5975 C CA . SER C 1 102 ? -65.225 12.473 27.406 1.00 64.76 98 SER C CA 1
ATOM 5976 C C . SER C 1 102 ? -64.182 12.233 26.308 1.00 69.05 98 SER C C 1
ATOM 5977 O O . SER C 1 102 ? -63.892 11.102 25.928 1.00 70.65 98 SER C O 1
ATOM 5980 N N . GLN C 1 103 ? -63.584 13.316 25.805 1.00 70.30 99 GLN C N 1
ATOM 5981 C CA . GLN C 1 103 ? -62.709 13.213 24.639 1.00 72.48 99 GLN C CA 1
ATOM 5982 C C . GLN C 1 103 ? -61.299 12.766 25.018 1.00 71.05 99 GLN C C 1
ATOM 5983 O O . GLN C 1 103 ? -60.746 11.850 24.397 1.00 59.55 99 GLN C O 1
ATOM 5989 N N . ALA C 1 104 ? -60.692 13.411 26.020 1.00 69.32 100 ALA C N 1
ATOM 5990 C CA . ALA C 1 104 ? -59.350 13.018 26.445 1.00 60.91 100 ALA C CA 1
ATOM 5991 C C . ALA C 1 104 ? -59.333 11.584 26.960 1.00 50.42 100 ALA C C 1
ATOM 5992 O O . ALA C 1 104 ? -58.364 10.845 26.745 1.00 44.90 100 ALA C O 1
ATOM 5994 N N . PHE C 1 105 ? -60.395 11.180 27.654 1.00 44.68 101 PHE C N 1
ATOM 5995 C CA . PHE C 1 105 ? -60.503 9.803 28.125 1.00 41.69 101 PHE C CA 1
ATOM 5996 C C . PHE C 1 105 ? -60.530 8.818 26.961 1.00 42.70 101 PHE C C 1
ATOM 5997 O O . PHE C 1 105 ? -59.939 7.734 27.040 1.00 39.84 101 PHE C O 1
ATOM 6005 N N . LEU C 1 106 ? -61.200 9.182 25.866 1.00 40.82 102 LEU C N 1
ATOM 6006 C CA . LEU C 1 106 ? -61.275 8.270 24.731 1.00 41.52 102 LEU C CA 1
ATOM 6007 C C . LEU C 1 106 ? -59.923 8.109 24.051 1.00 43.51 102 LEU C C 1
ATOM 6008 O O . LEU C 1 106 ? -59.648 7.046 23.484 1.00 43.31 102 LEU C O 1
ATOM 6013 N N . ASN C 1 107 ? -59.065 9.136 24.099 1.00 44.04 103 ASN C N 1
ATOM 6014 C CA . ASN C 1 107 ? -57.705 8.966 23.594 1.00 45.18 103 ASN C CA 1
ATOM 6015 C C . ASN C 1 107 ? -56.940 7.942 24.418 1.00 40.01 103 ASN C C 1
ATOM 6016 O O . ASN C 1 107 ? -56.194 7.127 23.866 1.00 43.33 103 ASN C O 1
ATOM 6021 N N . ILE C 1 108 ? -57.088 7.990 25.745 1.00 37.08 104 ILE C N 1
ATOM 6022 C CA . ILE C 1 108 ? -56.486 6.966 26.595 1.00 38.02 104 ILE C CA 1
ATOM 6023 C C . ILE C 1 108 ? -56.952 5.583 26.160 1.00 36.39 104 ILE C C 1
ATOM 6024 O O . ILE C 1 108 ? -56.145 4.669 25.960 1.00 35.61 104 ILE C O 1
ATOM 6029 N N . LEU C 1 109 ? -58.269 5.410 26.026 1.00 40.24 105 LEU C N 1
ATOM 6030 C CA . LEU C 1 109 ? -58.812 4.112 25.633 1.00 41.46 105 LEU C CA 1
ATOM 6031 C C . LEU C 1 109 ? -58.320 3.690 24.260 1.00 42.32 105 LEU C C 1
ATOM 6032 O O . LEU C 1 109 ? -58.112 2.496 24.018 1.00 42.52 105 LEU C O 1
ATOM 6037 N N . ASN C 1 110 ? -58.131 4.650 23.351 1.00 37.77 106 ASN C N 1
ATOM 6038 C CA . ASN C 1 110 ? -57.729 4.333 21.987 1.00 44.25 106 ASN C CA 1
ATOM 6039 C C . ASN C 1 110 ? -56.260 3.950 21.912 1.00 42.14 106 ASN C C 1
ATOM 6040 O O . ASN C 1 110 ? -55.862 3.198 21.016 1.00 42.17 106 ASN C O 1
ATOM 6045 N N . VAL C 1 111 ? -55.453 4.451 22.844 1.00 43.17 107 VAL C N 1
ATOM 6046 C CA . VAL C 1 111 ? -54.022 4.180 22.846 1.00 42.73 107 VAL C CA 1
ATOM 6047 C C . VAL C 1 111 ? -53.672 2.948 23.683 1.00 35.73 107 VAL C C 1
ATOM 6048 O O . VAL C 1 111 ? -52.711 2.240 23.360 1.00 39.61 107 VAL C O 1
ATOM 6052 N N . LEU C 1 112 ? -54.450 2.666 24.732 1.00 36.85 108 LEU C N 1
ATOM 6053 C CA . LEU C 1 112 ? -54.194 1.519 25.605 1.00 33.83 108 LEU C CA 1
ATOM 6054 C C . LEU C 1 112 ? -53.898 0.224 24.852 1.00 33.58 108 LEU C C 1
ATOM 6055 O O . LEU C 1 112 ? -52.914 -0.448 25.198 1.00 32.87 108 LEU C O 1
ATOM 6060 N N . PRO C 1 113 ? -54.660 -0.174 23.825 1.00 37.03 109 PRO C N 1
ATOM 6061 C CA . PRO C 1 113 ? -54.374 -1.459 23.159 1.00 34.78 109 PRO C CA 1
ATOM 6062 C C . PRO C 1 113 ? -53.029 -1.512 22.465 1.00 39.45 109 PRO C C 1
ATOM 6063 O O . PRO C 1 113 ? -52.625 -2.600 22.026 1.00 40.40 109 PRO C O 1
ATOM 6067 N N . HIS C 1 114 ? -52.332 -0.385 22.333 1.00 37.80 110 HIS C N 1
ATOM 6068 C CA . HIS C 1 114 ? -51.099 -0.320 21.563 1.00 41.14 110 HIS C CA 1
ATOM 6069 C C . HIS C 1 114 ? -49.846 -0.250 22.426 1.00 38.33 110 HIS C C 1
ATOM 6070 O O . HIS C 1 114 ? -48.740 -0.177 21.878 1.00 41.67 110 HIS C O 1
ATOM 6077 N N . VAL C 1 115 ? -49.979 -0.267 23.753 1.00 39.06 111 VAL C N 1
ATOM 6078 C CA . VAL C 1 115 ? -48.799 -0.190 24.605 1.00 39.72 111 VAL C CA 1
ATOM 6079 C C . VAL C 1 115 ? -48.071 -1.532 24.609 1.00 42.73 111 VAL C C 1
ATOM 6080 O O . VAL C 1 115 ? -48.642 -2.587 24.315 1.00 43.68 111 VAL C O 1
ATOM 6084 N N A ASN C 1 116 ? -46.783 -1.485 24.954 0.56 42.24 112 ASN C N 1
ATOM 6085 N N B ASN C 1 116 ? -46.780 -1.484 24.947 0.44 42.25 112 ASN C N 1
ATOM 6086 C CA A ASN C 1 116 ? -45.982 -2.704 24.995 0.56 43.19 112 ASN C CA 1
ATOM 6087 C CA B ASN C 1 116 ? -45.981 -2.705 24.994 0.44 43.30 112 ASN C CA 1
ATOM 6088 C C A ASN C 1 116 ? -46.434 -3.629 26.118 0.56 43.08 112 ASN C C 1
ATOM 6089 C C B ASN C 1 116 ? -46.438 -3.629 26.117 0.44 42.81 112 ASN C C 1
ATOM 6090 O O A ASN C 1 116 ? -46.531 -4.847 25.925 0.56 42.77 112 ASN C O 1
ATOM 6091 O O B ASN C 1 116 ? -46.543 -4.845 25.922 0.44 42.84 112 ASN C O 1
ATOM 6100 N N . ASN C 1 117 ? -46.717 -3.073 27.296 1.00 36.99 113 ASN C N 1
ATOM 6101 C CA . ASN C 1 117 ? -47.113 -3.857 28.463 1.00 40.42 113 ASN C CA 1
ATOM 6102 C C . ASN C 1 117 ? -48.377 -3.244 29.046 1.00 41.10 113 ASN C C 1
ATOM 6103 O O . ASN C 1 117 ? -48.326 -2.162 29.641 1.00 37.62 113 ASN C O 1
ATOM 6108 N N . LEU C 1 118 ? -49.499 -3.938 28.890 1.00 35.30 114 LEU C N 1
ATOM 6109 C CA . LEU C 1 118 ? -50.746 -3.459 29.464 1.00 33.54 114 LEU C CA 1
ATOM 6110 C C . LEU C 1 118 ? -50.606 -3.339 30.978 1.00 36.01 114 LEU C C 1
ATOM 6111 O O . LEU C 1 118 ? -50.016 -4.218 31.618 1.00 35.41 114 LEU C O 1
ATOM 6116 N N . PRO C 1 119 ? -51.134 -2.277 31.582 1.00 33.96 115 PRO C N 1
ATOM 6117 C CA . PRO C 1 119 ? -51.164 -2.220 33.046 1.00 33.88 115 PRO C CA 1
ATOM 6118 C C . PRO C 1 119 ? -52.009 -3.359 33.596 1.00 31.72 115 PRO C C 1
ATOM 6119 O O . PRO C 1 119 ? -53.057 -3.700 33.046 1.00 34.03 115 PRO C O 1
ATOM 6123 N N . GLU C 1 120 ? -51.529 -3.970 34.679 1.00 31.55 116 GLU C N 1
ATOM 6124 C CA . GLU C 1 120 ? -52.268 -5.076 35.274 1.00 33.21 116 GLU C CA 1
ATOM 6125 C C . GLU C 1 120 ? -53.484 -4.607 36.062 1.00 34.25 116 GLU C C 1
ATOM 6126 O O . GLU C 1 120 ? -54.403 -5.403 36.283 1.00 31.69 116 GLU C O 1
ATOM 6132 N N . TYR C 1 121 ? -53.522 -3.334 36.456 1.00 31.71 117 TYR C N 1
ATOM 6133 C CA . TYR C 1 121 ? -54.592 -2.783 37.277 1.00 31.46 117 TYR C CA 1
ATOM 6134 C C . TYR C 1 121 ? -54.945 -1.392 36.771 1.00 30.73 117 TYR C C 1
ATOM 6135 O O . TYR C 1 121 ? -54.051 -0.601 36.461 1.00 31.23 117 TYR C O 1
ATOM 6144 N N . ILE C 1 122 ? -56.244 -1.110 36.656 1.00 28.87 118 ILE C N 1
ATOM 6145 C CA . ILE C 1 122 ? -56.738 0.214 36.286 1.00 28.83 118 ILE C CA 1
ATOM 6146 C C . ILE C 1 122 ? -57.851 0.617 37.245 1.00 28.91 118 ILE C C 1
ATOM 6147 O O . ILE C 1 122 ? -58.752 -0.180 37.531 1.00 28.61 118 ILE C O 1
ATOM 6152 N N A LEU C 1 123 ? -57.778 1.842 37.764 0.55 27.20 119 LEU C N 1
ATOM 6153 N N B LEU C 1 123 ? -57.798 1.865 37.708 0.45 27.10 119 LEU C N 1
ATOM 6154 C CA A LEU C 1 123 ? -58.846 2.417 38.573 0.55 25.88 119 LEU C CA 1
ATOM 6155 C CA B LEU C 1 123 ? -58.804 2.458 38.583 0.45 26.51 119 LEU C CA 1
ATOM 6156 C C A LEU C 1 123 ? -59.324 3.702 37.914 0.55 25.51 119 LEU C C 1
ATOM 6157 C C B LEU C 1 123 ? -59.321 3.726 37.916 0.45 25.53 119 LEU C C 1
ATOM 6158 O O A LEU C 1 123 ? -58.516 4.585 37.604 0.55 27.34 119 LEU C O 1
ATOM 6159 O O B LEU C 1 123 ? -58.532 4.623 37.595 0.45 26.96 119 LEU C O 1
ATOM 6168 N N . ILE C 1 124 ? -60.633 3.801 37.701 1.00 26.00 120 ILE C N 1
ATOM 6169 C CA . ILE C 1 124 ? -61.258 4.958 37.065 1.00 27.09 120 ILE C CA 1
ATOM 6170 C C . ILE C 1 124 ? -62.309 5.506 38.020 1.00 29.85 120 ILE C C 1
ATOM 6171 O O . ILE C 1 124 ? -63.126 4.748 38.552 1.00 30.66 120 ILE C O 1
ATOM 6176 N N . GLU C 1 125 ? -62.288 6.821 38.235 1.00 28.04 121 GLU C N 1
ATOM 6177 C CA . GLU C 1 125 ? -63.311 7.517 39.004 1.00 27.75 121 GLU C CA 1
ATOM 6178 C C . GLU C 1 125 ? -63.957 8.564 38.107 1.00 28.00 121 GLU C C 1
ATOM 6179 O O . GLU C 1 125 ? -63.265 9.254 37.351 1.00 31.63 121 GLU C O 1
ATOM 6185 N N . ASN C 1 126 ? -65.283 8.675 38.175 1.00 27.29 122 ASN C N 1
ATOM 6186 C CA . ASN C 1 126 ? -65.986 9.649 37.350 1.00 28.80 122 ASN C CA 1
ATOM 6187 C C . ASN C 1 126 ? -67.272 10.091 38.038 1.00 30.38 122 ASN C C 1
ATOM 6188 O O . ASN C 1 126 ? -67.656 9.571 39.091 1.00 27.60 122 ASN C O 1
ATOM 6193 N N . VAL C 1 127 ? -67.914 11.103 37.446 1.00 35.03 123 VAL C N 1
ATOM 6194 C CA . VAL C 1 127 ? -69.202 11.567 37.947 1.00 33.95 123 VAL C CA 1
ATOM 6195 C C . VAL C 1 127 ? -70.225 10.445 37.792 1.00 32.88 123 VAL C C 1
ATOM 6196 O O . VAL C 1 127 ? -70.089 9.567 36.932 1.00 31.96 123 VAL C O 1
ATOM 6200 N N . GLN C 1 128 ? -71.266 10.465 38.628 1.00 34.38 124 GLN C N 1
ATOM 6201 C CA . GLN C 1 128 ? -72.144 9.297 38.648 1.00 43.84 124 GLN C CA 1
ATOM 6202 C C . GLN C 1 128 ? -72.880 9.096 37.321 1.00 50.92 124 GLN C C 1
ATOM 6203 O O . GLN C 1 128 ? -73.171 7.955 36.952 1.00 44.74 124 GLN C O 1
ATOM 6209 N N . GLY C 1 129 ? -73.159 10.162 36.569 1.00 48.74 125 GLY C N 1
ATOM 6210 C CA . GLY C 1 129 ? -73.824 9.959 35.286 1.00 46.71 125 GLY C CA 1
ATOM 6211 C C . GLY C 1 129 ? -73.014 9.173 34.267 1.00 41.34 125 GLY C C 1
ATOM 6212 O O . GLY C 1 129 ? -73.572 8.700 33.270 1.00 38.71 125 GLY C O 1
ATOM 6213 N N . PHE C 1 130 ? -71.707 9.028 34.495 1.00 35.60 126 PHE C N 1
ATOM 6214 C CA . PHE C 1 130 ? -70.809 8.431 33.504 1.00 35.02 126 PHE C CA 1
ATOM 6215 C C . PHE C 1 130 ? -71.184 7.004 33.117 1.00 37.08 126 PHE C C 1
ATOM 6216 O O . PHE C 1 130 ? -70.964 6.597 31.970 1.00 34.47 126 PHE C O 1
ATOM 6224 N N . GLU C 1 131 ? -71.784 6.246 34.035 1.00 34.17 127 GLU C N 1
ATOM 6225 C CA . GLU C 1 131 ? -72.147 4.859 33.749 1.00 37.80 127 GLU C CA 1
ATOM 6226 C C . GLU C 1 131 ? -73.112 4.723 32.579 1.00 36.24 127 GLU C C 1
ATOM 6227 O O . GLU C 1 131 ? -73.105 3.693 31.897 1.00 40.57 127 GLU C O 1
ATOM 6233 N N . GLU C 1 132 ? -73.955 5.725 32.335 1.00 37.55 128 GLU C N 1
ATOM 6234 C CA . GLU C 1 132 ? -74.878 5.678 31.207 1.00 42.85 128 GLU C CA 1
ATOM 6235 C C . GLU C 1 132 ? -74.306 6.232 29.907 1.00 43.09 128 GLU C C 1
ATOM 6236 O O . GLU C 1 132 ? -74.994 6.183 28.882 1.00 49.10 128 GLU C O 1
ATOM 6242 N N . SER C 1 133 ? -73.072 6.727 29.905 1.00 40.14 129 SER C N 1
ATOM 6243 C CA . SER C 1 133 ? -72.582 7.423 28.725 1.00 39.34 129 SER C CA 1
ATOM 6244 C C . SER C 1 133 ? -72.123 6.453 27.638 1.00 41.42 129 SER C C 1
ATOM 6245 O O . SER C 1 133 ? -71.887 5.265 27.874 1.00 42.53 129 SER C O 1
ATOM 6248 N N . LYS C 1 134 ? -71.965 6.998 26.430 1.00 39.66 130 LYS C N 1
ATOM 6249 C CA . LYS C 1 134 ? -71.368 6.226 25.347 1.00 40.53 130 LYS C CA 1
ATOM 6250 C C . LYS C 1 134 ? -69.901 5.940 25.626 1.00 38.71 130 LYS C C 1
ATOM 6251 O O . LYS C 1 134 ? -69.386 4.891 25.224 1.00 41.51 130 LYS C O 1
ATOM 6257 N N . ALA C 1 135 ? -69.220 6.857 26.314 1.00 36.86 131 ALA C N 1
ATOM 6258 C CA . ALA C 1 135 ? -67.814 6.649 26.638 1.00 39.46 131 ALA C CA 1
ATOM 6259 C C . ALA C 1 135 ? -67.631 5.482 27.601 1.00 38.89 131 ALA C C 1
ATOM 6260 O O . ALA C 1 135 ? -66.666 4.721 27.473 1.00 36.94 131 ALA C O 1
ATOM 6262 N N . ALA C 1 136 ? -68.533 5.329 28.581 1.00 34.82 132 ALA C N 1
ATOM 6263 C CA . ALA C 1 136 ? -68.457 4.158 29.453 1.00 33.18 132 ALA C CA 1
ATOM 6264 C C . ALA C 1 136 ? -68.681 2.865 28.676 1.00 33.80 132 ALA C C 1
ATOM 6265 O O . ALA C 1 136 ? -68.026 1.853 28.948 1.00 33.49 132 ALA C O 1
ATOM 6267 N N . GLU C 1 137 ? -69.605 2.865 27.712 1.00 34.45 133 GLU C N 1
ATOM 6268 C CA . GLU C 1 137 ? -69.800 1.650 26.926 1.00 40.14 133 GLU C CA 1
ATOM 6269 C C . GLU C 1 137 ? -68.553 1.325 26.115 1.00 39.65 133 GLU C C 1
ATOM 6270 O O . GLU C 1 137 ? -68.169 0.155 25.990 1.00 35.86 133 GLU C O 1
ATOM 6276 N N . GLU C 1 138 ? -67.930 2.347 25.527 1.00 39.45 134 GLU C N 1
ATOM 6277 C CA . GLU C 1 138 ? -66.669 2.140 24.826 1.00 36.45 134 GLU C CA 1
ATOM 6278 C C . GLU C 1 138 ? -65.595 1.627 25.781 1.00 37.62 134 GLU C C 1
ATOM 6279 O O . GLU C 1 138 ? -64.793 0.759 25.421 1.00 35.42 134 GLU C O 1
ATOM 6285 N N . CYS C 1 139 ? -65.559 2.163 27.003 1.00 29.70 135 CYS C N 1
ATOM 6286 C CA . CYS C 1 139 ? -64.599 1.690 27.994 1.00 30.45 135 CYS C CA 1
ATOM 6287 C C . CYS C 1 139 ? -64.799 0.205 28.281 1.00 32.29 135 CYS C C 1
ATOM 6288 O O . CYS C 1 139 ? -63.837 -0.572 28.298 1.00 34.51 135 CYS C O 1
ATOM 6291 N N . ARG C 1 140 ? -66.053 -0.214 28.475 1.00 30.80 136 ARG C N 1
ATOM 6292 C CA . ARG C 1 140 ? -66.334 -1.617 28.766 1.00 33.58 136 ARG C CA 1
ATOM 6293 C C . ARG C 1 140 ? -65.868 -2.512 27.631 1.00 33.87 136 ARG C C 1
ATOM 6294 O O . ARG C 1 140 ? -65.289 -3.580 27.861 1.00 32.39 136 ARG C O 1
ATOM 6302 N N . LYS C 1 141 ? -66.117 -2.089 26.394 1.00 32.82 137 LYS C N 1
ATOM 6303 C CA . LYS C 1 141 ? -65.814 -2.933 25.246 1.00 32.92 137 LYS C CA 1
ATOM 6304 C C . LYS C 1 141 ? -64.311 -3.044 25.020 1.00 34.18 137 LYS C C 1
ATOM 6305 O O . LYS C 1 141 ? -63.799 -4.137 24.749 1.00 36.48 137 LYS C O 1
ATOM 6311 N N . VAL C 1 142 ? -63.587 -1.929 25.123 1.00 33.86 138 VAL C N 1
ATOM 6312 C CA . VAL C 1 142 ? -62.144 -1.979 24.906 1.00 34.51 138 VAL C CA 1
ATOM 6313 C C . VAL C 1 142 ? -61.452 -2.742 26.032 1.00 33.74 138 VAL C C 1
ATOM 6314 O O . VAL C 1 142 ? -60.567 -3.569 25.779 1.00 32.36 138 VAL C O 1
ATOM 6318 N N . LEU C 1 143 ? -61.838 -2.487 27.289 1.00 28.05 139 LEU C N 1
ATOM 6319 C CA . LEU C 1 143 ? -61.232 -3.235 28.388 1.00 29.32 139 LEU C CA 1
ATOM 6320 C C . LEU C 1 143 ? -61.506 -4.726 28.255 1.00 29.95 139 LEU C C 1
ATOM 6321 O O . LEU C 1 143 ? -60.611 -5.554 28.478 1.00 31.02 139 LEU C O 1
ATOM 6326 N N . ARG C 1 144 ? -62.723 -5.085 27.848 1.00 30.04 140 ARG C N 1
ATOM 6327 C CA . ARG C 1 144 ? -63.052 -6.494 27.677 1.00 30.27 140 ARG C CA 1
ATOM 6328 C C . ARG C 1 144 ? -62.197 -7.101 26.574 1.00 32.31 140 ARG C C 1
ATOM 6329 O O . ARG C 1 144 ? -61.668 -8.209 26.717 1.00 33.90 140 ARG C O 1
ATOM 6337 N N . ASN C 1 145 ? -62.028 -6.368 25.474 1.00 30.71 141 ASN C N 1
ATOM 6338 C CA . ASN C 1 145 ? -61.250 -6.895 24.359 1.00 32.10 141 ASN C CA 1
ATOM 6339 C C . ASN C 1 145 ? -59.770 -6.996 24.707 1.00 31.52 141 ASN C C 1
ATOM 6340 O O . ASN C 1 145 ? -59.061 -7.836 24.146 1.00 34.70 141 ASN C O 1
ATOM 6345 N N . CYS C 1 146 ? -59.288 -6.163 25.629 1.00 30.11 142 CYS C N 1
ATOM 6346 C CA . CYS C 1 146 ? -57.899 -6.216 26.066 1.00 32.20 142 CYS C CA 1
ATOM 6347 C C . CYS C 1 146 ? -57.684 -7.179 27.234 1.00 34.62 142 CYS C C 1
ATOM 6348 O O . CYS C 1 146 ? -56.597 -7.190 27.825 1.00 34.00 142 CYS C O 1
ATOM 6351 N N . GLY C 1 147 ? -58.679 -8.004 27.551 1.00 32.75 143 GLY C N 1
ATOM 6352 C CA . GLY C 1 147 ? -58.517 -9.040 28.552 1.00 30.87 143 GLY C CA 1
ATOM 6353 C C . GLY C 1 147 ? -58.687 -8.602 29.984 1.00 33.67 143 GLY C C 1
ATOM 6354 O O . GLY C 1 147 ? -58.266 -9.325 30.893 1.00 32.73 143 GLY C O 1
ATOM 6355 N N . TYR C 1 148 ? -59.314 -7.458 30.221 1.00 30.24 144 TYR C N 1
ATOM 6356 C CA . TYR C 1 148 ? -59.552 -7.000 31.582 1.00 26.68 144 TYR C CA 1
ATOM 6357 C C . TYR C 1 148 ? -60.841 -7.581 32.143 1.00 26.84 144 TYR C C 1
ATOM 6358 O O . TYR C 1 148 ? -61.810 -7.819 31.419 1.00 31.08 144 TYR C O 1
ATOM 6367 N N . ASN C 1 149 ? -60.834 -7.803 33.457 1.00 30.59 145 ASN C N 1
ATOM 6368 C CA . ASN C 1 149 ? -62.029 -8.126 34.229 1.00 30.49 145 ASN C CA 1
ATOM 6369 C C . ASN C 1 149 ? -62.438 -6.844 34.946 1.00 25.89 145 ASN C C 1
ATOM 6370 O O . ASN C 1 149 ? -61.712 -6.360 35.816 1.00 28.37 145 ASN C O 1
ATOM 6375 N N . LEU C 1 150 ? -63.568 -6.270 34.543 1.00 28.02 146 LEU C N 1
ATOM 6376 C CA . LEU C 1 150 ? -63.988 -4.953 35.017 1.00 27.75 146 LEU C CA 1
ATOM 6377 C C . LEU C 1 150 ? -65.203 -5.092 35.924 1.00 28.76 146 LEU C C 1
ATOM 6378 O O . LEU C 1 150 ? -66.177 -5.761 35.564 1.00 29.64 146 LEU C O 1
ATOM 6383 N N . ILE C 1 151 ? -65.141 -4.471 37.104 1.00 26.22 147 ILE C N 1
ATOM 6384 C CA . ILE C 1 151 ? -66.320 -4.302 37.944 1.00 24.59 147 ILE C CA 1
ATOM 6385 C C . ILE C 1 151 ? -66.549 -2.805 38.104 1.00 25.19 147 ILE C C 1
ATOM 6386 O O . ILE C 1 151 ? -65.614 -2.006 37.996 1.00 26.79 147 ILE C O 1
ATOM 6391 N N . GLU C 1 152 ? -67.803 -2.425 38.335 1.00 26.81 148 GLU C N 1
ATOM 6392 C CA . GLU C 1 152 ? -68.125 -1.004 38.427 1.00 26.80 148 GLU C CA 1
ATOM 6393 C C . GLU C 1 152 ? -69.313 -0.785 39.352 1.00 24.28 148 GLU C C 1
ATOM 6394 O O . GLU C 1 152 ? -70.093 -1.703 39.626 1.00 28.30 148 GLU C O 1
ATOM 6400 N N . GLY C 1 153 ? -69.453 0.450 39.824 1.00 25.59 149 GLY C N 1
ATOM 6401 C CA . GLY C 1 153 ? -70.639 0.800 40.586 1.00 26.44 149 GLY C CA 1
ATOM 6402 C C . GLY C 1 153 ? -70.532 2.215 41.107 1.00 23.83 149 GLY C C 1
ATOM 6403 O O . GLY C 1 153 ? -69.495 2.875 40.973 1.00 26.17 149 GLY C O 1
ATOM 6404 N N . ILE C 1 154 ? -71.642 2.681 41.680 1.00 26.32 150 ILE C N 1
ATOM 6405 C CA . ILE C 1 154 ? -71.722 4.005 42.303 1.00 25.76 150 ILE C CA 1
ATOM 6406 C C . ILE C 1 154 ? -71.523 3.849 43.804 1.00 26.49 150 ILE C C 1
ATOM 6407 O O . ILE C 1 154 ? -72.123 2.963 44.432 1.00 26.43 150 ILE C O 1
ATOM 6412 N N . LEU C 1 155 ? -70.696 4.717 44.384 1.00 24.91 151 LEU C N 1
ATOM 6413 C CA . LEU C 1 155 ? -70.481 4.731 45.824 1.00 24.79 151 LEU C CA 1
ATOM 6414 C C . LEU C 1 155 ? -70.438 6.172 46.304 1.00 27.47 151 LEU C C 1
ATOM 6415 O O . LEU C 1 155 ? -70.002 7.071 45.580 1.00 27.40 151 LEU C O 1
ATOM 6420 N N . SER C 1 156 ? -70.881 6.372 47.541 1.00 25.18 152 SER C N 1
ATOM 6421 C CA . SER C 1 156 ? -70.863 7.668 48.202 1.00 24.55 152 SER C CA 1
ATOM 6422 C C . SER C 1 156 ? -70.246 7.539 49.587 1.00 27.92 152 SER C C 1
ATOM 6423 O O . SER C 1 156 ? -70.400 6.502 50.245 1.00 27.45 152 SER C O 1
ATOM 6426 N N . PRO C 1 157 ? -69.524 8.566 50.052 1.00 27.85 153 PRO C N 1
ATOM 6427 C CA . PRO C 1 157 ? -68.944 8.493 51.406 1.00 30.64 153 PRO C CA 1
ATOM 6428 C C . PRO C 1 157 ? -69.973 8.226 52.488 1.00 28.21 153 PRO C C 1
ATOM 6429 O O . PRO C 1 157 ? -69.632 7.656 53.537 1.00 28.29 153 PRO C O 1
ATOM 6433 N N . ASN C 1 158 ? -71.235 8.600 52.262 1.00 30.65 154 ASN C N 1
ATOM 6434 C CA . ASN C 1 158 ? -72.223 8.382 53.309 1.00 27.95 154 ASN C CA 1
ATOM 6435 C C . ASN C 1 158 ? -72.617 6.919 53.448 1.00 30.61 154 ASN C C 1
ATOM 6436 O O . ASN C 1 158 ? -73.405 6.590 54.341 1.00 36.39 154 ASN C O 1
ATOM 6441 N N . GLN C 1 159 ? -72.087 6.036 52.607 1.00 29.01 155 GLN C N 1
ATOM 6442 C CA . GLN C 1 159 ? -72.226 4.607 52.832 1.00 30.52 155 GLN C CA 1
ATOM 6443 C C . GLN C 1 159 ? -71.128 4.058 53.732 1.00 34.16 155 GLN C C 1
ATOM 6444 O O . GLN C 1 159 ? -71.181 2.880 54.106 1.00 32.86 155 GLN C O 1
ATOM 6450 N N . PHE C 1 160 ? -70.165 4.898 54.125 1.00 30.71 156 PHE C N 1
ATOM 6451 C CA . PHE C 1 160 ? -68.994 4.481 54.889 1.00 28.70 156 PHE C CA 1
ATOM 6452 C C . PHE C 1 160 ? -68.843 5.294 56.169 1.00 29.59 156 PHE C C 1
ATOM 6453 O O . PHE C 1 160 ? -67.726 5.482 56.653 1.00 35.48 156 PHE C O 1
ATOM 6461 N N . ASN C 1 161 ? -69.961 5.749 56.736 1.00 30.51 157 ASN C N 1
ATOM 6462 C CA . ASN C 1 161 ? -69.980 6.558 57.961 1.00 27.21 157 ASN C CA 1
ATOM 6463 C C . ASN C 1 161 ? -69.118 7.815 57.812 1.00 28.91 157 ASN C C 1
ATOM 6464 O O . ASN C 1 161 ? -68.331 8.176 58.693 1.00 31.84 157 ASN C O 1
ATOM 6469 N N . ILE C 1 162 ? -69.283 8.492 56.681 1.00 31.46 158 ILE C N 1
ATOM 6470 C CA . ILE C 1 162 ? -68.671 9.791 56.429 1.00 33.26 158 ILE C CA 1
ATOM 6471 C C . ILE C 1 162 ? -69.796 10.767 56.111 1.00 28.23 158 ILE C C 1
ATOM 6472 O O . ILE C 1 162 ? -70.609 10.487 55.229 1.00 29.01 158 ILE C O 1
ATOM 6477 N N . PRO C 1 163 ? -69.902 11.902 56.804 1.00 28.89 159 PRO C N 1
ATOM 6478 C CA . PRO C 1 163 ? -71.098 12.754 56.676 1.00 28.32 159 PRO C CA 1
ATOM 6479 C C . PRO C 1 163 ? -71.021 13.710 55.491 1.00 33.22 159 PRO C C 1
ATOM 6480 O O . PRO C 1 163 ? -71.064 14.938 55.637 1.00 34.86 159 PRO C O 1
ATOM 6484 N N . ASN C 1 164 ? -70.902 13.145 54.295 1.00 29.01 160 ASN C N 1
ATOM 6485 C CA . ASN C 1 164 ? -70.866 13.959 53.090 1.00 28.32 160 ASN C CA 1
ATOM 6486 C C . ASN C 1 164 ? -71.429 13.151 51.934 1.00 32.20 160 ASN C C 1
ATOM 6487 O O . ASN C 1 164 ? -71.117 11.969 51.782 1.00 32.01 160 ASN C O 1
ATOM 6492 N N . SER C 1 165 ? -72.265 13.791 51.130 1.00 27.17 161 SER C N 1
ATOM 6493 C CA . SER C 1 165 ? -72.830 13.151 49.951 1.00 30.78 161 SER C CA 1
ATOM 6494 C C . SER C 1 165 ? -71.917 13.423 48.761 1.00 30.73 161 SER C C 1
ATOM 6495 O O . SER C 1 165 ? -71.686 14.581 48.401 1.00 31.05 161 SER C O 1
ATOM 6498 N N . ARG C 1 166 ? -71.392 12.364 48.151 1.00 25.81 162 ARG C N 1
ATOM 6499 C CA . ARG C 1 166 ? -70.590 12.562 46.953 1.00 25.82 162 ARG C CA 1
ATOM 6500 C C . ARG C 1 166 ? -70.616 11.284 46.128 1.00 27.05 162 ARG C C 1
ATOM 6501 O O . ARG C 1 166 ? -69.616 10.567 46.033 1.00 27.24 162 ARG C O 1
ATOM 6509 N N . SER C 1 167 ? -71.768 11.001 45.539 1.00 27.48 163 SER C N 1
ATOM 6510 C CA . SER C 1 167 ? -71.921 9.806 44.721 1.00 25.25 163 SER C CA 1
ATOM 6511 C C . SER C 1 167 ? -71.056 9.921 43.474 1.00 26.74 163 SER C C 1
ATOM 6512 O O . SER C 1 167 ? -71.118 10.922 42.753 1.00 27.34 163 SER C O 1
ATOM 6515 N N . ARG C 1 168 ? -70.243 8.893 43.227 1.00 24.56 164 ARG C N 1
ATOM 6516 C CA . ARG C 1 168 ? -69.351 8.857 42.074 1.00 23.13 164 ARG C CA 1
ATOM 6517 C C . ARG C 1 168 ? -69.343 7.451 41.504 1.00 26.59 164 ARG C C 1
ATOM 6518 O O . ARG C 1 168 ? -69.598 6.471 42.208 1.00 25.93 164 ARG C O 1
ATOM 6526 N N . TRP C 1 169 ? -69.014 7.365 40.221 1.00 24.29 165 TRP C N 1
ATOM 6527 C CA . TRP C 1 169 ? -68.849 6.084 39.548 1.00 25.94 165 TRP C CA 1
ATOM 6528 C C . TRP C 1 169 ? -67.399 5.640 39.626 1.00 25.47 165 TRP C C 1
ATOM 6529 O O . TRP C 1 169 ? -66.480 6.451 39.499 1.00 25.31 165 TRP C O 1
ATOM 6540 N N . TYR C 1 170 ? -67.201 4.340 39.839 1.00 25.82 166 TYR C N 1
ATOM 6541 C CA . TYR C 1 170 ? -65.876 3.748 39.900 1.00 22.02 166 TYR C CA 1
ATOM 6542 C C . TYR C 1 170 ? -65.816 2.544 38.982 1.00 25.52 166 TYR C C 1
ATOM 6543 O O . TYR C 1 170 ? -66.767 1.759 38.917 1.00 26.23 166 TYR C O 1
ATOM 6552 N N . GLY C 1 171 ? -64.697 2.415 38.282 1.00 25.76 167 GLY C N 1
ATOM 6553 C CA . GLY C 1 171 ? -64.391 1.231 37.502 1.00 25.17 167 GLY C CA 1
ATOM 6554 C C . GLY C 1 171 ? -63.080 0.642 37.974 1.00 25.12 167 GLY C C 1
ATOM 6555 O O . GLY C 1 171 ? -62.072 1.346 38.060 1.00 25.78 167 GLY C O 1
ATOM 6556 N N . LEU C 1 172 ? -63.085 -0.641 38.323 1.00 26.01 168 LEU C N 1
ATOM 6557 C CA . LEU C 1 172 ? -61.899 -1.341 38.804 1.00 24.48 168 LEU C CA 1
ATOM 6558 C C . LEU C 1 172 ? -61.640 -2.481 37.834 1.00 25.29 168 LEU C C 1
ATOM 6559 O O . LEU C 1 172 ? -62.543 -3.277 37.575 1.00 25.49 168 LEU C O 1
ATOM 6564 N N . ALA C 1 173 ? -60.436 -2.537 37.265 1.00 24.25 169 ALA C N 1
ATOM 6565 C CA . ALA C 1 173 ? -60.147 -3.514 36.221 1.00 24.70 169 ALA C CA 1
ATOM 6566 C C . ALA C 1 173 ? -58.858 -4.251 36.546 1.00 25.26 169 ALA C C 1
ATOM 6567 O O . ALA C 1 173 ? -57.845 -3.625 36.869 1.00 28.00 169 ALA C O 1
ATOM 6569 N N . ARG C 1 174 ? -58.897 -5.580 36.448 1.00 27.63 170 ARG C N 1
ATOM 6570 C CA . ARG C 1 174 ? -57.724 -6.422 36.648 1.00 26.91 170 ARG C CA 1
ATOM 6571 C C . ARG C 1 174 ? -57.465 -7.199 35.368 1.00 27.47 170 ARG C C 1
ATOM 6572 O O . ARG C 1 174 ? -58.364 -7.868 34.850 1.00 30.42 170 ARG C O 1
ATOM 6580 N N . LEU C 1 175 ? -56.244 -7.078 34.857 1.00 31.46 171 LEU C N 1
ATOM 6581 C CA . LEU C 1 175 ? -55.855 -7.767 33.636 1.00 30.49 171 LEU C CA 1
ATOM 6582 C C . LEU C 1 175 ? -55.808 -9.273 33.872 1.00 35.28 171 LEU C C 1
ATOM 6583 O O . LEU C 1 175 ? -55.237 -9.736 34.865 1.00 36.70 171 LEU C O 1
ATOM 6588 N N . ASN C 1 176 ? -56.411 -10.029 32.953 1.00 33.85 172 ASN C N 1
ATOM 6589 C CA . ASN C 1 176 ? -56.350 -11.494 32.936 1.00 43.89 172 ASN C CA 1
ATOM 6590 C C . ASN C 1 176 ? -56.639 -12.097 34.312 1.00 44.28 172 ASN C C 1
ATOM 6591 O O . ASN C 1 176 ? -55.880 -12.919 34.831 1.00 46.22 172 ASN C O 1
ATOM 6596 N N . PHE C 1 177 ? -57.759 -11.687 34.903 1.00 40.65 173 PHE C N 1
ATOM 6597 C CA . PHE C 1 177 ? -58.216 -12.213 36.182 1.00 33.30 173 PHE C CA 1
ATOM 6598 C C . PHE C 1 177 ? -59.504 -12.995 35.972 1.00 36.52 173 PHE C C 1
ATOM 6599 O O . PHE C 1 177 ? -60.467 -12.468 35.407 1.00 38.69 173 PHE C O 1
ATOM 6607 N N . LYS C 1 178 ? -59.532 -14.239 36.454 1.00 39.67 174 LYS C N 1
ATOM 6608 C CA . LYS C 1 178 ? -60.671 -15.120 36.234 1.00 40.51 174 LYS C CA 1
ATOM 6609 C C . LYS C 1 178 ? -61.433 -15.478 37.503 1.00 59.10 174 LYS C C 1
ATOM 6610 O O . LYS C 1 178 ? -62.444 -16.184 37.418 1.00 74.18 174 LYS C O 1
ATOM 6616 N N . GLY C 1 179 ? -60.981 -15.034 38.671 1.00 52.38 175 GLY C N 1
ATOM 6617 C CA . GLY C 1 179 ? -61.684 -15.336 39.903 1.00 52.52 175 GLY C CA 1
ATOM 6618 C C . GLY C 1 179 ? -62.992 -14.586 40.073 1.00 55.58 175 GLY C C 1
ATOM 6619 O O . GLY C 1 179 ? -63.552 -14.058 39.108 1.00 53.23 175 GLY C O 1
ATOM 6620 N N . GLU C 1 180 ? -63.482 -14.510 41.306 1.00 51.47 176 GLU C N 1
ATOM 6621 C CA . GLU C 1 180 ? -64.781 -13.918 41.593 1.00 51.69 176 GLU C CA 1
ATOM 6622 C C . GLU C 1 180 ? -64.596 -12.683 42.462 1.00 42.07 176 GLU C C 1
ATOM 6623 O O . GLU C 1 180 ? -63.914 -12.740 43.490 1.00 47.04 176 GLU C O 1
ATOM 6629 N N . TRP C 1 181 ? -65.203 -11.574 42.048 1.00 41.73 177 TRP C N 1
ATOM 6630 C CA . TRP C 1 181 ? -65.174 -10.356 42.848 1.00 38.66 177 TRP C CA 1
ATOM 6631 C C . TRP C 1 181 ? -66.360 -9.483 42.466 1.00 37.65 177 TRP C C 1
ATOM 6632 O O . TRP C 1 181 ? -67.025 -9.705 41.453 1.00 39.06 177 TRP C O 1
ATOM 6643 N N . SER C 1 182 ? -66.615 -8.479 43.307 1.00 33.97 178 SER C N 1
ATOM 6644 C CA . SER C 1 182 ? -67.773 -7.616 43.170 1.00 35.40 178 SER C CA 1
ATOM 6645 C C . SER C 1 182 ? -67.456 -6.265 43.788 1.00 32.77 178 SER C C 1
ATOM 6646 O O . SER C 1 182 ? -66.644 -6.166 44.708 1.00 31.40 178 SER C O 1
ATOM 6649 N N . ILE C 1 183 ? -68.119 -5.221 43.289 1.00 31.20 179 ILE C N 1
ATOM 6650 C CA . ILE C 1 183 ? -67.978 -3.922 43.917 1.00 32.86 179 ILE C CA 1
ATOM 6651 C C . ILE C 1 183 ? -68.525 -3.962 45.346 1.00 27.59 179 ILE C C 1
ATOM 6652 O O . ILE C 1 183 ? -68.072 -3.193 46.199 1.00 29.42 179 ILE C O 1
ATOM 6657 N N . ASP C 1 184 ? -69.442 -4.896 45.642 1.00 29.40 180 ASP C N 1
ATOM 6658 C CA . ASP C 1 184 ? -69.897 -5.094 47.025 1.00 29.51 180 ASP C CA 1
ATOM 6659 C C . ASP C 1 184 ? -68.749 -5.436 47.969 1.00 29.50 180 ASP C C 1
ATOM 6660 O O . ASP C 1 184 ? -68.841 -5.185 49.182 1.00 30.06 180 ASP C O 1
ATOM 6665 N N . ASP C 1 185 ? -67.684 -6.050 47.443 1.00 27.24 181 ASP C N 1
ATOM 6666 C CA . ASP C 1 185 ? -66.536 -6.415 48.266 1.00 34.32 181 ASP C CA 1
ATOM 6667 C C . ASP C 1 185 ? -65.847 -5.214 48.901 1.00 33.38 181 ASP C C 1
ATOM 6668 O O . ASP C 1 185 ? -65.061 -5.404 49.833 1.00 32.88 181 ASP C O 1
ATOM 6673 N N . VAL C 1 186 ? -66.105 -3.990 48.426 1.00 28.46 182 VAL C N 1
ATOM 6674 C CA . VAL C 1 186 ? -65.393 -2.841 48.988 1.00 28.53 182 VAL C CA 1
ATOM 6675 C C . VAL C 1 186 ? -65.712 -2.700 50.467 1.00 29.47 182 VAL C C 1
ATOM 6676 O O . VAL C 1 186 ? -64.876 -2.238 51.255 1.00 30.72 182 VAL C O 1
ATOM 6680 N N . PHE C 1 187 ? -66.915 -3.100 50.876 1.00 30.20 183 PHE C N 1
ATOM 6681 C CA . PHE C 1 187 ? -67.308 -2.896 52.264 1.00 32.40 183 PHE C CA 1
ATOM 6682 C C . PHE C 1 187 ? -66.552 -3.813 53.213 1.00 38.54 183 PHE C C 1
ATOM 6683 O O . PHE C 1 187 ? -66.449 -3.498 54.400 1.00 42.65 183 PHE C O 1
ATOM 6691 N N . GLN C 1 188 ? -65.990 -4.913 52.714 1.00 33.62 184 GLN C N 1
ATOM 6692 C CA . GLN C 1 188 ? -65.142 -5.761 53.551 1.00 35.30 184 GLN C CA 1
ATOM 6693 C C . GLN C 1 188 ? -63.837 -5.068 53.933 1.00 42.20 184 GLN C C 1
ATOM 6694 O O . GLN C 1 188 ? -63.194 -5.482 54.903 1.00 42.21 184 GLN C O 1
ATOM 6700 N N . PHE C 1 189 ? -63.437 -4.021 53.199 1.00 37.09 185 PHE C N 1
ATOM 6701 C CA . PHE C 1 189 ? -62.260 -3.230 53.539 1.00 41.44 185 PHE C CA 1
ATOM 6702 C C . PHE C 1 189 ? -62.604 -1.966 54.312 1.00 42.53 185 PHE C C 1
ATOM 6703 O O . PHE C 1 189 ? -61.693 -1.257 54.754 1.00 49.33 185 PHE C O 1
ATOM 6711 N N . SER C 1 190 ? -63.891 -1.682 54.486 1.00 38.43 186 SER C N 1
ATOM 6712 C CA . SER C 1 190 ? -64.344 -0.461 55.134 1.00 38.28 186 SER C CA 1
ATOM 6713 C C . SER C 1 190 ? -64.000 -0.473 56.617 1.00 38.94 186 SER C C 1
ATOM 6714 O O . SER C 1 190 ? -64.043 -1.512 57.280 1.00 39.59 186 SER C O 1
ATOM 6717 N N . GLU C 1 191 ? -63.683 0.711 57.142 1.00 39.73 187 GLU C N 1
ATOM 6718 C CA . GLU C 1 191 ? -63.543 0.871 58.585 1.00 43.20 187 GLU C CA 1
ATOM 6719 C C . GLU C 1 191 ? -64.860 0.588 59.304 1.00 36.38 187 GLU C C 1
ATOM 6720 O O . GLU C 1 191 ? -64.870 0.002 60.394 1.00 39.59 187 GLU C O 1
ATOM 6726 N N . VAL C 1 192 ? -65.985 0.991 58.703 1.00 38.05 188 VAL C N 1
ATOM 6727 C CA . VAL C 1 192 ? -67.272 0.863 59.374 1.00 35.98 188 VAL C CA 1
ATOM 6728 C C . VAL C 1 192 ? -67.652 -0.598 59.577 1.00 41.79 188 VAL C C 1
ATOM 6729 O O . VAL C 1 192 ? -68.415 -0.912 60.496 1.00 39.63 188 VAL C O 1
ATOM 6733 N N . ALA C 1 193 ? -67.117 -1.510 58.758 1.00 43.36 189 ALA C N 1
ATOM 6734 C CA . ALA C 1 193 ? -67.432 -2.929 58.884 1.00 41.57 189 ALA C CA 1
ATOM 6735 C C . ALA C 1 193 ? -66.603 -3.651 59.940 1.00 40.68 189 ALA C C 1
ATOM 6736 O O . ALA C 1 193 ? -66.848 -4.838 60.182 1.00 44.10 189 ALA C O 1
ATOM 6738 N N . GLN C 1 194 ? -65.649 -2.985 60.597 1.00 43.44 190 GLN C N 1
ATOM 6739 C CA . GLN C 1 194 ? -64.858 -3.684 61.609 1.00 39.13 190 GLN C CA 1
ATOM 6740 C C . GLN C 1 194 ? -64.462 -2.847 62.818 1.00 41.17 190 GLN C C 1
ATOM 6741 O O . GLN C 1 194 ? -64.050 -3.432 63.824 1.00 48.96 190 GLN C O 1
ATOM 6747 N N . LYS C 1 195 ? -64.560 -1.523 62.780 1.00 43.35 191 LYS C N 1
ATOM 6748 C CA . LYS C 1 195 ? -64.134 -0.681 63.891 1.00 50.67 191 LYS C CA 1
ATOM 6749 C C . LYS C 1 195 ? -65.350 -0.097 64.597 1.00 47.51 191 LYS C C 1
ATOM 6750 O O . LYS C 1 195 ? -66.208 0.517 63.953 1.00 45.60 191 LYS C O 1
ATOM 6756 N N . GLU C 1 196 ? -65.413 -0.277 65.915 1.00 45.30 192 GLU C N 1
ATOM 6757 C CA . GLU C 1 196 ? -66.500 0.288 66.703 1.00 46.10 192 GLU C CA 1
ATOM 6758 C C . GLU C 1 196 ? -66.417 1.813 66.700 1.00 51.80 192 GLU C C 1
ATOM 6759 O O . GLU C 1 196 ? -65.332 2.399 66.662 1.00 52.00 192 GLU C O 1
ATOM 6765 N N . GLY C 1 197 ? -67.582 2.456 66.723 1.00 56.30 193 GLY C N 1
ATOM 6766 C CA . GLY C 1 197 ? -67.637 3.906 66.700 1.00 62.39 193 GLY C CA 1
ATOM 6767 C C . GLY C 1 197 ? -69.019 4.460 66.421 1.00 54.01 193 GLY C C 1
ATOM 6768 O O . GLY C 1 197 ? -69.843 3.800 65.781 1.00 48.72 193 GLY C O 1
ATOM 6769 N N A GLU C 1 198 ? -69.276 5.681 66.880 0.48 48.90 194 GLU C N 1
ATOM 6770 N N B GLU C 1 198 ? -69.278 5.680 66.882 0.52 48.84 194 GLU C N 1
ATOM 6771 C CA A GLU C 1 198 ? -70.571 6.308 66.684 0.48 46.72 194 GLU C CA 1
ATOM 6772 C CA B GLU C 1 198 ? -70.573 6.309 66.687 0.52 46.71 194 GLU C CA 1
ATOM 6773 C C A GLU C 1 198 ? -70.712 6.805 65.249 0.48 40.27 194 GLU C C 1
ATOM 6774 C C B GLU C 1 198 ? -70.708 6.823 65.257 0.52 40.25 194 GLU C C 1
ATOM 6775 O O A GLU C 1 198 ? -69.749 6.853 64.480 0.48 39.68 194 GLU C O 1
ATOM 6776 O O B GLU C 1 198 ? -69.739 6.894 64.498 0.52 39.82 194 GLU C O 1
ATOM 6787 N N . VAL C 1 199 ? -71.945 7.165 64.887 1.00 41.40 195 VAL C N 1
ATOM 6788 C CA . VAL C 1 199 ? -72.175 7.829 63.611 1.00 38.63 195 VAL C CA 1
ATOM 6789 C C . VAL C 1 199 ? -71.390 9.131 63.597 1.00 36.58 195 VAL C C 1
ATOM 6790 O O . VAL C 1 199 ? -71.458 9.925 64.550 1.00 37.48 195 VAL C O 1
ATOM 6794 N N . LYS C 1 200 ? -70.602 9.329 62.542 1.00 36.53 196 LYS C N 1
ATOM 6795 C CA . LYS C 1 200 ? -69.839 10.561 62.391 1.00 38.49 196 LYS C CA 1
ATOM 6796 C C . LYS C 1 200 ? -70.759 11.706 61.998 1.00 37.70 196 LYS C C 1
ATOM 6797 O O . LYS C 1 200 ? -71.660 11.546 61.170 1.00 34.78 196 LYS C O 1
ATOM 6803 N N . ARG C 1 201 ? -70.510 12.875 62.579 1.00 36.02 197 ARG C N 1
ATOM 6804 C CA . ARG C 1 201 ? -71.308 14.063 62.336 1.00 41.13 197 ARG C CA 1
ATOM 6805 C C . ARG C 1 201 ? -70.384 15.208 61.949 1.00 37.17 197 ARG C C 1
ATOM 6806 O O . ARG C 1 201 ? -69.159 15.110 62.060 1.00 36.04 197 ARG C O 1
ATOM 6814 N N . ILE C 1 202 ? -70.990 16.288 61.450 1.00 33.43 198 ILE C N 1
ATOM 6815 C CA . ILE C 1 202 ? -70.214 17.420 60.943 1.00 33.25 198 ILE C CA 1
ATOM 6816 C C . ILE C 1 202 ? -69.217 17.903 61.992 1.00 32.96 198 ILE C C 1
ATOM 6817 O O . ILE C 1 202 ? -68.070 18.243 61.671 1.00 35.39 198 ILE C O 1
ATOM 6822 N N A ARG C 1 203 ? -69.645 17.935 63.261 0.63 34.35 199 ARG C N 1
ATOM 6823 N N B ARG C 1 203 ? -69.624 17.916 63.264 0.37 33.83 199 ARG C N 1
ATOM 6824 C CA A ARG C 1 203 ? -68.830 18.353 64.400 0.63 36.69 199 ARG C CA 1
ATOM 6825 C CA B ARG C 1 203 ? -68.764 18.468 64.306 0.37 36.37 199 ARG C CA 1
ATOM 6826 C C A ARG C 1 203 ? -67.435 17.751 64.342 0.63 36.85 199 ARG C C 1
ATOM 6827 C C B ARG C 1 203 ? -67.421 17.744 64.385 0.37 36.79 199 ARG C C 1
ATOM 6828 O O A ARG C 1 203 ? -66.441 18.418 64.648 0.63 38.93 199 ARG C O 1
ATOM 6829 O O B ARG C 1 203 ? -66.434 18.326 64.849 0.37 37.76 199 ARG C O 1
ATOM 6844 N N . ASP C 1 204 ? -67.359 16.480 63.950 1.00 36.04 200 ASP C N 1
ATOM 6845 C CA . ASP C 1 204 ? -66.095 15.759 63.988 1.00 39.71 200 ASP C CA 1
ATOM 6846 C C . ASP C 1 204 ? -65.078 16.313 63.002 1.00 39.22 200 ASP C C 1
ATOM 6847 O O . ASP C 1 204 ? -63.886 16.015 63.128 1.00 44.75 200 ASP C O 1
ATOM 6852 N N . TYR C 1 205 ? -65.513 17.118 62.037 1.00 33.99 201 TYR C N 1
ATOM 6853 C CA . TYR C 1 205 ? -64.634 17.624 60.994 1.00 35.13 201 TYR C CA 1
ATOM 6854 C C . TYR C 1 205 ? -64.290 19.096 61.153 1.00 34.92 201 TYR C C 1
ATOM 6855 O O . TYR C 1 205 ? -63.381 19.578 60.467 1.00 39.43 201 TYR C O 1
ATOM 6864 N N . LEU C 1 206 ? -64.987 19.817 62.028 1.00 33.46 202 LEU C N 1
ATOM 6865 C CA . LEU C 1 206 ? -64.855 21.266 62.099 1.00 37.25 202 LEU C CA 1
ATOM 6866 C C . LEU C 1 206 ? -63.543 21.668 62.764 1.00 39.84 202 LEU C C 1
ATOM 6867 O O . LEU C 1 206 ? -63.053 21.001 63.681 1.00 44.53 202 LEU C O 1
ATOM 6872 N N . GLU C 1 207 ? -62.972 22.771 62.284 1.00 40.35 203 GLU C N 1
ATOM 6873 C CA . GLU C 1 207 ? -61.918 23.442 63.031 1.00 42.47 203 GLU C CA 1
ATOM 6874 C C . GLU C 1 207 ? -62.525 24.131 64.246 1.00 43.63 203 GLU C C 1
ATOM 6875 O O . GLU C 1 207 ? -63.737 24.344 64.321 1.00 48.10 203 GLU C O 1
ATOM 6881 N N . ILE C 1 208 ? -61.672 24.499 65.202 1.00 46.12 204 ILE C N 1
ATOM 6882 C CA . ILE C 1 208 ? -62.136 25.008 66.489 1.00 52.56 204 ILE C CA 1
ATOM 6883 C C . ILE C 1 208 ? -61.451 26.331 66.801 1.00 62.53 204 ILE C C 1
ATOM 6884 O O . ILE C 1 208 ? -60.268 26.522 66.498 1.00 62.06 204 ILE C O 1
ATOM 6889 N N . GLU C 1 209 ? -62.219 27.255 67.383 1.00 60.60 205 GLU C N 1
ATOM 6890 C CA . GLU C 1 209 ? -61.697 28.496 67.955 1.00 64.70 205 GLU C CA 1
ATOM 6891 C C . GLU C 1 209 ? -60.910 29.308 66.929 1.00 69.55 205 GLU C C 1
ATOM 6892 O O . GLU C 1 209 ? -59.855 29.870 67.230 1.00 73.96 205 GLU C O 1
ATOM 6898 N N . ARG C 1 210 ? -61.430 29.380 65.710 1.00 59.98 206 ARG C N 1
ATOM 6899 C CA . ARG C 1 210 ? -60.854 30.220 64.673 1.00 57.15 206 ARG C CA 1
ATOM 6900 C C . ARG C 1 210 ? -61.630 31.526 64.571 1.00 59.45 206 ARG C C 1
ATOM 6901 O O . ARG C 1 210 ? -62.777 31.632 65.010 1.00 63.23 206 ARG C O 1
ATOM 6909 N N . ASP C 1 211 ? -60.984 32.529 63.986 1.00 63.79 207 ASP C N 1
ATOM 6910 C CA . ASP C 1 211 ? -61.683 33.743 63.582 1.00 66.02 207 ASP C CA 1
ATOM 6911 C C . ASP C 1 211 ? -62.477 33.424 62.321 1.00 60.95 207 ASP C C 1
ATOM 6912 O O . ASP C 1 211 ? -61.902 33.255 61.241 1.00 62.21 207 ASP C O 1
ATOM 6917 N N . TRP C 1 212 ? -63.800 33.331 62.459 1.00 55.51 208 TRP C N 1
ATOM 6918 C CA . TRP C 1 212 ? -64.680 32.932 61.364 1.00 51.21 208 TRP C CA 1
ATOM 6919 C C . TRP C 1 212 ? -65.073 34.092 60.457 1.00 52.17 208 TRP C C 1
ATOM 6920 O O . TRP C 1 212 ? -65.902 33.893 59.564 1.00 53.47 208 TRP C O 1
ATOM 6931 N N . SER C 1 213 ? -64.493 35.280 60.660 1.00 53.50 209 SER C N 1
ATOM 6932 C CA . SER C 1 213 ? -64.971 36.482 59.979 1.00 51.11 209 SER C CA 1
ATOM 6933 C C . SER C 1 213 ? -64.982 36.310 58.464 1.00 49.91 209 SER C C 1
ATOM 6934 O O . SER C 1 213 ? -65.996 36.574 57.807 1.00 51.12 209 SER C O 1
ATOM 6937 N N . SER C 1 214 ? -63.868 35.856 57.888 1.00 51.68 210 SER C N 1
ATOM 6938 C CA . SER C 1 214 ? -63.784 35.756 56.435 1.00 50.61 210 SER C CA 1
ATOM 6939 C C . SER C 1 214 ? -64.641 34.633 55.864 1.00 51.23 210 SER C C 1
ATOM 6940 O O . SER C 1 214 ? -64.781 34.547 54.639 1.00 50.85 210 SER C O 1
ATOM 6943 N N . TYR C 1 215 ? -65.200 33.767 56.706 1.00 46.68 211 TYR C N 1
ATOM 6944 C CA . TYR C 1 215 ? -66.037 32.672 56.238 1.00 41.15 211 TYR C CA 1
ATOM 6945 C C . TYR C 1 215 ? -67.529 32.951 56.378 1.00 45.47 211 TYR C C 1
ATOM 6946 O O . TYR C 1 215 ? -68.334 32.185 55.841 1.00 41.87 211 TYR C O 1
ATOM 6955 N N . MET C 1 216 ? -67.920 34.002 57.102 1.00 47.88 212 MET C N 1
ATOM 6956 C CA . MET C 1 216 ? -69.339 34.274 57.298 1.00 44.06 212 MET C CA 1
ATOM 6957 C C . MET C 1 216 ? -70.003 34.579 55.962 1.00 45.69 212 MET C C 1
ATOM 6958 O O . MET C 1 216 ? -69.454 35.309 55.131 1.00 46.20 212 MET C O 1
ATOM 6963 N N . VAL C 1 217 ? -71.215 34.050 55.773 1.00 44.87 213 VAL C N 1
ATOM 6964 C CA . VAL C 1 217 ? -71.970 34.333 54.558 1.00 46.85 213 VAL C CA 1
ATOM 6965 C C . VAL C 1 217 ? -72.474 35.770 54.611 1.00 47.85 213 VAL C C 1
ATOM 6966 O O . VAL C 1 217 ? -72.964 36.240 55.649 1.00 45.74 213 VAL C O 1
ATOM 6970 N N . LEU C 1 218 ? -72.358 36.478 53.487 1.00 47.54 214 LEU C N 1
ATOM 6971 C CA . LEU C 1 218 ? -72.725 37.890 53.444 1.00 47.29 214 LEU C CA 1
ATOM 6972 C C . LEU C 1 218 ? -74.231 38.081 53.587 1.00 49.19 214 LEU C C 1
ATOM 6973 O O . LEU C 1 218 ? -75.027 37.300 53.063 1.00 50.13 214 LEU C O 1
ATOM 6978 N N . GLU C 1 219 ? -74.615 39.140 54.307 1.00 47.48 215 GLU C N 1
ATOM 6979 C CA . GLU C 1 219 ? -76.032 39.446 54.487 1.00 49.29 215 GLU C CA 1
ATOM 6980 C C . GLU C 1 219 ? -76.734 39.676 53.152 1.00 53.56 215 GLU C C 1
ATOM 6981 O O . GLU C 1 219 ? -77.888 39.268 52.973 1.00 52.39 215 GLU C O 1
ATOM 6987 N N . SER C 1 220 ? -76.051 40.316 52.200 1.00 54.75 216 SER C N 1
ATOM 6988 C CA . SER C 1 220 ? -76.657 40.560 50.893 1.00 57.90 216 SER C CA 1
ATOM 6989 C C . SER C 1 220 ? -76.993 39.248 50.196 1.00 52.59 216 SER C C 1
ATOM 6990 O O . SER C 1 220 ? -78.079 39.095 49.625 1.00 54.72 216 SER C O 1
ATOM 6993 N N . VAL C 1 221 ? -76.056 38.297 50.210 1.00 46.50 217 VAL C N 1
ATOM 6994 C CA . VAL C 1 221 ? -76.315 36.985 49.617 1.00 45.60 217 VAL C CA 1
ATOM 6995 C C . VAL C 1 221 ? -77.470 36.295 50.337 1.00 48.32 217 VAL C C 1
ATOM 6996 O O . VAL C 1 221 ? -78.400 35.779 49.707 1.00 48.44 217 VAL C O 1
ATOM 7000 N N . LEU C 1 222 ? -77.428 36.284 51.673 1.00 51.23 218 LEU C N 1
ATOM 7001 C CA . LEU C 1 222 ? -78.478 35.625 52.446 1.00 51.80 218 LEU C CA 1
ATOM 7002 C C . LEU C 1 222 ? -79.844 36.252 52.192 1.00 48.52 218 LEU C C 1
ATOM 7003 O O . LEU C 1 222 ? -80.847 35.541 52.066 1.00 48.52 218 LEU C O 1
ATOM 7008 N N . ASN C 1 223 ? -79.907 37.582 52.116 1.00 49.62 219 ASN C N 1
ATOM 7009 C CA . ASN C 1 223 ? -81.194 38.240 51.920 1.00 54.87 219 ASN C CA 1
ATOM 7010 C C . ASN C 1 223 ? -81.785 37.924 50.551 1.00 58.16 219 ASN C C 1
ATOM 7011 O O . ASN C 1 223 ? -83.001 37.734 50.427 1.00 63.43 219 ASN C O 1
ATOM 7016 N N . LYS C 1 224 ? -80.952 37.888 49.510 1.00 50.08 220 LYS C N 1
ATOM 7017 C CA . LYS C 1 224 ? -81.448 37.648 48.159 1.00 54.35 220 LYS C CA 1
ATOM 7018 C C . LYS C 1 224 ? -81.569 36.164 47.822 1.00 53.07 220 LYS C C 1
ATOM 7019 O O . LYS C 1 224 ? -82.575 35.746 47.238 1.00 55.12 220 LYS C O 1
ATOM 7025 N N . TRP C 1 225 ? -80.569 35.356 48.185 1.00 47.24 221 TRP C N 1
ATOM 7026 C CA . TRP C 1 225 ? -80.496 33.965 47.755 1.00 47.04 221 TRP C CA 1
ATOM 7027 C C . TRP C 1 225 ? -80.532 32.961 48.897 1.00 42.13 221 TRP C C 1
ATOM 7028 O O . TRP C 1 225 ? -80.441 31.752 48.635 1.00 42.40 221 TRP C O 1
ATOM 7039 N N . GLY C 1 226 ? -80.630 33.417 50.151 1.00 46.26 222 GLY C N 1
ATOM 7040 C CA . GLY C 1 226 ? -80.373 32.536 51.281 1.00 46.12 222 GLY C CA 1
ATOM 7041 C C . GLY C 1 226 ? -81.254 31.304 51.308 1.00 43.60 222 GLY C C 1
ATOM 7042 O O . GLY C 1 226 ? -80.844 30.256 51.816 1.00 40.17 222 GLY C O 1
ATOM 7043 N N . HIS C 1 227 ? -82.463 31.401 50.755 1.00 44.14 223 HIS C N 1
ATOM 7044 C CA . HIS C 1 227 ? -83.396 30.283 50.799 1.00 44.92 223 HIS C CA 1
ATOM 7045 C C . HIS C 1 227 ? -82.952 29.126 49.917 1.00 47.71 223 HIS C C 1
ATOM 7046 O O . HIS C 1 227 ? -83.521 28.031 50.015 1.00 44.37 223 HIS C O 1
ATOM 7053 N N . GLN C 1 228 ? -81.964 29.343 49.053 1.00 42.79 224 GLN C N 1
ATOM 7054 C CA . GLN C 1 228 ? -81.461 28.290 48.190 1.00 38.96 224 GLN C CA 1
ATOM 7055 C C . GLN C 1 228 ? -80.360 27.463 48.840 1.00 38.84 224 GLN C C 1
ATOM 7056 O O . GLN C 1 228 ? -80.016 26.400 48.313 1.00 39.04 224 GLN C O 1
ATOM 7062 N N . PHE C 1 229 ? -79.799 27.922 49.960 1.00 38.93 225 PHE C N 1
ATOM 7063 C CA . PHE C 1 229 ? -78.758 27.168 50.652 1.00 38.89 225 PHE C CA 1
ATOM 7064 C C . PHE C 1 229 ? -79.323 25.936 51.353 1.00 37.57 225 PHE C C 1
ATOM 7065 O O . PHE C 1 229 ? -80.428 25.965 51.906 1.00 41.35 225 PHE C O 1
ATOM 7073 N N . ASP C 1 230 ? -78.538 24.863 51.356 1.00 35.61 226 ASP C N 1
ATOM 7074 C CA . ASP C 1 230 ? -78.721 23.761 52.296 1.00 33.72 226 ASP C CA 1
ATOM 7075 C C . ASP C 1 230 ? -77.922 24.078 53.556 1.00 32.34 226 ASP C C 1
ATOM 7076 O O . ASP C 1 230 ? -76.701 24.251 53.489 1.00 33.59 226 ASP C O 1
ATOM 7081 N N . ILE C 1 231 ? -78.604 24.177 54.696 1.00 32.41 227 ILE C N 1
ATOM 7082 C CA . ILE C 1 231 ? -77.972 24.557 55.954 1.00 32.86 227 ILE C CA 1
ATOM 7083 C C . ILE C 1 231 ? -77.844 23.319 56.829 1.00 36.37 227 ILE C C 1
ATOM 7084 O O . ILE C 1 231 ? -78.829 22.606 57.053 1.00 39.12 227 ILE C O 1
ATOM 7089 N N . VAL C 1 232 ? -76.638 23.079 57.343 1.00 32.69 228 VAL C N 1
ATOM 7090 C CA . VAL C 1 232 ? -76.398 21.982 58.270 1.00 33.26 228 VAL C CA 1
ATOM 7091 C C . VAL C 1 232 ? -75.896 22.542 59.594 1.00 36.85 228 VAL C C 1
ATOM 7092 O O . VAL C 1 232 ? -75.397 23.667 59.684 1.00 34.26 228 VAL C O 1
ATOM 7096 N N . LYS C 1 233 ? -76.054 21.737 60.633 1.00 36.04 229 LYS C N 1
ATOM 7097 C CA . LYS C 1 233 ? -75.590 22.029 61.974 1.00 36.70 229 LYS C CA 1
ATOM 7098 C C . LYS C 1 233 ? -74.468 21.069 62.348 1.00 36.28 229 LYS C C 1
ATOM 7099 O O . LYS C 1 233 ? -74.296 20.029 61.705 1.00 35.28 229 LYS C O 1
ATOM 7105 N N . PRO C 1 234 ? -73.680 21.380 63.381 1.00 37.29 230 PRO C N 1
ATOM 7106 C CA . PRO C 1 234 ? -72.603 20.452 63.765 1.00 38.11 230 PRO C CA 1
ATOM 7107 C C . PRO C 1 234 ? -73.094 19.049 64.088 1.00 40.46 230 PRO C C 1
ATOM 7108 O O . PRO C 1 234 ? -72.339 18.087 63.903 1.00 37.33 230 PRO C O 1
ATOM 7112 N N . ASP C 1 235 ? -74.342 18.895 64.528 1.00 40.05 231 ASP C N 1
ATOM 7113 C CA . ASP C 1 235 ? -74.887 17.578 64.833 1.00 45.67 231 ASP C CA 1
ATOM 7114 C C . ASP C 1 235 ? -75.472 16.870 63.613 1.00 38.89 231 ASP C C 1
ATOM 7115 O O . ASP C 1 235 ? -75.969 15.748 63.748 1.00 41.75 231 ASP C O 1
ATOM 7120 N N . SER C 1 236 ? -75.418 17.481 62.432 1.00 37.16 232 SER C N 1
ATOM 7121 C CA . SER C 1 236 ? -75.917 16.833 61.226 1.00 33.54 232 SER C CA 1
ATOM 7122 C C . SER C 1 236 ? -75.029 15.657 60.828 1.00 33.07 232 SER C C 1
ATOM 7123 O O . SER C 1 236 ? -73.811 15.681 61.010 1.00 35.38 232 SER C O 1
ATOM 7126 N N . SER C 1 237 ? -75.649 14.617 60.271 1.00 34.29 233 SER C N 1
ATOM 7127 C CA . SER C 1 237 ? -74.912 13.435 59.844 1.00 34.72 233 SER C CA 1
ATOM 7128 C C . SER C 1 237 ? -74.661 13.413 58.343 1.00 34.85 233 SER C C 1
ATOM 7129 O O . SER C 1 237 ? -74.223 12.386 57.812 1.00 33.67 233 SER C O 1
ATOM 7132 N N . SER C 1 238 ? -74.940 14.510 57.643 1.00 32.37 234 SER C N 1
ATOM 7133 C CA . SER C 1 238 ? -74.602 14.601 56.229 1.00 34.07 234 SER C CA 1
ATOM 7134 C C . SER C 1 238 ? -74.505 16.067 55.832 1.00 32.51 234 SER C C 1
ATOM 7135 O O . SER C 1 238 ? -74.924 16.965 56.566 1.00 35.22 234 SER C O 1
ATOM 7138 N N . CYS C 1 239 ? -73.947 16.290 54.647 1.00 30.20 235 CYS C N 1
ATOM 7139 C CA . CYS C 1 239 ? -73.984 17.591 53.997 1.00 28.47 235 CYS C CA 1
ATOM 7140 C C . CYS C 1 239 ? -73.868 17.347 52.502 1.00 28.26 235 CYS C C 1
ATOM 7141 O O . CYS C 1 239 ? -73.517 16.250 52.056 1.00 30.64 235 CYS C O 1
ATOM 7144 N N . CYS C 1 240 ? -74.150 18.385 51.725 1.00 26.56 236 CYS C N 1
ATOM 7145 C CA . CYS C 1 240 ? -74.252 18.189 50.288 1.00 26.43 236 CYS C CA 1
ATOM 7146 C C . CYS C 1 240 ? -72.874 18.086 49.629 1.00 26.24 236 CYS C C 1
ATOM 7147 O O . CYS C 1 240 ? -71.833 18.421 50.200 1.00 27.72 236 CYS C O 1
ATOM 7150 N N . CYS C 1 241 ? -72.891 17.633 48.378 1.00 27.20 237 CYS C N 1
ATOM 7151 C CA . CYS C 1 241 ? -71.670 17.547 47.594 1.00 29.43 237 CYS C CA 1
ATOM 7152 C C . CYS C 1 241 ? -71.033 18.920 47.408 1.00 29.96 237 CYS C C 1
ATOM 7153 O O . CYS C 1 241 ? -71.702 19.879 47.013 1.00 31.38 237 CYS C O 1
ATOM 7156 N N . PHE C 1 242 ? -69.734 19.007 47.689 1.00 29.89 238 PHE C N 1
ATOM 7157 C CA . PHE C 1 242 ? -68.962 20.212 47.405 1.00 29.06 238 PHE C CA 1
ATOM 7158 C C . PHE C 1 242 ? -68.545 20.213 45.942 1.00 31.95 238 PHE C C 1
ATOM 7159 O O . PHE C 1 242 ? -68.073 19.195 45.431 1.00 36.39 238 PHE C O 1
ATOM 7167 N N . THR C 1 243 ? -68.721 21.344 45.266 1.00 28.73 239 THR C N 1
ATOM 7168 C CA . THR C 1 243 ? -68.321 21.452 43.869 1.00 32.39 239 THR C CA 1
ATOM 7169 C C . THR C 1 243 ? -67.310 22.578 43.705 1.00 29.87 239 THR C C 1
ATOM 7170 O O . THR C 1 243 ? -67.011 23.325 44.642 1.00 31.74 239 THR C O 1
ATOM 7174 N N . ARG C 1 244 ? -66.797 22.696 42.478 1.00 29.97 240 ARG C N 1
ATOM 7175 C CA . ARG C 1 244 ? -65.880 23.778 42.139 1.00 31.86 240 ARG C CA 1
ATOM 7176 C C . ARG C 1 244 ? -66.501 25.157 42.326 1.00 37.35 240 ARG C C 1
ATOM 7177 O O . ARG C 1 244 ? -65.768 26.154 42.358 1.00 42.02 240 ARG C O 1
ATOM 7185 N N . GLY C 1 245 ? -67.825 25.246 42.434 1.00 34.20 241 GLY C N 1
ATOM 7186 C CA . GLY C 1 245 ? -68.500 26.507 42.661 1.00 33.53 241 GLY C CA 1
ATOM 7187 C C . GLY C 1 245 ? -68.631 26.950 44.105 1.00 31.40 241 GLY C C 1
ATOM 7188 O O . GLY C 1 245 ? -69.214 28.009 44.358 1.00 37.80 241 GLY C O 1
ATOM 7189 N N . TYR C 1 246 ? -68.123 26.178 45.064 1.00 32.20 242 TYR C N 1
ATOM 7190 C CA . TYR C 1 246 ? -68.345 26.507 46.473 1.00 31.84 242 TYR C CA 1
ATOM 7191 C C . TYR C 1 246 ? -67.690 27.843 46.830 1.00 40.31 242 TYR C C 1
ATOM 7192 O O . TYR C 1 246 ? -66.558 28.124 46.427 1.00 39.17 242 TYR C O 1
ATOM 7201 N N . THR C 1 247 ? -68.432 28.664 47.590 1.00 35.82 243 THR C N 1
ATOM 7202 C CA . THR C 1 247 ? -68.144 30.057 47.962 1.00 38.53 243 THR C CA 1
ATOM 7203 C C . THR C 1 247 ? -68.315 31.037 46.801 1.00 38.85 243 THR C C 1
ATOM 7204 O O . THR C 1 247 ? -68.266 32.253 47.016 1.00 44.50 243 THR C O 1
ATOM 7208 N N . HIS C 1 248 ? -68.528 30.541 45.579 1.00 43.81 244 HIS C N 1
ATOM 7209 C CA . HIS C 1 248 ? -68.854 31.400 44.443 1.00 43.96 244 HIS C CA 1
ATOM 7210 C C . HIS C 1 248 ? -70.352 31.456 44.193 1.00 44.44 244 HIS C C 1
ATOM 7211 O O . HIS C 1 248 ? -70.914 32.528 43.961 1.00 51.68 244 HIS C O 1
ATOM 7218 N N . LEU C 1 249 ? -71.003 30.308 44.221 1.00 36.81 245 LEU C N 1
ATOM 7219 C CA . LEU C 1 249 ? -72.400 30.165 43.864 1.00 40.44 245 LEU C CA 1
ATOM 7220 C C . LEU C 1 249 ? -73.200 29.906 45.135 1.00 40.37 245 LEU C C 1
ATOM 7221 O O . LEU C 1 249 ? -72.654 29.862 46.242 1.00 40.59 245 LEU C O 1
ATOM 7226 N N . VAL C 1 250 ? -74.510 29.753 44.975 1.00 37.96 246 VAL C N 1
ATOM 7227 C CA . VAL C 1 250 ? -75.365 29.444 46.115 1.00 37.91 246 VAL C CA 1
ATOM 7228 C C . VAL C 1 250 ? -75.857 28.015 45.947 1.00 39.79 246 VAL C C 1
ATOM 7229 O O . VAL C 1 250 ? -75.326 27.084 46.563 1.00 44.32 246 VAL C O 1
ATOM 7233 N N . GLN C 1 251 ? -76.851 27.830 45.083 1.00 38.48 247 GLN C N 1
ATOM 7234 C CA . GLN C 1 251 ? -77.495 26.531 44.947 1.00 40.79 247 GLN C CA 1
ATOM 7235 C C . GLN C 1 251 ? -76.560 25.498 44.320 1.00 38.89 247 GLN C C 1
ATOM 7236 O O . GLN C 1 251 ? -75.890 25.767 43.316 1.00 36.81 247 GLN C O 1
ATOM 7242 N N . GLY C 1 252 ? -76.519 24.308 44.921 1.00 34.56 248 GLY C N 1
ATOM 7243 C CA . GLY C 1 252 ? -75.892 23.147 44.322 1.00 34.89 248 GLY C CA 1
ATOM 7244 C C . GLY C 1 252 ? -74.393 23.008 44.490 1.00 33.71 248 GLY C C 1
ATOM 7245 O O . GLY C 1 252 ? -73.823 22.048 43.956 1.00 37.24 248 GLY C O 1
ATOM 7246 N N . ALA C 1 253 ? -73.728 23.920 45.198 1.00 29.91 249 ALA C N 1
ATOM 7247 C CA . ALA C 1 253 ? -72.274 23.873 45.314 1.00 32.02 249 ALA C CA 1
ATOM 7248 C C . ALA C 1 253 ? -71.771 23.354 46.656 1.00 32.78 249 ALA C C 1
ATOM 7249 O O . ALA C 1 253 ? -70.556 23.192 46.815 1.00 28.48 249 ALA C O 1
ATOM 7251 N N . GLY C 1 254 ? -72.651 23.099 47.614 1.00 28.73 250 GLY C N 1
ATOM 7252 C CA . GLY C 1 254 ? -72.253 22.623 48.930 1.00 29.58 250 GLY C CA 1
ATOM 7253 C C . GLY C 1 254 ? -73.096 23.272 50.012 1.00 28.94 250 GLY C C 1
ATOM 7254 O O . GLY C 1 254 ? -73.643 24.359 49.839 1.00 30.03 250 GLY C O 1
ATOM 7255 N N . SER C 1 255 ? -73.227 22.577 51.146 1.00 27.11 251 SER C N 1
ATOM 7256 C CA . SER C 1 255 ? -73.949 23.120 52.291 1.00 28.83 251 SER C CA 1
ATOM 7257 C C . SER C 1 255 ? -73.160 24.238 52.978 1.00 31.17 251 SER C C 1
ATOM 7258 O O . SER C 1 255 ? -71.937 24.361 52.834 1.00 30.15 251 SER C O 1
ATOM 7261 N N . ILE C 1 256 ? -73.872 25.035 53.775 1.00 30.28 252 ILE C N 1
ATOM 7262 C CA . ILE C 1 256 ? -73.250 25.984 54.688 1.00 29.92 252 ILE C CA 1
ATOM 7263 C C . ILE C 1 256 ? -73.629 25.591 56.112 1.00 33.69 252 ILE C C 1
ATOM 7264 O O . ILE C 1 256 ? -74.535 24.786 56.337 1.00 33.14 252 ILE C O 1
ATOM 7269 N N . LEU C 1 257 ? -72.933 26.188 57.077 1.00 32.79 253 LEU C N 1
ATOM 7270 C CA . LEU C 1 257 ? -72.990 25.758 58.470 1.00 30.85 253 LEU C CA 1
ATOM 7271 C C . LEU C 1 257 ? -73.681 26.798 59.343 1.00 37.70 253 LEU C C 1
ATOM 7272 O O . LEU C 1 257 ? -73.283 27.968 59.357 1.00 39.73 253 LEU C O 1
ATOM 7277 N N . GLN C 1 258 ? -74.693 26.358 60.095 1.00 35.55 254 GLN C N 1
ATOM 7278 C CA . GLN C 1 258 ? -75.304 27.173 61.139 1.00 42.31 254 GLN C CA 1
ATOM 7279 C C . GLN C 1 258 ? -74.487 27.064 62.420 1.00 46.08 254 GLN C C 1
ATOM 7280 O O . GLN C 1 258 ? -74.330 25.968 62.968 1.00 43.22 254 GLN C O 1
ATOM 7286 N N . MET C 1 259 ? -73.975 28.194 62.904 1.00 46.77 255 MET C N 1
ATOM 7287 C CA . MET C 1 259 ? -73.198 28.198 64.134 1.00 48.25 255 MET C CA 1
ATOM 7288 C C . MET C 1 259 ? -74.027 28.582 65.354 1.00 48.13 255 MET C C 1
ATOM 7289 O O . MET C 1 259 ? -73.546 28.423 66.483 1.00 49.98 255 MET C O 1
ATOM 7294 N N . SER C 1 260 ? -75.262 29.043 65.159 1.00 43.23 256 SER C N 1
ATOM 7295 C CA . SER C 1 260 ? -76.116 29.446 66.266 1.00 47.19 256 SER C CA 1
ATOM 7296 C C . SER C 1 260 ? -76.788 28.228 66.899 1.00 50.40 256 SER C C 1
ATOM 7297 O O . SER C 1 260 ? -76.690 27.102 66.409 1.00 47.49 256 SER C O 1
ATOM 7300 N N . ASP C 1 261 ? -77.494 28.468 68.005 1.00 54.46 257 ASP C N 1
ATOM 7301 C CA . ASP C 1 261 ? -78.058 27.384 68.797 1.00 61.50 257 ASP C CA 1
ATOM 7302 C C . ASP C 1 261 ? -79.511 27.072 68.464 1.00 65.41 257 ASP C C 1
ATOM 7303 O O . ASP C 1 261 ? -80.054 26.106 69.013 1.00 69.35 257 ASP C O 1
ATOM 7308 N N . HIS C 1 262 ? -80.154 27.866 67.607 1.00 56.85 258 HIS C N 1
ATOM 7309 C CA . HIS C 1 262 ? -81.563 27.658 67.288 1.00 62.78 258 HIS C CA 1
ATOM 7310 C C . HIS C 1 262 ? -81.805 26.231 66.817 1.00 68.67 258 HIS C C 1
ATOM 7311 O O . HIS C 1 262 ? -81.091 25.720 65.950 1.00 59.34 258 HIS C O 1
ATOM 7318 N N . GLU C 1 263 ? -82.818 25.581 67.394 1.00 64.49 259 GLU C N 1
ATOM 7319 C CA . GLU C 1 263 ? -83.032 24.176 67.075 1.00 62.63 259 GLU C CA 1
ATOM 7320 C C . GLU C 1 263 ? -83.805 23.988 65.776 1.00 64.31 259 GLU C C 1
ATOM 7321 O O . GLU C 1 263 ? -83.592 22.989 65.080 1.00 67.93 259 GLU C O 1
ATOM 7327 N N . ASN C 1 264 ? -84.690 24.917 65.421 1.00 67.19 260 ASN C N 1
ATOM 7328 C CA . ASN C 1 264 ? -85.425 24.840 64.159 1.00 71.66 260 ASN C CA 1
ATOM 7329 C C . ASN C 1 264 ? -84.813 25.854 63.199 1.00 62.92 260 ASN C C 1
ATOM 7330 O O . ASN C 1 264 ? -85.144 27.042 63.238 1.00 66.72 260 ASN C O 1
ATOM 7335 N N . THR C 1 265 ? -83.905 25.377 62.343 1.00 63.19 261 THR C N 1
ATOM 7336 C CA . THR C 1 265 ? -83.257 26.253 61.373 1.00 61.02 261 THR C CA 1
ATOM 7337 C C . THR C 1 265 ? -84.282 26.983 60.511 1.00 56.89 261 THR C C 1
ATOM 7338 O O . THR C 1 265 ? -84.162 28.193 60.282 1.00 53.23 261 THR C O 1
ATOM 7342 N N . HIS C 1 266 ? -85.315 26.270 60.056 1.00 56.59 262 HIS C N 1
ATOM 7343 C CA . HIS C 1 266 ? -86.259 26.835 59.093 1.00 65.35 262 HIS C CA 1
ATOM 7344 C C . HIS C 1 266 ? -87.004 28.036 59.667 1.00 69.63 262 HIS C C 1
ATOM 7345 O O . HIS C 1 266 ? -87.132 29.074 59.007 1.00 72.64 262 HIS C O 1
ATOM 7352 N N . GLU C 1 267 ? -87.508 27.918 60.898 1.00 71.36 263 GLU C N 1
ATOM 7353 C CA . GLU C 1 267 ? -88.292 29.012 61.465 1.00 69.18 263 GLU C CA 1
ATOM 7354 C C . GLU C 1 267 ? -87.415 30.211 61.799 1.00 63.88 263 GLU C C 1
ATOM 7355 O O . GLU C 1 267 ? -87.823 31.361 61.590 1.00 58.12 263 GLU C O 1
ATOM 7361 N N . GLN C 1 268 ? -86.214 29.970 62.329 1.00 59.62 264 GLN C N 1
ATOM 7362 C CA . GLN C 1 268 ? -85.310 31.082 62.599 1.00 58.72 264 GLN C CA 1
ATOM 7363 C C . GLN C 1 268 ? -84.869 31.764 61.312 1.00 56.78 264 GLN C C 1
ATOM 7364 O O . GLN C 1 268 ? -84.666 32.985 61.297 1.00 58.79 264 GLN C O 1
ATOM 7370 N N . PHE C 1 269 ? -84.716 30.999 60.228 1.00 57.80 265 PHE C N 1
ATOM 7371 C CA . PHE C 1 269 ? -84.403 31.606 58.940 1.00 57.97 265 PHE C CA 1
ATOM 7372 C C . PHE C 1 269 ? -85.484 32.593 58.519 1.00 62.63 265 PHE C C 1
ATOM 7373 O O . PHE C 1 269 ? -85.181 33.700 58.058 1.00 62.63 265 PHE C O 1
ATOM 7381 N N . GLU C 1 270 ? -86.755 32.216 58.679 1.00 67.18 266 GLU C N 1
ATOM 7382 C CA . GLU C 1 270 ? -87.843 33.116 58.317 1.00 72.33 266 GLU C CA 1
ATOM 7383 C C . GLU C 1 270 ? -87.965 34.301 59.267 1.00 72.69 266 GLU C C 1
ATOM 7384 O O . GLU C 1 270 ? -88.557 35.317 58.890 1.00 75.26 266 GLU C O 1
ATOM 7390 N N . ARG C 1 271 ? -87.412 34.204 60.477 1.00 69.64 267 ARG C N 1
ATOM 7391 C CA . ARG C 1 271 ? -87.509 35.293 61.444 1.00 67.45 267 ARG C CA 1
ATOM 7392 C C . ARG C 1 271 ? -86.316 36.245 61.374 1.00 62.43 267 ARG C C 1
ATOM 7393 O O . ARG C 1 271 ? -86.501 37.465 61.318 1.00 61.01 267 ARG C O 1
ATOM 7401 N N . ASN C 1 272 ? -85.091 35.711 61.398 1.00 61.77 268 ASN C N 1
ATOM 7402 C CA . ASN C 1 272 ? -83.898 36.545 61.233 1.00 62.16 268 ASN C CA 1
ATOM 7403 C C . ASN C 1 272 ? -82.755 35.628 60.803 1.00 58.15 268 ASN C C 1
ATOM 7404 O O . ASN C 1 272 ? -82.099 35.017 61.652 1.00 51.87 268 ASN C O 1
ATOM 7409 N N . ARG C 1 273 ? -82.530 35.545 59.490 1.00 55.42 269 ARG C N 1
ATOM 7410 C CA . ARG C 1 273 ? -81.530 34.624 58.962 1.00 51.08 269 ARG C CA 1
ATOM 7411 C C . ARG C 1 273 ? -80.117 34.987 59.408 1.00 50.28 269 ARG C C 1
ATOM 7412 O O . ARG C 1 273 ? -79.251 34.109 59.481 1.00 51.79 269 ARG C O 1
ATOM 7420 N N . MET C 1 274 ? -79.855 36.265 59.710 1.00 50.48 270 MET C N 1
ATOM 7421 C CA . MET C 1 274 ? -78.510 36.641 60.142 1.00 54.01 270 MET C CA 1
ATOM 7422 C C . MET C 1 274 ? -78.178 36.096 61.527 1.00 55.61 270 MET C C 1
ATOM 7423 O O . MET C 1 274 ? -77.000 35.878 61.839 1.00 50.69 270 MET C O 1
ATOM 7428 N N . ALA C 1 275 ? -79.189 35.858 62.363 1.00 53.55 271 ALA C N 1
ATOM 7429 C CA . ALA C 1 275 ? -78.931 35.336 63.699 1.00 58.28 271 ALA C CA 1
ATOM 7430 C C . ALA C 1 275 ? -78.519 33.871 63.694 1.00 49.66 271 ALA C C 1
ATOM 7431 O O . ALA C 1 275 ? -78.104 33.362 64.740 1.00 49.24 271 ALA C O 1
ATOM 7433 N N . LEU C 1 276 ? -78.613 33.188 62.549 1.00 43.48 272 LEU C N 1
ATOM 7434 C CA . LEU C 1 276 ? -78.149 31.810 62.427 1.00 41.52 272 LEU C CA 1
ATOM 7435 C C . LEU C 1 276 ? -76.630 31.693 62.419 1.00 41.70 272 LEU C C 1
ATOM 7436 O O . LEU C 1 276 ? -76.121 30.572 62.530 1.00 46.51 272 LEU C O 1
ATOM 7441 N N . GLN C 1 277 ? -75.903 32.803 62.251 1.00 43.88 273 GLN C N 1
ATOM 7442 C CA . GLN C 1 277 ? -74.437 32.801 62.286 1.00 45.52 273 GLN C CA 1
ATOM 7443 C C . GLN C 1 277 ? -73.879 31.843 61.233 1.00 42.29 273 GLN C C 1
ATOM 7444 O O . GLN C 1 277 ? -73.036 30.987 61.516 1.00 41.96 273 GLN C O 1
ATOM 7450 N N . LEU C 1 278 ? -74.366 31.995 60.007 1.00 43.93 274 LEU C N 1
ATOM 7451 C CA . LEU C 1 278 ? -74.063 31.061 58.930 1.00 41.79 274 LEU C CA 1
ATOM 7452 C C . LEU C 1 278 ? -72.696 31.348 58.318 1.00 43.69 274 LEU C C 1
ATOM 7453 O O . LEU C 1 278 ? -72.377 32.501 58.014 1.00 40.43 274 LEU C O 1
ATOM 7458 N N . ARG C 1 279 ? -71.891 30.300 58.130 1.00 39.38 275 ARG C N 1
ATOM 7459 C CA . ARG C 1 279 ? -70.579 30.449 57.511 1.00 39.80 275 ARG C CA 1
ATOM 7460 C C . ARG C 1 279 ? -70.354 29.331 56.503 1.00 38.71 275 ARG C C 1
ATOM 7461 O O . ARG C 1 279 ? -70.961 28.259 56.581 1.00 36.68 275 ARG C O 1
ATOM 7469 N N . TYR C 1 280 ? -69.454 29.587 55.558 1.00 33.58 276 TYR C N 1
ATOM 7470 C CA . TYR C 1 280 ? -68.965 28.512 54.706 1.00 32.19 276 TYR C CA 1
ATOM 7471 C C . TYR C 1 280 ? -68.038 27.615 55.512 1.00 35.22 276 TYR C C 1
ATOM 7472 O O . TYR C 1 280 ? -67.401 28.057 56.470 1.00 36.56 276 TYR C O 1
ATOM 7481 N N . PHE C 1 281 ? -67.946 26.349 55.111 1.00 30.59 277 PHE C N 1
ATOM 7482 C CA . PHE C 1 281 ? -66.865 25.535 55.643 1.00 33.14 277 PHE C CA 1
ATOM 7483 C C . PHE C 1 281 ? -65.531 26.093 55.165 1.00 33.51 277 PHE C C 1
ATOM 7484 O O . PHE C 1 281 ? -65.425 26.647 54.067 1.00 36.74 277 PHE C O 1
ATOM 7492 N N . THR C 1 282 ? -64.504 25.934 55.998 1.00 36.56 278 THR C N 1
ATOM 7493 C CA . THR C 1 282 ? -63.165 26.325 55.589 1.00 38.75 278 THR C CA 1
ATOM 7494 C C . THR C 1 282 ? -62.611 25.304 54.601 1.00 40.06 278 THR C C 1
ATOM 7495 O O . THR C 1 282 ? -63.114 24.185 54.486 1.00 34.93 278 THR C O 1
ATOM 7499 N N . ALA C 1 283 ? -61.572 25.707 53.862 1.00 40.36 279 ALA C N 1
ATOM 7500 C CA . ALA C 1 283 ? -60.955 24.770 52.929 1.00 34.77 279 ALA C CA 1
ATOM 7501 C C . ALA C 1 283 ? -60.424 23.547 53.665 1.00 34.28 279 ALA C C 1
ATOM 7502 O O . ALA C 1 283 ? -60.483 22.427 53.146 1.00 34.07 279 ALA C O 1
ATOM 7504 N N . ARG C 1 284 ? -59.907 23.744 54.883 1.00 40.07 280 ARG C N 1
ATOM 7505 C CA . ARG C 1 284 ? -59.434 22.612 55.672 1.00 40.95 280 ARG C CA 1
ATOM 7506 C C . ARG C 1 284 ? -60.586 21.684 56.034 1.00 36.22 280 ARG C C 1
ATOM 7507 O O . ARG C 1 284 ? -60.437 20.457 56.004 1.00 33.73 280 ARG C O 1
ATOM 7515 N N . GLU C 1 285 ? -61.745 22.251 56.387 1.00 34.99 281 GLU C N 1
ATOM 7516 C CA . GLU C 1 285 ? -62.902 21.418 56.707 1.00 32.75 281 GLU C CA 1
ATOM 7517 C C . GLU C 1 285 ? -63.379 20.647 55.483 1.00 33.35 281 GLU C C 1
ATOM 7518 O O . GLU C 1 285 ? -63.712 19.461 55.576 1.00 33.06 281 GLU C O 1
ATOM 7524 N N . VAL C 1 286 ? -63.419 21.301 54.323 1.00 30.90 282 VAL C N 1
ATOM 7525 C CA . VAL C 1 286 ? -63.760 20.590 53.093 1.00 28.69 282 VAL C CA 1
ATOM 7526 C C . VAL C 1 286 ? -62.767 19.463 52.846 1.00 31.91 282 VAL C C 1
ATOM 7527 O O . VAL C 1 286 ? -63.153 18.333 52.527 1.00 30.10 282 VAL C O 1
ATOM 7531 N N . ALA C 1 287 ? -61.472 19.761 52.984 1.00 32.31 283 ALA C N 1
ATOM 7532 C CA . ALA C 1 287 ? -60.444 18.741 52.794 1.00 32.82 283 ALA C CA 1
ATOM 7533 C C . ALA C 1 287 ? -60.654 17.555 53.727 1.00 31.80 283 ALA C C 1
ATOM 7534 O O . ALA C 1 287 ? -60.552 16.395 53.300 1.00 32.16 283 ALA C O 1
ATOM 7536 N N . ARG C 1 288 ? -60.953 17.825 55.002 1.00 31.56 284 ARG C N 1
ATOM 7537 C CA . ARG C 1 288 ? -61.228 16.749 55.952 1.00 33.73 284 ARG C CA 1
ATOM 7538 C C . ARG C 1 288 ? -62.451 15.942 55.540 1.00 34.13 284 ARG C C 1
ATOM 7539 O O . ARG C 1 288 ? -62.447 14.707 55.619 1.00 33.12 284 ARG C O 1
ATOM 7547 N N . LEU C 1 289 ? -63.517 16.623 55.123 1.00 31.76 285 LEU C N 1
ATOM 7548 C CA . LEU C 1 289 ? -64.726 15.913 54.729 1.00 31.96 285 LEU C CA 1
ATOM 7549 C C . LEU C 1 289 ? -64.474 15.027 53.520 1.00 31.23 285 LEU C C 1
ATOM 7550 O O . LEU C 1 289 ? -65.121 13.985 53.371 1.00 32.43 285 LEU C O 1
ATOM 7555 N N . MET C 1 290 ? -63.530 15.407 52.665 1.00 28.89 286 MET C N 1
ATOM 7556 C CA A MET C 1 290 ? -63.179 14.595 51.510 0.68 28.75 286 MET C CA 1
ATOM 7557 C CA B MET C 1 290 ? -63.145 14.627 51.497 0.32 29.50 286 MET C CA 1
ATOM 7558 C C . MET C 1 290 ? -62.057 13.605 51.803 1.00 32.35 286 MET C C 1
ATOM 7559 O O . MET C 1 290 ? -61.550 12.966 50.876 1.00 32.70 286 MET C O 1
ATOM 7568 N N . GLY C 1 291 ? -61.680 13.451 53.068 1.00 30.70 287 GLY C N 1
ATOM 7569 C CA . GLY C 1 291 ? -60.739 12.436 53.500 1.00 35.38 287 GLY C CA 1
ATOM 7570 C C . GLY C 1 291 ? -59.268 12.773 53.400 1.00 35.28 287 GLY C C 1
ATOM 7571 O O . GLY C 1 291 ? -58.437 11.878 53.594 1.00 36.40 287 GLY C O 1
ATOM 7572 N N . PHE C 1 292 ? -58.913 14.020 53.106 1.00 32.50 288 PHE C N 1
ATOM 7573 C CA . PHE C 1 292 ? -57.504 14.374 53.006 1.00 33.97 288 PHE C CA 1
ATOM 7574 C C . PHE C 1 292 ? -56.869 14.439 54.395 1.00 38.06 288 PHE C C 1
ATOM 7575 O O . PHE C 1 292 ? -57.511 14.882 55.356 1.00 37.73 288 PHE C O 1
ATOM 7583 N N . PRO C 1 293 ? -55.615 14.018 54.534 1.00 37.24 289 PRO C N 1
ATOM 7584 C CA . PRO C 1 293 ? -54.959 14.064 55.843 1.00 38.29 289 PRO C CA 1
ATOM 7585 C C . PRO C 1 293 ? -54.545 15.481 56.215 1.00 36.32 289 PRO C C 1
ATOM 7586 O O . PRO C 1 293 ? -54.470 16.384 55.381 1.00 41.86 289 PRO C O 1
ATOM 7590 N N . GLU C 1 294 ? -54.261 15.657 57.506 1.00 42.52 290 GLU C N 1
ATOM 7591 C CA . GLU C 1 294 ? -53.866 16.968 58.009 1.00 45.77 290 GLU C CA 1
ATOM 7592 C C . GLU C 1 294 ? -52.594 17.477 57.339 1.00 48.18 290 GLU C C 1
ATOM 7593 O O . GLU C 1 294 ? -52.387 18.692 57.248 1.00 47.19 290 GLU C O 1
ATOM 7599 N N . SER C 1 295 ? -51.732 16.568 56.874 1.00 47.41 291 SER C N 1
ATOM 7600 C CA . SER C 1 295 ? -50.479 16.958 56.231 1.00 50.43 291 SER C CA 1
ATOM 7601 C C . SER C 1 295 ? -50.685 17.746 54.940 1.00 48.38 291 SER C C 1
ATOM 7602 O O . SER C 1 295 ? -49.745 18.405 54.480 1.00 47.70 291 SER C O 1
ATOM 7605 N N . LEU C 1 296 ? -51.867 17.671 54.327 1.00 45.20 292 LEU C N 1
ATOM 7606 C CA . LEU C 1 296 ? -52.150 18.479 53.143 1.00 42.67 292 LEU C CA 1
ATOM 7607 C C . LEU C 1 296 ? -51.996 19.963 53.460 1.00 41.81 292 LEU C C 1
ATOM 7608 O O . LEU C 1 296 ? -52.734 20.506 54.287 1.00 49.03 292 LEU C O 1
ATOM 7613 N N . GLU C 1 297 ? -51.047 20.621 52.788 1.00 45.84 293 GLU C N 1
ATOM 7614 C CA . GLU C 1 297 ? -50.730 22.025 53.029 1.00 49.70 293 GLU C CA 1
ATOM 7615 C C . GLU C 1 297 ? -50.724 22.799 51.718 1.00 48.41 293 GLU C C 1
ATOM 7616 O O . GLU C 1 297 ? -50.464 22.237 50.651 1.00 48.77 293 GLU C O 1
ATOM 7622 N N . TRP C 1 298 ? -51.001 24.105 51.807 1.00 48.94 294 TRP C N 1
ATOM 7623 C CA . TRP C 1 298 ? -50.958 24.962 50.626 1.00 48.69 294 TRP C CA 1
ATOM 7624 C C . TRP C 1 298 ? -50.478 26.380 50.918 1.00 50.42 294 TRP C C 1
ATOM 7625 O O . TRP C 1 298 ? -50.251 27.162 49.988 1.00 56.72 294 TRP C O 1
ATOM 7636 N N . SER C 1 299 ? -50.321 26.728 52.193 1.00 53.37 295 SER C N 1
ATOM 7637 C CA . SER C 1 299 ? -49.987 28.109 52.528 1.00 61.04 295 SER C CA 1
ATOM 7638 C C . SER C 1 299 ? -48.581 28.490 52.077 1.00 66.73 295 SER C C 1
ATOM 7639 O O . SER C 1 299 ? -48.342 29.651 51.727 1.00 74.01 295 SER C O 1
ATOM 7642 N N . LYS C 1 300 ? -47.639 27.543 52.081 1.00 67.17 296 LYS C N 1
ATOM 7643 C CA . LYS C 1 300 ? -46.299 27.823 51.571 1.00 74.27 296 LYS C CA 1
ATOM 7644 C C . LYS C 1 300 ? -46.272 28.075 50.069 1.00 76.17 296 LYS C C 1
ATOM 7645 O O . LYS C 1 300 ? -45.230 28.488 49.549 1.00 80.69 296 LYS C O 1
ATOM 7651 N N . SER C 1 301 ? -47.374 27.837 49.365 1.00 68.24 297 SER C N 1
ATOM 7652 C CA . SER C 1 301 ? -47.442 28.009 47.925 1.00 65.18 297 SER C CA 1
ATOM 7653 C C . SER C 1 301 ? -48.104 29.339 47.580 1.00 65.97 297 SER C C 1
ATOM 7654 O O . SER C 1 301 ? -48.546 30.094 48.448 1.00 64.43 297 SER C O 1
ATOM 7657 N N . ASN C 1 302 ? -48.168 29.626 46.280 1.00 71.38 298 ASN C N 1
ATOM 7658 C CA . ASN C 1 302 ? -48.895 30.774 45.763 1.00 74.60 298 ASN C CA 1
ATOM 7659 C C . ASN C 1 302 ? -50.359 30.455 45.472 1.00 68.37 298 ASN C C 1
ATOM 7660 O O . ASN C 1 302 ? -51.018 31.214 44.754 1.00 73.52 298 ASN C O 1
ATOM 7665 N N . VAL C 1 303 ? -50.877 29.355 46.015 1.00 59.99 299 VAL C N 1
ATOM 7666 C CA . VAL C 1 303 ? -52.273 28.965 45.844 1.00 55.64 299 VAL C CA 1
ATOM 7667 C C . VAL C 1 303 ? -53.049 29.446 47.061 1.00 57.84 299 VAL C C 1
ATOM 7668 O O . VAL C 1 303 ? -52.754 29.044 48.194 1.00 59.27 299 VAL C O 1
ATOM 7672 N N . THR C 1 304 ? -54.054 30.285 46.831 1.00 55.24 300 THR C N 1
ATOM 7673 C CA . THR C 1 304 ? -54.843 30.828 47.924 1.00 55.45 300 THR C CA 1
ATOM 7674 C C . THR C 1 304 ? -55.862 29.805 48.414 1.00 47.71 300 THR C C 1
ATOM 7675 O O . THR C 1 304 ? -56.161 28.813 47.743 1.00 45.24 300 THR C O 1
ATOM 7679 N N . GLU C 1 305 ? -56.402 30.063 49.608 1.00 56.29 301 GLU C N 1
ATOM 7680 C CA . GLU C 1 305 ? -57.489 29.231 50.119 1.00 57.05 301 GLU C CA 1
ATOM 7681 C C . GLU C 1 305 ? -58.694 29.259 49.186 1.00 54.42 301 GLU C C 1
ATOM 7682 O O . GLU C 1 305 ? -59.369 28.237 49.001 1.00 48.12 301 GLU C O 1
ATOM 7688 N N . LYS C 1 306 ? -58.967 30.416 48.575 1.00 55.13 302 LYS C N 1
ATOM 7689 C CA . LYS C 1 306 ? -60.053 30.513 47.604 1.00 58.79 302 LYS C CA 1
ATOM 7690 C C . LYS C 1 306 ? -59.865 29.527 46.458 1.00 58.19 302 LYS C C 1
ATOM 7691 O O . LYS C 1 306 ? -60.826 28.887 46.015 1.00 62.53 302 LYS C O 1
ATOM 7697 N N A CYS C 1 307 ? -58.630 29.388 45.968 0.62 53.16 303 CYS C N 1
ATOM 7698 N N B CYS C 1 307 ? -58.634 29.385 45.963 0.38 53.65 303 CYS C N 1
ATOM 7699 C CA A CYS C 1 307 ? -58.368 28.458 44.876 0.62 50.26 303 CYS C CA 1
ATOM 7700 C CA B CYS C 1 307 ? -58.404 28.448 44.870 0.38 50.76 303 CYS C CA 1
ATOM 7701 C C A CYS C 1 307 ? -58.453 27.013 45.345 0.62 43.52 303 CYS C C 1
ATOM 7702 C C B CYS C 1 307 ? -58.478 27.007 45.350 0.38 43.61 303 CYS C C 1
ATOM 7703 O O A CYS C 1 307 ? -58.795 26.127 44.554 0.62 41.90 303 CYS C O 1
ATOM 7704 O O B CYS C 1 307 ? -58.837 26.115 44.572 0.38 41.94 303 CYS C O 1
ATOM 7709 N N . MET C 1 308 ? -58.142 26.761 46.619 1.00 39.89 304 MET C N 1
ATOM 7710 C CA . MET C 1 308 ? -58.219 25.408 47.159 1.00 38.41 304 MET C CA 1
ATOM 7711 C C . MET C 1 308 ? -59.639 24.863 47.091 1.00 36.49 304 MET C C 1
ATOM 7712 O O . MET C 1 308 ? -59.835 23.666 46.855 1.00 37.90 304 MET C O 1
ATOM 7717 N N . TYR C 1 309 ? -60.644 25.718 47.314 1.00 37.99 305 TYR C N 1
ATOM 7718 C CA . TYR C 1 309 ? -62.024 25.256 47.180 1.00 38.98 305 TYR C CA 1
ATOM 7719 C C . TYR C 1 309 ? -62.280 24.663 45.799 1.00 37.55 305 TYR C C 1
ATOM 7720 O O . TYR C 1 309 ? -62.942 23.627 45.676 1.00 37.66 305 TYR C O 1
ATOM 7729 N N . ARG C 1 310 ? -61.759 25.301 44.744 1.00 39.30 306 ARG C N 1
ATOM 7730 C CA . ARG C 1 310 ? -61.946 24.759 43.402 1.00 38.15 306 ARG C CA 1
ATOM 7731 C C . ARG C 1 310 ? -61.212 23.435 43.227 1.00 37.30 306 ARG C C 1
ATOM 7732 O O . ARG C 1 310 ? -61.753 22.495 42.633 1.00 39.12 306 ARG C O 1
ATOM 7740 N N . LEU C 1 311 ? -59.993 23.328 43.764 1.00 36.98 307 LEU C N 1
ATOM 7741 C CA . LEU C 1 311 ? -59.230 22.091 43.605 1.00 36.59 307 LEU C CA 1
ATOM 7742 C C . LEU C 1 311 ? -59.854 20.952 44.401 1.00 37.99 307 LEU C C 1
ATOM 7743 O O . LEU C 1 311 ? -59.923 19.815 43.918 1.00 36.07 307 LEU C O 1
ATOM 7748 N N . LEU C 1 312 ? -60.295 21.232 45.631 1.00 34.17 308 LEU C N 1
ATOM 7749 C CA . LEU C 1 312 ? -60.981 20.214 46.422 1.00 32.63 308 LEU C CA 1
ATOM 7750 C C . LEU C 1 312 ? -62.309 19.825 45.785 1.00 36.77 308 LEU C C 1
ATOM 7751 O O . LEU C 1 312 ? -62.678 18.644 45.772 1.00 34.11 308 LEU C O 1
ATOM 7756 N N . GLY C 1 313 ? -63.037 20.801 45.239 1.00 38.28 309 GLY C N 1
ATOM 7757 C CA . GLY C 1 313 ? -64.319 20.512 44.617 1.00 39.30 309 GLY C CA 1
ATOM 7758 C C . GLY C 1 313 ? -64.241 19.558 43.444 1.00 35.62 309 GLY C C 1
ATOM 7759 O O . GLY C 1 313 ? -65.230 18.879 43.141 1.00 35.26 309 GLY C O 1
ATOM 7760 N N . ASN C 1 314 ? -63.083 19.474 42.790 1.00 31.53 310 ASN C N 1
ATOM 7761 C CA . ASN C 1 314 ? -62.853 18.560 41.682 1.00 36.78 310 ASN C CA 1
ATOM 7762 C C . ASN C 1 314 ? -62.154 17.276 42.105 1.00 36.87 310 ASN C C 1
ATOM 7763 O O . ASN C 1 314 ? -61.778 16.480 41.240 1.00 37.45 310 ASN C O 1
ATOM 7768 N N A SER C 1 315 ? -61.981 17.045 43.403 0.54 31.20 311 SER C N 1
ATOM 7769 N N B SER C 1 315 ? -61.982 17.049 43.403 0.46 31.42 311 SER C N 1
ATOM 7770 C CA A SER C 1 315 ? -61.160 15.944 43.873 0.54 32.54 311 SER C CA 1
ATOM 7771 C CA B SER C 1 315 ? -61.152 15.953 43.877 0.46 32.52 311 SER C CA 1
ATOM 7772 C C A SER C 1 315 ? -62.022 14.752 44.283 0.54 32.78 311 SER C C 1
ATOM 7773 C C B SER C 1 315 ? -61.989 14.697 44.124 0.46 33.14 311 SER C C 1
ATOM 7774 O O A SER C 1 315 ? -63.254 14.789 44.256 0.54 35.62 311 SER C O 1
ATOM 7775 O O B SER C 1 315 ? -63.183 14.636 43.823 0.46 35.78 311 SER C O 1
ATOM 7780 N N . ILE C 1 316 ? -61.346 13.678 44.679 1.00 39.26 312 ILE C N 1
ATOM 7781 C CA . ILE C 1 316 ? -61.995 12.428 45.029 1.00 38.70 312 ILE C CA 1
ATOM 7782 C C . ILE C 1 316 ? -62.211 12.402 46.534 1.00 36.28 312 ILE C C 1
ATOM 7783 O O . ILE C 1 316 ? -61.643 13.212 47.268 1.00 40.72 312 ILE C O 1
ATOM 7788 N N . ASN C 1 317 ? -63.023 11.466 47.015 1.00 33.12 313 ASN C N 1
ATOM 7789 C CA . ASN C 1 317 ? -62.983 11.164 48.437 1.00 34.24 313 ASN C CA 1
ATOM 7790 C C . ASN C 1 317 ? -61.867 10.156 48.662 1.00 34.34 313 ASN C C 1
ATOM 7791 O O . ASN C 1 317 ? -61.908 9.043 48.124 1.00 31.23 313 ASN C O 1
ATOM 7796 N N . VAL C 1 318 ? -60.887 10.553 49.473 1.00 33.06 314 VAL C N 1
ATOM 7797 C CA . VAL C 1 318 ? -59.688 9.752 49.702 1.00 36.12 314 VAL C CA 1
ATOM 7798 C C . VAL C 1 318 ? -60.023 8.450 50.415 1.00 34.71 314 VAL C C 1
ATOM 7799 O O . VAL C 1 318 ? -59.443 7.400 50.113 1.00 35.29 314 VAL C O 1
ATOM 7803 N N . LYS C 1 319 ? -60.956 8.489 51.371 1.00 30.23 315 LYS C N 1
ATOM 7804 C CA . LYS C 1 319 ? -61.256 7.289 52.149 1.00 30.89 315 LYS C CA 1
ATOM 7805 C C . LYS C 1 319 ? -61.906 6.220 51.280 1.00 31.68 315 LYS C C 1
ATOM 7806 O O . LYS C 1 319 ? -61.478 5.058 51.284 1.00 32.23 315 LYS C O 1
ATOM 7812 N N . VAL C 1 320 ? -62.949 6.589 50.535 1.00 29.46 316 VAL C N 1
ATOM 7813 C CA . VAL C 1 320 ? -63.623 5.610 49.685 1.00 30.00 316 VAL C CA 1
ATOM 7814 C C . VAL C 1 320 ? -62.647 5.022 48.676 1.00 31.13 316 VAL C C 1
ATOM 7815 O O . VAL C 1 320 ? -62.616 3.804 48.457 1.00 28.62 316 VAL C O 1
ATOM 7819 N N . VAL C 1 321 ? -61.825 5.873 48.055 1.00 27.52 317 VAL C N 1
ATOM 7820 C CA . VAL C 1 321 ? -60.895 5.373 47.047 1.00 29.50 317 VAL C CA 1
ATOM 7821 C C . VAL C 1 321 ? -59.847 4.470 47.683 1.00 29.82 317 VAL C C 1
ATOM 7822 O O . VAL C 1 321 ? -59.417 3.482 47.075 1.00 29.04 317 VAL C O 1
ATOM 7826 N N A SER C 1 322 ? -59.419 4.785 48.911 0.68 27.55 318 SER C N 1
ATOM 7827 N N B SER C 1 322 ? -59.431 4.773 48.913 0.32 28.18 318 SER C N 1
ATOM 7828 C CA A SER C 1 322 ? -58.451 3.924 49.590 0.68 31.67 318 SER C CA 1
ATOM 7829 C CA B SER C 1 322 ? -58.450 3.921 49.576 0.32 30.83 318 SER C CA 1
ATOM 7830 C C A SER C 1 322 ? -59.012 2.517 49.776 0.68 33.09 318 SER C C 1
ATOM 7831 C C B SER C 1 322 ? -59.006 2.517 49.797 0.32 32.20 318 SER C C 1
ATOM 7832 O O A SER C 1 322 ? -58.292 1.524 49.609 0.68 30.92 318 SER C O 1
ATOM 7833 O O B SER C 1 322 ? -58.272 1.527 49.687 0.32 32.35 318 SER C O 1
ATOM 7838 N N . TYR C 1 323 ? -60.303 2.409 50.104 1.00 29.57 319 TYR C N 1
ATOM 7839 C CA . TYR C 1 323 ? -60.922 1.089 50.222 1.00 31.38 319 TYR C CA 1
ATOM 7840 C C . TYR C 1 323 ? -60.940 0.374 48.876 1.00 28.08 319 TYR C C 1
ATOM 7841 O O . TYR C 1 323 ? -60.688 -0.835 48.802 1.00 29.51 319 TYR C O 1
ATOM 7850 N N . LEU C 1 324 ? -61.242 1.111 47.802 1.00 25.89 320 LEU C N 1
ATOM 7851 C CA . LEU C 1 324 ? -61.273 0.528 46.465 1.00 26.11 320 LEU C CA 1
ATOM 7852 C C . LEU C 1 324 ? -59.888 0.115 45.995 1.00 27.31 320 LEU C C 1
ATOM 7853 O O . LEU C 1 324 ? -59.755 -0.879 45.270 1.00 27.64 320 LEU C O 1
ATOM 7858 N N . ILE C 1 325 ? -58.851 0.861 46.385 1.00 27.86 321 ILE C N 1
ATOM 7859 C CA . ILE C 1 325 ? -57.490 0.464 46.038 1.00 29.59 321 ILE C CA 1
ATOM 7860 C C . ILE C 1 325 ? -57.131 -0.848 46.724 1.00 33.58 321 ILE C C 1
ATOM 7861 O O . ILE C 1 325 ? -56.535 -1.742 46.111 1.00 33.38 321 ILE C O 1
ATOM 7866 N N . SER C 1 326 ? -57.492 -0.987 48.002 1.00 32.03 322 SER C N 1
ATOM 7867 C CA . SER C 1 326 ? -57.260 -2.245 48.713 1.00 32.46 322 SER C CA 1
ATOM 7868 C C . SER C 1 326 ? -57.931 -3.414 47.997 1.00 34.92 322 SER C C 1
ATOM 7869 O O . SER C 1 326 ? -57.326 -4.477 47.807 1.00 33.84 322 SER C O 1
ATOM 7872 N N . LEU C 1 327 ? -59.187 -3.231 47.593 1.00 30.59 323 LEU C N 1
ATOM 7873 C CA . LEU C 1 327 ? -59.894 -4.273 46.857 1.00 29.85 323 LEU C CA 1
ATOM 7874 C C . LEU C 1 327 ? -59.205 -4.569 45.532 1.00 30.72 323 LEU C C 1
ATOM 7875 O O . LEU C 1 327 ? -58.940 -5.730 45.198 1.00 30.35 323 LEU C O 1
ATOM 7880 N N . LEU C 1 328 ? -58.934 -3.525 44.750 1.00 27.29 324 LEU C N 1
ATOM 7881 C CA . LEU C 1 328 ? -58.356 -3.714 43.422 1.00 29.39 324 LEU C CA 1
ATOM 7882 C C . LEU C 1 328 ? -57.037 -4.479 43.479 1.00 32.70 324 LEU C C 1
ATOM 7883 O O . LEU C 1 328 ? -56.811 -5.407 42.689 1.00 30.82 324 LEU C O 1
ATOM 7888 N N . LEU C 1 329 ? -56.154 -4.106 44.407 1.00 32.97 325 LEU C N 1
ATOM 7889 C CA . LEU C 1 329 ? -54.797 -4.643 44.478 1.00 33.86 325 LEU C CA 1
ATOM 7890 C C . LEU C 1 329 ? -54.671 -5.846 45.402 1.00 37.64 325 LEU C C 1
ATOM 7891 O O . LEU C 1 329 ? -53.548 -6.272 45.689 1.00 39.77 325 LEU C O 1
ATOM 7896 N N . GLU C 1 330 ? -55.790 -6.399 45.864 1.00 34.38 326 GLU C N 1
ATOM 7897 C CA . GLU C 1 330 ? -55.754 -7.561 46.749 1.00 37.73 326 GLU C CA 1
ATOM 7898 C C . GLU C 1 330 ? -54.869 -8.707 46.257 1.00 38.54 326 GLU C C 1
ATOM 7899 O O . GLU C 1 330 ? -54.220 -9.346 47.104 1.00 43.22 326 GLU C O 1
ATOM 7905 N N . PRO C 1 331 ? -54.789 -9.028 44.955 1.00 41.54 327 PRO C N 1
ATOM 7906 C CA . PRO C 1 331 ? -53.907 -10.130 44.534 1.00 46.14 327 PRO C CA 1
ATOM 7907 C C . PRO C 1 331 ? -52.433 -9.863 44.766 1.00 53.11 327 PRO C C 1
ATOM 7908 O O . PRO C 1 331 ? -51.658 -10.826 44.843 1.00 55.04 327 PRO C O 1
ATOM 7912 N N . LEU C 1 332 ? -52.014 -8.600 44.865 1.00 46.88 328 LEU C N 1
ATOM 7913 C CA . LEU C 1 332 ? -50.605 -8.303 45.094 1.00 51.85 328 LEU C CA 1
ATOM 7914 C C . LEU C 1 332 ? -50.167 -8.641 46.512 1.00 62.39 328 LEU C C 1
ATOM 7915 O O . LEU C 1 332 ? -48.966 -8.804 46.752 1.00 67.30 328 LEU C O 1
ATOM 7920 N N . ASN C 1 333 ? -51.112 -8.756 47.448 1.00 63.59 329 ASN C N 1
ATOM 7921 C CA . ASN C 1 333 ? -50.839 -9.121 48.838 1.00 68.80 329 ASN C CA 1
ATOM 7922 C C . ASN C 1 333 ? -49.834 -8.154 49.474 1.00 75.09 329 ASN C C 1
ATOM 7923 O O . ASN C 1 333 ? -48.664 -8.470 49.699 1.00 81.28 329 ASN C O 1
ATOM 7928 N N . PHE C 1 334 ? -50.334 -6.956 49.760 1.00 75.02 330 PHE C N 1
ATOM 7929 C CA . PHE C 1 334 ? -49.520 -5.917 50.381 1.00 76.33 330 PHE C CA 1
ATOM 7930 C C . PHE C 1 334 ? -49.817 -5.799 51.874 1.00 82.67 330 PHE C C 1
ATOM 7931 O O . PHE C 1 334 ? -50.905 -6.148 52.331 1.00 86.28 330 PHE C O 1
ATOM 7939 N N . ARG D 1 10 ? -79.254 -28.253 79.279 1.00 65.15 6 ARG D N 1
ATOM 7940 C CA . ARG D 1 10 ? -79.315 -27.363 78.126 1.00 65.02 6 ARG D CA 1
ATOM 7941 C C . ARG D 1 10 ? -78.057 -27.475 77.269 1.00 55.31 6 ARG D C 1
ATOM 7942 O O . ARG D 1 10 ? -77.057 -28.054 77.683 1.00 57.42 6 ARG D O 1
ATOM 7950 N N . LEU D 1 11 ? -78.107 -26.912 76.067 1.00 50.58 7 LEU D N 1
ATOM 7951 C CA . LEU D 1 11 ? -77.017 -27.017 75.108 1.00 42.51 7 LEU D CA 1
ATOM 7952 C C . LEU D 1 11 ? -76.273 -25.690 75.044 1.00 44.91 7 LEU D C 1
ATOM 7953 O O . LEU D 1 11 ? -76.869 -24.657 74.721 1.00 48.03 7 LEU D O 1
ATOM 7958 N N . ARG D 1 12 ? -74.970 -25.726 75.322 1.00 40.73 8 ARG D N 1
ATOM 7959 C CA . ARG D 1 12 ? -74.130 -24.538 75.218 1.00 41.50 8 ARG D CA 1
ATOM 7960 C C . ARG D 1 12 ? -73.682 -24.360 73.769 1.00 40.74 8 ARG D C 1
ATOM 7961 O O . ARG D 1 12 ? -73.066 -25.262 73.188 1.00 37.65 8 ARG D O 1
ATOM 7969 N N . VAL D 1 13 ? -73.966 -23.190 73.195 1.00 36.97 9 VAL D N 1
ATOM 7970 C CA . VAL D 1 13 ? -73.774 -22.926 71.772 1.00 37.48 9 VAL D CA 1
ATOM 7971 C C . VAL D 1 13 ? -72.845 -21.733 71.614 1.00 36.14 9 VAL D C 1
ATOM 7972 O O . VAL D 1 13 ? -73.033 -20.700 72.266 1.00 36.45 9 VAL D O 1
ATOM 7976 N N . LEU D 1 14 ? -71.851 -21.879 70.742 1.00 34.38 10 LEU D N 1
ATOM 7977 C CA . LEU D 1 14 ? -70.959 -20.797 70.348 1.00 31.34 10 LEU D CA 1
ATOM 7978 C C . LEU D 1 14 ? -71.321 -20.395 68.925 1.00 33.15 10 LEU D C 1
ATOM 7979 O O . LEU D 1 14 ? -71.261 -21.223 68.010 1.00 33.54 10 LEU D O 1
ATOM 7984 N N . GLU D 1 15 ? -71.706 -19.134 68.748 1.00 30.51 11 GLU D N 1
ATOM 7985 C CA . GLU D 1 15 ? -72.230 -18.627 67.479 1.00 30.53 11 GLU D CA 1
ATOM 7986 C C . GLU D 1 15 ? -71.163 -17.738 66.842 1.00 31.98 11 GLU D C 1
ATOM 7987 O O . GLU D 1 15 ? -71.067 -16.545 67.139 1.00 34.61 11 GLU D O 1
ATOM 7993 N N . LEU D 1 16 ? -70.362 -18.337 65.956 1.00 29.51 12 LEU D N 1
ATOM 7994 C CA . LEU D 1 16 ? -69.251 -17.657 65.302 1.00 28.89 12 LEU D CA 1
ATOM 7995 C C . LEU D 1 16 ? -69.715 -16.991 64.013 1.00 30.63 12 LEU D C 1
ATOM 7996 O O . LEU D 1 16 ? -70.508 -17.560 63.260 1.00 30.00 12 LEU D O 1
ATOM 8001 N N . TYR D 1 17 ? -69.188 -15.796 63.750 1.00 29.21 13 TYR D N 1
ATOM 8002 C CA . TYR D 1 17 ? -69.676 -14.950 62.659 1.00 27.87 13 TYR D CA 1
ATOM 8003 C C . TYR D 1 17 ? -71.187 -14.738 62.791 1.00 30.01 13 TYR D C 1
ATOM 8004 O O . TYR D 1 17 ? -71.968 -15.007 61.872 1.00 32.42 13 TYR D O 1
ATOM 8013 N N . SER D 1 18 ? -71.586 -14.233 63.959 1.00 29.53 14 SER D N 1
ATOM 8014 C CA . SER D 1 18 ? -72.998 -14.211 64.338 1.00 30.47 14 SER D CA 1
ATOM 8015 C C . SER D 1 18 ? -73.829 -13.252 63.489 1.00 35.03 14 SER D C 1
ATOM 8016 O O . SER D 1 18 ? -75.046 -13.437 63.380 1.00 33.57 14 SER D O 1
ATOM 8019 N N . GLY D 1 19 ? -73.214 -12.223 62.911 1.00 32.58 15 GLY D N 1
ATOM 8020 C CA . GLY D 1 19 ? -73.962 -11.319 62.039 1.00 32.51 15 GLY D CA 1
ATOM 8021 C C . GLY D 1 19 ? -75.148 -10.702 62.761 1.00 29.33 15 GLY D C 1
ATOM 8022 O O . GLY D 1 19 ? -75.043 -10.253 63.907 1.00 32.35 15 GLY D O 1
ATOM 8023 N N . ILE D 1 20 ? -76.310 -10.713 62.107 1.00 32.14 16 ILE D N 1
ATOM 8024 C CA . ILE D 1 20 ? -77.525 -10.202 62.732 1.00 34.65 16 ILE D CA 1
ATOM 8025 C C . ILE D 1 20 ? -78.287 -11.312 63.455 1.00 37.48 16 ILE D C 1
ATOM 8026 O O . ILE D 1 20 ? -79.445 -11.125 63.844 1.00 43.73 16 ILE D O 1
ATOM 8031 N N . GLY D 1 21 ? -77.653 -12.466 63.653 1.00 31.61 17 GLY D N 1
ATOM 8032 C CA . GLY D 1 21 ? -78.227 -13.485 64.517 1.00 34.92 17 GLY D CA 1
ATOM 8033 C C . GLY D 1 21 ? -79.122 -14.504 63.849 1.00 34.75 17 GLY D C 1
ATOM 8034 O O . GLY D 1 21 ? -79.951 -15.114 64.536 1.00 35.41 17 GLY D O 1
ATOM 8035 N N . GLY D 1 22 ? -79.005 -14.692 62.535 1.00 33.34 18 GLY D N 1
ATOM 8036 C CA . GLY D 1 22 ? -79.804 -15.712 61.876 1.00 33.35 18 GLY D CA 1
ATOM 8037 C C . GLY D 1 22 ? -79.681 -17.079 62.522 1.00 32.68 18 GLY D C 1
ATOM 8038 O O . GLY D 1 22 ? -80.669 -17.804 62.650 1.00 31.91 18 GLY D O 1
ATOM 8039 N N . MET D 1 23 ? -78.476 -17.437 62.980 1.00 30.44 19 MET D N 1
ATOM 8040 C CA . MET D 1 23 ? -78.308 -18.755 63.595 1.00 31.07 19 MET D CA 1
ATOM 8041 C C . MET D 1 23 ? -79.077 -18.862 64.908 1.00 33.38 19 MET D C 1
ATOM 8042 O O . MET D 1 23 ? -79.678 -19.903 65.201 1.00 32.34 19 MET D O 1
ATOM 8047 N N . HIS D 1 24 ? -79.050 -17.802 65.722 1.00 30.33 20 HIS D N 1
ATOM 8048 C CA . HIS D 1 24 ? -79.845 -17.772 66.948 1.00 36.86 20 HIS D CA 1
ATOM 8049 C C . HIS D 1 24 ? -81.332 -17.928 66.636 1.00 35.11 20 HIS D C 1
ATOM 8050 O O . HIS D 1 24 ? -82.044 -18.679 67.313 1.00 35.48 20 HIS D O 1
ATOM 8057 N N . TYR D 1 25 ? -81.813 -17.243 65.595 1.00 34.10 21 TYR D N 1
ATOM 8058 C CA . TYR D 1 25 ? -83.212 -17.376 65.198 1.00 35.33 21 TYR D CA 1
ATOM 8059 C C . TYR D 1 25 ? -83.523 -18.790 64.721 1.00 32.04 21 TYR D C 1
ATOM 8060 O O . TYR D 1 25 ? -84.622 -19.308 64.961 1.00 36.74 21 TYR D O 1
ATOM 8069 N N . ALA D 1 26 ? -82.572 -19.425 64.033 1.00 30.51 22 ALA D N 1
ATOM 8070 C CA . ALA D 1 26 ? -82.799 -20.784 63.552 1.00 34.33 22 ALA D CA 1
ATOM 8071 C C . ALA D 1 26 ? -82.854 -21.758 64.716 1.00 37.18 22 ALA D C 1
ATOM 8072 O O . ALA D 1 26 ? -83.667 -22.691 64.721 1.00 35.42 22 ALA D O 1
ATOM 8074 N N . LEU D 1 27 ? -81.993 -21.556 65.714 1.00 35.38 23 LEU D N 1
ATOM 8075 C CA . LEU D 1 27 ? -82.050 -22.381 66.914 1.00 32.69 23 LEU D CA 1
ATOM 8076 C C . LEU D 1 27 ? -83.392 -22.226 67.620 1.00 37.24 23 LEU D C 1
ATOM 8077 O O . LEU D 1 27 ? -83.960 -23.210 68.108 1.00 37.96 23 LEU D O 1
ATOM 8082 N N . ASN D 1 28 ? -83.905 -20.992 67.701 1.00 36.87 24 ASN D N 1
ATOM 8083 C CA . ASN D 1 28 ? -85.217 -20.762 68.307 1.00 40.05 24 ASN D CA 1
ATOM 8084 C C . ASN D 1 28 ? -86.311 -21.526 67.567 1.00 42.12 24 ASN D C 1
ATOM 8085 O O . ASN D 1 28 ? -87.153 -22.189 68.190 1.00 43.10 24 ASN D O 1
ATOM 8090 N N . LEU D 1 29 ? -86.323 -21.425 66.234 1.00 42.37 25 LEU D N 1
ATOM 8091 C CA . LEU D 1 29 ? -87.332 -22.112 65.429 1.00 40.64 25 LEU D CA 1
ATOM 8092 C C . LEU D 1 29 ? -87.279 -23.620 65.629 1.00 39.20 25 LEU D C 1
ATOM 80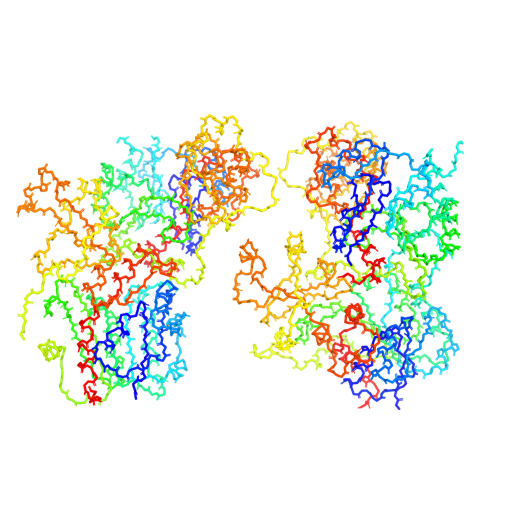93 O O . LEU D 1 29 ? -88.319 -24.286 65.661 1.00 44.03 25 LEU D O 1
ATOM 8098 N N . ALA D 1 30 ? -86.078 -24.183 65.743 1.00 41.56 26 ALA D N 1
ATOM 8099 C CA . ALA D 1 30 ? -85.960 -25.616 65.970 1.00 40.34 26 ALA D CA 1
ATOM 8100 C C . ALA D 1 30 ? -86.336 -26.013 67.391 1.00 47.16 26 ALA D C 1
ATOM 8101 O O . ALA D 1 30 ? -86.310 -27.209 67.709 1.00 48.64 26 ALA D O 1
ATOM 8103 N N . ASN D 1 31 ? -86.679 -25.040 68.241 1.00 45.75 27 ASN D N 1
ATOM 8104 C CA . ASN D 1 31 ? -87.0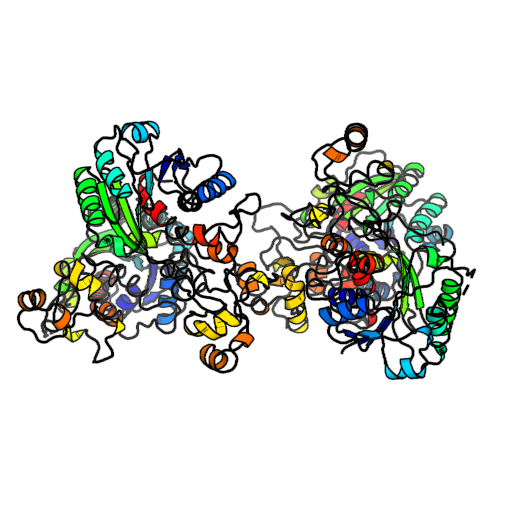68 -25.284 69.630 1.00 51.84 27 ASN D CA 1
ATOM 8105 C C . ASN D 1 31 ? -85.943 -25.968 70.396 1.00 53.34 27 ASN D C 1
ATOM 8106 O O . ASN D 1 31 ? -86.174 -26.850 71.226 1.00 57.72 27 ASN D O 1
ATOM 8111 N N . ILE D 1 32 ? -84.715 -25.560 70.113 1.00 56.50 28 ILE D N 1
ATOM 8112 C CA . ILE D 1 32 ? -83.563 -26.102 70.831 1.00 61.29 28 ILE D CA 1
ATOM 8113 C C . ILE D 1 32 ? -83.416 -25.353 72.152 1.00 59.49 28 ILE D C 1
ATOM 8114 O O . ILE D 1 32 ? -83.354 -24.111 72.146 1.00 50.19 28 ILE D O 1
ATOM 8119 N N . PRO D 1 33 ? -83.360 -26.051 73.285 1.00 54.99 29 PRO D N 1
ATOM 8120 C CA . PRO D 1 33 ? -83.021 -25.381 74.546 1.00 59.45 29 PRO D CA 1
ATOM 8121 C C . PRO D 1 33 ? -81.561 -24.964 74.566 1.00 59.33 29 PRO D C 1
ATOM 8122 O O . PRO D 1 33 ? -80.717 -25.654 75.146 1.00 59.94 29 PRO D O 1
ATOM 8126 N N . ALA D 1 34 ? -81.256 -23.829 73.944 1.00 53.94 30 ALA D N 1
ATOM 8127 C CA . ALA D 1 34 ? -79.886 -23.425 73.679 1.00 52.82 30 ALA D CA 1
ATOM 8128 C C . ALA D 1 34 ? -79.573 -22.162 74.462 1.00 60.58 30 ALA D C 1
ATOM 8129 O O . ALA D 1 34 ? -80.348 -21.200 74.439 1.00 63.03 30 ALA D O 1
ATOM 8131 N N . ASP D 1 35 ? -78.445 -22.179 75.158 1.00 55.79 31 ASP D N 1
ATOM 8132 C CA . ASP D 1 35 ? -77.863 -20.980 75.740 1.00 56.26 31 ASP D CA 1
ATOM 8133 C C . ASP D 1 35 ? -76.721 -20.554 74.829 1.00 54.18 31 ASP D C 1
ATOM 8134 O O . ASP D 1 35 ? -75.702 -21.246 74.732 1.00 50.55 31 ASP D O 1
ATOM 8139 N N . ILE D 1 36 ? -76.906 -19.435 74.133 1.00 51.19 32 ILE D N 1
ATOM 8140 C CA . ILE D 1 36 ? -75.812 -18.852 73.372 1.00 51.40 32 ILE D CA 1
ATOM 8141 C C . ILE D 1 36 ? -74.818 -18.290 74.371 1.00 49.70 32 ILE D C 1
ATOM 8142 O O . ILE D 1 36 ? -75.020 -17.201 74.921 1.00 54.36 32 ILE D O 1
ATOM 8147 N N . VAL D 1 37 ? -73.749 -19.044 74.631 1.00 48.54 33 VAL D N 1
ATOM 8148 C CA . VAL D 1 37 ? -72.725 -18.580 75.561 1.00 47.75 33 VAL D CA 1
ATOM 8149 C C . VAL D 1 37 ? -72.099 -17.299 75.043 1.00 48.75 33 VAL D C 1
ATOM 8150 O O . VAL D 1 37 ? -71.908 -16.331 75.791 1.00 50.19 33 VAL D O 1
ATOM 8154 N N . CYS D 1 38 ? -71.776 -17.268 73.755 1.00 47.00 34 CYS D N 1
ATOM 8155 C CA . CYS D 1 38 ? -71.221 -16.072 73.153 1.00 44.00 34 CYS D CA 1
ATOM 8156 C C . CYS D 1 38 ? -71.575 -16.069 71.676 1.00 42.67 34 CYS D C 1
ATOM 8157 O O . CYS D 1 38 ? -71.634 -17.123 71.036 1.00 38.65 34 CYS D O 1
ATOM 8160 N N . ALA D 1 39 ? -71.827 -14.878 71.154 1.00 38.33 35 ALA D N 1
ATOM 8161 C CA . ALA D 1 39 ? -71.889 -14.630 69.726 1.00 35.94 35 ALA D CA 1
ATOM 8162 C C . ALA D 1 39 ? -70.730 -13.711 69.373 1.00 43.83 35 ALA D C 1
ATOM 8163 O O . ALA D 1 39 ? -70.435 -12.769 70.116 1.00 46.36 35 ALA D O 1
ATOM 8165 N N . ILE D 1 40 ? -70.047 -13.997 68.268 1.00 34.09 36 ILE D N 1
ATOM 8166 C CA . ILE D 1 40 ? -68.814 -13.296 67.938 1.00 36.32 36 ILE D CA 1
ATOM 8167 C C . ILE D 1 40 ? -68.895 -12.791 66.508 1.00 31.40 36 ILE D C 1
ATOM 8168 O O . ILE D 1 40 ? -69.120 -13.573 65.578 1.00 31.19 36 ILE D O 1
ATOM 8173 N N . ASP D 1 41 ? -68.678 -11.492 66.332 1.00 34.31 37 ASP D N 1
ATOM 8174 C CA . ASP D 1 41 ? -68.609 -10.907 65.004 1.00 32.18 37 ASP D CA 1
ATOM 8175 C C . ASP D 1 41 ? -67.746 -9.654 65.079 1.00 35.05 37 ASP D C 1
ATOM 8176 O O . ASP D 1 41 ? -67.748 -8.942 66.083 1.00 35.83 37 ASP D O 1
ATOM 8181 N N . ILE D 1 42 ? -67.001 -9.391 63.999 1.00 35.46 38 ILE D N 1
ATOM 8182 C CA . ILE D 1 42 ? -66.167 -8.191 63.937 1.00 36.28 38 ILE D CA 1
ATOM 8183 C C . ILE D 1 42 ? -66.934 -6.975 63.443 1.00 38.28 38 ILE D C 1
ATOM 8184 O O . ILE D 1 42 ? -66.432 -5.846 63.556 1.00 43.32 38 ILE D O 1
ATOM 8189 N N . ASN D 1 43 ? -68.142 -7.164 62.916 1.00 35.40 39 ASN D N 1
ATOM 8190 C CA . ASN D 1 43 ? -68.897 -6.068 62.327 1.00 35.10 39 ASN D CA 1
ATOM 8191 C C . ASN D 1 43 ? -69.686 -5.363 63.419 1.00 37.71 39 ASN D C 1
ATOM 8192 O O . ASN D 1 43 ? -70.649 -5.948 63.942 1.00 35.24 39 ASN D O 1
ATOM 8197 N N . PRO D 1 44 ? -69.345 -4.116 63.773 1.00 39.11 40 PRO D N 1
ATOM 8198 C CA . PRO D 1 44 ? -70.077 -3.432 64.853 1.00 42.20 40 PRO D CA 1
ATOM 8199 C C . PRO D 1 44 ? -71.531 -3.165 64.515 1.00 43.75 40 PRO D C 1
ATOM 8200 O O . PRO D 1 44 ? -72.366 -3.142 65.429 1.00 45.03 40 PRO D O 1
ATOM 8204 N N . GLN D 1 45 ? -71.862 -2.937 63.241 1.00 38.10 41 GLN D N 1
ATOM 8205 C CA . GLN D 1 45 ? -73.263 -2.736 62.892 1.00 36.11 41 GLN D CA 1
ATOM 8206 C C . GLN D 1 45 ? -74.056 -4.018 63.091 1.00 37.70 41 GLN D C 1
ATOM 8207 O O . GLN D 1 45 ? -75.186 -3.984 63.594 1.00 38.31 41 GLN D O 1
ATOM 8213 N N . ALA D 1 46 ? -73.486 -5.156 62.689 1.00 34.18 42 ALA D N 1
ATOM 8214 C CA . ALA D 1 46 ? -74.145 -6.434 62.929 1.00 31.47 42 ALA D CA 1
ATOM 8215 C C . ALA D 1 46 ? -74.342 -6.674 64.422 1.00 33.43 42 ALA D C 1
ATOM 8216 O O . ALA D 1 46 ? -75.428 -7.079 64.852 1.00 35.25 42 ALA D O 1
ATOM 8218 N N . ASN D 1 47 ? -73.313 -6.398 65.233 1.00 35.73 43 ASN D N 1
ATOM 8219 C CA . ASN D 1 47 ? -73.423 -6.618 66.674 1.00 34.39 43 ASN D CA 1
ATOM 8220 C C . ASN D 1 47 ? -74.490 -5.730 67.300 1.00 38.50 43 ASN D C 1
ATOM 8221 O O . ASN D 1 47 ? -75.186 -6.155 68.229 1.00 41.04 43 ASN D O 1
ATOM 8226 N N . GLU D 1 48 ? -74.630 -4.493 66.814 1.00 41.54 44 GLU D N 1
ATOM 8227 C CA . GLU D 1 48 ? -75.687 -3.619 67.319 1.00 43.28 44 GLU D CA 1
ATOM 8228 C C . GLU D 1 48 ? -77.062 -4.248 67.126 1.00 40.85 44 GLU D C 1
ATOM 8229 O O . GLU D 1 48 ? -77.892 -4.251 68.047 1.00 45.35 44 GLU D O 1
ATOM 8235 N N . ILE D 1 49 ? -77.323 -4.765 65.924 1.00 36.28 45 ILE D N 1
ATOM 8236 C CA . ILE D 1 49 ? -78.587 -5.437 65.639 1.00 40.09 45 ILE D CA 1
ATOM 8237 C C . ILE D 1 49 ? -78.738 -6.677 66.510 1.00 40.16 45 ILE D C 1
ATOM 8238 O O . ILE D 1 49 ? -79.806 -6.930 67.079 1.00 42.54 45 ILE D O 1
ATOM 8243 N N . TYR D 1 50 ? -77.674 -7.481 66.605 1.00 38.03 46 TYR D N 1
ATOM 8244 C CA . TYR D 1 50 ? -77.744 -8.701 67.404 1.00 39.84 46 TYR D CA 1
ATOM 8245 C C . TYR D 1 50 ? -78.139 -8.382 68.836 1.00 39.68 46 TYR D C 1
ATOM 8246 O O . TYR D 1 50 ? -79.107 -8.938 69.369 1.00 40.83 46 TYR D O 1
ATOM 8255 N N . ASN D 1 51 ? -77.397 -7.472 69.470 1.00 39.79 47 ASN D N 1
ATOM 8256 C CA . ASN D 1 51 ? -77.600 -7.167 70.880 1.00 46.14 47 ASN D CA 1
ATOM 8257 C C . ASN D 1 51 ? -78.945 -6.499 71.122 1.00 46.52 47 ASN D C 1
ATOM 8258 O O . ASN D 1 51 ? -79.542 -6.678 72.190 1.00 49.21 47 ASN D O 1
ATOM 8263 N N . LEU D 1 52 ? -79.426 -5.715 70.156 1.00 46.49 48 LEU D N 1
ATOM 8264 C CA . LEU D 1 52 ? -80.739 -5.099 70.296 1.00 48.83 48 LEU D CA 1
ATOM 8265 C C . LEU D 1 52 ? -81.846 -6.143 70.317 1.00 46.06 48 LEU D C 1
ATOM 8266 O O . LEU D 1 52 ? -82.847 -5.970 71.023 1.00 50.51 48 LEU D O 1
ATOM 8271 N N . ASN D 1 53 ? -81.677 -7.236 69.572 1.00 42.83 49 ASN D N 1
ATOM 8272 C CA . ASN D 1 53 ? -82.730 -8.228 69.409 1.00 45.16 49 ASN D CA 1
ATOM 8273 C C . ASN D 1 53 ? -82.609 -9.413 70.354 1.00 51.57 49 ASN D C 1
ATOM 8274 O O . ASN D 1 53 ? -83.633 -9.972 70.757 1.00 54.19 49 ASN D O 1
ATOM 8279 N N . HIS D 1 54 ? -81.391 -9.798 70.731 1.00 52.91 50 HIS D N 1
ATOM 8280 C CA . HIS D 1 54 ? -81.162 -11.003 71.515 1.00 56.90 50 HIS D CA 1
ATOM 8281 C C . HIS D 1 54 ? -80.608 -10.726 72.906 1.00 59.18 50 HIS D C 1
ATOM 8282 O O . HIS D 1 54 ? -80.417 -11.671 73.679 1.00 57.14 50 HIS D O 1
ATOM 8289 N N . GLY D 1 55 ? -80.352 -9.468 73.250 1.00 57.63 51 GLY D N 1
ATOM 8290 C CA . GLY D 1 55 ? -79.629 -9.144 74.459 1.00 57.65 51 GLY D CA 1
ATOM 8291 C C . GLY D 1 55 ? -78.129 -9.088 74.227 1.00 57.28 51 GLY D C 1
ATOM 8292 O O . GLY D 1 55 ? -77.607 -9.474 73.179 1.00 58.12 51 GLY D O 1
ATOM 8293 N N . LYS D 1 56 ? -77.417 -8.606 75.247 1.00 56.94 52 LYS D N 1
ATOM 8294 C CA . LYS D 1 56 ? -75.990 -8.306 75.116 1.00 58.52 52 LYS D CA 1
ATOM 8295 C C . LYS D 1 56 ? -75.198 -9.613 75.143 1.00 53.02 52 LYS D C 1
ATOM 8296 O O . LYS D 1 56 ? -74.599 -10.006 76.147 1.00 59.36 52 LYS D O 1
ATOM 8302 N N . LEU D 1 57 ? -75.200 -10.296 73.997 1.00 41.80 53 LEU D N 1
ATOM 8303 C CA . LEU D 1 57 ? -74.485 -11.551 73.812 1.00 46.98 53 LEU D CA 1
ATOM 8304 C C . LEU D 1 57 ? -73.377 -11.473 72.776 1.00 46.09 53 LEU D C 1
ATOM 8305 O O . LEU D 1 57 ? -72.467 -12.309 72.807 1.00 45.72 53 LEU D O 1
ATOM 8310 N N . ALA D 1 58 ? -73.441 -10.520 71.853 1.00 42.09 54 ALA D N 1
ATOM 8311 C CA . ALA D 1 58 ? -72.487 -10.443 70.761 1.00 36.03 54 ALA D CA 1
ATOM 8312 C C . ALA D 1 58 ? -71.280 -9.626 71.188 1.00 40.81 54 ALA D C 1
ATOM 8313 O O . ALA D 1 58 ? -71.420 -8.493 71.664 1.00 46.78 54 ALA D O 1
ATOM 8315 N N . LYS D 1 59 ? -70.100 -10.219 71.039 1.00 40.10 55 LYS D N 1
ATOM 8316 C CA . LYS D 1 59 ? -68.836 -9.592 71.394 1.00 47.09 55 LYS D CA 1
ATOM 8317 C C . LYS D 1 59 ? -68.044 -9.304 70.127 1.00 41.54 55 LYS D C 1
ATOM 8318 O O . LYS D 1 59 ? -68.029 -10.109 69.191 1.00 42.30 55 LYS D O 1
ATOM 8324 N N . HIS D 1 60 ? -67.363 -8.158 70.126 1.00 45.60 56 HIS D N 1
ATOM 8325 C CA . HIS D 1 60 ? -66.598 -7.668 68.972 1.00 41.21 56 HIS D CA 1
ATOM 8326 C C . HIS D 1 60 ? -65.204 -8.283 69.060 1.00 41.10 56 HIS D C 1
ATOM 8327 O O . HIS D 1 60 ? -64.398 -7.909 69.897 1.00 42.91 56 HIS D O 1
ATOM 8334 N N . MET D 1 61 ? -64.892 -9.203 68.192 1.00 41.46 57 MET D N 1
ATOM 8335 C CA . MET D 1 61 ? -63.609 -9.882 68.229 1.00 46.52 57 MET D CA 1
ATOM 8336 C C . MET D 1 61 ? -63.226 -10.331 66.846 1.00 42.39 57 MET D C 1
ATOM 8337 O O . MET D 1 61 ? -64.135 -10.541 66.073 1.00 42.07 57 MET D O 1
ATOM 8342 N N . ASP D 1 62 ? -61.918 -10.374 66.539 1.00 41.74 58 ASP D N 1
ATOM 8343 C CA . ASP D 1 62 ? -61.380 -10.930 65.284 1.00 38.67 58 ASP D CA 1
ATOM 8344 C C . ASP D 1 62 ? -61.229 -12.433 65.514 1.00 37.31 58 ASP D C 1
ATOM 8345 O O . ASP D 1 62 ? -60.428 -12.851 66.347 1.00 37.72 58 ASP D O 1
ATOM 8350 N N . ILE D 1 63 ? -62.035 -13.235 64.811 1.00 35.68 59 ILE D N 1
ATOM 8351 C CA . ILE D 1 63 ? -61.994 -14.683 64.970 1.00 34.34 59 ILE D CA 1
ATOM 8352 C C . ILE D 1 63 ? -60.626 -15.236 64.602 1.00 36.06 59 ILE D C 1
ATOM 8353 O O . ILE D 1 63 ? -60.242 -16.305 65.097 1.00 37.78 59 ILE D O 1
ATOM 8358 N N . SER D 1 64 ? -59.859 -14.518 63.782 1.00 34.65 60 SER D N 1
ATOM 8359 C CA . SER D 1 64 ? -58.499 -14.938 63.458 1.00 36.65 60 SER D CA 1
ATOM 8360 C C . SER D 1 64 ? -57.582 -14.950 64.679 1.00 38.27 60 SER D C 1
ATOM 8361 O O . SER D 1 64 ? -56.518 -15.576 64.628 1.00 42.16 60 SER D O 1
ATOM 8364 N N . THR D 1 65 ? -57.955 -14.281 65.770 1.00 36.05 61 THR D N 1
ATOM 8365 C CA . THR D 1 65 ? -57.113 -14.222 66.955 1.00 38.23 61 THR D CA 1
ATOM 8366 C C . THR D 1 65 ? -57.602 -15.110 68.092 1.00 38.04 61 THR D C 1
ATOM 8367 O O . THR D 1 65 ? -56.947 -15.156 69.136 1.00 38.99 61 THR D O 1
ATOM 8371 N N . LEU D 1 66 ? -58.718 -15.819 67.919 1.00 39.27 62 LEU D N 1
ATOM 8372 C CA . LEU D 1 66 ? -59.167 -16.749 68.949 1.00 38.03 62 LEU D CA 1
ATOM 8373 C C . LEU D 1 66 ? -58.117 -17.829 69.186 1.00 41.41 62 LEU D C 1
ATOM 8374 O O . LEU D 1 66 ? -57.515 -18.352 68.242 1.00 34.81 62 LEU D O 1
ATOM 8379 N N . THR D 1 67 ? -57.915 -18.175 70.454 1.00 33.41 63 THR D N 1
ATOM 8380 C CA . THR D 1 67 ? -56.984 -19.220 70.856 1.00 36.99 63 THR D CA 1
ATOM 8381 C C . THR D 1 67 ? -57.742 -20.390 71.468 1.00 36.93 63 THR D C 1
ATOM 8382 O O . THR D 1 67 ? -58.950 -20.323 71.715 1.00 35.01 63 THR D O 1
ATOM 8386 N N . ALA D 1 68 ? -57.012 -21.487 71.678 1.00 35.04 64 ALA D N 1
ATOM 8387 C CA . ALA D 1 68 ? -57.604 -22.659 72.315 1.00 39.32 64 ALA D CA 1
ATOM 8388 C C . ALA D 1 68 ? -58.133 -22.316 73.700 1.00 35.59 64 ALA D C 1
ATOM 8389 O O . ALA D 1 68 ? -59.195 -22.804 74.107 1.00 40.77 64 ALA D O 1
ATOM 8391 N N . LYS D 1 69 ? -57.421 -21.445 74.419 1.00 36.68 65 LYS D N 1
ATOM 8392 C CA . LYS D 1 69 ? -57.864 -21.012 75.739 1.00 43.74 65 LYS D CA 1
ATOM 8393 C C . LYS D 1 69 ? -59.197 -20.278 75.663 1.00 41.81 65 LYS D C 1
ATOM 8394 O O . LYS D 1 69 ? -60.049 -20.435 76.547 1.00 43.33 65 LYS D O 1
ATOM 8400 N N . ASP D 1 70 ? -59.387 -19.453 74.626 1.00 39.21 66 ASP D N 1
ATOM 8401 C CA . ASP D 1 70 ? -60.681 -18.807 74.415 1.00 39.08 66 ASP D CA 1
ATOM 8402 C C . ASP D 1 70 ? -61.793 -19.837 74.254 1.00 35.92 66 ASP D C 1
ATOM 8403 O O . ASP D 1 70 ? -62.843 -19.742 74.900 1.00 37.86 66 ASP D O 1
ATOM 8408 N N . PHE D 1 71 ? -61.588 -20.824 73.377 1.00 35.20 67 PHE D N 1
ATOM 8409 C CA . PHE D 1 71 ? -62.619 -21.835 73.161 1.00 33.71 67 PHE D CA 1
ATOM 8410 C C . PHE D 1 71 ? -62.852 -22.660 74.420 1.00 34.74 67 PHE D C 1
ATOM 8411 O O . PHE D 1 71 ? -63.985 -23.072 74.699 1.00 37.71 67 PHE D O 1
ATOM 8419 N N . ASP D 1 72 ? -61.785 -22.946 75.170 1.00 34.37 68 ASP D N 1
ATOM 8420 C CA . ASP D 1 72 ? -61.939 -23.670 76.428 1.00 34.57 68 ASP D CA 1
ATOM 8421 C C . ASP D 1 72 ? -62.841 -22.908 77.391 1.00 42.73 68 ASP D C 1
ATOM 8422 O O . ASP D 1 72 ? -63.695 -23.503 78.060 1.00 45.91 68 ASP D O 1
ATOM 8427 N N . ALA D 1 73 ? -62.644 -21.589 77.492 1.00 40.42 69 ALA D N 1
ATOM 8428 C CA . ALA D 1 73 ? -63.495 -20.762 78.345 1.00 45.34 69 ALA D CA 1
ATOM 8429 C C . ALA D 1 73 ? -64.949 -20.789 77.891 1.00 44.62 69 ALA D C 1
ATOM 8430 O O . ALA D 1 73 ? -65.861 -20.855 78.726 1.00 44.89 69 ALA D O 1
ATOM 8432 N N . PHE D 1 74 ? -65.187 -20.743 76.573 1.00 41.84 70 PHE D N 1
ATOM 8433 C CA . PHE D 1 74 ? -66.554 -20.795 76.064 1.00 39.09 70 PHE D CA 1
ATOM 8434 C C . PHE D 1 74 ? -67.221 -22.119 76.410 1.00 41.17 70 PHE D C 1
ATOM 8435 O O . PHE D 1 74 ? -68.411 -22.150 76.742 1.00 42.93 70 PHE D O 1
ATOM 8443 N N . ASP D 1 75 ? -66.483 -23.223 76.294 1.00 41.65 71 ASP D N 1
ATOM 8444 C CA . ASP D 1 75 ? -66.935 -24.547 76.723 1.00 40.60 71 ASP D CA 1
ATOM 8445 C C . ASP D 1 75 ? -68.289 -24.896 76.098 1.00 41.48 71 ASP D C 1
ATOM 8446 O O . ASP D 1 75 ? -69.278 -25.159 76.786 1.00 43.28 71 ASP D O 1
ATOM 8451 N N . CYS D 1 76 ? -68.326 -24.874 74.767 1.00 37.85 72 CYS D N 1
ATOM 8452 C CA . CYS D 1 76 ? -69.560 -25.081 74.023 1.00 38.52 72 CYS D CA 1
ATOM 8453 C C . CYS D 1 76 ? -69.549 -26.414 73.288 1.00 38.32 72 CYS D C 1
ATOM 8454 O O . CYS D 1 76 ? -68.520 -26.832 72.748 1.00 38.29 72 CYS D O 1
ATOM 8457 N N . LYS D 1 77 ? -70.717 -27.054 73.243 1.00 36.13 73 LYS D N 1
ATOM 8458 C CA . LYS D 1 77 ? -70.873 -28.371 72.642 1.00 34.91 73 LYS D CA 1
ATOM 8459 C C . LYS D 1 77 ? -71.302 -28.289 71.184 1.00 32.99 73 LYS D C 1
ATOM 8460 O O . LYS D 1 77 ? -71.086 -29.244 70.429 1.00 34.65 73 LYS D O 1
ATOM 8466 N N . LEU D 1 78 ? -71.888 -27.170 70.774 1.00 31.13 74 LEU D N 1
ATOM 8467 C CA . LEU D 1 78 ? -72.221 -26.903 69.383 1.00 29.00 74 LEU D CA 1
ATOM 8468 C C . LEU D 1 78 ? -71.552 -25.601 68.985 1.00 32.70 74 LEU D C 1
ATOM 8469 O O . LEU D 1 78 ? -71.716 -24.587 69.671 1.00 31.28 74 LEU D O 1
ATOM 8474 N N . TRP D 1 79 ? -70.773 -25.634 67.907 1.00 29.41 75 TRP D N 1
ATOM 8475 C CA . TRP D 1 79 ? -70.275 -24.419 67.278 1.00 28.47 75 TRP D CA 1
ATOM 8476 C C . TRP D 1 79 ? -70.993 -24.240 65.954 1.00 31.94 75 TRP D C 1
ATOM 8477 O O . TRP D 1 79 ? -71.037 -25.170 65.147 1.00 28.87 75 TRP D O 1
ATOM 8488 N N . THR D 1 80 ? -71.535 -23.050 65.725 1.00 29.10 76 THR D N 1
ATOM 8489 C CA . THR D 1 80 ? -72.071 -22.707 64.417 1.00 26.92 76 THR D CA 1
ATOM 8490 C C . THR D 1 80 ? -71.186 -21.642 63.784 1.00 26.50 76 THR D C 1
ATOM 8491 O O . THR D 1 80 ? -70.581 -20.826 64.480 1.00 29.47 76 THR D O 1
ATOM 8495 N N . MET D 1 81 ? -71.118 -21.636 62.454 1.00 27.53 77 MET D N 1
ATOM 8496 C CA . MET D 1 81 ? -70.297 -20.630 61.797 1.00 26.49 77 MET D CA 1
ATOM 8497 C C . MET D 1 81 ? -70.814 -20.361 60.396 1.00 32.92 77 MET D C 1
ATOM 8498 O O . MET D 1 81 ? -71.225 -21.283 59.684 1.00 29.53 77 MET D O 1
ATOM 8503 N N . SER D 1 82 ? -70.764 -19.088 60.004 1.00 32.02 78 SER D N 1
ATOM 8504 C CA . SER D 1 82 ? -71.152 -18.644 58.665 1.00 32.68 78 SER D CA 1
ATOM 8505 C C . SER D 1 82 ? -70.063 -17.706 58.160 1.00 32.96 78 SER D C 1
ATOM 8506 O O . SER D 1 82 ? -70.185 -16.477 58.260 1.00 33.51 78 SER D O 1
ATOM 8509 N N . PRO D 1 83 ? -68.963 -18.257 57.646 1.00 33.71 79 PRO D N 1
ATOM 8510 C CA . PRO D 1 83 ? -67.777 -17.434 57.368 1.00 34.45 79 PRO D CA 1
ATOM 8511 C C . PRO D 1 83 ? -67.806 -16.630 56.072 1.00 35.06 79 PRO D C 1
ATOM 8512 O O . PRO D 1 83 ? -66.754 -16.128 55.671 1.00 41.90 79 PRO D O 1
ATOM 8516 N N B SER D 1 84 ? -68.966 -16.450 55.441 0.79 36.19 80 SER D N 1
ATOM 8517 C CA B SER D 1 84 ? -69.015 -15.844 54.113 0.79 34.10 80 SER D CA 1
ATOM 8518 C C B SER D 1 84 ? -68.832 -14.332 54.172 0.79 33.43 80 SER D C 1
ATOM 8519 O O B SER D 1 84 ? -69.385 -13.658 55.048 0.79 34.27 80 SER D O 1
ATOM 8522 N N B CYS D 1 85 ? -68.026 -13.809 53.238 0.79 30.26 81 CYS D N 1
ATOM 8523 C CA B CYS D 1 85 ? -67.925 -12.370 52.972 0.79 30.61 81 CYS D CA 1
ATOM 8524 C C B CYS D 1 85 ? -67.559 -11.591 54.233 0.79 34.25 81 CYS D C 1
ATOM 8525 O O B CYS D 1 85 ? -68.234 -10.634 54.621 0.79 36.04 81 CYS D O 1
ATOM 8528 N N B GLN D 1 86 ? -66.469 -12.010 54.876 0.79 32.18 82 GLN D N 1
ATOM 8529 C CA B GLN D 1 86 ? -66.066 -11.358 56.110 0.79 36.65 82 GLN D CA 1
ATOM 8530 C C B GLN D 1 86 ? -65.080 -10.225 55.861 0.79 36.28 82 GLN D C 1
ATOM 8531 O O B GLN D 1 86 ? -64.372 -10.197 54.850 0.79 38.76 82 GLN D O 1
ATOM 8537 N N B PRO D 1 87 ? -65.000 -9.281 56.798 0.79 43.87 83 PRO D N 1
ATOM 8538 C CA B PRO D 1 87 ? -64.030 -8.190 56.678 0.79 43.34 83 PRO D CA 1
ATOM 8539 C C B PRO D 1 87 ? -62.590 -8.682 56.678 0.79 49.77 83 PRO D C 1
ATOM 8540 O O B PRO D 1 87 ? -62.244 -9.675 57.323 0.79 50.05 83 PRO D O 1
ATOM 8544 N N . PHE D 1 88 ? -61.755 -7.978 55.918 1.00 50.50 84 PHE D N 1
ATOM 8545 C CA . PHE D 1 88 ? -60.329 -8.265 55.838 1.00 60.05 84 PHE D CA 1
ATOM 8546 C C . PHE D 1 88 ? -59.599 -7.520 56.948 1.00 65.09 84 PHE D C 1
ATOM 8547 O O . PHE D 1 88 ? -59.838 -6.327 57.166 1.00 62.40 84 PHE D O 1
ATOM 8555 N N . THR D 1 89 ? -58.701 -8.220 57.634 1.00 60.90 85 THR D N 1
ATOM 8556 C CA . THR D 1 89 ? -57.964 -7.637 58.749 1.00 67.16 85 THR D CA 1
ATOM 8557 C C . THR D 1 89 ? -56.465 -7.605 58.467 1.00 76.15 85 THR D C 1
ATOM 8558 O O . THR D 1 89 ? -55.852 -8.638 58.204 1.00 82.64 85 THR D O 1
ATOM 8562 N N . ASP D 1 99 ? -57.839 -18.237 50.581 1.00 80.26 95 ASP D N 1
ATOM 8563 C CA . ASP D 1 99 ? -57.043 -18.269 51.805 1.00 77.28 95 ASP D CA 1
ATOM 8564 C C . ASP D 1 99 ? -57.137 -16.952 52.598 1.00 74.48 95 ASP D C 1
ATOM 8565 O O . ASP D 1 99 ? -57.460 -16.987 53.786 1.00 79.21 95 ASP D O 1
ATOM 8570 N N . PRO D 1 100 ? -56.863 -15.794 51.975 1.00 64.65 96 PRO D N 1
ATOM 8571 C CA . PRO D 1 100 ? -57.087 -14.537 52.708 1.00 59.87 96 PRO D CA 1
ATOM 8572 C C . PRO D 1 100 ? -58.551 -14.275 53.011 1.00 55.75 96 PRO D C 1
ATOM 8573 O O . PRO D 1 100 ? -58.859 -13.684 54.053 1.00 63.78 96 PRO D O 1
ATOM 8577 N N . ARG D 1 101 ? -59.467 -14.698 52.139 1.00 50.87 97 ARG D N 1
ATOM 8578 C CA . ARG D 1 101 ? -60.893 -14.557 52.410 1.00 52.68 97 ARG D CA 1
ATOM 8579 C C . ARG D 1 101 ? -61.415 -15.595 53.396 1.00 50.40 97 ARG D C 1
ATOM 8580 O O . ARG D 1 101 ? -62.604 -15.557 53.740 1.00 45.41 97 ARG D O 1
ATOM 8588 N N . SER D 1 102 ? -60.558 -16.503 53.875 1.00 43.83 98 SER D N 1
ATOM 8589 C CA . SER D 1 102 ? -60.944 -17.487 54.881 1.00 45.44 98 SER D CA 1
ATOM 8590 C C . SER D 1 102 ? -59.972 -17.511 56.057 1.00 42.99 98 SER D C 1
ATOM 8591 O O . SER D 1 102 ? -59.876 -18.532 56.748 1.00 38.03 98 SER D O 1
ATOM 8594 N N . GLN D 1 103 ? -59.263 -16.405 56.302 1.00 43.19 99 GLN D N 1
ATOM 8595 C CA . GLN D 1 103 ? -58.217 -16.387 57.322 1.00 42.71 99 GLN D CA 1
ATOM 8596 C C . GLN D 1 103 ? -58.761 -16.788 58.688 1.00 38.36 99 GLN D C 1
ATOM 8597 O O . GLN D 1 103 ? -58.154 -17.602 59.397 1.00 38.06 99 GLN D O 1
ATOM 8603 N N . ALA D 1 104 ? -59.897 -16.209 59.082 1.00 35.77 100 ALA D N 1
ATOM 8604 C CA . ALA D 1 104 ? -60.472 -16.529 60.384 1.00 36.02 100 ALA D CA 1
ATOM 8605 C C . ALA D 1 104 ? -60.888 -17.991 60.448 1.00 32.86 100 ALA D C 1
ATOM 8606 O O . ALA D 1 104 ? -60.672 -18.664 61.465 1.00 33.12 100 ALA D O 1
ATOM 8608 N N . PHE D 1 105 ? -61.479 -18.498 59.363 1.00 31.48 101 PHE D N 1
ATOM 8609 C CA . PHE D 1 105 ? -61.937 -19.884 59.322 1.00 31.10 101 PHE D CA 1
ATOM 8610 C C . PHE D 1 105 ? -60.770 -20.854 59.443 1.00 31.75 101 PHE D C 1
ATOM 8611 O O . PHE D 1 105 ? -60.869 -21.873 60.140 1.00 31.72 101 PHE D O 1
ATOM 8619 N N . LEU D 1 106 ? -59.654 -20.550 58.775 1.00 30.69 102 LEU D N 1
ATOM 8620 C CA . LEU D 1 106 ? -58.463 -21.378 58.893 1.00 32.09 102 LEU D CA 1
ATOM 8621 C C . LEU D 1 106 ? -57.897 -21.344 60.306 1.00 35.56 102 LEU D C 1
ATOM 8622 O O . LEU D 1 106 ? -57.307 -22.334 60.756 1.00 32.23 102 LEU D O 1
ATOM 8627 N N . ASN D 1 107 ? -58.037 -20.213 61.008 1.00 31.01 103 ASN D N 1
ATOM 8628 C CA . ASN D 1 107 ? -57.601 -20.169 62.402 1.00 30.51 103 ASN D CA 1
ATOM 8629 C C . ASN D 1 107 ? -58.434 -21.110 63.256 1.00 29.87 103 ASN D C 1
ATOM 8630 O O . ASN D 1 107 ? -57.891 -21.824 64.107 1.00 32.68 103 ASN D O 1
ATOM 8635 N N . ILE D 1 108 ? -59.759 -21.112 63.055 1.00 28.76 104 ILE D N 1
ATOM 8636 C CA . ILE D 1 108 ? -60.630 -22.027 63.793 1.00 29.38 104 ILE D CA 1
ATOM 8637 C C . ILE D 1 108 ? -60.169 -23.464 63.590 1.00 31.48 104 ILE D C 1
ATOM 8638 O O . ILE D 1 108 ? -60.070 -24.249 64.541 1.00 28.79 104 ILE D O 1
ATOM 8643 N N . LEU D 1 109 ? -59.888 -23.827 62.337 1.00 29.61 105 LEU D N 1
ATOM 8644 C CA . LEU D 1 109 ? -59.455 -25.188 62.028 1.00 34.08 105 LEU D CA 1
ATOM 8645 C C . LEU D 1 109 ? -58.109 -25.502 62.666 1.00 32.61 105 LEU D C 1
ATOM 8646 O O . LEU D 1 109 ? -57.862 -26.639 63.086 1.00 34.47 105 LEU D O 1
ATOM 8651 N N . ASN D 1 110 ? -57.217 -24.509 62.734 1.00 28.92 106 ASN D N 1
ATOM 8652 C CA . ASN D 1 110 ? -55.892 -24.723 63.301 1.00 30.92 106 ASN D CA 1
ATOM 8653 C C . ASN D 1 110 ? -55.934 -24.858 64.818 1.00 33.10 106 ASN D C 1
ATOM 8654 O O . ASN D 1 110 ? -55.047 -25.487 65.408 1.00 35.11 106 ASN D O 1
ATOM 8659 N N . VAL D 1 111 ? -56.931 -24.256 65.459 1.00 30.64 107 VAL D N 1
ATOM 8660 C CA . VAL D 1 111 ? -57.011 -24.268 66.915 1.00 33.21 107 VAL D CA 1
ATOM 8661 C C . VAL D 1 111 ? -57.867 -25.424 67.434 1.00 31.90 107 VAL D C 1
ATOM 8662 O O . VAL D 1 111 ? -57.573 -25.976 68.503 1.00 34.09 107 VAL D O 1
ATOM 8666 N N . LEU D 1 112 ? -58.902 -25.815 66.685 1.00 28.92 108 LEU D N 1
ATOM 8667 C CA . LEU D 1 112 ? -59.807 -26.902 67.071 1.00 28.54 108 LEU D CA 1
ATOM 8668 C C . LEU D 1 112 ? -59.120 -28.133 67.652 1.00 33.43 108 LEU D C 1
ATOM 8669 O O . LEU D 1 112 ? -59.582 -28.619 68.693 1.00 31.86 108 LEU D O 1
ATOM 8674 N N . PRO D 1 113 ? -58.040 -28.678 67.072 1.00 32.09 109 PRO D N 1
ATOM 8675 C CA . PRO D 1 113 ? -57.459 -29.909 67.636 1.00 29.50 109 PRO D CA 1
ATOM 8676 C C . PRO D 1 113 ? -56.778 -29.711 68.976 1.00 32.53 109 PRO D C 1
ATOM 8677 O O . PRO D 1 113 ? -56.338 -30.703 69.573 1.00 33.58 109 PRO D O 1
ATOM 8681 N N . HIS D 1 114 ? -56.650 -28.478 69.458 1.00 32.34 110 HIS D N 1
ATOM 8682 C CA . HIS D 1 114 ? -55.960 -28.205 70.710 1.00 32.98 110 HIS D CA 1
ATOM 8683 C C . HIS D 1 114 ? -56.899 -27.872 71.861 1.00 31.87 110 HIS D C 1
ATOM 8684 O O . HIS D 1 114 ? -56.419 -27.572 72.959 1.00 34.26 110 HIS D O 1
ATOM 8691 N N . VAL D 1 115 ? -58.218 -27.925 71.654 1.00 31.94 111 VAL D N 1
ATOM 8692 C CA . VAL D 1 115 ? -59.142 -27.582 72.731 1.00 34.60 111 VAL D CA 1
ATOM 8693 C C . VAL D 1 115 ? -59.247 -28.743 73.717 1.00 35.32 111 VAL D C 1
ATOM 8694 O O . VAL D 1 115 ? -58.984 -29.903 73.391 1.00 37.06 111 VAL D O 1
ATOM 8698 N N . ASN D 1 116 ? -59.645 -28.415 74.951 1.00 33.69 112 ASN D N 1
ATOM 8699 C CA . ASN D 1 116 ? -59.814 -29.442 75.978 1.00 35.06 112 ASN D CA 1
ATOM 8700 C C . ASN D 1 116 ? -60.927 -30.416 75.615 1.00 38.61 112 ASN D C 1
ATOM 8701 O O . ASN D 1 116 ? -60.783 -31.633 75.790 1.00 41.18 112 ASN D O 1
ATOM 8706 N N . ASN D 1 117 ? -62.052 -29.897 75.130 1.00 36.91 113 ASN D N 1
ATOM 8707 C CA . ASN D 1 117 ? -63.240 -30.699 74.844 1.00 36.61 113 ASN D CA 1
ATOM 8708 C C . ASN D 1 117 ? -63.734 -30.332 73.451 1.00 34.95 113 ASN D C 1
ATOM 8709 O O . ASN D 1 117 ? -64.329 -29.265 73.264 1.00 36.41 113 ASN D O 1
ATOM 8714 N N . LEU D 1 118 ? -63.476 -31.209 72.486 1.00 33.21 114 LEU D N 1
ATOM 8715 C CA . LEU D 1 118 ? -63.953 -30.979 71.129 1.00 33.63 114 LEU D CA 1
ATOM 8716 C C . LEU D 1 118 ? -65.470 -30.807 71.134 1.00 32.74 114 LEU D C 1
ATOM 8717 O O . LEU D 1 118 ? -66.175 -31.544 71.841 1.00 34.28 114 LEU D O 1
ATOM 8722 N N . PRO D 1 119 ? -66.002 -29.828 70.397 1.00 33.00 115 PRO D N 1
ATOM 8723 C CA . PRO D 1 119 ? -67.459 -29.708 70.284 1.00 32.44 115 PRO D CA 1
ATOM 8724 C C . PRO D 1 119 ? -68.045 -30.971 69.674 1.00 32.17 115 PRO D C 1
ATOM 8725 O O . PRO D 1 119 ? -67.489 -31.546 68.736 1.00 34.71 115 PRO D O 1
ATOM 8729 N N . GLU D 1 120 ? -69.171 -31.417 70.226 1.00 32.43 116 GLU D N 1
ATOM 8730 C CA . GLU D 1 120 ? -69.799 -32.624 69.706 1.00 31.08 116 GLU D CA 1
ATOM 8731 C C . GLU D 1 120 ? -70.534 -32.380 68.395 1.00 33.73 116 GLU D C 1
ATOM 8732 O O . GLU D 1 120 ? -70.783 -33.338 67.655 1.00 33.10 116 GLU D O 1
ATOM 8738 N N . TYR D 1 121 ? -70.871 -31.128 68.086 1.00 32.55 117 TYR D N 1
ATOM 8739 C CA . TYR D 1 121 ? -71.604 -30.790 66.874 1.00 32.57 117 TYR D CA 1
ATOM 8740 C C . TYR D 1 121 ? -71.034 -29.517 66.265 1.00 31.30 117 TYR D C 1
ATOM 8741 O O . TYR D 1 121 ? -70.720 -28.568 66.985 1.00 30.85 117 TYR D O 1
ATOM 8750 N N . ILE D 1 122 ? -70.914 -29.494 64.936 1.00 29.32 118 ILE D N 1
ATOM 8751 C CA . ILE D 1 122 ? -70.489 -28.302 64.203 1.00 30.19 118 ILE D CA 1
ATOM 8752 C C . ILE D 1 122 ? -71.426 -28.100 63.020 1.00 30.20 118 ILE D C 1
ATOM 8753 O O . ILE D 1 122 ? -71.751 -29.057 62.310 1.00 28.03 118 ILE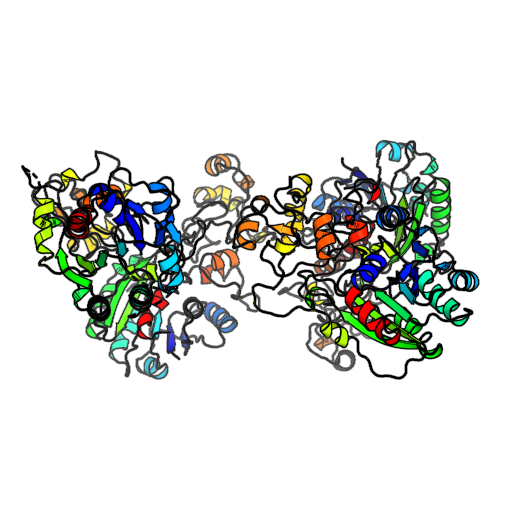 D O 1
ATOM 8758 N N . LEU D 1 123 ? -71.870 -26.864 62.814 1.00 28.50 119 LEU D N 1
ATOM 8759 C CA . LEU D 1 123 ? -72.685 -26.524 61.654 1.00 26.13 119 LEU D CA 1
ATOM 8760 C C . LEU D 1 123 ? -72.012 -25.374 60.928 1.00 27.23 119 LEU D C 1
ATOM 8761 O O . LEU D 1 123 ? -71.698 -24.355 61.549 1.00 26.88 119 LEU D O 1
ATOM 8766 N N . ILE D 1 124 ? -71.772 -25.549 59.627 1.00 27.14 120 ILE D N 1
ATOM 8767 C CA . ILE D 1 124 ? -71.145 -24.536 58.785 1.00 26.74 120 ILE D CA 1
ATOM 8768 C C . ILE D 1 124 ? -72.079 -24.198 57.634 1.00 27.59 120 ILE D C 1
ATOM 8769 O O . ILE D 1 124 ? -72.617 -25.095 56.976 1.00 27.38 120 ILE D O 1
ATOM 8774 N N . GLU D 1 125 ? -72.233 -22.905 57.359 1.00 28.94 121 GLU D N 1
ATOM 8775 C CA . GLU D 1 125 ? -72.921 -22.450 56.160 1.00 27.84 121 GLU D CA 1
ATOM 8776 C C . GLU D 1 125 ? -71.970 -21.540 55.404 1.00 27.76 121 GLU D C 1
ATOM 8777 O O . GLU D 1 125 ? -71.260 -20.736 56.017 1.00 28.68 121 GLU D O 1
ATOM 8783 N N . ASN D 1 126 ? -71.947 -21.661 54.077 1.00 26.38 122 ASN D N 1
ATOM 8784 C CA . ASN D 1 126 ? -71.062 -20.830 53.272 1.00 28.18 122 ASN D CA 1
ATOM 8785 C C . ASN D 1 126 ? -71.658 -20.654 51.881 1.00 27.59 122 ASN D C 1
ATOM 8786 O O . ASN D 1 126 ? -72.722 -21.190 51.565 1.00 27.28 122 ASN D O 1
ATOM 8791 N N . VAL D 1 127 ? -70.938 -19.913 51.038 1.00 30.34 123 VAL D N 1
ATOM 8792 C CA . VAL D 1 127 ? -71.421 -19.602 49.700 1.00 28.44 123 VAL D CA 1
ATOM 8793 C C . VAL D 1 127 ? -71.423 -20.853 48.833 1.00 31.70 123 VAL D C 1
ATOM 8794 O O . VAL D 1 127 ? -70.620 -21.778 49.023 1.00 31.64 123 VAL D O 1
ATOM 8798 N N . GLN D 1 128 ? -72.341 -20.890 47.869 1.00 30.34 124 GLN D N 1
ATOM 8799 C CA . GLN D 1 128 ? -72.275 -21.927 46.855 1.00 30.55 124 GLN D CA 1
ATOM 8800 C C . GLN D 1 128 ? -70.917 -21.868 46.173 1.00 36.05 124 GLN D C 1
ATOM 8801 O O . GLN D 1 128 ? -70.374 -20.785 45.926 1.00 39.91 124 GLN D O 1
ATOM 8807 N N . GLY D 1 129 ? -70.344 -23.037 45.911 1.00 33.67 125 GLY D N 1
ATOM 8808 C CA . GLY D 1 129 ? -68.997 -23.109 45.404 1.00 36.40 125 GLY D CA 1
ATOM 8809 C C . GLY D 1 129 ? -67.928 -23.260 46.461 1.00 31.31 125 GLY D C 1
ATOM 8810 O O . GLY D 1 129 ? -66.781 -23.572 46.113 1.00 34.44 125 GLY D O 1
ATOM 8811 N N . PHE D 1 130 ? -68.259 -23.050 47.739 1.00 34.20 126 PHE D N 1
ATOM 8812 C CA . PHE D 1 130 ? -67.266 -23.276 48.784 1.00 31.77 126 PHE D CA 1
ATOM 8813 C C . PHE D 1 130 ? -66.752 -24.707 48.757 1.00 30.89 126 PHE D C 1
ATOM 8814 O O . PHE D 1 130 ? -65.594 -24.953 49.114 1.00 34.69 126 PHE D O 1
ATOM 8822 N N . GLU D 1 131 ? -67.563 -25.647 48.260 1.00 30.83 127 GLU D N 1
ATOM 8823 C CA . GLU D 1 131 ? -67.151 -27.047 48.238 1.00 36.48 127 GLU D CA 1
ATOM 8824 C C . GLU D 1 131 ? -65.932 -27.287 47.356 1.00 39.44 127 GLU D C 1
ATOM 8825 O O . GLU D 1 131 ? -65.270 -28.321 47.501 1.00 38.45 127 GLU D O 1
ATOM 8831 N N . GLU D 1 132 ? -65.609 -26.363 46.453 1.00 36.92 128 GLU D N 1
ATOM 8832 C CA . GLU D 1 132 ? -64.464 -26.528 45.571 1.00 39.70 128 GLU D CA 1
ATOM 8833 C C . GLU D 1 132 ? -63.217 -25.814 46.078 1.00 38.18 128 GLU D C 1
ATOM 8834 O O . GLU D 1 132 ? -62.175 -25.875 45.420 1.00 40.16 128 GLU D O 1
ATOM 8840 N N . SER D 1 133 ? -63.290 -25.163 47.234 1.00 39.18 129 SER D N 1
ATOM 8841 C CA . SER D 1 133 ? -62.230 -24.277 47.689 1.00 41.19 129 SER D CA 1
ATOM 8842 C C . SER D 1 133 ? -61.151 -25.055 48.436 1.00 44.21 129 SER D C 1
ATOM 8843 O O . SER D 1 133 ? -61.373 -26.167 48.922 1.00 37.86 129 SER D O 1
ATOM 8846 N N . LYS D 1 134 ? -59.973 -24.434 48.545 1.00 37.82 130 LYS D N 1
ATOM 8847 C CA . LYS D 1 134 ? -58.914 -25.011 49.368 1.00 37.91 130 LYS D CA 1
ATOM 8848 C C . LYS D 1 134 ? -59.298 -25.029 50.840 1.00 35.08 130 LYS D C 1
ATOM 8849 O O . LYS D 1 134 ? -58.912 -25.954 51.565 1.00 34.81 130 LYS D O 1
ATOM 8855 N N . ALA D 1 135 ? -60.050 -24.025 51.301 1.00 32.87 131 ALA D N 1
ATOM 8856 C CA . ALA D 1 135 ? -60.451 -23.989 52.704 1.00 34.60 131 ALA D CA 1
ATOM 8857 C C . ALA D 1 135 ? -61.367 -25.159 53.048 1.00 32.35 131 ALA D C 1
ATOM 8858 O O . ALA D 1 135 ? -61.267 -25.736 54.140 1.00 30.66 131 ALA D O 1
ATOM 8860 N N . ALA D 1 136 ? -62.292 -25.499 52.146 1.00 32.26 132 ALA D N 1
ATOM 8861 C CA . ALA D 1 136 ? -63.154 -26.657 52.372 1.00 33.37 132 ALA D CA 1
ATOM 8862 C C . ALA D 1 136 ? -62.341 -27.945 52.423 1.00 31.29 132 ALA D C 1
ATOM 8863 O O . ALA D 1 136 ? -62.620 -28.834 53.237 1.00 33.65 132 ALA D O 1
ATOM 8865 N N . GLU D 1 137 ? -61.340 -28.068 51.547 1.00 32.22 133 GLU D N 1
ATOM 8866 C CA . GLU D 1 137 ? -60.461 -29.233 51.584 1.00 34.44 133 GLU D CA 1
ATOM 8867 C C . GLU D 1 137 ? -59.742 -29.339 52.926 1.00 39.35 133 GLU D C 1
ATOM 8868 O O . GLU D 1 137 ? -59.656 -30.427 53.507 1.00 33.13 133 GLU D O 1
ATOM 8874 N N . GLU D 1 138 ? -59.217 -28.219 53.431 1.00 33.16 134 GLU D N 1
ATOM 8875 C CA . GLU D 1 138 ? -58.587 -28.220 54.749 1.00 34.80 134 GLU D CA 1
ATOM 8876 C C . GLU D 1 138 ? -59.589 -28.585 55.837 1.00 32.08 134 GLU D C 1
ATOM 8877 O O . GLU D 1 138 ? -59.250 -29.289 56.797 1.00 34.23 134 GLU D O 1
ATOM 8883 N N . CYS D 1 139 ? -60.831 -28.113 55.704 1.00 28.46 135 CYS D N 1
ATOM 8884 C CA . CYS D 1 139 ? -61.860 -28.425 56.688 1.00 33.78 135 CYS D CA 1
ATOM 8885 C C . CYS D 1 139 ? -62.133 -29.926 56.743 1.00 30.79 135 CYS D C 1
ATOM 8886 O O . CYS D 1 139 ? -62.149 -30.526 57.824 1.00 31.29 135 CYS D O 1
ATOM 8889 N N . ARG D 1 140 ? -62.326 -30.553 55.581 1.00 30.48 136 ARG D N 1
ATOM 8890 C CA . ARG D 1 140 ? -62.611 -31.988 55.560 1.00 30.68 136 ARG D CA 1
ATOM 8891 C C . ARG D 1 140 ? -61.497 -32.772 56.238 1.00 36.10 136 ARG D C 1
ATOM 8892 O O . ARG D 1 140 ? -61.755 -33.728 56.981 1.00 36.11 136 ARG D O 1
ATOM 8900 N N . LYS D 1 141 ? -60.253 -32.367 55.997 1.00 32.60 137 LYS D N 1
ATOM 8901 C CA . LYS D 1 141 ? -59.099 -33.106 56.489 1.00 35.85 137 LYS D CA 1
ATOM 8902 C C . LYS D 1 141 ? -58.951 -32.960 57.999 1.00 32.36 137 LYS D C 1
ATOM 8903 O O . LYS D 1 141 ? -58.744 -33.952 58.710 1.00 34.15 137 LYS D O 1
ATOM 8909 N N . VAL D 1 142 ? -59.063 -31.733 58.512 1.00 30.22 138 VAL D N 1
ATOM 8910 C CA . VAL D 1 142 ? -58.950 -31.536 59.955 1.00 30.77 138 VAL D CA 1
ATOM 8911 C C . VAL D 1 142 ? -60.109 -32.211 60.677 1.00 33.79 138 VAL D C 1
ATOM 8912 O O . VAL D 1 142 ? -59.913 -32.877 61.702 1.00 33.90 138 VAL D O 1
ATOM 8916 N N . LEU D 1 143 ? -61.334 -32.055 60.162 1.00 30.81 139 LEU D N 1
ATOM 8917 C CA . LEU D 1 143 ? -62.484 -32.643 60.843 1.00 30.49 139 LEU D CA 1
ATOM 8918 C C . LEU D 1 143 ? -62.383 -34.162 60.857 1.00 31.50 139 LEU D C 1
ATOM 8919 O O . LEU D 1 143 ? -62.667 -34.802 61.877 1.00 33.64 139 LEU D O 1
ATOM 8924 N N . ARG D 1 144 ? -61.968 -34.755 59.735 1.00 30.74 140 ARG D N 1
ATOM 8925 C CA . ARG D 1 144 ? -61.774 -36.203 59.693 1.00 31.77 140 ARG D CA 1
ATOM 8926 C C . ARG D 1 144 ? -60.734 -36.636 60.719 1.00 33.96 140 ARG D C 1
ATOM 8927 O O . ARG D 1 144 ? -60.931 -37.614 61.454 1.00 34.55 140 ARG D O 1
ATOM 8935 N N . ASN D 1 145 ? -59.610 -35.922 60.777 1.00 33.61 141 ASN D N 1
ATOM 8936 C CA . ASN D 1 145 ? -58.534 -36.320 61.675 1.00 34.97 141 ASN D CA 1
ATOM 8937 C C . ASN D 1 145 ? -58.931 -36.169 63.135 1.00 34.22 141 ASN D C 1
ATOM 8938 O O . ASN D 1 145 ? -58.440 -36.922 63.985 1.00 35.36 141 ASN D O 1
ATOM 8943 N N . CYS D 1 146 ? -59.832 -35.239 63.443 1.00 32.81 142 CYS D N 1
ATOM 8944 C CA . CYS D 1 146 ? -60.339 -35.080 64.800 1.00 35.57 142 CYS D CA 1
ATOM 8945 C C . CYS D 1 146 ? -61.561 -35.946 65.076 1.00 32.77 142 CYS D C 1
ATOM 8946 O O . CYS D 1 146 ? -62.249 -35.723 66.078 1.00 34.72 142 CYS D O 1
ATOM 8949 N N . GLY D 1 147 ? -61.840 -36.923 64.216 1.00 31.92 143 GLY D N 1
ATOM 8950 C CA . GLY D 1 147 ? -62.881 -37.894 64.477 1.00 35.98 143 GLY D CA 1
ATOM 8951 C C . GLY D 1 147 ? -64.297 -37.447 64.205 1.00 35.56 143 GLY D C 1
ATOM 8952 O O . GLY D 1 147 ? -65.234 -38.075 64.709 1.00 37.80 143 GLY D O 1
ATOM 8953 N N . TYR D 1 148 ? -64.494 -36.405 63.400 1.00 30.55 144 TYR D N 1
ATOM 8954 C CA . TYR D 1 148 ? -65.845 -35.999 63.030 1.00 29.85 144 TYR D CA 1
ATOM 8955 C C . TYR D 1 148 ? -66.365 -36.791 61.843 1.00 34.60 144 TYR D C 1
ATOM 8956 O O . TYR D 1 148 ? -65.611 -37.190 60.951 1.00 35.42 144 TYR D O 1
ATOM 8965 N N . ASN D 1 149 ? -67.679 -37.007 61.847 1.00 33.39 145 ASN D N 1
ATOM 8966 C CA . ASN D 1 149 ? -68.428 -37.507 60.702 1.00 33.04 145 ASN D CA 1
ATOM 8967 C C . ASN D 1 149 ? -69.069 -36.296 60.032 1.00 36.27 145 ASN D C 1
ATOM 8968 O O . ASN D 1 149 ? -69.983 -35.685 60.594 1.00 34.11 145 ASN D O 1
ATOM 8973 N N . LEU D 1 150 ? -68.585 -35.948 58.842 1.00 33.31 146 LEU D N 1
ATOM 8974 C CA . LEU D 1 150 ? -68.995 -34.736 58.141 1.00 33.37 146 LEU D CA 1
ATOM 8975 C C . LEU D 1 150 ? -69.847 -35.085 56.929 1.00 36.40 146 LEU D C 1
ATOM 8976 O O . LEU D 1 150 ? -69.478 -35.955 56.133 1.00 36.91 146 LEU D O 1
ATOM 8981 N N . ILE D 1 151 ? -70.981 -34.398 56.786 1.00 32.96 147 ILE D N 1
ATOM 8982 C CA . ILE D 1 151 ? -71.788 -34.465 55.576 1.00 31.45 147 ILE D CA 1
ATOM 8983 C C . ILE D 1 151 ? -71.935 -33.051 55.036 1.00 30.86 147 ILE D C 1
ATOM 8984 O O . ILE D 1 151 ? -71.827 -32.068 55.773 1.00 30.17 147 ILE D O 1
ATOM 8989 N N . GLU D 1 152 ? -72.178 -32.950 53.731 1.00 33.86 148 GLU D N 1
ATOM 8990 C CA . GLU D 1 152 ? -72.217 -31.624 53.122 1.00 32.76 148 GLU D CA 1
ATOM 8991 C C . GLU D 1 152 ? -73.068 -31.655 51.861 1.00 29.77 148 GLU D C 1
ATOM 8992 O O . GLU D 1 152 ? -73.345 -32.719 51.303 1.00 31.88 148 GLU D O 1
ATOM 8998 N N . GLY D 1 153 ? -73.481 -30.474 51.419 1.00 29.23 149 GLY D N 1
ATOM 8999 C CA . GLY D 1 153 ? -74.283 -30.381 50.213 1.00 33.25 149 GLY D CA 1
ATOM 9000 C C . GLY D 1 153 ? -74.813 -28.978 50.029 1.00 27.91 149 GLY D C 1
ATOM 9001 O O . GLY D 1 153 ? -74.674 -28.114 50.894 1.00 29.22 149 GLY D O 1
ATOM 9002 N N . ILE D 1 154 ? -75.409 -28.761 48.856 1.00 30.81 150 ILE D N 1
ATOM 9003 C CA . ILE D 1 154 ? -76.049 -27.494 48.501 1.00 29.50 150 ILE D CA 1
ATOM 9004 C C . ILE D 1 154 ? -77.550 -27.630 48.696 1.00 25.15 150 ILE D C 1
ATOM 9005 O O . ILE D 1 154 ? -78.144 -28.650 48.317 1.00 28.82 150 ILE D O 1
ATOM 9010 N N . LEU D 1 155 ? -78.175 -26.595 49.262 1.00 27.97 151 LEU D N 1
ATOM 9011 C CA . LEU D 1 155 ? -79.629 -26.528 49.373 1.00 28.45 151 LEU D CA 1
ATOM 9012 C C . LEU D 1 155 ? -80.112 -25.115 49.082 1.00 27.58 151 LEU D C 1
ATOM 9013 O O . LEU D 1 155 ? -79.431 -24.137 49.389 1.00 29.03 151 LEU D O 1
ATOM 9018 N N . SER D 1 156 ? -81.309 -25.022 48.508 1.00 29.42 152 SER D N 1
ATOM 9019 C CA . SER D 1 156 ? -81.947 -23.751 48.221 1.00 31.26 152 SER D CA 1
ATOM 9020 C C . SER D 1 156 ? -83.305 -23.676 48.909 1.00 28.67 152 SER D C 1
ATOM 9021 O O . SER D 1 156 ? -84.003 -24.691 49.000 1.00 28.37 152 SER D O 1
ATOM 9024 N N . PRO D 1 157 ? -83.716 -22.496 49.380 1.00 30.00 153 PRO D N 1
ATOM 9025 C CA . PRO D 1 157 ? -85.034 -22.389 50.028 1.00 33.10 153 PRO D CA 1
ATOM 9026 C C . PRO D 1 157 ? -86.175 -22.798 49.122 1.00 32.39 153 PRO D C 1
ATOM 9027 O O . PRO D 1 157 ? -87.220 -23.245 49.613 1.00 31.59 153 PRO D O 1
ATOM 9031 N N . ASN D 1 158 ? -86.011 -22.664 47.805 1.00 30.70 154 ASN D N 1
ATOM 9032 C CA . ASN D 1 158 ? -87.067 -23.060 46.885 1.00 30.05 154 ASN D CA 1
ATOM 9033 C C . ASN D 1 158 ? -87.348 -24.558 46.933 1.00 31.89 154 ASN D C 1
ATOM 9034 O O . ASN D 1 158 ? -88.387 -24.995 46.430 1.00 36.51 154 ASN D O 1
ATOM 9039 N N . GLN D 1 159 ? -86.463 -25.347 47.544 1.00 29.09 155 GLN D N 1
ATOM 9040 C CA . GLN D 1 159 ? -86.722 -26.763 47.758 1.00 32.34 155 GLN D CA 1
ATOM 9041 C C . GLN D 1 159 ? -87.620 -27.014 48.962 1.00 34.25 155 GLN D C 1
ATOM 9042 O O . GLN D 1 159 ? -88.035 -28.159 49.181 1.00 36.95 155 GLN D O 1
ATOM 9048 N N . PHE D 1 160 ? -87.924 -25.973 49.735 1.00 31.83 156 PHE D N 1
ATOM 9049 C CA . PHE D 1 160 ? -88.682 -26.078 50.977 1.00 38.18 156 PHE D CA 1
ATOM 9050 C C . PHE D 1 160 ? -89.945 -25.226 50.914 1.00 40.40 156 PHE D C 1
ATOM 9051 O O . PHE D 1 160 ? -90.423 -24.733 51.939 1.00 40.75 156 PHE D O 1
ATOM 9059 N N . ASN D 1 161 ? -90.483 -25.040 49.706 1.00 33.26 157 ASN D N 1
ATOM 9060 C CA . ASN D 1 161 ? -91.702 -24.257 49.487 1.00 35.27 157 ASN D CA 1
ATOM 9061 C C . ASN D 1 161 ? -91.546 -22.817 49.984 1.00 33.73 157 ASN D C 1
ATOM 9062 O O . ASN D 1 161 ? -92.472 -22.227 50.544 1.00 38.84 157 ASN D O 1
ATOM 9067 N N . ILE D 1 162 ? -90.363 -22.253 49.801 1.00 29.17 158 ILE D N 1
ATOM 9068 C CA . ILE D 1 162 ? -90.100 -20.840 50.071 1.00 29.33 158 ILE D CA 1
ATOM 9069 C C . ILE D 1 162 ? -89.795 -20.166 48.739 1.00 31.61 158 ILE D C 1
ATOM 9070 O O . ILE D 1 162 ? -88.923 -20.643 48.004 1.00 32.07 158 ILE D O 1
ATOM 9075 N N . PRO D 1 163 ? -90.473 -19.060 48.391 1.00 32.26 159 PRO D N 1
ATOM 9076 C CA . PRO D 1 163 ? -90.316 -18.466 47.049 1.00 27.33 159 PRO D CA 1
ATOM 9077 C C . PRO D 1 163 ? -89.101 -17.551 46.938 1.00 32.33 159 PRO D C 1
ATOM 9078 O O . PRO D 1 163 ? -89.208 -16.352 46.663 1.00 31.94 159 PRO D O 1
ATOM 9082 N N . ASN D 1 164 ? -87.921 -18.118 47.156 1.00 30.56 160 ASN D N 1
ATOM 9083 C CA . ASN D 1 164 ? -86.686 -17.365 46.989 1.00 31.07 160 ASN D CA 1
ATOM 9084 C C . ASN D 1 164 ? -85.573 -18.342 46.657 1.00 34.72 160 ASN D C 1
ATOM 9085 O O . ASN D 1 164 ? -85.461 -19.395 47.292 1.00 33.81 160 ASN D O 1
ATOM 9090 N N . SER D 1 165 ? -84.776 -18.007 45.650 1.00 30.11 161 SER D N 1
ATOM 9091 C CA . SER D 1 165 ? -83.657 -18.848 45.258 1.00 31.19 161 SER D CA 1
ATOM 9092 C C . SER D 1 165 ? -82.426 -18.353 45.999 1.00 34.97 161 SER D C 1
ATOM 9093 O O . SER D 1 165 ? -82.078 -17.174 45.907 1.00 45.33 161 SER D O 1
ATOM 9096 N N . ARG D 1 166 ? -81.787 -19.241 46.752 1.00 30.32 162 ARG D N 1
ATOM 9097 C CA . ARG D 1 166 ? -80.589 -18.859 47.486 1.00 29.44 162 ARG D CA 1
ATOM 9098 C C . ARG D 1 166 ? -79.794 -20.110 47.812 1.00 30.50 162 ARG D C 1
ATOM 9099 O O . ARG D 1 166 ? -79.738 -20.532 48.970 1.00 28.96 162 ARG D O 1
ATOM 9107 N N . SER D 1 167 ? -79.179 -20.711 46.795 1.00 30.42 163 SER D N 1
ATOM 9108 C CA . SER D 1 167 ? -78.389 -21.913 47.027 1.00 31.96 163 SER D CA 1
ATOM 9109 C C . SER D 1 167 ? -77.174 -21.566 47.874 1.00 29.38 163 SER D C 1
ATOM 9110 O O . SER D 1 167 ? -76.464 -20.597 47.590 1.00 28.75 163 SER D O 1
ATOM 9113 N N . ARG D 1 168 ? -76.942 -22.358 48.923 1.00 27.26 164 ARG D N 1
ATOM 9114 C CA . ARG D 1 168 ? -75.795 -22.198 49.807 1.00 24.97 164 ARG D CA 1
ATOM 9115 C C . ARG D 1 168 ? -75.246 -23.576 50.146 1.00 25.86 164 ARG D C 1
ATOM 9116 O O . ARG D 1 168 ? -75.942 -24.586 50.026 1.00 27.73 164 ARG D O 1
ATOM 9124 N N . TRP D 1 169 ? -73.975 -23.604 50.537 1.00 27.19 165 TRP D N 1
ATOM 9125 C CA . TRP D 1 169 ? -73.312 -24.827 50.972 1.00 27.56 165 TRP D CA 1
ATOM 9126 C C . TRP D 1 169 ? -73.476 -25.006 52.474 1.00 23.86 165 TRP D C 1
ATOM 9127 O O . TRP D 1 169 ? -73.443 -24.036 53.237 1.00 26.02 165 TRP D O 1
ATOM 9138 N N . TYR D 1 170 ? -73.645 -26.257 52.892 1.00 24.87 166 TYR D N 1
ATOM 9139 C CA . TYR D 1 170 ? -73.797 -26.596 54.298 1.00 26.49 166 TYR D CA 1
ATOM 9140 C C . TYR D 1 170 ? -72.869 -27.745 54.642 1.00 25.86 166 TYR D C 1
ATOM 9141 O O . TYR D 1 170 ? -72.734 -28.699 53.870 1.00 28.83 166 TYR D O 1
ATOM 9150 N N . GLY D 1 171 ? -72.231 -27.642 55.802 1.00 27.01 167 GLY D N 1
ATOM 9151 C CA . GLY D 1 171 ? -71.453 -28.730 56.351 1.00 29.10 167 GLY D CA 1
ATOM 9152 C C . GLY D 1 171 ? -71.944 -29.030 57.747 1.00 25.55 167 GLY D C 1
ATOM 9153 O O . GLY D 1 171 ? -72.032 -28.118 58.575 1.00 28.22 167 GLY D O 1
ATOM 9154 N N . LEU D 1 172 ? -72.312 -30.283 58.006 1.00 27.05 168 LEU D N 1
ATOM 9155 C CA . LEU D 1 172 ? -72.800 -30.722 59.304 1.00 27.86 168 LEU D CA 1
ATOM 9156 C C . LEU D 1 172 ? -71.871 -31.817 59.800 1.00 28.68 168 LEU D C 1
ATOM 9157 O O . LEU D 1 172 ? -71.562 -32.750 59.052 1.00 29.47 168 LEU D O 1
ATOM 9162 N N . ALA D 1 173 ? -71.445 -31.724 61.058 1.00 29.24 169 ALA D N 1
ATOM 9163 C CA . ALA D 1 173 ? -70.450 -32.658 61.565 1.00 29.95 169 ALA D CA 1
ATOM 9164 C C . ALA D 1 173 ? -70.793 -33.077 62.986 1.00 32.06 169 ALA D C 1
ATOM 9165 O O . ALA D 1 173 ? -71.110 -32.232 63.828 1.00 30.12 169 ALA D O 1
ATOM 9167 N N . ARG D 1 174 ? -70.737 -34.384 63.236 1.00 31.96 170 ARG D N 1
ATOM 9168 C CA . ARG D 1 174 ? -70.949 -34.967 64.554 1.00 34.36 170 ARG D CA 1
ATOM 9169 C C . ARG D 1 174 ? -69.671 -35.656 65.007 1.00 35.93 170 ARG D C 1
ATOM 9170 O O . ARG D 1 174 ? -69.116 -36.475 64.268 1.00 35.10 170 ARG D O 1
ATOM 9178 N N . LEU D 1 175 ? -69.211 -35.326 66.210 1.00 34.53 171 LEU D N 1
ATOM 9179 C CA . LEU D 1 175 ? -68.031 -35.973 66.770 1.00 33.48 171 LEU D CA 1
ATOM 9180 C C . LEU D 1 175 ? -68.318 -37.439 67.080 1.00 36.51 171 LEU D C 1
ATOM 9181 O O . LEU D 1 175 ? -69.337 -37.767 67.696 1.00 39.29 171 LEU D O 1
ATOM 9186 N N . ASN D 1 176 ? -67.415 -38.318 66.641 1.00 36.67 172 ASN D N 1
ATOM 9187 C CA . ASN D 1 176 ? -67.408 -39.727 67.042 1.00 39.06 172 ASN D CA 1
ATOM 9188 C C . ASN D 1 176 ? -68.754 -40.393 66.765 1.00 41.36 172 ASN D C 1
ATOM 9189 O O . ASN D 1 176 ? -69.290 -41.130 67.594 1.00 51.34 172 ASN D O 1
ATOM 9194 N N . PHE D 1 177 ? -69.311 -40.122 65.594 1.00 39.50 173 PHE D N 1
ATOM 9195 C CA . PHE D 1 177 ? -70.612 -40.651 65.210 1.00 42.63 173 PHE D CA 1
ATOM 9196 C C . PHE D 1 177 ? -70.379 -41.725 64.163 1.00 48.72 173 PHE D C 1
ATOM 9197 O O . PHE D 1 177 ? -69.906 -41.434 63.058 1.00 42.19 173 PHE D O 1
ATOM 9205 N N . LYS D 1 178 ? -70.699 -42.961 64.524 1.00 51.69 174 LYS D N 1
ATOM 9206 C CA . LYS D 1 178 ? -70.723 -44.077 63.596 1.00 64.07 174 LYS D CA 1
ATOM 9207 C C . LYS D 1 178 ? -72.175 -44.342 63.235 1.00 75.49 174 LYS D C 1
ATOM 9208 O O . LYS D 1 178 ? -73.033 -44.436 64.118 1.00 86.48 174 LYS D O 1
ATOM 9214 N N . GLY D 1 179 ? -72.446 -44.452 61.945 1.00 71.81 175 GLY D N 1
ATOM 9215 C CA . GLY D 1 179 ? -73.815 -44.490 61.488 1.00 72.66 175 GLY D CA 1
ATOM 9216 C C . GLY D 1 179 ? -73.945 -43.737 60.187 1.00 68.56 175 GLY D C 1
ATOM 9217 O O . GLY D 1 179 ? -72.983 -43.109 59.734 1.00 76.87 175 GLY D O 1
ATOM 9218 N N . GLU D 1 180 ? -75.119 -43.782 59.574 1.00 67.08 176 GLU D N 1
ATOM 9219 C CA . GLU D 1 180 ? -75.308 -43.199 58.259 1.00 69.10 176 GLU D CA 1
ATOM 9220 C C . GLU D 1 180 ? -76.183 -41.958 58.354 1.00 68.65 176 GLU D C 1
ATOM 9221 O O . GLU D 1 180 ? -77.101 -41.880 59.177 1.00 72.95 176 GLU D O 1
ATOM 9227 N N . TRP D 1 181 ? -75.878 -40.990 57.498 1.00 61.24 177 TRP D N 1
ATOM 9228 C CA . TRP D 1 181 ? -76.713 -39.815 57.305 1.00 48.25 177 TRP D CA 1
ATOM 9229 C C . TRP D 1 181 ? -76.209 -39.075 56.077 1.00 52.89 177 TRP D C 1
ATOM 9230 O O . TRP D 1 181 ? -75.110 -39.334 55.574 1.00 55.70 177 TRP D O 1
ATOM 9241 N N . SER D 1 182 ? -77.044 -38.165 55.588 1.00 44.30 178 SER D N 1
ATOM 9242 C CA . SER D 1 182 ? -76.700 -37.316 54.463 1.00 51.09 178 SER D CA 1
ATOM 9243 C C . SER D 1 182 ? -77.533 -36.053 54.568 1.00 45.25 178 SER D C 1
ATOM 9244 O O . SER D 1 182 ? -78.520 -36.002 55.307 1.00 44.54 178 SER D O 1
ATOM 9247 N N . ILE D 1 183 ? -77.119 -35.026 53.822 1.00 43.16 179 ILE D N 1
ATOM 9248 C CA . ILE D 1 183 ? -77.864 -33.773 53.823 1.00 45.95 179 ILE D CA 1
ATOM 9249 C C . ILE D 1 183 ? -79.297 -34.009 53.367 1.00 42.18 179 ILE D C 1
ATOM 9250 O O . ILE D 1 183 ? -80.222 -33.323 53.819 1.00 41.34 179 ILE D O 1
ATOM 9255 N N . ASP D 1 184 ? -79.513 -35.000 52.496 1.00 44.81 180 ASP D N 1
ATOM 9256 C CA . ASP D 1 184 ? -80.853 -35.287 51.998 1.00 48.68 180 ASP D CA 1
ATOM 9257 C C . ASP D 1 184 ? -81.830 -35.644 53.111 1.00 45.36 180 ASP D C 1
ATOM 9258 O O . ASP D 1 184 ? -83.044 -35.527 52.908 1.00 45.90 180 ASP D O 1
ATOM 9263 N N . ASP D 1 185 ? -81.337 -36.067 54.280 1.00 44.23 181 ASP D N 1
ATOM 9264 C CA . ASP D 1 185 ? -82.225 -36.346 55.402 1.00 45.90 181 ASP D CA 1
ATOM 9265 C C . ASP D 1 185 ? -82.934 -35.099 55.915 1.00 42.04 181 ASP D C 1
ATOM 9266 O O . ASP D 1 185 ? -83.888 -35.230 56.691 1.00 45.88 181 ASP D O 1
ATOM 9271 N N . VAL D 1 186 ? -82.504 -33.905 55.497 1.00 38.43 182 VAL D N 1
ATOM 9272 C CA . VAL D 1 186 ? -83.132 -32.673 55.970 1.00 39.23 182 VAL D CA 1
ATOM 9273 C C . VAL D 1 186 ? -84.607 -32.638 55.598 1.00 42.49 182 VAL D C 1
ATOM 9274 O O . VAL D 1 186 ? -85.416 -31.999 56.284 1.00 44.05 182 VAL D O 1
ATOM 9278 N N . PHE D 1 187 ? -84.988 -33.321 54.517 1.00 41.52 183 PHE D N 1
ATOM 9279 C CA . PHE D 1 187 ? -86.366 -33.245 54.055 1.00 49.25 183 PHE D CA 1
ATOM 9280 C C . PHE D 1 187 ? -87.323 -34.037 54.935 1.00 54.14 183 PHE D C 1
ATOM 9281 O O . PHE D 1 187 ? -88.539 -33.863 54.805 1.00 60.08 183 PHE D O 1
ATOM 9289 N N . GLN D 1 188 ? -86.812 -34.893 55.823 1.00 51.85 184 GLN D N 1
ATOM 9290 C CA . GLN D 1 188 ? -87.669 -35.519 56.824 1.00 54.23 184 GLN D CA 1
ATOM 9291 C C . GLN D 1 188 ? -88.083 -34.543 57.917 1.00 58.51 184 GLN D C 1
ATOM 9292 O O . GLN D 1 188 ? -89.081 -34.787 58.602 1.00 66.25 184 GLN D O 1
ATOM 9298 N N . PHE D 1 189 ? -87.342 -33.449 58.094 1.00 55.24 185 PHE D N 1
ATOM 9299 C CA . PHE D 1 189 ? -87.663 -32.443 59.097 1.00 60.01 185 PHE D CA 1
ATOM 9300 C C . PHE D 1 189 ? -88.456 -31.269 58.540 1.00 67.77 185 PHE D C 1
ATOM 9301 O O . PHE D 1 189 ? -88.986 -30.475 59.326 1.00 72.89 185 PHE D O 1
ATOM 9309 N N . SER D 1 190 ? -88.563 -31.145 57.218 1.00 62.41 186 SER D N 1
ATOM 9310 C CA . SER D 1 190 ? -89.315 -30.056 56.607 1.00 58.64 186 SER D CA 1
ATOM 9311 C C . SER D 1 190 ? -90.697 -30.476 56.132 1.00 68.10 186 SER D C 1
ATOM 9312 O O . SER D 1 190 ? -91.594 -29.630 56.056 1.00 74.58 186 SER D O 1
ATOM 9315 N N . GLU D 1 191 ? -90.891 -31.754 55.803 1.00 69.71 187 GLU D N 1
ATOM 9316 C CA . GLU D 1 191 ? -92.221 -32.216 55.423 1.00 82.99 187 GLU D CA 1
ATOM 9317 C C . GLU D 1 191 ? -93.154 -32.266 56.627 1.00 90.78 187 GLU D C 1
ATOM 9318 O O . GLU D 1 191 ? -94.358 -32.024 56.487 1.00 90.19 187 GLU D O 1
ATOM 9324 N N . VAL D 1 192 ? -92.620 -32.584 57.804 1.00 93.02 188 VAL D N 1
ATOM 9325 C CA . VAL D 1 192 ? -93.391 -32.588 59.041 1.00 92.72 188 VAL D CA 1
ATOM 9326 C C . VAL D 1 192 ? -93.977 -31.205 59.308 1.00 91.93 188 VAL D C 1
ATOM 9327 O O . VAL D 1 192 ? -95.170 -30.975 59.108 1.00 93.84 188 VAL D O 1
ATOM 9331 N N . GLU D 1 196 ? -100.475 -30.645 55.534 1.00 87.59 192 GLU D N 1
ATOM 9332 C CA . GLU D 1 196 ? -100.865 -30.225 54.194 1.00 91.72 192 GLU D CA 1
ATOM 9333 C C . GLU D 1 196 ? -99.688 -29.619 53.437 1.00 91.43 192 GLU D C 1
ATOM 9334 O O . GLU D 1 196 ? -98.585 -30.167 53.437 1.00 92.76 192 GLU D O 1
ATOM 9340 N N . GLY D 1 197 ? -99.934 -28.479 52.797 1.00 89.16 193 GLY D N 1
ATOM 9341 C CA . GLY D 1 197 ? -98.931 -27.823 51.986 1.00 83.88 193 GLY D CA 1
ATOM 9342 C C . GLY D 1 197 ? -99.539 -27.121 50.791 1.00 84.88 193 GLY D C 1
ATOM 9343 O O . GLY D 1 197 ? -100.287 -27.724 50.017 1.00 87.86 193 GLY D O 1
ATOM 9344 N N . GLU D 1 198 ? -99.240 -25.836 50.640 1.00 82.96 194 GLU D N 1
ATOM 9345 C CA . GLU D 1 198 ? -99.703 -25.067 49.495 1.00 79.67 194 GLU D CA 1
ATOM 9346 C C . GLU D 1 198 ? -98.553 -24.204 49.011 1.00 69.85 194 GLU D C 1
ATOM 9347 O O . GLU D 1 198 ? -97.858 -23.589 49.825 1.00 72.36 194 GLU D O 1
ATOM 9353 N N . VAL D 1 199 ? -98.335 -24.191 47.695 1.00 64.62 195 VAL D N 1
ATOM 9354 C CA . VAL D 1 199 ? -97.224 -23.462 47.091 1.00 56.54 195 VAL D CA 1
ATOM 9355 C C . VAL D 1 199 ? -97.220 -22.027 47.597 1.00 50.27 195 VAL D C 1
ATOM 9356 O O . VAL D 1 199 ? -98.157 -21.262 47.339 1.00 52.58 195 VAL D O 1
ATOM 9360 N N . LYS D 1 200 ? -96.171 -21.657 48.326 1.00 46.77 196 LYS D N 1
ATOM 9361 C CA . LYS D 1 200 ? -96.049 -20.292 48.814 1.00 41.21 196 LYS D CA 1
ATOM 9362 C C . LYS D 1 200 ? -95.663 -19.364 47.672 1.00 44.23 196 LYS D C 1
ATOM 9363 O O . LYS D 1 200 ? -94.808 -19.693 46.844 1.00 40.54 196 LYS D O 1
ATOM 9369 N N . ARG D 1 201 ? -96.293 -18.196 47.635 1.00 38.37 197 ARG D N 1
ATOM 9370 C CA . ARG D 1 201 ? -96.031 -17.201 46.610 1.00 39.81 197 ARG D CA 1
ATOM 9371 C C . ARG D 1 201 ? -95.514 -15.920 47.251 1.00 37.57 197 ARG D C 1
ATOM 9372 O O . ARG D 1 201 ? -95.529 -15.754 48.475 1.00 35.23 197 ARG D O 1
ATOM 9380 N N . ILE D 1 202 ? -95.040 -15.013 46.392 1.00 32.14 198 ILE D N 1
ATOM 9381 C CA . ILE D 1 202 ? -94.441 -13.765 46.861 1.00 30.69 198 ILE D CA 1
ATOM 9382 C C . ILE D 1 202 ? -95.409 -13.002 47.758 1.00 32.31 198 ILE D C 1
ATOM 9383 O O . ILE D 1 202 ? -95.002 -12.399 48.760 1.00 35.14 198 ILE D O 1
ATOM 9388 N N . ARG D 1 203 ? -96.700 -13.006 47.406 1.00 33.02 199 ARG D N 1
ATOM 9389 C CA . ARG D 1 203 ? -97.697 -12.270 48.181 1.00 37.48 199 ARG D CA 1
ATOM 9390 C C . ARG D 1 203 ? -97.699 -12.676 49.651 1.00 35.64 199 ARG D C 1
ATOM 9391 O O . ARG D 1 203 ? -98.052 -11.865 50.517 1.00 38.80 199 ARG D O 1
ATOM 9399 N N . ASP D 1 204 ? -97.312 -13.917 49.960 1.00 35.41 200 ASP D N 1
ATOM 9400 C CA . ASP D 1 204 ? -97.320 -14.373 51.348 1.00 36.61 200 ASP D CA 1
ATOM 9401 C C . ASP D 1 204 ? -96.220 -13.744 52.189 1.00 39.44 200 ASP D C 1
ATOM 9402 O O . ASP D 1 204 ? -96.133 -14.048 53.385 1.00 38.19 200 ASP D O 1
ATOM 9407 N N . TYR D 1 205 ? -95.388 -12.881 51.601 1.00 34.66 201 TYR D N 1
ATOM 9408 C CA . TYR D 1 205 ? -94.285 -12.249 52.307 1.00 34.51 201 TYR D CA 1
ATOM 9409 C C . TYR D 1 205 ? -94.314 -10.731 52.221 1.00 34.79 201 TYR D C 1
ATOM 9410 O O . TYR D 1 205 ? -93.540 -10.075 52.930 1.00 34.08 201 TYR D O 1
ATOM 9419 N N . LEU D 1 206 ? -95.193 -10.156 51.406 1.00 34.66 202 LEU D N 1
ATOM 9420 C CA . LEU D 1 206 ? -95.204 -8.725 51.171 1.00 33.30 202 LEU D CA 1
ATOM 9421 C C . LEU D 1 206 ? -95.835 -8.006 52.354 1.00 38.59 202 LEU D C 1
ATOM 9422 O O . LEU D 1 206 ? -96.681 -8.557 53.064 1.00 40.98 202 LEU D O 1
ATOM 9427 N N . GLU D 1 207 ? -95.402 -6.769 52.570 1.00 40.12 203 GLU D N 1
ATOM 9428 C CA . GLU D 1 207 ? -96.022 -5.942 53.592 1.00 42.15 203 GLU D CA 1
ATOM 9429 C C . GLU D 1 207 ? -97.394 -5.471 53.121 1.00 47.72 203 GLU D C 1
ATOM 9430 O O . GLU D 1 207 ? -97.651 -5.331 51.920 1.00 47.00 203 GLU D O 1
ATOM 9436 N N . ILE D 1 208 ? -98.291 -5.251 54.087 1.00 49.55 204 ILE D N 1
ATOM 9437 C CA . ILE D 1 208 ? -99.587 -4.666 53.769 1.00 57.88 204 ILE D CA 1
ATOM 9438 C C . ILE D 1 208 ? -99.383 -3.251 53.223 1.00 63.17 204 ILE D C 1
ATOM 9439 O O . ILE D 1 208 ? -98.318 -2.641 53.377 1.00 73.36 204 ILE D O 1
ATOM 9444 N N . GLU D 1 209 ? -100.427 -2.732 52.573 1.00 60.67 205 GLU D N 1
ATOM 9445 C CA . GLU D 1 209 ? -100.358 -1.444 51.887 1.00 66.06 205 GLU D CA 1
ATOM 9446 C C . GLU D 1 209 ? -99.711 -0.367 52.754 1.00 74.95 205 GLU D C 1
ATOM 9447 O O . GLU D 1 209 ? -100.030 -0.217 53.938 1.00 79.88 205 GLU D O 1
ATOM 9453 N N . ARG D 1 210 ? -98.757 0.347 52.161 1.00 71.00 206 ARG D N 1
ATOM 9454 C CA . ARG D 1 210 ? -98.060 1.449 52.813 1.00 69.05 206 ARG D CA 1
ATOM 9455 C C . ARG D 1 210 ? -97.460 2.326 51.720 1.00 70.65 206 ARG D C 1
ATOM 9456 O O . ARG D 1 210 ? -97.657 2.085 50.526 1.00 67.11 206 ARG D O 1
ATOM 9464 N N . ASP D 1 211 ? -96.723 3.351 52.137 1.00 71.54 207 ASP D N 1
ATOM 9465 C CA . ASP D 1 211 ? -96.193 4.340 51.204 1.00 70.20 207 ASP D CA 1
ATOM 9466 C C . ASP D 1 211 ? -94.940 3.782 50.540 1.00 68.24 207 ASP D C 1
ATOM 9467 O O . ASP D 1 211 ? -93.885 3.677 51.175 1.00 67.69 207 ASP D O 1
ATOM 9472 N N . TRP D 1 212 ? -95.052 3.431 49.259 1.00 66.80 208 TRP D N 1
ATOM 9473 C CA . TRP D 1 212 ? -93.976 2.788 48.516 1.00 62.26 208 TRP D CA 1
ATOM 9474 C C . TRP D 1 212 ? -93.010 3.780 47.879 1.00 64.09 208 TRP D C 1
ATOM 9475 O O . TRP D 1 212 ? -92.161 3.366 47.083 1.00 63.81 208 TRP D O 1
ATOM 9486 N N . SER D 1 213 ? -93.112 5.068 48.223 1.00 61.92 209 SER D N 1
ATOM 9487 C CA . SER D 1 213 ? -92.373 6.110 47.512 1.00 60.55 209 SER D CA 1
ATOM 9488 C C . SER D 1 213 ? -90.871 5.850 47.516 1.00 55.51 209 SER D C 1
ATOM 9489 O O . SER D 1 213 ? -90.218 5.907 46.468 1.00 57.94 209 SER D O 1
ATOM 9492 N N . SER D 1 214 ? -90.301 5.568 48.688 1.00 57.72 210 SER D N 1
ATOM 9493 C CA . SER D 1 214 ? -88.861 5.355 48.763 1.00 61.06 210 SER D CA 1
ATOM 9494 C C . SER D 1 214 ? -88.415 4.060 48.098 1.00 55.71 210 SER D C 1
ATOM 9495 O O . SER D 1 214 ? -87.217 3.899 47.843 1.00 52.25 210 SER D O 1
ATOM 9498 N N . TYR D 1 215 ? -89.338 3.147 47.796 1.00 53.66 211 TYR D N 1
ATOM 9499 C CA . TYR D 1 215 ? -88.987 1.857 47.216 1.00 45.81 211 TYR D CA 1
ATOM 9500 C C . TYR D 1 215 ? -89.174 1.794 45.706 1.00 45.47 211 TYR D C 1
ATOM 9501 O O . TYR D 1 215 ? -88.736 0.817 45.090 1.00 41.06 211 TYR D O 1
ATOM 9510 N N . MET D 1 216 ? -89.791 2.804 45.094 1.00 47.98 212 MET D N 1
ATOM 9511 C CA . MET D 1 216 ? -90.004 2.784 43.652 1.00 48.99 212 MET D CA 1
ATOM 9512 C C . MET D 1 216 ? -88.671 2.834 42.917 1.00 47.21 212 MET D C 1
ATOM 9513 O O . MET D 1 216 ? -87.798 3.644 43.243 1.00 52.31 212 MET D O 1
ATOM 9518 N N . VAL D 1 217 ? -88.510 1.959 41.926 1.00 45.55 213 VAL D N 1
ATOM 9519 C CA . VAL D 1 217 ? -87.313 2.000 41.099 1.00 45.04 213 VAL D CA 1
ATOM 9520 C C . VAL D 1 217 ? -87.365 3.239 40.218 1.00 46.97 213 VAL D C 1
ATOM 9521 O O . VAL D 1 217 ? -88.420 3.595 39.674 1.00 49.67 213 VAL D O 1
ATOM 9525 N N . LEU D 1 218 ? -86.228 3.913 40.085 1.00 51.04 214 LEU D N 1
ATOM 9526 C CA . LEU D 1 218 ? -86.181 5.209 39.421 1.00 54.29 214 LEU D CA 1
ATOM 9527 C C . LEU D 1 218 ? -86.250 5.066 37.903 1.00 58.46 214 LEU D C 1
ATOM 9528 O O . LEU D 1 218 ? -85.798 4.071 37.330 1.00 59.04 214 LEU D O 1
ATOM 9533 N N . GLU D 1 219 ? -86.857 6.071 37.258 1.00 63.54 215 GLU D N 1
ATOM 9534 C CA . GLU D 1 219 ? -86.832 6.163 35.798 1.00 67.63 215 GLU D CA 1
ATOM 9535 C C . GLU D 1 219 ? -85.417 6.008 35.261 1.00 71.20 215 GLU D C 1
ATOM 9536 O O . GLU D 1 219 ? -85.179 5.266 34.300 1.00 64.32 215 GLU D O 1
ATOM 9542 N N . SER D 1 220 ? -84.470 6.734 35.862 1.00 77.19 216 SER D N 1
ATOM 9543 C CA . SER D 1 220 ? -83.072 6.698 35.445 1.00 81.57 216 SER D CA 1
ATOM 9544 C C . SER D 1 220 ? -82.563 5.269 35.285 1.00 78.72 216 SER D C 1
ATOM 9545 O O . SER D 1 220 ? -82.083 4.881 34.215 1.00 81.96 216 SER D O 1
ATOM 9548 N N . VAL D 1 221 ? -82.662 4.466 36.344 1.00 68.82 217 VAL D N 1
ATOM 9549 C CA . VAL D 1 221 ? -82.141 3.105 36.273 1.00 61.95 217 VAL D CA 1
ATOM 9550 C C . VAL D 1 221 ? -83.021 2.238 35.377 1.00 57.55 217 VAL D C 1
ATOM 9551 O O . VAL D 1 221 ? -82.518 1.379 34.642 1.00 69.65 217 VAL D O 1
ATOM 9555 N N . LEU D 1 222 ? -84.340 2.448 35.413 1.00 52.49 218 LEU D N 1
ATOM 9556 C CA . LEU D 1 222 ? -85.245 1.633 34.604 1.00 55.81 218 LEU D CA 1
ATOM 9557 C C . LEU D 1 222 ? -85.022 1.860 33.113 1.00 61.94 218 LEU D C 1
ATOM 9558 O O . LEU D 1 222 ? -84.843 0.904 32.349 1.00 62.60 218 LEU D O 1
ATOM 9563 N N . ASN D 1 223 ? -85.045 3.120 32.676 1.00 67.04 219 ASN D N 1
ATOM 9564 C CA . ASN D 1 223 ? -84.811 3.409 31.265 1.00 71.32 219 ASN D CA 1
ATOM 9565 C C . ASN D 1 223 ? -83.440 2.918 30.818 1.00 73.91 219 ASN D C 1
ATOM 9566 O O . ASN D 1 223 ? -83.295 2.377 29.716 1.00 81.09 219 ASN D O 1
ATOM 9571 N N . LYS D 1 224 ? -82.426 3.087 31.661 1.00 72.59 220 LYS D N 1
ATOM 9572 C CA . LYS D 1 224 ? -81.054 2.815 31.252 1.00 74.39 220 LYS D CA 1
ATOM 9573 C C . LYS D 1 224 ? -80.620 1.373 31.478 1.00 74.34 220 LYS D C 1
ATOM 9574 O O . LYS D 1 224 ? -79.757 0.882 30.743 1.00 79.42 220 LYS D O 1
ATOM 9580 N N . TRP D 1 225 ? -81.183 0.675 32.476 1.00 69.39 221 TRP D N 1
ATOM 9581 C CA . TRP D 1 225 ? -80.744 -0.688 32.755 1.00 64.25 221 TRP D CA 1
ATOM 9582 C C . TRP D 1 225 ? -81.889 -1.641 33.086 1.00 53.44 221 TRP D C 1
ATOM 9583 O O . TRP D 1 225 ? -81.623 -2.789 33.466 1.00 52.35 221 TRP D O 1
ATOM 9594 N N . GLY D 1 226 ? -83.145 -1.207 32.954 1.00 65.38 222 GLY D N 1
ATOM 9595 C CA . GLY D 1 226 ? -84.275 -2.048 33.324 1.00 67.84 222 GLY D CA 1
ATOM 9596 C C . GLY D 1 226 ? -84.290 -3.414 32.667 1.00 64.23 222 GLY D C 1
ATOM 9597 O O . GLY D 1 226 ? -84.865 -4.361 33.211 1.00 57.96 222 GLY D O 1
ATOM 9598 N N . HIS D 1 227 ? -83.665 -3.541 31.494 1.00 63.37 223 HIS D N 1
ATOM 9599 C CA . HIS D 1 227 ? -83.633 -4.819 30.790 1.00 65.03 223 HIS D CA 1
ATOM 9600 C C . HIS D 1 227 ? -82.908 -5.911 31.569 1.00 58.20 223 HIS D C 1
ATOM 9601 O O . HIS D 1 227 ? -83.125 -7.096 31.295 1.00 55.73 223 HIS D O 1
ATOM 9608 N N . GLN D 1 228 ? -82.061 -5.551 32.531 1.00 54.32 224 GLN D N 1
ATOM 9609 C CA . GLN D 1 228 ? -81.329 -6.537 33.315 1.00 52.49 224 GLN D CA 1
ATOM 9610 C C . GLN D 1 228 ? -82.090 -7.013 34.544 1.00 44.42 224 GLN D C 1
ATOM 9611 O O . GLN D 1 228 ? -81.688 -8.013 35.153 1.00 41.43 224 GLN D O 1
ATOM 9617 N N . PHE D 1 229 ? -83.160 -6.323 34.926 1.00 42.33 225 PHE D N 1
ATOM 9618 C CA . PHE D 1 229 ? -83.923 -6.705 36.107 1.00 38.58 225 PHE D CA 1
ATOM 9619 C C . PHE D 1 229 ? -84.712 -7.985 35.869 1.00 38.74 225 PHE D C 1
ATOM 9620 O O . PHE D 1 229 ? -85.281 -8.197 34.792 1.00 41.08 225 PHE D O 1
ATOM 9628 N N . ASP D 1 230 ? -84.746 -8.839 36.887 1.00 36.21 226 ASP D N 1
ATOM 9629 C CA . ASP D 1 230 ? -85.728 -9.913 36.960 1.00 39.02 226 ASP D CA 1
ATOM 9630 C C . ASP D 1 230 ? -86.963 -9.366 37.664 1.00 35.61 226 ASP D C 1
ATOM 9631 O O . ASP D 1 230 ? -86.869 -8.874 38.794 1.00 37.73 226 ASP D O 1
ATOM 9636 N N . ILE D 1 231 ? -88.111 -9.426 36.996 1.00 35.11 227 ILE D N 1
ATOM 9637 C CA . ILE D 1 231 ? -89.344 -8.832 37.500 1.00 37.13 227 ILE D CA 1
ATOM 9638 C C . ILE D 1 231 ? -90.278 -9.953 37.925 1.00 37.52 227 ILE D C 1
ATOM 9639 O O . ILE D 1 231 ? -90.565 -10.857 37.133 1.00 37.03 227 ILE D O 1
ATOM 9644 N N . VAL D 1 232 ? -90.762 -9.890 39.163 1.00 35.46 228 VAL D N 1
ATOM 9645 C CA . VAL D 1 232 ? -91.712 -10.871 39.667 1.00 34.42 228 VAL D CA 1
ATOM 9646 C C . VAL D 1 232 ? -92.998 -10.150 40.054 1.00 37.10 228 VAL D C 1
ATOM 9647 O O . VAL D 1 232 ? -93.043 -8.926 40.170 1.00 35.57 228 VAL D O 1
ATOM 9651 N N . LYS D 1 233 ? -94.052 -10.938 40.256 1.00 39.11 229 LYS D N 1
ATOM 9652 C CA . LYS D 1 233 ? -95.362 -10.432 40.641 1.00 39.30 229 LYS D CA 1
ATOM 9653 C C . LYS D 1 233 ? -95.754 -11.010 41.994 1.00 34.15 229 LYS D C 1
ATOM 9654 O O . LYS D 1 233 ? -95.098 -11.942 42.477 1.00 37.00 229 LYS D O 1
ATOM 9660 N N . PRO D 1 234 ? -96.796 -10.489 42.645 1.00 38.72 230 PRO D N 1
ATOM 9661 C CA . PRO D 1 234 ? -97.229 -11.105 43.912 1.00 38.18 230 PRO D CA 1
ATOM 9662 C C . PRO D 1 234 ? -97.609 -12.570 43.773 1.00 37.48 230 PRO D C 1
ATOM 9663 O O . PRO D 1 234 ? -97.478 -13.326 44.744 1.00 38.73 230 PRO D O 1
ATOM 9667 N N . ASP D 1 235 ? -98.073 -13.002 42.601 1.00 39.79 231 ASP D N 1
ATOM 9668 C CA . ASP D 1 235 ? -98.425 -14.402 42.403 1.00 42.46 231 ASP D CA 1
ATOM 9669 C C . ASP D 1 235 ? -97.245 -15.269 41.978 1.00 40.95 231 ASP D C 1
ATOM 9670 O O . ASP D 1 235 ? -97.428 -16.475 41.778 1.00 40.70 231 ASP D O 1
ATOM 9675 N N . SER D 1 236 ? -96.046 -14.704 41.838 1.00 39.40 232 SER D N 1
ATOM 9676 C CA . SER D 1 236 ? -94.893 -15.514 41.465 1.00 38.07 232 SER D CA 1
ATOM 9677 C C . SER D 1 236 ? -94.524 -16.492 42.577 1.00 36.83 232 SER D C 1
ATOM 9678 O O . SER D 1 236 ? -94.711 -16.223 43.767 1.00 37.79 232 SER D O 1
ATOM 9681 N N . SER D 1 237 ? -93.964 -17.631 42.177 1.00 36.70 233 SER D N 1
ATOM 9682 C CA . SER D 1 237 ? -93.578 -18.674 43.116 1.00 34.96 233 SER D CA 1
ATOM 9683 C C . SER D 1 237 ? -92.088 -18.672 43.432 1.00 34.67 233 SER D C 1
ATOM 9684 O O . SER D 1 237 ? -91.623 -19.549 44.163 1.00 31.82 233 SER D O 1
ATOM 9687 N N . SER D 1 238 ? -91.329 -17.705 42.922 1.00 32.61 234 SER D N 1
ATOM 9688 C CA . SER D 1 238 ? -89.934 -17.577 43.314 1.00 33.67 234 SER D CA 1
ATOM 9689 C C . SER D 1 238 ? -89.455 -16.175 42.975 1.00 29.76 234 SER D C 1
ATOM 9690 O O . SER D 1 238 ? -90.121 -15.422 42.260 1.00 34.30 234 SER D O 1
ATOM 9693 N N . CYS D 1 239 ? -88.281 -15.842 43.502 1.00 29.85 235 CYS D N 1
ATOM 9694 C CA . CYS D 1 239 ? -87.563 -14.632 43.127 1.00 33.23 235 CYS D CA 1
ATOM 9695 C C . CYS D 1 239 ? -86.074 -14.906 43.292 1.00 32.49 235 CYS D C 1
ATOM 9696 O O . CYS D 1 239 ? -85.669 -15.899 43.903 1.00 31.93 235 CYS D O 1
ATOM 9699 N N . CYS D 1 240 ? -85.256 -14.015 42.736 1.00 31.80 236 CYS D N 1
ATOM 9700 C CA . CYS D 1 240 ? -83.824 -14.268 42.690 1.00 32.67 236 CYS D CA 1
ATOM 9701 C C . CYS D 1 240 ? -83.166 -14.017 44.048 1.00 31.00 236 CYS D C 1
ATOM 9702 O O . CYS D 1 240 ? -83.734 -13.404 44.955 1.00 32.12 236 CYS D O 1
ATOM 9705 N N . CYS D 1 241 ? -81.929 -14.491 44.169 1.00 30.02 237 CYS D N 1
ATOM 9706 C CA . CYS D 1 241 ? -81.154 -14.294 45.384 1.00 31.36 237 CYS D CA 1
ATOM 9707 C C . CYS D 1 241 ? -80.920 -12.809 45.633 1.00 30.93 237 CYS D C 1
ATOM 9708 O O . CYS D 1 241 ? -80.588 -12.063 44.706 1.00 30.38 237 CYS D O 1
ATOM 9711 N N . PHE D 1 242 ? -81.161 -12.372 46.869 1.00 29.42 238 PHE D N 1
ATOM 9712 C CA . PHE D 1 242 ? -80.859 -11.002 47.279 1.00 28.64 238 PHE D CA 1
ATOM 9713 C C . PHE D 1 242 ? -79.402 -10.945 47.725 1.00 32.16 238 PHE D C 1
ATOM 9714 O O . PHE D 1 242 ? -79.009 -11.673 48.642 1.00 38.31 238 PHE D O 1
ATOM 9722 N N . THR D 1 243 ? -78.616 -10.059 47.122 1.00 29.15 239 THR D N 1
ATOM 9723 C CA . THR D 1 243 ? -77.213 -9.925 47.485 1.00 29.26 239 THR D CA 1
ATOM 9724 C C . THR D 1 243 ? -77.008 -8.680 48.337 1.00 29.77 239 THR D C 1
ATOM 9725 O O . THR D 1 243 ? -77.925 -7.889 48.568 1.00 29.46 239 THR D O 1
ATOM 9729 N N . ARG D 1 244 ? -75.767 -8.497 48.790 1.00 28.71 240 ARG D N 1
ATOM 9730 C CA . ARG D 1 244 ? -75.449 -7.333 49.614 1.00 28.42 240 ARG D CA 1
ATOM 9731 C C . ARG D 1 244 ? -75.690 -6.023 48.881 1.00 33.18 240 ARG D C 1
ATOM 9732 O O . ARG D 1 244 ? -75.909 -4.991 49.522 1.00 32.27 240 ARG D O 1
ATOM 9740 N N . GLY D 1 245 ? -75.637 -6.030 47.554 1.00 30.94 241 GLY D N 1
ATOM 9741 C CA . GLY D 1 245 ? -75.856 -4.819 46.797 1.00 34.63 241 GLY D CA 1
ATOM 9742 C C . GLY D 1 245 ? -77.276 -4.552 46.350 1.00 30.56 241 GLY D C 1
ATOM 9743 O O . GLY D 1 245 ? -77.479 -3.661 45.521 1.00 35.72 241 GLY D O 1
ATOM 9744 N N . TYR D 1 246 ? -78.266 -5.273 46.879 1.00 29.40 242 TYR D N 1
ATOM 9745 C CA . TYR D 1 246 ? -79.645 -5.038 46.467 1.00 29.25 242 TYR D CA 1
ATOM 9746 C C . TYR D 1 246 ? -80.074 -3.604 46.779 1.00 35.66 242 TYR D C 1
ATOM 9747 O O . TYR D 1 246 ? -79.736 -3.050 47.830 1.00 36.02 242 TYR D O 1
ATOM 9756 N N . THR D 1 247 ? -80.831 -3.014 45.846 1.00 35.55 243 THR D N 1
ATOM 9757 C CA . THR D 1 247 ? -81.241 -1.608 45.740 1.00 36.15 243 THR D CA 1
ATOM 9758 C C . THR D 1 247 ? -80.095 -0.699 45.315 1.00 34.31 243 THR D C 1
ATOM 9759 O O . THR D 1 247 ? -80.308 0.512 45.156 1.00 43.01 243 THR D O 1
ATOM 9763 N N . HIS D 1 248 ? -78.893 -1.236 45.107 1.00 39.31 244 HIS D N 1
ATOM 9764 C CA . HIS D 1 248 ? -77.747 -0.437 44.685 1.00 44.01 244 HIS D CA 1
ATOM 9765 C C . HIS D 1 248 ? -77.225 -0.945 43.346 1.00 47.05 244 HIS D C 1
ATOM 9766 O O . HIS D 1 248 ? -77.377 -0.254 42.335 1.00 57.07 244 HIS D O 1
ATOM 9773 N N . LEU D 1 249 ? -76.615 -2.127 43.303 1.00 49.07 245 LEU D N 1
ATOM 9774 C CA . LEU D 1 249 ? -76.326 -2.773 42.033 1.00 53.46 245 LEU D CA 1
ATOM 9775 C C . LEU D 1 249 ? -77.611 -3.324 41.421 1.00 59.40 245 LEU D C 1
ATOM 9776 O O . LEU D 1 249 ? -78.611 -3.547 42.109 1.00 54.99 245 LEU D O 1
ATOM 9781 N N . VAL D 1 250 ? -77.571 -3.567 40.109 1.00 53.38 246 VAL D N 1
ATOM 9782 C CA . VAL D 1 250 ? -78.734 -4.106 39.410 1.00 50.68 246 VAL D CA 1
ATOM 9783 C C . VAL D 1 250 ? -78.534 -5.594 39.149 1.00 51.69 246 VAL D C 1
ATOM 9784 O O . VAL D 1 250 ? -79.189 -6.436 39.774 1.00 40.90 246 VAL D O 1
ATOM 9788 N N . GLN D 1 251 ? -77.627 -5.928 38.234 1.00 51.93 247 GLN D N 1
ATOM 9789 C CA . GLN D 1 251 ? -77.536 -7.296 37.741 1.00 57.33 247 GLN D CA 1
ATOM 9790 C C . GLN D 1 251 ? -77.086 -8.247 38.841 1.00 50.74 247 GLN D C 1
ATOM 9791 O O . GLN D 1 251 ? -76.060 -8.029 39.497 1.00 44.55 247 GLN D O 1
ATOM 9797 N N . GLY D 1 252 ? -77.857 -9.312 39.034 1.00 42.83 248 GLY D N 1
ATOM 9798 C CA . GLY D 1 252 ? -77.508 -10.338 39.983 1.00 37.76 248 GLY D CA 1
ATOM 9799 C C . GLY D 1 252 ? -77.779 -9.992 41.426 1.00 32.73 248 GLY D C 1
ATOM 9800 O O . GLY D 1 252 ? -77.427 -10.781 42.303 1.00 35.49 248 GLY D O 1
ATOM 9801 N N . ALA D 1 253 ? -78.408 -8.851 41.706 1.00 35.28 249 ALA D N 1
ATOM 9802 C CA . ALA D 1 253 ? -78.562 -8.407 43.085 1.00 34.21 249 ALA D CA 1
ATOM 9803 C C . ALA D 1 253 ? -79.914 -8.759 43.689 1.00 30.29 249 ALA D C 1
ATOM 9804 O O . ALA D 1 253 ? -80.064 -8.673 44.915 1.00 28.48 249 ALA D O 1
ATOM 9806 N N . GLY D 1 254 ? -80.879 -9.163 42.878 1.00 30.13 250 GLY D N 1
ATOM 9807 C CA . GLY D 1 254 ? -82.192 -9.551 43.363 1.00 32.04 250 GLY D CA 1
ATOM 9808 C C . GLY D 1 254 ? -83.290 -9.058 42.439 1.00 29.74 250 GLY D C 1
ATOM 9809 O O . GLY D 1 254 ? -83.119 -8.129 41.651 1.00 32.55 250 GLY D O 1
ATOM 9810 N N . SER D 1 255 ? -84.450 -9.700 42.542 1.00 31.26 251 SER D N 1
ATOM 9811 C CA . SER D 1 255 ? -85.596 -9.342 41.724 1.00 32.32 251 SER D CA 1
ATOM 9812 C C . SER D 1 255 ? -86.238 -8.054 42.227 1.00 31.01 251 SER D C 1
ATOM 9813 O O . SER D 1 255 ? -86.025 -7.629 43.364 1.00 30.26 251 SER D O 1
ATOM 9816 N N . ILE D 1 256 ? -87.050 -7.443 41.366 1.00 32.00 252 ILE D N 1
ATOM 9817 C CA . ILE D 1 256 ? -87.898 -6.327 41.757 1.00 32.70 252 ILE D CA 1
ATOM 9818 C C . ILE D 1 256 ? -89.348 -6.729 41.511 1.00 32.58 252 ILE D C 1
ATOM 9819 O O . ILE D 1 256 ? -89.636 -7.713 40.828 1.00 35.20 252 ILE D O 1
ATOM 9824 N N . LEU D 1 257 ? -90.264 -5.944 42.072 1.00 33.97 253 LEU D N 1
ATOM 9825 C CA . LEU D 1 257 ? -91.666 -6.328 42.184 1.00 31.74 253 LEU D CA 1
ATOM 9826 C C . LEU D 1 257 ? -92.530 -5.425 41.312 1.00 36.64 253 LEU D C 1
ATOM 9827 O O . LEU D 1 257 ? -92.531 -4.202 41.488 1.00 37.76 253 LEU D O 1
ATOM 9832 N N . GLN D 1 258 ? -93.272 -6.030 40.386 1.00 36.04 254 GLN D N 1
ATOM 9833 C CA . GLN D 1 258 ? -94.260 -5.305 39.598 1.00 39.12 254 GLN D CA 1
ATOM 9834 C C . GLN D 1 258 ? -95.553 -5.183 40.399 1.00 41.32 254 GLN D C 1
ATOM 9835 O O . GLN D 1 258 ? -96.160 -6.195 40.763 1.00 41.63 254 GLN D O 1
ATOM 9841 N N . MET D 1 259 ? -95.959 -3.952 40.704 1.00 41.40 255 MET D N 1
ATOM 9842 C CA . MET D 1 259 ? -97.199 -3.745 41.440 1.00 45.33 255 MET D CA 1
ATOM 9843 C C . MET D 1 259 ? -98.400 -3.518 40.531 1.00 51.63 255 MET D C 1
ATOM 9844 O O . MET D 1 259 ? -99.540 -3.656 40.991 1.00 49.11 255 MET D O 1
ATOM 9849 N N . SER D 1 260 ? -98.180 -3.159 39.268 1.00 50.01 256 SER D N 1
ATOM 9850 C CA . SER D 1 260 ? -99.290 -2.974 38.346 1.00 52.18 256 SER D CA 1
ATOM 9851 C C . SER D 1 260 ? -99.936 -4.318 38.012 1.00 50.56 256 SER D C 1
ATOM 9852 O O . SER D 1 260 ? -99.359 -5.385 38.227 1.00 46.79 256 SER D O 1
ATOM 9855 N N . ASP D 1 261 ? -101.148 -4.259 37.466 1.00 61.06 257 ASP D N 1
ATOM 9856 C CA . ASP D 1 261 ? -101.874 -5.474 37.121 1.00 59.77 257 ASP D CA 1
ATOM 9857 C C . ASP D 1 261 ? -101.642 -5.925 35.682 1.00 58.82 257 ASP D C 1
ATOM 9858 O O . ASP D 1 261 ? -102.343 -6.829 35.216 1.00 61.77 257 ASP D O 1
ATOM 9863 N N . HIS D 1 262 ? -100.688 -5.318 34.972 1.00 56.12 258 HIS D N 1
ATOM 9864 C CA . HIS D 1 262 ? -100.423 -5.693 33.585 1.00 55.16 258 HIS D CA 1
ATOM 9865 C C . HIS D 1 262 ? -100.122 -7.183 33.474 1.00 52.93 258 HIS D C 1
ATOM 9866 O O . HIS D 1 262 ? -99.249 -7.709 34.170 1.00 54.52 258 HIS D O 1
ATOM 9873 N N . GLU D 1 263 ? -100.848 -7.863 32.584 1.00 53.79 259 GLU D N 1
ATOM 9874 C CA . GLU D 1 263 ? -100.676 -9.305 32.443 1.00 56.73 259 GLU D CA 1
ATOM 9875 C C . GLU D 1 263 ? -99.377 -9.667 31.737 1.00 56.77 259 GLU D C 1
ATOM 9876 O O . GLU D 1 263 ? -98.753 -10.678 32.078 1.00 58.07 259 GLU D O 1
ATOM 9882 N N . ASN D 1 264 ? -98.944 -8.861 30.774 1.00 51.34 260 ASN D N 1
ATOM 9883 C CA . ASN D 1 264 ? -97.739 -9.145 29.998 1.00 48.29 260 ASN D CA 1
ATOM 9884 C C . ASN D 1 264 ? -96.670 -8.127 30.389 1.00 48.17 260 ASN D C 1
ATOM 9885 O O . ASN D 1 264 ? -96.660 -6.999 29.885 1.00 52.86 260 ASN D O 1
ATOM 9890 N N . THR D 1 265 ? -95.775 -8.537 31.292 1.00 46.73 261 THR D N 1
ATOM 9891 C CA . THR D 1 265 ? -94.707 -7.653 31.753 1.00 48.62 261 THR D CA 1
ATOM 9892 C C . THR D 1 265 ? -93.797 -7.236 30.603 1.00 51.94 261 THR D C 1
ATOM 9893 O O . THR D 1 265 ? -93.503 -6.047 30.432 1.00 52.61 261 THR D O 1
ATOM 9897 N N . HIS D 1 266 ? -93.329 -8.206 29.810 1.00 51.44 262 HIS D N 1
ATOM 9898 C CA . HIS D 1 266 ? -92.409 -7.891 28.720 1.00 59.03 262 HIS D CA 1
ATOM 9899 C C . HIS D 1 266 ? -93.010 -6.883 27.748 1.00 59.79 262 HIS D C 1
ATOM 9900 O O . HIS D 1 266 ? -92.332 -5.937 27.329 1.00 64.71 262 HIS D O 1
ATOM 9907 N N . GLU D 1 267 ? -94.276 -7.068 27.366 1.00 56.79 263 GLU D N 1
ATOM 9908 C CA . GLU D 1 267 ? -94.897 -6.125 26.440 1.00 64.62 263 GLU D CA 1
ATOM 9909 C C . GLU D 1 267 ? -94.998 -4.739 27.063 1.00 64.59 263 GLU D C 1
ATOM 9910 O O . GLU D 1 267 ? -94.656 -3.736 26.427 1.00 62.38 263 GLU D O 1
ATOM 9916 N N . GLN D 1 268 ? -95.482 -4.664 28.307 1.00 52.26 264 GLN D N 1
ATOM 9917 C CA . GLN D 1 268 ? -95.678 -3.368 28.944 1.00 57.64 264 GLN D CA 1
ATOM 9918 C C . GLN D 1 268 ? -94.348 -2.699 29.261 1.00 60.43 264 GLN D C 1
ATOM 9919 O O . GLN D 1 268 ? -94.266 -1.466 29.292 1.00 60.60 264 GLN D O 1
ATOM 9925 N N . PHE D 1 269 ? -93.298 -3.493 29.490 1.00 59.25 265 PHE D N 1
ATOM 9926 C CA . PHE D 1 269 ? -91.985 -2.919 29.756 1.00 56.91 265 PHE D CA 1
ATOM 9927 C C . PHE D 1 269 ? -91.484 -2.127 28.554 1.00 65.71 265 PHE D C 1
ATOM 9928 O O . PHE D 1 269 ? -90.879 -1.059 28.709 1.00 69.97 265 PHE D O 1
ATOM 9936 N N . GLU D 1 270 ? -91.728 -2.636 27.345 1.00 60.70 266 GLU D N 1
ATOM 9937 C CA . GLU D 1 270 ? -91.316 -1.922 26.141 1.00 64.46 266 GLU D CA 1
ATOM 9938 C C . GLU D 1 270 ? -92.138 -0.654 25.943 1.00 72.00 266 GLU D C 1
ATOM 9939 O O . GLU D 1 270 ? -91.589 0.412 25.640 1.00 84.44 266 GLU D O 1
ATOM 9945 N N . ARG D 1 271 ? -93.459 -0.751 26.105 1.00 68.54 267 ARG D N 1
ATOM 9946 C CA . ARG D 1 271 ? -94.328 0.391 25.829 1.00 74.01 267 ARG D CA 1
ATOM 9947 C C . ARG D 1 271 ? -94.113 1.508 26.845 1.00 75.90 267 ARG D C 1
ATOM 9948 O O . ARG D 1 271 ? -93.826 2.653 26.477 1.00 81.29 267 ARG D O 1
ATOM 9956 N N . ASN D 1 272 ? -94.253 1.194 28.135 1.00 66.57 268 ASN D N 1
ATOM 9957 C CA . ASN D 1 272 ? -94.102 2.206 29.185 1.00 58.09 268 ASN D CA 1
ATOM 9958 C C . ASN D 1 272 ? -93.703 1.476 30.471 1.00 57.77 268 ASN D C 1
ATOM 9959 O O . ASN D 1 272 ? -94.560 1.116 31.278 1.00 59.95 268 ASN D O 1
ATOM 9964 N N . ARG D 1 273 ? -92.395 1.276 30.644 1.00 58.06 269 ARG D N 1
ATOM 9965 C CA . ARG D 1 273 ? -91.895 0.519 31.787 1.00 58.96 269 ARG D CA 1
ATOM 9966 C C . ARG D 1 273 ? -92.213 1.190 33.118 1.00 60.90 269 ARG D C 1
ATOM 9967 O O . ARG D 1 273 ? -92.206 0.518 34.153 1.00 51.58 269 ARG D O 1
ATOM 9975 N N . MET D 1 274 ? -92.487 2.497 33.122 1.00 64.05 270 MET D N 1
ATOM 9976 C CA . MET D 1 274 ? -92.864 3.158 34.367 1.00 62.92 270 MET D CA 1
ATOM 9977 C C . MET D 1 274 ? -94.279 2.810 34.804 1.00 60.04 270 MET D C 1
ATOM 9978 O O . MET D 1 274 ? -94.592 2.925 35.994 1.00 56.68 270 MET D O 1
ATOM 9983 N N . ALA D 1 275 ? -95.132 2.376 33.875 1.00 52.67 271 ALA D N 1
ATOM 9984 C CA . ALA D 1 275 ? -96.489 1.978 34.227 1.00 52.71 271 ALA D CA 1
ATOM 9985 C C . ALA D 1 275 ? -96.528 0.667 34.998 1.00 50.71 271 ALA D C 1
ATOM 9986 O O . ALA D 1 275 ? -97.564 0.345 35.587 1.00 54.43 271 ALA D O 1
ATOM 9988 N N . LEU D 1 276 ? -95.438 -0.105 34.987 1.00 51.75 272 LEU D N 1
ATOM 9989 C CA . LEU D 1 276 ? -95.387 -1.372 35.711 1.00 48.76 272 LEU D CA 1
ATOM 9990 C C . LEU D 1 276 ? -95.334 -1.189 37.224 1.00 50.46 272 LEU D C 1
ATOM 9991 O O . LEU D 1 276 ? -95.474 -2.179 37.952 1.00 47.63 272 LEU D O 1
ATOM 9996 N N . GLN D 1 277 ? -95.138 0.038 37.708 1.00 47.43 273 GLN D N 1
ATOM 9997 C CA . GLN D 1 277 ? -95.115 0.336 39.140 1.00 48.33 273 GLN D CA 1
ATOM 9998 C C . GLN D 1 277 ? -94.098 -0.542 39.867 1.00 45.69 273 GLN D C 1
ATOM 9999 O O . GLN D 1 277 ? -94.391 -1.164 40.889 1.00 46.91 273 GLN D O 1
ATOM 10005 N N . LEU D 1 278 ? -92.884 -0.589 39.320 1.00 42.20 274 LEU D N 1
ATOM 10006 C CA . LEU D 1 278 ? -91.834 -1.449 39.850 1.00 38.53 274 LEU D CA 1
ATOM 10007 C C . LEU D 1 278 ? -91.229 -0.852 41.114 1.00 41.12 274 LEU D C 1
ATOM 10008 O O . LEU D 1 278 ? -90.892 0.336 41.151 1.00 42.80 274 LEU D O 1
ATOM 10013 N N . ARG D 1 279 ? -91.084 -1.682 42.146 1.00 37.00 275 ARG D N 1
ATOM 10014 C CA . ARG D 1 279 ? -90.493 -1.254 43.404 1.00 39.47 275 ARG D CA 1
ATOM 10015 C C . ARG D 1 279 ? -89.544 -2.332 43.899 1.00 39.66 275 ARG D C 1
ATOM 10016 O O . ARG D 1 279 ? -89.676 -3.509 43.554 1.00 35.49 275 ARG D O 1
ATOM 10024 N N . TYR D 1 280 ? -88.585 -1.917 44.723 1.00 37.55 276 TYR D N 1
ATOM 10025 C CA . TYR D 1 280 ? -87.752 -2.888 45.411 1.00 34.01 276 TYR D CA 1
ATOM 10026 C C . TYR D 1 280 ? -88.554 -3.537 46.528 1.00 33.82 276 TYR D C 1
ATOM 10027 O O . TYR D 1 280 ? -89.455 -2.931 47.110 1.00 36.76 276 TYR D O 1
ATOM 10036 N N . PHE D 1 281 ? -88.230 -4.793 46.813 1.00 32.85 277 PHE D N 1
ATOM 10037 C CA . PHE D 1 281 ? -88.634 -5.378 48.080 1.00 34.51 277 PHE D CA 1
ATOM 10038 C C . PHE D 1 281 ? -88.081 -4.549 49.232 1.00 30.83 277 PHE D C 1
ATOM 10039 O O . PHE D 1 281 ? -86.954 -4.052 49.173 1.00 31.86 277 PHE D O 1
ATOM 10047 N N . THR D 1 282 ? -88.891 -4.376 50.273 1.00 30.77 278 THR D N 1
ATOM 10048 C CA . THR D 1 282 ? -88.429 -3.670 51.462 1.00 32.19 278 THR D CA 1
ATOM 10049 C C . THR D 1 282 ? -87.482 -4.568 52.254 1.00 32.74 278 THR D C 1
ATOM 10050 O O . THR D 1 282 ? -87.447 -5.782 52.062 1.00 32.77 278 THR D O 1
ATOM 10054 N N . ALA D 1 283 ? -86.686 -3.959 53.142 1.00 33.95 279 ALA D N 1
ATOM 10055 C CA . ALA D 1 283 ? -85.797 -4.775 53.966 1.00 34.50 279 ALA D CA 1
ATOM 10056 C C . ALA D 1 283 ? -86.592 -5.765 54.814 1.00 31.17 279 ALA D C 1
ATOM 10057 O O . ALA D 1 283 ? -86.182 -6.921 54.981 1.00 31.74 279 ALA D O 1
ATOM 10059 N N . ARG D 1 284 ? -87.757 -5.344 55.318 1.00 34.65 280 ARG D N 1
ATOM 10060 C CA . ARG D 1 284 ? -88.622 -6.266 56.048 1.00 34.18 280 ARG D CA 1
ATOM 10061 C C . ARG D 1 284 ? -89.017 -7.456 55.177 1.00 32.41 280 ARG D C 1
ATOM 10062 O O . ARG D 1 284 ? -89.042 -8.599 55.647 1.00 32.19 280 ARG D O 1
ATOM 10070 N N . GLU D 1 285 ? -89.315 -7.207 53.899 1.00 31.60 281 GLU D N 1
ATOM 10071 C CA . GLU D 1 285 ? -89.737 -8.292 53.015 1.00 29.97 281 GLU D CA 1
ATOM 10072 C C . GLU D 1 285 ? -88.576 -9.223 52.697 1.00 29.54 281 GLU D C 1
ATOM 10073 O O . GLU D 1 285 ? -88.752 -10.447 52.655 1.00 32.07 281 GLU D O 1
ATOM 10079 N N . VAL D 1 286 ? -87.388 -8.662 52.455 1.00 29.36 282 VAL D N 1
ATOM 10080 C CA . VAL D 1 286 ? -86.193 -9.489 52.289 1.00 27.78 282 VAL D CA 1
ATOM 10081 C C . VAL D 1 286 ? -85.983 -10.357 53.527 1.00 28.44 282 VAL D C 1
ATOM 10082 O O . VAL D 1 286 ? -85.743 -11.566 53.429 1.00 27.82 282 VAL D O 1
ATOM 10086 N N . ALA D 1 287 ? -86.100 -9.756 54.716 1.00 29.18 283 ALA D N 1
ATOM 10087 C CA . ALA D 1 287 ? -85.915 -10.523 55.946 1.00 27.63 283 ALA D CA 1
ATOM 10088 C C . ALA D 1 287 ? -86.913 -11.671 56.046 1.00 29.95 283 ALA D C 1
ATOM 10089 O O . ALA D 1 287 ? -86.544 -12.788 56.430 1.00 30.54 283 ALA D O 1
ATOM 10091 N N . ARG D 1 288 ? -88.177 -11.425 55.684 1.00 30.56 284 ARG D N 1
ATOM 10092 C CA . ARG D 1 288 ? -89.186 -12.478 55.763 1.00 27.82 284 ARG D CA 1
ATOM 10093 C C . ARG D 1 288 ? -88.892 -13.601 54.782 1.00 29.45 284 ARG D C 1
ATOM 10094 O O . ARG D 1 288 ? -89.046 -14.783 55.118 1.00 31.60 284 ARG D O 1
ATOM 10102 N N . LEU D 1 289 ? -88.496 -13.245 53.559 1.00 27.01 285 LEU D N 1
ATOM 10103 C CA . LEU D 1 289 ? -88.168 -14.250 52.555 1.00 28.06 285 LEU D CA 1
ATOM 10104 C C . LEU D 1 289 ? -86.980 -15.099 52.985 1.00 29.14 285 LEU D C 1
ATOM 10105 O O . LEU D 1 289 ? -86.896 -16.276 52.615 1.00 31.73 285 LEU D O 1
ATOM 10110 N N . MET D 1 290 ? -86.075 -14.540 53.786 1.00 30.08 286 MET D N 1
ATOM 10111 C CA . MET D 1 290 ? -84.936 -15.283 54.315 1.00 29.89 286 MET D CA 1
ATOM 10112 C C . MET D 1 290 ? -85.242 -16.016 55.617 1.00 32.31 286 MET D C 1
ATOM 10113 O O . MET D 1 290 ? -84.348 -16.665 56.168 1.00 32.77 286 MET D O 1
ATOM 10118 N N . GLY D 1 291 ? -86.475 -15.935 56.116 1.00 30.91 287 GLY D N 1
ATOM 10119 C CA . GLY D 1 291 ? -86.914 -16.732 57.241 1.00 28.74 287 GLY D CA 1
ATOM 10120 C C . GLY D 1 291 ? -86.887 -16.040 58.586 1.00 29.95 287 GLY D C 1
ATOM 10121 O O . GLY D 1 291 ? -87.167 -16.691 59.602 1.00 32.85 287 GLY D O 1
ATOM 10122 N N . PHE D 1 292 ? -86.557 -14.751 58.632 1.00 28.67 288 PHE D N 1
ATOM 10123 C CA . PHE D 1 292 ? -86.449 -14.073 59.910 1.00 30.43 288 PHE D CA 1
ATOM 10124 C C . PHE D 1 292 ? -87.841 -13.831 60.484 1.00 32.55 288 PHE D C 1
ATOM 10125 O O . PHE D 1 292 ? -88.797 -13.591 59.742 1.00 35.44 288 PHE D O 1
ATOM 10133 N N . PRO D 1 293 ? -87.984 -13.891 61.803 1.00 34.68 289 PRO D N 1
ATOM 10134 C CA . PRO D 1 293 ? -89.279 -13.610 62.423 1.00 36.98 289 PRO D CA 1
ATOM 10135 C C . PRO D 1 293 ? -89.577 -12.117 62.439 1.00 37.58 289 PRO D C 1
ATOM 10136 O O . PRO D 1 293 ? -88.700 -11.274 62.250 1.00 38.97 289 PRO D O 1
ATOM 10140 N N . GLU D 1 294 ? -90.858 -11.802 62.641 1.00 40.39 290 GLU D N 1
ATOM 10141 C CA . GLU D 1 294 ? -91.284 -10.407 62.674 1.00 43.92 290 GLU D CA 1
ATOM 10142 C C . GLU D 1 294 ? -90.589 -9.616 63.776 1.00 45.81 290 GLU D C 1
ATOM 10143 O O . GLU D 1 294 ? -90.492 -8.388 63.678 1.00 43.61 290 GLU D O 1
ATOM 10149 N N . SER D 1 295 ? -90.108 -10.289 64.821 1.00 41.17 291 SER D N 1
ATOM 10150 C CA . SER D 1 295 ? -89.507 -9.588 65.948 1.00 44.94 291 SER D CA 1
ATOM 10151 C C . SER D 1 295 ? -88.177 -8.932 65.594 1.00 41.52 291 SER D C 1
ATOM 10152 O O . SER D 1 295 ? -87.704 -8.085 66.357 1.00 48.26 291 SER D O 1
ATOM 10155 N N . LEU D 1 296 ? -87.556 -9.303 64.472 1.00 42.16 292 LEU D N 1
ATOM 10156 C CA . LEU D 1 296 ? -86.323 -8.640 64.066 1.00 38.11 292 LEU D CA 1
ATOM 10157 C C . LEU D 1 296 ? -86.574 -7.147 63.881 1.00 40.09 292 LEU D C 1
ATOM 10158 O O . LEU D 1 296 ? -87.455 -6.748 63.113 1.00 41.99 292 LEU D O 1
ATOM 10163 N N . GLU D 1 297 ? -85.806 -6.325 64.596 1.00 39.82 293 GLU D N 1
ATOM 10164 C CA . GLU D 1 297 ? -85.980 -4.879 64.578 1.00 44.43 293 GLU D CA 1
ATOM 10165 C C . GLU D 1 297 ? -84.643 -4.186 64.363 1.00 43.90 293 GLU D C 1
ATOM 10166 O O . GLU D 1 297 ? -83.599 -4.667 64.810 1.00 47.23 293 GLU D O 1
ATOM 10172 N N . TRP D 1 298 ? -84.692 -3.030 63.695 1.00 43.26 294 TRP D N 1
ATOM 10173 C CA . TRP D 1 298 ? -83.514 -2.187 63.529 1.00 42.98 294 TRP D CA 1
ATOM 10174 C C . TRP D 1 298 ? -83.778 -0.695 63.670 1.00 45.35 294 TRP D C 1
ATOM 10175 O O . TRP D 1 298 ? -82.813 0.059 63.823 1.00 48.78 294 TRP D O 1
ATOM 10186 N N . SER D 1 299 ? -85.031 -0.236 63.645 1.00 48.65 295 SER D N 1
ATOM 10187 C CA . SER D 1 299 ? -85.283 1.201 63.612 1.00 62.73 295 SER D CA 1
ATOM 10188 C C . SER D 1 299 ? -84.905 1.904 64.912 1.00 65.17 295 SER D C 1
ATOM 10189 O O . SER D 1 299 ? -84.672 3.116 64.893 1.00 70.44 295 SER D O 1
ATOM 10192 N N . LYS D 1 300 ? -84.831 1.184 66.032 1.00 61.80 296 LYS D N 1
ATOM 10193 C CA . LYS D 1 300 ? -84.351 1.763 67.285 1.00 72.11 296 LYS D CA 1
ATOM 10194 C C . LYS D 1 300 ? -82.831 1.760 67.393 1.00 71.45 296 LYS D C 1
ATOM 10195 O O . LYS D 1 300 ? -82.298 2.067 68.468 1.00 73.13 296 LYS D O 1
ATOM 10201 N N . SER D 1 301 ? -82.129 1.434 66.314 1.00 54.81 297 SER D N 1
ATOM 10202 C CA . SER D 1 301 ? -80.677 1.388 66.282 1.00 52.94 297 SER D CA 1
ATOM 10203 C C . SER D 1 301 ? -80.146 2.521 65.410 1.00 53.38 297 SER D C 1
ATOM 10204 O O . SER D 1 301 ? -80.905 3.320 64.853 1.00 53.37 297 SER D O 1
ATOM 10207 N N . ASN D 1 302 ? -78.822 2.579 65.291 1.00 51.12 298 ASN D N 1
ATOM 10208 C CA . ASN D 1 302 ? -78.160 3.497 64.375 1.00 56.91 298 ASN D CA 1
ATOM 10209 C C . ASN D 1 302 ? -77.919 2.878 63.004 1.00 51.76 298 ASN D C 1
ATOM 10210 O O . ASN D 1 302 ? -77.259 3.498 62.165 1.00 53.57 298 ASN D O 1
ATOM 10215 N N . VAL D 1 303 ? -78.434 1.677 62.764 1.00 43.31 299 VAL D N 1
ATOM 10216 C CA . VAL D 1 303 ? -78.270 0.986 61.491 1.00 40.07 299 VAL D CA 1
ATOM 10217 C C . VAL D 1 303 ? -79.456 1.345 60.603 1.00 45.46 299 VAL D C 1
ATOM 10218 O O . VAL D 1 303 ? -80.609 1.088 60.963 1.00 47.35 299 VAL D O 1
ATOM 10222 N N . THR D 1 304 ? -79.179 1.932 59.441 1.00 47.24 300 THR D N 1
ATOM 10223 C CA . THR D 1 304 ? -80.236 2.347 58.530 1.00 46.06 300 THR D CA 1
ATOM 10224 C C . THR D 1 304 ? -80.800 1.154 57.764 1.00 39.13 300 THR D C 1
ATOM 10225 O O . THR D 1 304 ? -80.189 0.087 57.684 1.00 42.27 300 THR D O 1
ATOM 10229 N N . GLU D 1 305 ? -81.989 1.356 57.192 1.00 39.69 301 GLU D N 1
ATOM 10230 C CA . GLU D 1 305 ? -82.573 0.324 56.340 1.00 37.60 301 GLU D CA 1
ATOM 10231 C C . GLU D 1 305 ? -81.654 -0.005 55.171 1.00 35.94 301 GLU D C 1
ATOM 10232 O O . GLU D 1 305 ? -81.527 -1.171 54.781 1.00 35.10 301 GLU D O 1
ATOM 10238 N N . LYS D 1 306 ? -80.992 1.009 54.608 1.00 40.62 302 LYS D N 1
ATOM 10239 C CA . LYS D 1 306 ? -80.041 0.755 53.527 1.00 39.47 302 LYS D CA 1
ATOM 10240 C C . LYS D 1 306 ? -78.915 -0.155 53.994 1.00 37.32 302 LYS D C 1
ATOM 10241 O O . LYS D 1 306 ? -78.484 -1.053 53.259 1.00 39.86 302 LYS D O 1
ATOM 10247 N N A CYS D 1 307 ? -78.431 0.049 55.222 0.40 36.72 303 CYS D N 1
ATOM 10248 N N B CYS D 1 307 ? -78.435 0.046 55.221 0.60 36.96 303 CYS D N 1
ATOM 10249 C CA A CYS D 1 307 ? -77.421 -0.849 55.768 0.40 37.36 303 CYS D CA 1
ATOM 10250 C CA B CYS D 1 307 ? -77.424 -0.856 55.752 0.60 37.71 303 CYS D CA 1
ATOM 10251 C C A CYS D 1 307 ? -77.987 -2.240 56.013 0.40 35.55 303 CYS D C 1
ATOM 10252 C C B CYS D 1 307 ? -77.993 -2.245 55.989 0.60 36.09 303 CYS D C 1
ATOM 10253 O O A CYS D 1 307 ? -77.261 -3.233 55.889 0.40 33.81 303 CYS D O 1
ATOM 10254 O O B CYS D 1 307 ? -77.278 -3.242 55.835 0.60 34.32 303 CYS D O 1
ATOM 10259 N N . MET D 1 308 ? -79.275 -2.330 56.356 1.00 33.37 304 MET D N 1
ATOM 10260 C CA . MET D 1 308 ? -79.886 -3.632 56.615 1.00 31.65 304 MET D CA 1
ATOM 10261 C C . MET D 1 308 ? -79.878 -4.505 55.367 1.00 29.35 304 MET D C 1
ATOM 10262 O O . MET D 1 308 ? -79.697 -5.725 55.457 1.00 30.11 304 MET D O 1
ATOM 10267 N N . TYR D 1 309 ? -80.096 -3.907 54.190 1.00 31.09 305 TYR D N 1
ATOM 10268 C CA . TYR D 1 309 ? -80.025 -4.702 52.969 1.00 28.56 305 TYR D CA 1
ATOM 10269 C C . TYR D 1 309 ? -78.668 -5.378 52.841 1.00 29.60 305 TYR D C 1
ATOM 10270 O O . TYR D 1 309 ? -78.585 -6.549 52.457 1.00 29.24 305 TYR D O 1
ATOM 10279 N N . ARG D 1 310 ? -77.592 -4.642 53.144 1.00 30.09 306 ARG D N 1
ATOM 10280 C CA A ARG D 1 310 ? -76.255 -5.209 53.023 0.48 32.01 306 ARG D CA 1
ATOM 10281 C CA B ARG D 1 310 ? -76.247 -5.203 53.036 0.52 32.09 306 ARG D CA 1
ATOM 10282 C C . ARG D 1 310 ? -76.035 -6.326 54.038 1.00 32.85 306 ARG D C 1
ATOM 10283 O O . ARG D 1 310 ? -75.418 -7.349 53.717 1.00 31.47 306 ARG D O 1
ATOM 10298 N N . LEU D 1 311 ? -76.533 -6.154 55.267 1.00 29.94 307 LEU D N 1
ATOM 10299 C CA . LEU D 1 311 ? -76.389 -7.206 56.267 1.00 29.66 307 LEU D CA 1
ATOM 10300 C C . LEU D 1 311 ? -77.245 -8.418 55.927 1.00 30.95 307 LEU D C 1
ATOM 10301 O O . LEU D 1 311 ? -76.796 -9.563 56.072 1.00 31.03 307 LEU D O 1
ATOM 10306 N N . LEU D 1 312 ? -78.489 -8.189 55.492 1.00 29.18 308 LEU D N 1
ATOM 10307 C CA . LEU D 1 312 ? -79.343 -9.304 55.091 1.00 26.00 308 LEU D CA 1
ATOM 10308 C C . LEU D 1 312 ? -78.730 -10.079 53.937 1.00 28.18 308 LEU D C 1
ATOM 10309 O O . LEU D 1 312 ? -78.814 -11.311 53.896 1.00 31.63 308 LEU D O 1
ATOM 10314 N N . GLY D 1 313 ? -78.113 -9.374 52.987 1.00 29.19 309 GLY D N 1
ATOM 10315 C CA . GLY D 1 313 ? -77.558 -10.057 51.830 1.00 27.72 309 GLY D CA 1
ATOM 10316 C C . GLY D 1 313 ? -76.452 -11.030 52.179 1.00 30.52 309 GLY D C 1
ATOM 10317 O O . GLY D 1 313 ? -76.145 -11.923 51.380 1.00 32.40 309 GLY D O 1
ATOM 10318 N N . ASN D 1 314 ? -75.864 -10.900 53.368 1.00 26.68 310 ASN D N 1
ATOM 10319 C CA . ASN D 1 314 ? -74.813 -11.806 53.807 1.00 31.06 310 ASN D CA 1
ATOM 10320 C C . ASN D 1 314 ? -75.289 -12.781 54.878 1.00 33.99 310 ASN D C 1
ATOM 10321 O O . ASN D 1 314 ? -74.458 -13.430 55.523 1.00 37.33 310 ASN D O 1
ATOM 10326 N N A SER D 1 315 ? -76.598 -12.905 55.073 0.60 31.51 311 SER D N 1
ATOM 10327 N N B SER D 1 315 ? -76.597 -12.898 55.091 0.40 31.74 311 SER D N 1
ATOM 10328 C CA A SER D 1 315 ? -77.154 -13.723 56.139 0.60 29.97 311 SER D CA 1
ATOM 10329 C CA B SER D 1 315 ? -77.131 -13.707 56.178 0.40 30.15 311 SER D CA 1
ATOM 10330 C C A SER D 1 315 ? -77.653 -15.072 55.621 0.60 27.77 311 SER D C 1
ATOM 10331 C C B SER D 1 315 ? -77.309 -15.160 55.732 0.40 28.83 311 SER D C 1
ATOM 10332 O O A SER D 1 315 ? -77.758 -15.317 54.418 0.60 27.77 311 SER D O 1
ATOM 10333 O O B SER D 1 315 ? -76.857 -15.570 54.662 0.40 27.31 311 SER D O 1
ATOM 10338 N N . ILE D 1 316 ? -77.968 -15.957 56.571 1.00 34.95 312 ILE D N 1
ATOM 10339 C CA . ILE D 1 316 ? -78.400 -17.310 56.227 1.00 35.82 312 ILE D CA 1
ATOM 10340 C C . ILE D 1 316 ? -79.884 -17.280 55.891 1.00 32.00 312 ILE D C 1
ATOM 10341 O O . ILE D 1 316 ? -80.596 -16.328 56.213 1.00 35.02 312 ILE D O 1
ATOM 10346 N N . ASN D 1 317 ? -80.378 -18.349 55.257 1.00 30.68 313 ASN D N 1
ATOM 10347 C CA . ASN D 1 317 ? -81.820 -18.564 55.292 1.00 32.68 313 ASN D CA 1
ATOM 10348 C C . ASN D 1 317 ? -82.118 -19.273 56.600 1.00 32.66 313 ASN D C 1
ATOM 10349 O O . ASN D 1 317 ? -81.704 -20.419 56.810 1.00 30.43 313 ASN D O 1
ATOM 10354 N N . VAL D 1 318 ? -82.844 -18.574 57.470 1.00 33.93 314 VAL D N 1
ATOM 10355 C CA . VAL D 1 318 ? -83.104 -19.045 58.825 1.00 30.94 314 VAL D CA 1
ATOM 10356 C C . VAL D 1 318 ? -83.930 -20.325 58.812 1.00 32.69 314 VAL D C 1
ATOM 10357 O O . VAL D 1 318 ? -83.721 -21.228 59.632 1.00 31.97 314 VAL D O 1
ATOM 10361 N N . LYS D 1 319 ? -84.894 -20.416 57.895 1.00 31.44 315 LYS D N 1
ATOM 10362 C CA . LYS D 1 319 ? -85.781 -21.575 57.867 1.00 29.59 315 LYS D CA 1
ATOM 10363 C C . LYS D 1 319 ? -85.033 -22.841 57.453 1.00 31.67 315 LYS D C 1
ATOM 10364 O O . LYS D 1 319 ? -85.172 -23.888 58.100 1.00 30.27 315 LYS D O 1
ATOM 10370 N N . VAL D 1 320 ? -84.258 -22.777 56.361 1.00 31.40 316 VAL D N 1
ATOM 10371 C CA . VAL D 1 320 ? -83.477 -23.942 55.935 1.00 29.97 316 VAL D CA 1
ATOM 10372 C C . VAL D 1 320 ? -82.533 -24.391 57.046 1.00 30.66 316 VAL D C 1
ATOM 10373 O O . VAL D 1 320 ? -82.444 -25.583 57.368 1.00 30.61 316 VAL D O 1
ATOM 10377 N N . VAL D 1 321 ? -81.836 -23.438 57.667 1.00 28.43 317 VAL D N 1
ATOM 10378 C CA . VAL D 1 321 ? -80.891 -23.789 58.727 1.00 29.21 317 VAL D CA 1
ATOM 10379 C C . VAL D 1 321 ? -81.610 -24.380 59.936 1.00 30.01 317 VAL D C 1
ATOM 10380 O O . VAL D 1 321 ? -81.081 -25.280 60.598 1.00 28.35 317 VAL D O 1
ATOM 10384 N N . SER D 1 322 ? -82.833 -23.923 60.232 1.00 29.52 318 SER D N 1
ATOM 10385 C CA . SER D 1 322 ? -83.562 -24.507 61.353 1.00 32.70 318 SER D CA 1
ATOM 10386 C C . SER D 1 322 ? -83.824 -25.990 61.120 1.00 32.43 318 SER D C 1
ATOM 10387 O O . SER D 1 322 ? -83.711 -26.797 62.046 1.00 33.16 318 SER D O 1
ATOM 10390 N N . TYR D 1 323 ? -84.126 -26.379 59.874 1.00 30.60 319 TYR D N 1
ATOM 10391 C CA . TYR D 1 323 ? -84.281 -27.803 59.588 1.00 32.55 319 TYR D CA 1
ATOM 10392 C C . TYR D 1 323 ? -82.964 -28.548 59.757 1.00 31.26 319 TYR D C 1
ATOM 10393 O O . TYR D 1 323 ? -82.939 -29.652 60.317 1.00 32.98 319 TYR D O 1
ATOM 10402 N N . LEU D 1 324 ? -81.865 -27.959 59.275 1.00 30.94 320 LEU D N 1
ATOM 10403 C CA . LEU D 1 324 ? -80.554 -28.593 59.399 1.00 31.02 320 LEU D CA 1
ATOM 10404 C C . LEU D 1 324 ? -80.122 -28.726 60.855 1.00 33.57 320 LEU D C 1
ATOM 10405 O O . LEU D 1 324 ? -79.464 -29.706 61.218 1.00 32.42 320 LEU D O 1
ATOM 10410 N N . ILE D 1 325 ? -80.462 -27.743 61.696 1.00 30.21 321 ILE D N 1
ATOM 10411 C CA . ILE D 1 325 ? -80.159 -27.854 63.127 1.00 29.47 321 ILE D CA 1
ATOM 10412 C C . ILE D 1 325 ? -80.888 -29.044 63.739 1.00 35.71 321 ILE D C 1
ATOM 10413 O O . ILE D 1 325 ? -80.320 -29.797 64.541 1.00 37.32 321 ILE D O 1
ATOM 10418 N N . SER D 1 326 ? -82.153 -29.239 63.363 1.00 33.78 322 SER D N 1
ATOM 10419 C CA . SER D 1 326 ? -82.904 -30.390 63.851 1.00 38.22 322 SER D CA 1
ATOM 10420 C C . SER D 1 326 ? -82.260 -31.699 63.410 1.00 39.84 322 SER D C 1
ATOM 10421 O O . SER D 1 326 ? -82.171 -32.653 64.196 1.00 40.21 322 SER D O 1
ATOM 10424 N N . LEU D 1 327 ? -81.819 -31.767 62.152 1.00 35.93 323 LEU D N 1
ATOM 10425 C CA . LEU D 1 327 ? -81.105 -32.946 61.676 1.00 37.62 323 LEU D CA 1
ATOM 10426 C C . LEU D 1 327 ? -79.814 -33.156 62.458 1.00 34.72 323 LEU D C 1
ATOM 10427 O O . LEU D 1 327 ? -79.528 -34.267 62.922 1.00 41.21 323 LEU D O 1
ATOM 10432 N N . LEU D 1 328 ? -79.027 -32.089 62.622 1.00 32.05 324 LEU D N 1
ATOM 10433 C CA . LEU D 1 328 ? -77.710 -32.214 63.240 1.00 33.14 324 LEU D CA 1
ATOM 10434 C C . LEU D 1 328 ? -77.817 -32.708 64.678 1.00 36.23 324 LEU D C 1
ATOM 10435 O O . LEU D 1 328 ? -77.066 -33.597 65.100 1.00 36.45 324 LEU D O 1
ATOM 10440 N N . LEU D 1 329 ? -78.740 -32.134 65.448 1.00 36.14 325 LEU D N 1
ATOM 10441 C CA . LEU D 1 329 ? -78.820 -32.365 66.887 1.00 36.28 325 LEU D CA 1
ATOM 10442 C C . LEU D 1 329 ? -79.735 -33.521 67.262 1.00 47.87 325 LEU D C 1
ATOM 10443 O O . LEU D 1 329 ? -80.013 -33.710 68.452 1.00 48.29 325 LEU D O 1
ATOM 10448 N N . GLU D 1 330 ? -80.217 -34.288 66.285 1.00 45.22 326 GLU D N 1
ATOM 10449 C CA . GLU D 1 330 ? -81.195 -35.327 66.588 1.00 54.44 326 GLU D CA 1
ATOM 10450 C C . GLU D 1 330 ? -80.735 -36.336 67.646 1.00 53.10 326 GLU D C 1
ATOM 10451 O O . GLU D 1 330 ? -81.606 -36.819 68.391 1.00 56.77 326 GLU D O 1
ATOM 10457 N N . PRO D 1 331 ? -79.448 -36.691 67.786 1.00 52.05 327 PRO D N 1
ATOM 10458 C CA . PRO D 1 331 ? -79.074 -37.600 68.887 1.00 57.32 327 PRO D CA 1
ATOM 10459 C C . PRO D 1 331 ? -79.286 -37.024 70.281 1.00 60.57 327 PRO D C 1
ATOM 10460 O O . PRO D 1 331 ? -79.294 -37.795 71.250 1.00 55.73 327 PRO D O 1
ATOM 10464 N N . LEU D 1 332 ? -79.477 -35.711 70.420 1.00 55.68 328 LEU D N 1
ATOM 10465 C CA . LEU D 1 332 ? -79.704 -35.125 71.738 1.00 64.03 328 LEU D CA 1
ATOM 10466 C C . LEU D 1 332 ? -81.143 -35.269 72.220 1.00 74.22 328 LEU D C 1
ATOM 10467 O O . LEU D 1 332 ? -81.460 -34.788 73.315 1.00 81.67 328 LEU D O 1
ATOM 10472 N N . ASN D 1 333 ? -82.013 -35.908 71.436 1.00 73.49 329 ASN D N 1
ATOM 10473 C CA . ASN D 1 333 ? -83.374 -36.269 71.839 1.00 76.98 329 ASN D CA 1
ATOM 10474 C C . ASN D 1 333 ? -84.239 -35.066 72.203 1.00 78.04 329 ASN D C 1
ATOM 10475 O O . ASN D 1 333 ? -85.203 -35.208 72.963 1.00 82.62 329 ASN D O 1
ATOM 10480 N N . PHE D 1 334 ? -83.924 -33.877 71.697 1.00 74.60 330 PHE D N 1
ATOM 10481 C CA . PHE D 1 334 ? -84.738 -32.706 72.015 1.00 77.85 330 PHE D CA 1
ATOM 10482 C C . PHE D 1 334 ? -86.172 -32.870 71.512 1.00 83.18 330 PHE D C 1
ATOM 10483 O O . PHE D 1 334 ? -86.559 -32.281 70.503 1.00 79.09 330 PHE D O 1
#

Solvent-accessible surface area: 55928 Å² total; per-residue (Å²): 190,7,95,0,0,0,1,42,7,21,3,0,6,10,25,13,0,2,81,78,19,123,23,40,20,60,9,46,10,0,0,20,72,48,68,76,2,12,65,0,0,40,70,39,30,33,193,54,8,131,100,52,41,9,16,83,3,67,22,168,49,6,44,81,28,80,8,80,0,5,0,4,32,9,52,4,50,11,51,86,60,44,18,110,58,108,116,70,46,85,44,44,14,73,6,0,73,27,2,14,108,20,2,67,136,18,117,110,53,1,67,13,4,0,3,8,7,46,73,22,0,51,154,9,124,14,1,97,74,2,74,77,24,3,150,110,22,29,15,41,42,24,55,15,62,6,9,1,73,88,7,30,15,1,0,16,2,16,32,3,3,1,0,0,12,38,98,47,173,36,173,32,45,19,91,42,0,68,152,72,14,172,54,66,119,146,104,58,75,31,94,54,0,130,86,27,26,33,133,173,93,116,44,79,100,13,64,3,118,94,75,19,1,85,107,29,3,75,72,22,50,39,10,58,49,75,27,61,43,5,16,4,2,11,34,0,4,33,33,14,12,67,15,3,7,0,0,2,0,57,12,130,49,149,81,26,132,46,11,7,37,60,78,44,71,35,0,83,4,3,28,0,0,0,43,0,3,0,60,1,0,19,8,54,104,80,0,49,31,94,156,26,137,5,78,51,68,18,0,17,26,22,0,6,74,14,8,3,0,74,0,0,6,35,0,0,30,5,0,5,90,65,44,139,132,215,118,2,99,0,0,0,1,34,7,20,3,0,3,10,24,11,0,0,46,25,3,36,22,34,19,60,10,47,10,0,0,20,95,61,91,68,2,12,61,0,0,40,61,35,30,35,186,57,8,101,117,32,32,10,28,83,3,68,22,164,51,5,41,80,26,81,9,78,0,4,0,3,28,9,67,4,119,74,85,120,81,219,96,122,14,65,4,0,53,29,2,8,105,18,2,68,134,15,119,113,50,1,74,13,2,0,3,6,7,47,59,38,0,10,101,11,169,14,1,62,72,1,16,82,30,2,153,122,23,22,11,38,40,21,33,17,10,2,1,2,71,36,10,64,15,1,0,39,3,22,32,2,2,0,0,0,12,36,106,45,172,30,76,25,22,12,8,24,0,10,54,5,24,50,34,61,141,137,44,52,101,79,85,76,0,127,81,27,25,29,121,111,97,111,50,78,99,14,60,2,119,95,78,37,1,89,128,121,1,128,61,21,64,39,11,50,46,74,29,55,43,5,55,32,3,45,147,14,5,20,102,136,15,125,66,3,8,0,0,1,0,59,13,130,59,167,93,30,135,77,32,20,92,164,75,60,71,33,0,89,4,3,26,0,0,0,40,0,2,0,62,1,0,21,9,32,103,81,0,52,28,107,149,28,131,6,85,54,87,6,0,10,76,28,0,6,100,14,6,2,0,38,0,0,1,5,0,0,10,0,0,4,22,58,45,77,75,182,2,99,0,0,1,1,20,8,22,3,0,3,10,23,13,0,0,79,83,21,126,19,39,18,56,11,46,6,0,0,19,78,40,90,55,2,13,61,0,0,29,75,40,30,35,177,56,10,100,113,41,67,12,34,90,5,69,23,170,49,5,60,81,18,78,10,83,0,6,0,4,18,4,32,111,60,121,133,223,13,104,5,1,43,34,2,7,108,20,2,63,130,16,120,100,52,0,78,15,4,0,3,10,4,66,95,38,10,37,67,37,169,7,1,73,69,1,44,83,26,1,143,110,22,25,15,41,42,21,47,9,35,4,6,2,74,46,6,45,14,1,0,40,5,29,38,2,3,0,0,0,8,37,102,49,174,45,163,23,32,7,9,4,0,27,8,36,0,104,28,10,19,128,109,66,94,50,53,102,0,102,41,25,19,34,80,141,93,107,48,76,101,11,66,5,120,93,63,35,2,87,127,114,1,125,74,20,65,36,10,39,19,84,30,56,45,4,54,32,1,45,131,9,6,24,119,111,24,128,64,2,7,0,0,1,0,55,10,134,56,168,86,30,122,70,20,21,112,172,81,59,74,40,0,89,3,3,30,0,0,0,31,0,2,0,64,0,0,5,7,52,94,75,0,60,28,44,162,21,138,5,80,54,94,32,0,13,50,15,0,6,86,14,9,4,1,70,0,0,4,28,0,0,29,0,0,4,34,58,50,113,116,189,4,98,0,0,1,2,13,6,20,4,0,4,10,25,13,0,1,80,86,21,128,18,44,20,59,11,45,8,0,0,5,21,23,23,43,2,10,60,0,0,42,83,40,32,37,170,48,7,79,64,58,37,8,22,85,3,68,24,130,50,5,36,68,29,78,9,84,1,5,0,4,13,8,3,45,34,22,37,91,110,76,89,20,89,15,2,48,29,2,8,107,19,2,65,129,17,117,109,51,0,70,12,4,0,3,0,7,54,110,33,12,58,154,38,141,8,1,83,69,1,78,80,25,2,148,109,22,26,14,39,43,20,58,20,59,6,15,1,68,98,19,60,13,1,1,47,6,42,21,3,1,1,0,0,5,35,106,48,173,39,168,28,44,11,102,38,0,56,137,64,27,146,170,242,66,148,89,88,81,0,125,81,26,35,35,144,151,109,106,44,76,98,14,58,2,123,98,59,26,1,65,94,61,2,123,71,22,65,41,13,50,44,76,29,54,33,4,52,47,2,40,35,0,6,17,68,41,28,134,62,2,8,0,0,1,0,57,11,139,57,153,64,28,133,105,34,17,104,203,80,46,65,33,0,87,3,3,30,0,0,0,36,0,2,1,57,1,0,17,9,52,97,75,0,80,28,86,178,23,100,6,78,55,112,33,0,8,40,25,0,9,37,12,6,1,0,72,0,0,5,29,0,0,29,2,0,2,82,58,50,141,110

B-factor: mean 44.75, std 15.25, range [20.61, 107.23]

Sequence (1269 aa):
RLRVLELYSGIGGMHYALNLANIPADIVCAIDINPQANEIYNLNHGKLAKHMDISTLTAKDFDAFDCKLWTMSPSCQPFTRIGNRKDILDPRSQAFLNILNVLPHVNNLPEYILIENVQGFEESKAAEECRKVVLRNCGYNLIEGILSPNQFNIPNSSRSRWYGLARLNFKGEWSIDDVFQFSEVAQKEGEVKRIRDYLEIERDWSSYMVLESVLNKWGHQFDIVKPDSSSCCCFTRGYTHLVQGAGSILQMSDDHEENTHEQFERNRMALQLRYFTAREVARLMGFPESLEEWSKSNVTEKCCMYRLLGNSSINVKKVVSYLISLLLEPLNFKRLRVLELYSGIGGMHYALNLANIPADIVCAIDINPQANEIYNLNHGKKLAKHMDISTLTAKDFDAFDCKLWTMSSPSCQPFTRIPRSQAFLNILNNVVLPHVNNNLPEYILLIENVQGFEESKAAEECRKVLRNCGYNLIEGILSPNQFNIPNSSRSRWYGLARLNNFKGEWSIDDVFQFSEVAQKEGEVKRIRDYLEIERDWSSYMVLESVVLNKWGHQFDIVKPDSSSSCCCFTRGYTHLVQGAGSILQMSDHENTHEQFERNRMALQLRYFTAREVARLMGFPESLEWSKSNVTEKCCMYRLLGNSINVKVVSYLISSLLLEPLNFRLRVLELYSGIGGMHYALNLANIPADIVCAIDINPQANEIYNLNHGKLAKHMDISTLTAKDFDAFDCKLWTMSPSCQPPRSQAFLNILNVLPHVNNNLPEYILLIENVQGFEESKAAEECRKVLRNCGYNLIEGILSPNQFNIPNSRSRWYGLARLNFKGEWSIDDVFQFSEVAQKEGEEVKRIRRDYLEIERDWSSYMVLESVLNKWGHQFDIVKPDSSSCCCFTRGYTHLVQGAGSILQMSDHENTHEQFERNRMALQLRYFTAREVARLMMGFPESLEWSKSNVTEKCCMYRLLGNSSINVKVVSSYLISLLLEPLNFRLRVLELYSGIGGMHYALNLANIPADIVCAIDINPQANEIYNLNHGKLAKHMDISTLTAKDFDAFDCKLWTMSPSCQPFTDPRSQAFLNILNVLPHVNNLPEYILIENVQGFEESKAAEECRKVLRNCGYNLIEGILSPNQFNIPNSRSRWYGLARLNFKGEWSIDDVFQFSEVEGEVKRIRDYLEIERDWSSYMVLESVLNKWGHQFDIVKPDSSSCCCFTRGYTHLVQGAGSILQMSDHENTHEQFERNRMALQLRYFTAREVARLMGFPESLEWSKSNVTEKCCMYRRLLGNSSINVKVVSYLISLLLEPLNF

InterPro domains:
  IPR001525 C-5 cytosine methyltransferase [PF00145] (8-322)
  IPR001525 C-5 cytosine methyltransferase [PR00105] (8-24)
  IPR001525 C-5 cytosine methyltransferase [PR00105] (114-128)
  IPR001525 C-5 cytosine methyltransferase [PR00105] (157-170)
  IPR001525 C-5 cytosine methyltransferase [PS51679] (7-330)
  IPR001525 C-5 cytosine methyltransferase [TIGR00675] (9-320)
  IPR029063 S-adenosyl-L-methionine-dependent methyltransferase superfamily [G3DSA:3.40.50.150] (9-322)
  IPR029063 S-adenosyl-L-methionine-dependent methyltransferase superfamily [SSF53335] (6-325)
  IPR031303 DNA methylase, C-5 cytosine-specific, conserved site [PS00095] (306-324)
  IPR050750 Cytosine-specific C5-methyltransferase [PTHR46098] (5-327)

GO terms:
  GO:0016427 tRNA (cytidine) methyltransferase activity (F, IDA)
  GO:0016428 tRNA (cytidine-N5)-methyltra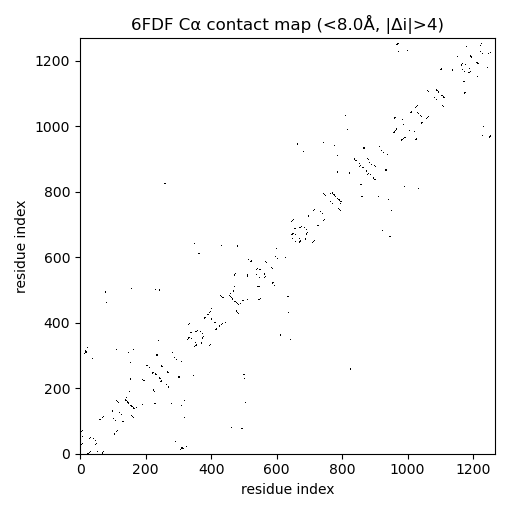nsferase activity (F, IDA)
  GO:0016428 tRNA (cytidine-N5)-methyltransferase activity (F, EXP)
  GO:0000049 tRNA binding (F, IC)
  GO:0002946 tRNA C5-cytosine methylation (P, IMP)
  GO:0005634 nucleus (C, HDA)
  GO:0005829 cytosol (C, HDA)

Secondary structure (DSSP, 8-state):
-EEEEEES-TTTHHHHHHHHTT--EEEEEEEES-HHHHHHHHHHH-S-EEE--GGG--HHHHHHH--SEEEE-----SSS-B-S--SS---STHHHHHHHHHGGGSSS--SEEEEEEETTGGGSHHHHHHHHHHHHTTEEEEEEEE-GGGTT-S----EEEEEEEET--S---GGGGGGG------SSSS--GGGT---S---GGGBPPHHHHHHHGGGPPEE-TT-S--PPP-TTTTT--TTS--EEE-S--S-HHHHHHHHGGGG-EEPPPHHHHHHHTT--TT---TTSS--HHHHHHHHHTPPPHHHHHHHHHHHTGGG--/--EEEEEET-TTTHHHHHHHHTT--EEEEEEE-S-HHHHHHHHHHH-S-EE---GGG--HHHHHHH--SEEEE-----SSS----SHHHHHHHHHGGG-SS--SEEEEEEEGGGGGSHHHHHHHHHHHHTTEEEEEEEE-GGGTT-S----EEEEEEEET--S---GGGGGGSS---SSSS----GGGG---S--GGGGBPPHHHHHHHGGG--EE-TT-S--PPP-TTTTT--TTS--EEE-S--S-HHHHHHHHGGGG-EEPPPHHHHHHHTT--TT---TTSS--HHHHHHHHHTS--HHHHHHHHHHHTGGG--/-EEEEEES-TT-HHHHHHHHTT--EEEEEEE-S-HHHHHHHHHHH-S-EE---GGG--HHHHHHH--SEEEE--TT-----HHHHHHHHHGGGSSS--SEEEEEEEGGGGGSHHHHHHHHHHHHTTEEEEEEEE-GGGTT-S----EEEEEEEET--S---GGGGGGG-STTTS--PPP-GGGG---S---GGGBPPHHHHHHHGGGS-EE-TT-S--PPP-TTTTT-STTS--EEE-S--S-HHHHHHHHGGGG-EEPPPHHHHHHHTT--TT---TTTT--HHHHHHHHHTS--HHHHHHHHHHHTGGG--/-EEEEEET-TTSHHHHHHHHTT--EEEEEEEES-HHHHHHHHHHH-S-EEE--GGG--HHHHHHH--SEEEE--TTPPP--GGGHHHHHHHHHGGGSSS--SEEEEEEETTGGGSHHHHHHHHHHHHTTEEEEEEEE-GGGGT-S----EEEEEEEET--S---GGGGHHHH--------GGGGSPPS---GGGBPPHHHHHHHGGG--EE-TT-S--PPP-TTTTT--TTS--EEE-S--S-HHHHHHHHGGGG-EEPPPHHHHHHHTT--TT---TTSS--HHHHHHHHHTS--HHHHHHHHHHHTGGG--